Protein AF-0000000070116648 (afdb_homodimer)

Secondary structure (DSSP, 8-state):
---SS---EEEEES-S--HHHHHHHHTT-EEEEEEEGGG--HHHHHH-SEEEEES---HHHHHHHHHHHHHHS--SEEE-SSGGGHHHHHHHHHHHT--SS-HHHHHHHH-HHHHHHHHTTSSS----EEEE-SHHHHHHGGGTT-SSEEEEETT--TTTT-EEE-SHHHHHHHHHH-----SS-TTS-SEEEEEPP-SEEEEEEEEEETTEEEEEEEEEEEE-TT--EEEEEES-S--HHHHHHHHHHHHHHHHHHT--EEEEEEEEEEETTEEEEEE--SS--STTHHHHIIIII---HHHHHHHHHTTPPP------SSSEEEEEEE---SEEEEEEE-HHHHHHSTTEEEEEE---TT-EEPP--SGGG--EEEEEEESSHHHHHHHHHHHHHH-EEEEE---S--/---SS---EEEEES-S--HHHHHHHHTT-EEEEEEEGGG--HHHHHH-SEEEEES---HHHHHHHHHHHHHHS--SEEE-SSGGGHHHHHHHHHHHT--SS-HHHHHHHH-HHHHHHHHTTSSS----EEEE-SHHHHHHGGGTT-SSEEEEETT--TTTT-EEE-SHHHHHHHHHH-----SS-TTS-SEEEEEPP-SEEEEEEEEEETTEEEEEEEEEEEE-TT--EEEEEES-S--HHHHHHHHHHHHHHHHHHT--EEEEEEEEEEETTEEEEEE--SS--STTHHHHIIIII---HHHHHHHHHTTPPP------SSSEEEEEEE---SEEEEEEE-HHHHHHSTTEEEEEE---TTPEEPP--SGGG--EEEEEEESSHHHHHHHHHHHHHH-EEEEE---S--

pLDDT: mean 93.67, std 8.81, range [29.38, 98.88]

InterPro domains:
  IPR011761 ATP-grasp fold [PS50975] (116-310)
  IPR013815 ATP-grasp fold, subdomain 1 [G3DSA:3.30.1490.20] (116-196)
  IPR040570 L-amino acid ligase, C-terminal domain 2 [PF18603] (329-403)

Sequence (820 aa):
MTRPSAVATVLFVGGKRTEAMDAAHSVGMTIGYLGPKDALSGRHQELAEIVLLLPDVSPDRMVRAAVALYGVQPYDLAITMNDTYLQAVAQINHELGLTTNPLETVTAVNDKAFMREVLRGDEVGQVASAEVRSAQDLLALAGTLGFPLILKPTQGTGSRDIHAVHDEARLRELAGELDFSLPGQQTSAPWLAEEYLVGQEFSVETFSAAGEHHLLAVTEKFKTPNFVEIGHLVPARITAEQRDLIGAEVRRVLTALGVREGPAHTELILTDRGPRVIETHTRPGGDAIVELVRLAAGFDIQELTFTWLAGKPLDLTPRPQAAAAAIWFLTLPEGEVTAVGGLDQARAAEGVELAVLTAAVGDLIPPLRNSWDRQGEALAIGPDPDTALQLAQQAVGRIQVEVVPSTASVMTRPSAVATVLFVGGKRTEAMDAAHSVGMTIGYLGPKDALSGRHQELAEIVLLLPDVSPDRMVRAAVALYGVQPYDLAITMNDTYLQAVAQINHELGLTTNPLETVTAVNDKAFMREVLRGDEVGQVASAEVRSAQDLLALAGTLGFPLILKPTQGTGSRDIHAVHDEARLRELAGELDFSLPGQQTSAPWLAEEYLVGQEFSVETFSAAGEHHLLAVTEKFKTPNFVEIGHLVPARITAEQRDLIGAEVRRVLTALGVREGPAHTELILTDRGPRVIETHTRPGGDAIVELVRLAAGFDIQELTFTWLAGKPLDLTPRPQAAAAAIWFLTLPEGEVTAVGGLDQARAAEGVELAVLTAAVGDLIPPLRNSWDRQGEALAIGPDPDTALQLAQQAVGRIQVEVVPSTASV

Organism: Actinoplanes teichomyceticus (NCBI:txid1867)

Foldseek 3Di:
DWDPDFWQEEEEEEDLDCVLLVLLVVLRHAYEYEYAPVSDDPVNVVRHPYYHHDPDDDLVVSLVVLLVVCVVPNGQAYDYQDLRHQLSRLVNCVVVVHDFQHNQLQVLQQFLVSLLVLCPPFPFPHWDKDFDQALVSLLVVCPPQNPFKWKDFRRDDFLFPIDTRGDNVVSNVCRVVDDNDDPDDPPGGGMMMTHDFDAFKWKWKWFAAQLDIGTLAIKGWDADPLGGTFKIKTHDPDDPVLVVLVVVNVSRSCNSSRHHGAMKIWMWGQHPVGIDTSGMHRHDDDDCVQVQSCAASQDNRSNQRSCSSNGHDGDSDHDHNANMKMKGFAADDFAFWADKDQQVVLCPFPQWPDKDFQDDHGDTQDPPNGHVSTGMMIMGGDNYRVVNHVSRVVSSVRIDIDGDHDPPDD/DWDPDFWQEEEEEEDQDCVLLVLLVVVRHAYEYEYAPVSDDPVNVVRHPYYHHDPDDDLVVSLVVLLVVCVVPNGQAYDYQDLRHQLSRLVNCVVVVHDFQHNQLQVLQQFLVSLLVLCPPFPFPHWDKDFDQALVSLLCCCPPQNPFKWKDFRRDPFLFPIDTRGDNVVSNVCRVVDDNDDPDDVPGGGMMMTHDFDAFKWKWKWFAAQLDIGTLAIKGWDADPLRGTFKIKTHDPDDPVLVVQVVVNVSRSCNSSRHHGAMKIWMWGQHPVGIDTSGMHRHDDDDCVQVQSCAASQDNRSNQRSCSSNGHDGDSDHDHNANMKMKGFAADDFAFWADKDQQVVLCPFPQWPDKDFQDDHGDTQDPPNGNVSTGMMIMGGDNYRVVNHVSRVVSSVRIDIDGDHDPPDD

Radius of gyration: 34.7 Å; Cα contacts (8 Å, |Δi|>4): 1882; chains: 2; bounding box: 72×95×75 Å

Nearest PDB structures (foldseek):
  3vot-assembly1_A  TM=8.683E-01  e=1.672E-30  Bacillus licheniformis DSM 13 = ATCC 14580
  2j9g-assembly1_A  TM=6.894E-01  e=2.447E-21  Escherichia coli
  2vr1-assembly1_A  TM=6.761E-01  e=1.077E-20  Escherichia coli
  3lp8-assembly1_A  TM=6.720E-01  e=3.292E-21  Ehrlichia chaffeensis str. Arkansas
  2c00-assembly2_B  TM=6.187E-01  e=1.087E-19  Pseudomonas aeruginosa

Structure (mmCIF, N/CA/C/O backbone):
data_AF-0000000070116648-model_v1
#
loop_
_entity.id
_entity.type
_entity.pdbx_description
1 polymer 'Biotin carboxylase'
#
loop_
_atom_site.group_PDB
_atom_site.id
_atom_site.type_symbol
_atom_site.label_atom_id
_atom_site.label_alt_id
_atom_site.label_comp_id
_atom_site.label_asym_id
_atom_site.label_entity_id
_atom_site.label_seq_id
_atom_site.pdbx_PDB_ins_code
_atom_site.Cartn_x
_atom_site.Cartn_y
_atom_site.Cartn_z
_atom_site.occupancy
_atom_site.B_iso_or_equiv
_atom_site.auth_seq_id
_atom_site.auth_comp_id
_atom_site.auth_asym_id
_atom_site.auth_atom_id
_atom_site.pdbx_PDB_model_num
ATOM 1 N N . MET A 1 1 ? -22.891 -30.266 -2.5 1 57.66 1 MET A N 1
ATOM 2 C CA . MET A 1 1 ? -22.016 -30.219 -1.328 1 57.66 1 MET A CA 1
ATOM 3 C C . MET A 1 1 ? -21.516 -28.797 -1.091 1 57.66 1 MET A C 1
ATOM 5 O O . MET A 1 1 ? -21.141 -28.109 -2.035 1 57.66 1 MET A O 1
ATOM 9 N N . THR A 1 2 ? -21.891 -28.219 0.068 1 68.25 2 THR A N 1
ATOM 10 C CA . THR A 1 2 ? -21.422 -26.875 0.391 1 68.25 2 THR A CA 1
ATOM 11 C C . THR A 1 2 ? -20.297 -26.922 1.422 1 68.25 2 THR A C 1
ATOM 13 O O . THR A 1 2 ? -20.141 -27.906 2.135 1 68.25 2 THR A O 1
ATOM 16 N N . ARG A 1 3 ? -19.5 -25.953 1.241 1 79.5 3 ARG A N 1
ATOM 17 C CA . ARG A 1 3 ? -18.406 -25.812 2.195 1 79.5 3 ARG A CA 1
ATOM 18 C C . ARG A 1 3 ? -18.938 -25.547 3.6 1 79.5 3 ARG A C 1
ATOM 20 O O . ARG A 1 3 ? -19.906 -24.812 3.771 1 79.5 3 ARG A O 1
ATOM 27 N N . PRO A 1 4 ? -18.406 -26.172 4.508 1 69.62 4 PRO A N 1
ATOM 28 C CA . PRO A 1 4 ? -18.906 -26.016 5.875 1 69.62 4 PRO A CA 1
ATOM 29 C C . PRO A 1 4 ? -18.828 -24.578 6.375 1 69.62 4 PRO A C 1
ATOM 31 O O . PRO A 1 4 ? -19.703 -24.141 7.145 1 69.62 4 PRO A O 1
ATOM 34 N N . SER A 1 5 ? -17.766 -23.859 6.055 1 84.75 5 SER A N 1
ATOM 35 C CA . SER A 1 5 ? -17.641 -22.484 6.52 1 84.75 5 SER A CA 1
ATOM 36 C C . SER A 1 5 ? -17.344 -21.547 5.363 1 84.75 5 SER A C 1
ATOM 38 O O . SER A 1 5 ? -16.297 -21.625 4.719 1 84.75 5 SER A O 1
ATOM 40 N N . ALA A 1 6 ? -18.359 -20.672 5.176 1 93.31 6 ALA A N 1
ATOM 41 C CA . ALA A 1 6 ? -18.219 -19.719 4.082 1 93.31 6 ALA A CA 1
ATOM 42 C C . ALA A 1 6 ? -17.156 -18.672 4.395 1 93.31 6 ALA A C 1
ATOM 44 O O . ALA A 1 6 ? -17.016 -18.25 5.543 1 93.31 6 ALA A O 1
ATOM 45 N N . VAL A 1 7 ? -16.422 -18.344 3.436 1 96.56 7 VAL A N 1
ATOM 46 C CA . VAL A 1 7 ? -15.391 -17.312 3.525 1 96.56 7 VAL A CA 1
ATOM 47 C C . VAL A 1 7 ? -15.953 -15.977 3.043 1 96.56 7 VAL A C 1
ATOM 49 O O . VAL A 1 7 ? -16.469 -15.883 1.927 1 96.56 7 VAL A O 1
ATOM 52 N N . ALA A 1 8 ? -15.898 -14.992 3.889 1 97.56 8 ALA A N 1
ATOM 53 C CA . ALA A 1 8 ? -16.391 -13.664 3.533 1 97.56 8 ALA A CA 1
ATOM 54 C C . ALA A 1 8 ? -15.242 -12.688 3.318 1 97.56 8 ALA A C 1
ATOM 56 O O . ALA A 1 8 ? -15.383 -11.695 2.6 1 97.56 8 ALA A O 1
ATOM 57 N N . THR A 1 9 ? -14.164 -12.938 3.949 1 98.12 9 THR A N 1
ATOM 58 C CA . THR A 1 9 ? -12.984 -12.078 3.889 1 98.12 9 THR A CA 1
ATOM 59 C C . THR A 1 9 ? -11.727 -12.898 3.596 1 98.12 9 THR A C 1
ATOM 61 O O . THR A 1 9 ? -11.484 -13.922 4.238 1 98.12 9 THR A O 1
ATOM 64 N N . VAL A 1 10 ? -10.977 -12.438 2.617 1 98.5 10 VAL A N 1
ATOM 65 C CA . VAL A 1 10 ? -9.781 -13.18 2.227 1 98.5 10 VAL A CA 1
ATOM 66 C C . VAL A 1 10 ? -8.57 -12.242 2.221 1 98.5 10 VAL A C 1
ATOM 68 O O . VAL A 1 10 ? -8.695 -11.062 1.888 1 98.5 10 VAL A O 1
ATOM 71 N N . LEU A 1 11 ? -7.441 -12.742 2.697 1 98.69 11 LEU A N 1
ATOM 72 C CA . LEU A 1 11 ? -6.16 -12.062 2.525 1 98.69 11 LEU A CA 1
ATOM 73 C C . LEU A 1 11 ? -5.363 -12.695 1.387 1 98.69 11 LEU A C 1
ATOM 75 O O . LEU A 1 11 ? -4.93 -13.844 1.486 1 98.69 11 LEU A O 1
ATOM 79 N N . PHE A 1 12 ? -5.234 -11.969 0.287 1 98.56 12 PHE A N 1
ATOM 80 C CA . PHE A 1 12 ? -4.34 -12.414 -0.777 1 98.56 12 PHE A CA 1
ATOM 81 C C . PHE A 1 12 ? -2.885 -12.141 -0.41 1 98.56 12 PHE A C 1
ATOM 83 O O . PHE A 1 12 ? -2.531 -11.023 -0.035 1 98.56 12 PHE A O 1
ATOM 90 N N . VAL A 1 13 ? -2.045 -13.148 -0.52 1 97.94 13 VAL A N 1
ATOM 91 C CA . VAL A 1 13 ? -0.633 -13.047 -0.167 1 97.94 13 VAL A CA 1
ATOM 92 C C . VAL A 1 13 ? 0.223 -13.141 -1.428 1 97.94 13 VAL A C 1
ATOM 94 O O . VAL A 1 13 ? 0.275 -14.188 -2.074 1 97.94 13 VAL A O 1
ATOM 97 N N . GLY A 1 14 ? 0.799 -12.062 -1.732 1 94.56 14 GLY A N 1
ATOM 98 C CA . GLY A 1 14 ? 1.69 -11.984 -2.879 1 94.56 14 GLY A CA 1
ATOM 99 C C . GLY A 1 14 ? 0.957 -11.984 -4.207 1 94.56 14 GLY A C 1
ATOM 100 O O . GLY A 1 14 ? -0.272 -11.891 -4.242 1 94.56 14 GLY A O 1
ATOM 101 N N . GLY A 1 15 ? 1.741 -11.984 -5.301 1 89.38 15 GLY A N 1
ATOM 102 C CA . GLY A 1 15 ? 1.215 -12.055 -6.656 1 89.38 15 GLY A CA 1
ATOM 103 C C . GLY A 1 15 ? 0.995 -10.688 -7.281 1 89.38 15 GLY A C 1
ATOM 104 O O . GLY A 1 15 ? 0.595 -9.742 -6.598 1 89.38 15 GLY A O 1
ATOM 105 N N . LYS A 1 16 ? 1.188 -10.602 -8.578 1 89.88 16 LYS A N 1
ATOM 106 C CA . LYS A 1 16 ? 1.007 -9.359 -9.312 1 89.88 16 LYS A CA 1
ATOM 107 C C . LYS A 1 16 ? -0.303 -9.367 -10.102 1 89.88 16 LYS A C 1
ATOM 109 O O . LYS A 1 16 ? -0.822 -8.312 -10.461 1 89.88 16 LYS A O 1
ATOM 114 N N . ARG A 1 17 ? -0.833 -10.562 -10.336 1 91.56 17 ARG A N 1
ATOM 115 C CA . ARG A 1 17 ? -2.064 -10.688 -11.109 1 91.56 17 ARG A CA 1
ATOM 116 C C . ARG A 1 17 ? -3.291 -10.539 -10.219 1 91.56 17 ARG A C 1
ATOM 118 O O . ARG A 1 17 ? -3.275 -10.961 -9.055 1 91.56 17 ARG A O 1
ATOM 125 N N . THR A 1 18 ? -4.363 -9.953 -10.789 1 96.19 18 THR A N 1
ATOM 126 C CA . THR A 1 18 ? -5.496 -9.617 -9.93 1 96.19 18 THR A CA 1
ATOM 127 C C . THR A 1 18 ? -6.746 -10.383 -10.367 1 96.19 18 THR A C 1
ATOM 129 O O . THR A 1 18 ? -7.844 -10.109 -9.875 1 96.19 18 THR A O 1
ATOM 132 N N . GLU A 1 19 ? -6.609 -11.359 -11.328 1 95 19 GLU A N 1
ATOM 133 C CA . GLU A 1 19 ? -7.781 -12.078 -11.82 1 95 19 GLU A CA 1
ATOM 134 C C . GLU A 1 19 ? -8.484 -12.82 -10.688 1 95 19 GLU A C 1
ATOM 136 O O . GLU A 1 19 ? -9.719 -12.844 -10.625 1 95 19 GLU A O 1
ATOM 141 N N . ALA A 1 20 ? -7.676 -13.438 -9.844 1 97.25 20 ALA A N 1
ATOM 142 C CA . ALA A 1 20 ? -8.258 -14.133 -8.703 1 97.25 20 ALA A CA 1
ATOM 143 C C . ALA A 1 20 ? -8.953 -13.164 -7.758 1 97.25 20 ALA A C 1
ATOM 145 O O . ALA A 1 20 ? -10.016 -13.469 -7.207 1 97.25 20 ALA A O 1
ATOM 146 N N . MET A 1 21 ? -8.406 -11.984 -7.555 1 98.06 21 MET A N 1
ATOM 147 C CA . MET A 1 21 ? -9.023 -10.961 -6.719 1 98.06 21 MET A CA 1
ATOM 148 C C . MET A 1 21 ? -10.344 -10.492 -7.316 1 98.06 21 MET A C 1
ATOM 150 O O . MET A 1 21 ? -11.312 -10.25 -6.594 1 98.06 21 MET A O 1
ATOM 154 N N . ASP A 1 22 ? -10.359 -10.352 -8.672 1 98.06 22 ASP A N 1
ATOM 155 C CA . ASP A 1 22 ? -11.594 -9.984 -9.352 1 98.06 22 ASP A CA 1
ATOM 156 C C . ASP A 1 22 ? -12.695 -11.016 -9.094 1 98.06 22 ASP A C 1
ATOM 158 O O . ASP A 1 22 ? -13.844 -10.648 -8.852 1 98.06 22 ASP A O 1
ATOM 162 N N . ALA A 1 23 ? -12.297 -12.25 -9.164 1 97.5 23 ALA A N 1
ATOM 163 C CA . ALA A 1 23 ? -13.266 -13.328 -8.93 1 97.5 23 ALA A CA 1
ATOM 164 C C . ALA A 1 23 ? -13.789 -13.281 -7.496 1 97.5 23 ALA A C 1
ATOM 166 O O . ALA A 1 23 ? -14.992 -13.438 -7.262 1 97.5 23 ALA A O 1
ATOM 167 N N . ALA A 1 24 ? -12.906 -13.086 -6.516 1 98.31 24 ALA A N 1
ATOM 168 C CA . ALA A 1 24 ? -13.32 -12.961 -5.121 1 98.31 24 ALA A CA 1
ATOM 169 C C . ALA A 1 24 ? -14.289 -11.797 -4.941 1 98.31 24 ALA A C 1
ATOM 171 O O . ALA A 1 24 ? -15.32 -11.938 -4.273 1 98.31 24 ALA A O 1
ATOM 172 N N . HIS A 1 25 ? -13.938 -10.688 -5.547 1 98.31 25 HIS A N 1
ATOM 173 C CA . HIS A 1 25 ? -14.773 -9.492 -5.469 1 98.31 25 HIS A CA 1
ATOM 174 C C . HIS A 1 25 ? -16.156 -9.75 -6.059 1 98.31 25 HIS A C 1
ATOM 176 O O . HIS A 1 25 ? -17.156 -9.305 -5.504 1 98.31 25 HIS A O 1
ATOM 182 N N . SER A 1 26 ? -16.219 -10.461 -7.156 1 97.06 26 SER A N 1
ATOM 183 C CA . SER A 1 26 ? -17.469 -10.688 -7.883 1 97.06 26 SER A CA 1
ATOM 184 C C . SER A 1 26 ? -18.453 -11.484 -7.039 1 97.06 26 SER A C 1
ATOM 186 O O . SER A 1 26 ? -19.672 -11.406 -7.258 1 97.06 26 SER A O 1
ATOM 188 N N . VAL A 1 27 ? -17.938 -12.227 -6.105 1 96.56 27 VAL A N 1
ATOM 189 C CA . VAL A 1 27 ? -18.844 -13.016 -5.277 1 96.56 27 VAL A CA 1
ATOM 190 C C . VAL A 1 27 ? -19.078 -12.312 -3.945 1 96.56 27 VAL A C 1
ATOM 192 O O . VAL A 1 27 ? -19.625 -12.906 -3.008 1 96.56 27 VAL A O 1
ATOM 195 N N . GLY A 1 28 ? -18.547 -11.102 -3.76 1 97.19 28 GLY A N 1
ATOM 196 C CA . GLY A 1 28 ? -18.906 -10.25 -2.633 1 97.19 28 GLY A CA 1
ATOM 197 C C . GLY A 1 28 ? -17.906 -10.328 -1.492 1 97.19 28 GLY A C 1
ATOM 198 O O . GLY A 1 28 ? -18.188 -9.898 -0.375 1 97.19 28 GLY A O 1
ATOM 199 N N . MET A 1 29 ? -16.719 -10.875 -1.692 1 98.06 29 MET A N 1
ATOM 200 C CA . MET A 1 29 ? -15.75 -11.016 -0.61 1 98.06 29 MET A CA 1
ATOM 201 C C . MET A 1 29 ? -15.031 -9.703 -0.347 1 98.06 29 MET A C 1
ATOM 203 O O . MET A 1 29 ? -14.734 -8.953 -1.281 1 98.06 29 MET A O 1
ATOM 207 N N . THR A 1 30 ? -14.781 -9.461 0.932 1 98.06 30 THR A N 1
ATOM 208 C CA . THR A 1 30 ? -13.836 -8.414 1.309 1 98.06 30 THR A CA 1
ATOM 209 C C . THR A 1 30 ? -12.398 -8.891 1.139 1 98.06 30 THR A C 1
ATOM 211 O O . THR A 1 30 ? -12.062 -10.016 1.516 1 98.06 30 THR A O 1
ATOM 214 N N . ILE A 1 31 ? -11.609 -8.031 0.536 1 98.44 31 ILE A N 1
ATOM 215 C CA . ILE A 1 31 ? -10.281 -8.484 0.135 1 98.44 31 ILE A CA 1
ATOM 216 C C . ILE A 1 31 ? -9.211 -7.648 0.841 1 98.44 31 ILE A C 1
ATOM 218 O O . ILE A 1 31 ? -9.312 -6.418 0.897 1 98.44 31 ILE A O 1
ATOM 222 N N . GLY A 1 32 ? -8.25 -8.297 1.438 1 98.12 32 GLY A N 1
ATOM 223 C CA . GLY A 1 32 ? -6.969 -7.703 1.794 1 98.12 32 GLY A CA 1
ATOM 224 C C . GLY A 1 32 ? -5.828 -8.172 0.908 1 98.12 32 GLY A C 1
ATOM 225 O O . GLY A 1 32 ? -5.918 -9.227 0.28 1 98.12 32 GLY A O 1
ATOM 226 N N . TYR A 1 33 ? -4.773 -7.34 0.844 1 98.12 33 TYR A N 1
ATOM 227 C CA . TYR A 1 33 ? -3.607 -7.699 0.043 1 98.12 33 TYR A CA 1
ATOM 228 C C . TYR A 1 33 ? -2.32 -7.504 0.835 1 98.12 33 TYR A C 1
ATOM 230 O O . TYR A 1 33 ? -2.113 -6.449 1.444 1 98.12 33 TYR A O 1
ATOM 238 N N . LEU A 1 34 ? -1.519 -8.516 0.914 1 98.12 34 LEU A N 1
ATOM 239 C CA . LEU A 1 34 ? -0.173 -8.508 1.479 1 98.12 34 LEU A CA 1
ATOM 240 C C . LEU A 1 34 ? 0.857 -8.922 0.432 1 98.12 34 LEU A C 1
ATOM 242 O O . LEU A 1 34 ? 0.779 -10.016 -0.124 1 98.12 34 LEU A O 1
ATOM 246 N N . GLY A 1 35 ? 1.778 -8.086 0.1 1 96.62 35 GLY A N 1
ATOM 247 C CA . GLY A 1 35 ? 2.754 -8.453 -0.914 1 96.62 35 GLY A CA 1
ATOM 248 C C . GLY A 1 35 ? 3.928 -7.496 -0.988 1 96.62 35 GLY A C 1
ATOM 249 O O . GLY A 1 35 ? 4.098 -6.645 -0.112 1 96.62 35 GLY A O 1
ATOM 250 N N . PRO A 1 36 ? 4.82 -7.762 -1.926 1 94.56 36 PRO A N 1
ATOM 251 C CA . PRO A 1 36 ? 5.961 -6.859 -2.094 1 94.56 36 PRO A CA 1
ATOM 252 C C . PRO A 1 36 ? 5.555 -5.488 -2.631 1 94.56 36 PRO A C 1
ATOM 254 O O . PRO A 1 36 ? 4.559 -5.375 -3.346 1 94.56 36 PRO A O 1
ATOM 257 N N . LYS A 1 37 ? 6.312 -4.48 -2.33 1 89 37 LYS A N 1
ATOM 258 C CA . LYS A 1 37 ? 6.043 -3.09 -2.688 1 89 37 LYS A CA 1
ATOM 259 C C . LYS A 1 37 ? 5.895 -2.93 -4.199 1 89 37 LYS A C 1
ATOM 261 O O . LYS A 1 37 ? 5.043 -2.17 -4.668 1 89 37 LYS A O 1
ATOM 266 N N . ASP A 1 38 ? 6.621 -3.664 -4.957 1 88.56 38 ASP A N 1
ATOM 267 C CA . ASP A 1 38 ? 6.676 -3.457 -6.398 1 88.56 38 ASP A CA 1
ATOM 268 C C . ASP A 1 38 ? 5.551 -4.211 -7.105 1 88.56 38 ASP A C 1
ATOM 270 O O . ASP A 1 38 ? 5.375 -4.082 -8.32 1 88.56 38 ASP A O 1
ATOM 274 N N . ALA A 1 39 ? 4.75 -4.902 -6.32 1 91.19 39 ALA A N 1
ATOM 275 C CA . ALA A 1 39 ? 3.693 -5.699 -6.938 1 91.19 39 ALA A CA 1
ATOM 276 C C . ALA A 1 39 ? 2.373 -4.934 -6.961 1 91.19 39 ALA A C 1
ATOM 278 O O . ALA A 1 39 ? 1.453 -5.293 -7.699 1 91.19 39 ALA A O 1
ATOM 279 N N . LEU A 1 40 ? 2.24 -3.879 -6.188 1 93 40 LEU A N 1
ATOM 280 C CA . LEU A 1 40 ? 0.965 -3.186 -6.047 1 93 40 LEU A CA 1
ATOM 281 C C . LEU A 1 40 ? 0.598 -2.457 -7.336 1 93 40 LEU A C 1
ATOM 283 O O . LEU A 1 40 ? 1.381 -1.652 -7.848 1 93 40 LEU A O 1
ATOM 287 N N . SER A 1 41 ? -0.518 -2.742 -7.875 1 92.5 41 SER A N 1
ATOM 288 C CA . SER A 1 41 ? -1.078 -2.033 -9.023 1 92.5 41 SER A CA 1
ATOM 289 C C . SER A 1 41 ? -2.32 -1.239 -8.625 1 92.5 41 SER A C 1
ATOM 291 O O . SER A 1 41 ? -2.818 -1.372 -7.508 1 92.5 41 SER A O 1
ATOM 293 N N . GLY A 1 42 ? -2.734 -0.402 -9.547 1 92.06 42 GLY A N 1
ATOM 294 C CA . GLY A 1 42 ? -3.98 0.311 -9.312 1 92.06 42 GLY A CA 1
ATOM 295 C C . GLY A 1 42 ? -5.156 -0.612 -9.062 1 92.06 42 GLY A C 1
ATOM 296 O O . GLY A 1 42 ? -6.02 -0.312 -8.234 1 92.06 42 GLY A O 1
ATOM 297 N N . ARG A 1 43 ? -5.152 -1.75 -9.711 1 95.88 43 ARG A N 1
ATOM 298 C CA . ARG A 1 43 ? -6.254 -2.691 -9.562 1 95.88 43 ARG A CA 1
ATOM 299 C C . ARG A 1 43 ? -6.238 -3.338 -8.18 1 95.88 43 ARG A C 1
ATOM 301 O O . ARG A 1 43 ? -7.293 -3.551 -7.578 1 95.88 43 ARG A O 1
ATOM 308 N N . HIS A 1 44 ? -5.047 -3.678 -7.66 1 96.38 44 HIS A N 1
ATOM 309 C CA . HIS A 1 44 ? -4.941 -4.133 -6.277 1 96.38 44 HIS A CA 1
ATOM 310 C C . HIS A 1 44 ? -5.602 -3.145 -5.32 1 96.38 44 HIS A C 1
ATOM 312 O O . HIS A 1 44 ? -6.387 -3.541 -4.457 1 96.38 44 HIS A O 1
ATOM 318 N N . GLN A 1 45 ? -5.266 -1.887 -5.504 1 92.88 45 GLN A N 1
ATOM 319 C CA . GLN A 1 45 ? -5.754 -0.834 -4.621 1 92.88 45 GLN A CA 1
ATOM 320 C C . GLN A 1 45 ? -7.27 -0.699 -4.711 1 92.88 45 GLN A C 1
ATOM 322 O O . GLN A 1 45 ? -7.934 -0.411 -3.711 1 92.88 45 GLN A O 1
ATOM 327 N N . GLU A 1 46 ? -7.773 -0.836 -5.883 1 95.12 46 GLU A N 1
ATOM 328 C CA . GLU A 1 46 ? -9.219 -0.753 -6.09 1 95.12 46 GLU A CA 1
ATOM 329 C C . GLU A 1 46 ? -9.945 -1.894 -5.383 1 95.12 46 GLU A C 1
ATOM 331 O O . GLU A 1 46 ? -11 -1.687 -4.785 1 95.12 46 GLU A O 1
ATOM 336 N N . LEU A 1 47 ? -9.367 -3.053 -5.422 1 97.56 47 LEU A N 1
ATOM 337 C CA . LEU A 1 47 ? -10.07 -4.25 -4.977 1 97.56 47 LEU A CA 1
ATOM 338 C C . LEU A 1 47 ? -9.852 -4.488 -3.486 1 97.56 47 LEU A C 1
ATOM 340 O O . LEU A 1 47 ? -10.742 -5.004 -2.803 1 97.56 47 LEU A O 1
ATOM 344 N N . ALA A 1 48 ? -8.719 -4.168 -2.998 1 97.44 48 ALA A N 1
ATOM 345 C CA . ALA A 1 48 ? -8.359 -4.512 -1.623 1 97.44 48 ALA A CA 1
ATOM 346 C C . ALA A 1 48 ? -8.781 -3.402 -0.659 1 97.44 48 ALA A C 1
ATOM 348 O O . ALA A 1 48 ? -8.547 -2.221 -0.925 1 97.44 48 ALA A O 1
ATOM 349 N N . GLU A 1 49 ? -9.328 -3.779 0.458 1 96.19 49 GLU A N 1
ATOM 350 C CA . GLU A 1 49 ? -9.727 -2.842 1.502 1 96.19 49 GLU A CA 1
ATOM 351 C C . GLU A 1 49 ? -8.547 -2.482 2.4 1 96.19 49 GLU A C 1
ATOM 353 O O . GLU A 1 49 ? -8.461 -1.361 2.908 1 96.19 49 GLU A O 1
ATOM 358 N N . ILE A 1 50 ? -7.707 -3.443 2.629 1 96.69 50 ILE A N 1
ATOM 359 C CA . ILE A 1 50 ? -6.492 -3.275 3.418 1 96.69 50 ILE A CA 1
ATOM 360 C C . ILE A 1 50 ? -5.289 -3.766 2.619 1 96.69 50 ILE A C 1
ATOM 362 O O . ILE A 1 50 ? -5.363 -4.789 1.938 1 96.69 50 ILE A O 1
ATOM 366 N N . VAL A 1 51 ? -4.238 -3.025 2.578 1 97.25 51 VAL A N 1
ATOM 367 C CA . VAL A 1 51 ? -3.037 -3.35 1.819 1 97.25 51 VAL A CA 1
ATOM 368 C C . VAL A 1 51 ? -1.81 -3.229 2.719 1 97.25 51 VAL A C 1
ATOM 370 O O . VAL A 1 51 ? -1.634 -2.221 3.408 1 97.25 51 VAL A O 1
ATOM 373 N N . LEU A 1 52 ? -0.981 -4.219 2.811 1 97.56 52 LEU A N 1
ATOM 374 C CA . LEU A 1 52 ? 0.312 -4.184 3.484 1 97.56 52 LEU A CA 1
ATOM 375 C C . LEU A 1 52 ? 1.438 -4.551 2.523 1 97.56 52 LEU A C 1
ATOM 377 O O . LEU A 1 52 ? 1.454 -5.652 1.973 1 97.56 52 LEU A O 1
ATOM 381 N N . LEU A 1 53 ? 2.311 -3.646 2.25 1 97.06 53 LEU A N 1
ATOM 382 C CA . LEU A 1 53 ? 3.451 -3.844 1.36 1 97.06 53 LEU A CA 1
ATOM 383 C C . LEU A 1 53 ? 4.746 -3.947 2.154 1 97.06 53 LEU A C 1
ATOM 385 O O . LEU A 1 53 ? 4.996 -3.139 3.053 1 97.06 53 LEU A O 1
ATOM 389 N N . LEU A 1 54 ? 5.547 -4.895 1.858 1 95.94 54 LEU A N 1
ATOM 390 C CA . LEU A 1 54 ? 6.793 -5.168 2.561 1 95.94 54 LEU A CA 1
ATOM 391 C C . LEU A 1 54 ? 7.984 -5.055 1.616 1 95.94 54 LEU A C 1
ATOM 393 O O . LEU A 1 54 ? 7.875 -5.367 0.429 1 95.94 54 LEU A O 1
ATOM 397 N N . PRO A 1 55 ? 9.141 -4.633 2.166 1 90.25 55 PRO A N 1
ATOM 398 C CA . PRO A 1 55 ? 10.352 -4.594 1.35 1 90.25 55 PRO A CA 1
ATOM 399 C C . PRO A 1 55 ? 10.93 -5.98 1.081 1 90.25 55 PRO A C 1
ATOM 401 O O . PRO A 1 55 ? 11.594 -6.191 0.061 1 90.25 55 PRO A O 1
ATOM 404 N N . ASP A 1 56 ? 10.766 -6.832 2.023 1 87.88 56 ASP A N 1
ATOM 405 C CA . ASP A 1 56 ? 11.195 -8.227 1.958 1 87.88 56 ASP A CA 1
ATOM 406 C C . ASP A 1 56 ? 10.016 -9.172 2.164 1 87.88 56 ASP A C 1
ATOM 408 O O . ASP A 1 56 ? 9.227 -9 3.094 1 87.88 56 ASP A O 1
ATOM 412 N N . VAL A 1 57 ? 10 -10.18 1.293 1 89 57 VAL A N 1
ATOM 413 C CA . VAL A 1 57 ? 8.836 -11.055 1.35 1 89 57 VAL A CA 1
ATOM 414 C C . VAL A 1 57 ? 9.281 -12.492 1.644 1 89 57 VAL A C 1
ATOM 416 O O . VAL A 1 57 ? 8.789 -13.438 1.025 1 89 57 VAL A O 1
ATOM 419 N N . SER A 1 58 ? 10.172 -12.609 2.576 1 90.5 58 SER A N 1
ATOM 420 C CA . SER A 1 58 ? 10.508 -13.938 3.062 1 90.5 58 SER A CA 1
ATOM 421 C C . SER A 1 58 ? 9.312 -14.609 3.73 1 90.5 58 SER A C 1
ATOM 423 O O . SER A 1 58 ? 8.438 -13.93 4.27 1 90.5 58 SER A O 1
ATOM 425 N N . PRO A 1 59 ? 9.242 -15.914 3.701 1 89.81 59 PRO A N 1
ATOM 426 C CA . PRO A 1 59 ? 8.078 -16.609 4.258 1 89.81 59 PRO A CA 1
ATOM 427 C C . PRO A 1 59 ? 7.809 -16.234 5.715 1 89.81 59 PRO A C 1
ATOM 429 O O . PRO A 1 59 ? 6.664 -15.961 6.086 1 89.81 59 PRO A O 1
ATOM 432 N N . ASP A 1 60 ? 8.844 -16.234 6.492 1 91.5 60 ASP A N 1
ATOM 433 C CA . ASP A 1 60 ? 8.664 -15.922 7.91 1 91.5 60 ASP A CA 1
ATOM 434 C C . ASP A 1 60 ? 8.07 -14.531 8.102 1 91.5 60 ASP A C 1
ATOM 436 O O . ASP A 1 60 ? 7.18 -14.336 8.93 1 91.5 60 ASP A O 1
ATOM 440 N N . ARG A 1 61 ? 8.617 -13.594 7.363 1 93.06 61 ARG A N 1
ATOM 441 C CA . ARG A 1 61 ? 8.125 -12.227 7.477 1 93.06 61 ARG A CA 1
ATOM 442 C C . ARG A 1 61 ? 6.676 -12.125 7.016 1 93.06 61 ARG A C 1
ATOM 444 O O . ARG A 1 61 ? 5.875 -11.422 7.629 1 93.06 61 ARG A O 1
ATOM 451 N N . MET A 1 62 ? 6.398 -12.844 6.004 1 94.75 62 MET A N 1
ATOM 452 C CA . MET A 1 62 ? 5.035 -12.828 5.488 1 94.75 62 MET A CA 1
ATOM 453 C C . MET A 1 62 ? 4.059 -13.406 6.504 1 94.75 62 MET A C 1
ATOM 455 O O . MET A 1 62 ? 2.953 -12.891 6.676 1 94.75 62 MET A O 1
ATOM 459 N N . VAL A 1 63 ? 4.469 -14.469 7.148 1 97 63 VAL A N 1
ATOM 460 C CA . VAL A 1 63 ? 3.621 -15.094 8.156 1 97 63 VAL A CA 1
ATOM 461 C C . VAL A 1 63 ? 3.406 -14.125 9.32 1 97 63 VAL A C 1
ATOM 463 O O . VAL A 1 63 ? 2.27 -13.891 9.742 1 97 63 VAL A O 1
ATOM 466 N N . ARG A 1 64 ? 4.477 -13.516 9.773 1 96 64 ARG A N 1
ATOM 467 C CA . ARG A 1 64 ? 4.391 -12.555 10.875 1 96 64 ARG A CA 1
ATOM 468 C C . ARG A 1 64 ? 3.48 -11.391 10.508 1 96 64 ARG A C 1
ATOM 470 O O . ARG A 1 64 ? 2.641 -10.977 11.312 1 96 64 ARG A O 1
ATOM 477 N N . ALA A 1 65 ? 3.68 -10.898 9.336 1 97.44 65 ALA A N 1
ATOM 478 C CA . ALA A 1 65 ? 2.896 -9.758 8.867 1 97.44 65 ALA A CA 1
ATOM 479 C C . ALA A 1 65 ? 1.415 -10.117 8.773 1 97.44 65 ALA A C 1
ATOM 481 O O . ALA A 1 65 ? 0.555 -9.336 9.188 1 97.44 65 ALA A O 1
ATOM 482 N N . ALA A 1 66 ? 1.155 -11.289 8.234 1 98.19 66 ALA A N 1
ATOM 483 C CA . ALA A 1 66 ? -0.231 -11.711 8.07 1 98.19 66 ALA A CA 1
ATOM 484 C C . ALA A 1 66 ? -0.911 -11.906 9.422 1 98.19 66 ALA A C 1
ATOM 486 O O . ALA A 1 66 ? -2.07 -11.523 9.602 1 98.19 66 ALA A O 1
ATOM 487 N N . VAL A 1 67 ? -0.202 -12.508 10.32 1 97.12 67 VAL A N 1
ATOM 488 C CA . VAL A 1 67 ? -0.751 -12.727 11.656 1 97.12 67 VAL A CA 1
ATOM 489 C C . VAL A 1 67 ? -0.991 -11.391 12.344 1 97.12 67 VAL A C 1
ATOM 491 O O . VAL A 1 67 ? -2.025 -11.195 12.992 1 97.12 67 VAL A O 1
ATOM 494 N N . ALA A 1 68 ? -0.077 -10.453 12.219 1 95.69 68 ALA A N 1
ATOM 495 C CA . ALA A 1 68 ? -0.245 -9.109 12.773 1 95.69 68 ALA A CA 1
ATOM 496 C C . ALA A 1 68 ? -1.465 -8.422 12.172 1 95.69 68 ALA A C 1
ATOM 498 O O . ALA A 1 68 ? -2.256 -7.805 12.891 1 95.69 68 ALA A O 1
ATOM 499 N N . LEU A 1 69 ? -1.598 -8.531 10.906 1 96.31 69 LEU A N 1
ATOM 500 C CA . LEU A 1 69 ? -2.703 -7.902 10.188 1 96.31 69 LEU A CA 1
ATOM 501 C C . LEU A 1 69 ? -4.043 -8.453 10.672 1 96.31 69 LEU A C 1
ATOM 503 O O . LEU A 1 69 ? -5.035 -7.723 10.727 1 96.31 69 LEU A O 1
ATOM 507 N N . TYR A 1 70 ? -4.066 -9.758 11.023 1 97 70 TYR A N 1
ATOM 508 C CA . TYR A 1 70 ? -5.277 -10.391 11.531 1 97 70 TYR A CA 1
ATOM 509 C C . TYR A 1 70 ? -5.781 -9.68 12.781 1 97 70 TYR A C 1
ATOM 511 O O . TYR A 1 70 ? -6.988 -9.586 13 1 97 70 TYR A O 1
ATOM 519 N N . GLY A 1 71 ? -4.848 -9.156 13.547 1 92.94 71 GLY A N 1
ATOM 520 C CA . GLY A 1 71 ? -5.215 -8.406 14.734 1 92.94 71 GLY A CA 1
ATOM 521 C C . GLY A 1 71 ? -5.832 -7.055 14.43 1 92.94 71 GLY A C 1
ATOM 522 O O . GLY A 1 71 ? -6.547 -6.484 15.258 1 92.94 71 GLY A O 1
ATOM 523 N N . VAL A 1 72 ? -5.539 -6.535 13.32 1 93.69 72 VAL A N 1
ATOM 524 C CA . VAL A 1 72 ? -6.055 -5.238 12.898 1 93.69 72 VAL A CA 1
ATOM 525 C C . VAL A 1 72 ? -7.41 -5.422 12.219 1 93.69 72 VAL A C 1
ATOM 527 O O . VAL A 1 72 ? -8.367 -4.703 12.523 1 93.69 72 VAL A O 1
ATOM 530 N N . GLN A 1 73 ? -7.445 -6.395 11.328 1 92.88 73 GLN A N 1
ATOM 531 C CA . GLN A 1 73 ? -8.656 -6.762 10.609 1 92.88 73 GLN A CA 1
ATOM 532 C C . GLN A 1 73 ? -8.711 -8.266 10.352 1 92.88 73 GLN A C 1
ATOM 534 O O . GLN A 1 73 ? -8.062 -8.766 9.422 1 92.88 73 GLN A O 1
ATOM 539 N N . PRO A 1 74 ? -9.523 -8.859 11.102 1 95.81 74 PRO A N 1
ATOM 540 C CA . PRO A 1 74 ? -9.602 -10.312 10.922 1 95.81 74 PRO A CA 1
ATOM 541 C C . PRO A 1 74 ? -10.07 -10.711 9.523 1 95.81 74 PRO A C 1
ATOM 543 O O . PRO A 1 74 ? -10.758 -9.938 8.852 1 95.81 74 PRO A O 1
ATOM 546 N N . TYR A 1 75 ? -9.672 -11.852 9.023 1 97.62 75 TYR A N 1
ATOM 547 C CA . TYR A 1 75 ? -10.102 -12.453 7.766 1 97.62 75 TYR A CA 1
ATOM 548 C C . TYR A 1 75 ? -10.367 -13.945 7.93 1 97.62 75 TYR A C 1
ATOM 550 O O . TYR A 1 75 ? -9.961 -14.547 8.93 1 97.62 75 TYR A O 1
ATOM 558 N N . ASP A 1 76 ? -11.023 -14.5 6.953 1 98.06 76 ASP A N 1
ATOM 559 C CA . ASP A 1 76 ? -11.484 -15.883 7.086 1 98.06 76 ASP A CA 1
ATOM 560 C C . ASP A 1 76 ? -10.477 -16.859 6.48 1 98.06 76 ASP A C 1
ATOM 562 O O . ASP A 1 76 ? -10.477 -18.047 6.812 1 98.06 76 ASP A O 1
ATOM 566 N N . LEU A 1 77 ? -9.641 -16.359 5.543 1 98 77 LEU A N 1
ATOM 567 C CA . LEU A 1 77 ? -8.727 -17.234 4.816 1 98 77 LEU A CA 1
ATOM 568 C C . LEU A 1 77 ? -7.602 -16.438 4.172 1 98 77 LEU A C 1
ATOM 570 O O . LEU A 1 77 ? -7.836 -15.359 3.615 1 98 77 LEU A O 1
ATOM 574 N N . ALA A 1 78 ? -6.422 -16.906 4.352 1 98.44 78 ALA A N 1
ATOM 575 C CA . ALA A 1 78 ? -5.324 -16.438 3.512 1 98.44 78 ALA A CA 1
ATOM 576 C C . ALA A 1 78 ? -5.172 -17.297 2.266 1 98.44 78 ALA A C 1
ATOM 578 O O . ALA A 1 78 ? -5.293 -18.531 2.336 1 98.44 78 ALA A O 1
ATOM 579 N N . ILE A 1 79 ? -4.879 -16.672 1.1 1 98 79 ILE A N 1
ATOM 580 C CA . ILE A 1 79 ? -4.816 -17.438 -0.137 1 98 79 ILE A CA 1
ATOM 581 C C . ILE A 1 79 ? -3.742 -16.859 -1.054 1 98 79 ILE A C 1
ATOM 583 O O . ILE A 1 79 ? -3.361 -15.695 -0.91 1 98 79 ILE A O 1
ATOM 587 N N . THR A 1 80 ? -3.217 -17.625 -1.914 1 96.88 80 THR A N 1
ATOM 588 C CA . THR A 1 80 ? -2.32 -17.203 -2.984 1 96.88 80 THR A CA 1
ATOM 589 C C . THR A 1 80 ? -2.518 -18.062 -4.227 1 96.88 80 THR A C 1
ATOM 591 O O . THR A 1 80 ? -3.006 -19.188 -4.137 1 96.88 80 THR A O 1
ATOM 594 N N . MET A 1 81 ? -2.24 -17.484 -5.348 1 94.12 81 MET A N 1
ATOM 595 C CA . MET A 1 81 ? -2.266 -18.219 -6.609 1 94.12 81 MET A CA 1
ATOM 596 C C . MET A 1 81 ? -0.852 -18.438 -7.145 1 94.12 81 MET A C 1
ATOM 598 O O . MET A 1 81 ? -0.672 -18.859 -8.281 1 94.12 81 MET A O 1
ATOM 602 N N . ASN A 1 82 ? 0.086 -18.078 -6.277 1 90.62 82 ASN A N 1
ATOM 603 C CA . ASN A 1 82 ? 1.492 -18.109 -6.668 1 90.62 82 ASN A CA 1
ATOM 604 C C . ASN A 1 82 ? 2.27 -19.156 -5.871 1 90.62 82 ASN A C 1
ATOM 606 O O . ASN A 1 82 ? 2.135 -19.234 -4.648 1 90.62 82 ASN A O 1
ATOM 610 N N . ASP A 1 83 ? 3.146 -19.859 -6.547 1 89.81 83 ASP A N 1
ATOM 611 C CA . ASP A 1 83 ? 3.932 -20.922 -5.938 1 89.81 83 ASP A CA 1
ATOM 612 C C . ASP A 1 83 ? 4.773 -20.406 -4.781 1 89.81 83 ASP A C 1
ATOM 614 O O . ASP A 1 83 ? 4.926 -21.078 -3.758 1 89.81 83 ASP A O 1
ATOM 618 N N . THR A 1 84 ? 5.227 -19.25 -4.961 1 89.25 84 THR A N 1
ATOM 619 C CA . THR A 1 84 ? 6.211 -18.656 -4.062 1 89.25 84 THR A CA 1
ATOM 620 C C . THR A 1 84 ? 5.652 -18.547 -2.643 1 89.25 84 THR A C 1
ATOM 622 O O . THR A 1 84 ? 6.398 -18.656 -1.669 1 89.25 84 THR A O 1
ATOM 625 N N . TYR A 1 85 ? 4.328 -18.453 -2.539 1 94.19 85 TYR A N 1
ATOM 626 C CA . TYR A 1 85 ? 3.789 -18.078 -1.236 1 94.19 85 TYR A CA 1
ATOM 627 C C . TYR A 1 85 ? 2.92 -19.188 -0.668 1 94.19 85 TYR A C 1
ATOM 629 O O . TYR A 1 85 ? 2.283 -19.016 0.375 1 94.19 85 TYR A O 1
ATOM 637 N N . LEU A 1 86 ? 2.867 -20.312 -1.314 1 95 86 LEU A N 1
ATOM 638 C CA . LEU A 1 86 ? 1.976 -21.391 -0.902 1 95 86 LEU A CA 1
ATOM 639 C C . LEU A 1 86 ? 2.318 -21.875 0.503 1 95 86 LEU A C 1
ATOM 641 O O . LEU A 1 86 ? 1.428 -22.047 1.339 1 95 86 LEU A O 1
ATOM 645 N N . GLN A 1 87 ? 3.607 -22.047 0.743 1 94.31 87 GLN A N 1
ATOM 646 C CA . GLN A 1 87 ? 4.016 -22.531 2.059 1 94.31 87 GLN A CA 1
ATOM 647 C C . GLN A 1 87 ? 3.676 -21.516 3.145 1 94.31 87 GLN A C 1
ATOM 649 O O . GLN A 1 87 ? 3.182 -21.875 4.215 1 94.31 87 GLN A O 1
ATOM 654 N N . ALA A 1 88 ? 3.947 -20.25 2.9 1 95.81 88 ALA A N 1
ATOM 655 C CA . ALA A 1 88 ? 3.643 -19.188 3.857 1 95.81 88 ALA A CA 1
ATOM 656 C C . ALA A 1 88 ? 2.146 -19.141 4.152 1 95.81 88 ALA A C 1
ATOM 658 O O . ALA A 1 88 ? 1.74 -19.016 5.312 1 95.81 88 ALA A O 1
ATOM 659 N N . VAL A 1 89 ? 1.37 -19.25 3.141 1 97.69 89 VAL A N 1
ATOM 660 C CA . VAL A 1 89 ? -0.08 -19.172 3.285 1 97.69 89 VAL A CA 1
ATOM 661 C C . VAL A 1 89 ? -0.579 -20.344 4.117 1 97.69 89 VAL A C 1
ATOM 663 O O . VAL A 1 89 ? -1.442 -20.188 4.984 1 97.69 89 VAL A O 1
ATOM 666 N N . ALA A 1 90 ? -0.049 -21.5 3.844 1 97.06 90 ALA A N 1
ATOM 667 C CA . ALA A 1 90 ? -0.416 -22.672 4.641 1 97.06 90 ALA A CA 1
ATOM 668 C C . ALA A 1 90 ? -0.081 -22.453 6.113 1 97.06 90 ALA A C 1
ATOM 670 O O . ALA A 1 90 ? -0.877 -22.797 6.992 1 97.06 90 ALA A O 1
ATOM 671 N N . GLN A 1 91 ? 1.056 -21.906 6.367 1 97.69 91 GLN A N 1
ATOM 672 C CA . GLN A 1 91 ? 1.48 -21.641 7.734 1 97.69 91 GLN A CA 1
ATOM 673 C C . GLN A 1 91 ? 0.579 -20.594 8.398 1 97.69 91 GLN A C 1
ATOM 675 O O . GLN A 1 91 ? 0.216 -20.734 9.562 1 97.69 91 GLN A O 1
ATOM 680 N N . ILE A 1 92 ? 0.253 -19.5 7.707 1 98.25 92 ILE A N 1
ATOM 681 C CA . ILE A 1 92 ? -0.644 -18.469 8.203 1 98.25 92 ILE A CA 1
ATOM 682 C C . ILE A 1 92 ? -1.962 -19.094 8.648 1 98.25 92 ILE A C 1
ATOM 684 O O . ILE A 1 92 ? -2.404 -18.875 9.781 1 98.25 92 ILE A O 1
ATOM 688 N N . ASN A 1 93 ? -2.568 -19.891 7.734 1 97.94 93 ASN A N 1
ATOM 689 C CA . ASN A 1 93 ? -3.865 -20.5 8.016 1 97.94 93 ASN A CA 1
ATOM 690 C C . ASN A 1 93 ? -3.781 -21.484 9.188 1 97.94 93 ASN A C 1
ATOM 692 O O . ASN A 1 93 ? -4.703 -21.562 10 1 97.94 93 ASN A O 1
ATOM 696 N N . HIS A 1 94 ? -2.691 -22.188 9.234 1 97.62 94 HIS A N 1
ATOM 697 C CA . HIS A 1 94 ? -2.479 -23.125 10.336 1 97.62 94 HIS A CA 1
ATOM 698 C C . HIS A 1 94 ? -2.396 -22.391 11.672 1 97.62 94 HIS A C 1
ATOM 700 O O . HIS A 1 94 ? -3.072 -22.766 12.633 1 97.62 94 HIS A O 1
ATOM 706 N N . GLU A 1 95 ? -1.604 -21.375 11.75 1 97.25 95 GLU A N 1
ATOM 707 C CA . GLU A 1 95 ? -1.392 -20.609 12.977 1 97.25 95 GLU A CA 1
ATOM 708 C C . GLU A 1 95 ? -2.684 -19.938 13.445 1 97.25 95 GLU A C 1
ATOM 710 O O . GLU A 1 95 ? -2.926 -19.828 14.648 1 97.25 95 GLU A O 1
ATOM 715 N N . LEU A 1 96 ? -3.471 -19.516 12.539 1 97.56 96 LEU A N 1
ATOM 716 C CA . LEU A 1 96 ? -4.676 -18.766 12.875 1 97.56 96 LEU A CA 1
ATOM 717 C C . LEU A 1 96 ? -5.879 -19.688 12.984 1 97.56 96 LEU A C 1
ATOM 719 O O . LEU A 1 96 ? -6.98 -19.25 13.328 1 97.56 96 LEU A O 1
ATOM 723 N N . GLY A 1 97 ? -5.723 -21 12.633 1 96.31 97 GLY A N 1
ATOM 724 C CA . GLY A 1 97 ? -6.789 -21.984 12.734 1 96.31 97 GLY A CA 1
ATOM 725 C C . GLY A 1 97 ? -7.84 -21.828 11.648 1 96.31 97 GLY A C 1
ATOM 726 O O . GLY A 1 97 ? -9.023 -22.078 11.891 1 96.31 97 GLY A O 1
ATOM 727 N N . LEU A 1 98 ? -7.41 -21.312 10.508 1 94.38 98 LEU A N 1
ATOM 728 C CA . LEU A 1 98 ? -8.352 -21.109 9.414 1 94.38 98 LEU A CA 1
ATOM 729 C C . LEU A 1 98 ? -8.477 -22.359 8.555 1 94.38 98 LEU A C 1
ATOM 731 O O . LEU A 1 98 ? -7.484 -23.047 8.305 1 94.38 98 LEU A O 1
ATOM 735 N N . THR A 1 99 ? -9.602 -22.688 8.086 1 88.19 99 THR A N 1
ATOM 736 C CA . THR A 1 99 ? -9.898 -23.969 7.438 1 88.19 99 THR A CA 1
ATOM 737 C C . THR A 1 99 ? -9.508 -23.922 5.961 1 88.19 99 THR A C 1
ATOM 739 O O . THR A 1 99 ? -10.141 -23.219 5.168 1 88.19 99 THR A O 1
ATOM 742 N N . THR A 1 100 ? -8.57 -24.734 5.582 1 91 100 T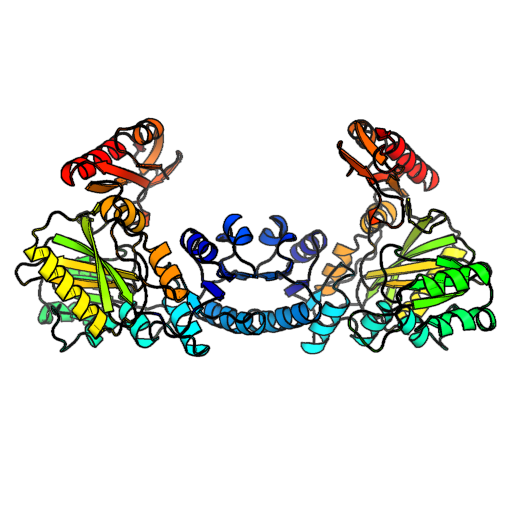HR A N 1
ATOM 743 C CA . THR A 1 100 ? -8.07 -24.938 4.227 1 91 100 THR A CA 1
ATOM 744 C C . THR A 1 100 ? -7.324 -26.266 4.129 1 91 100 THR A C 1
ATOM 746 O O . THR A 1 100 ? -7.574 -27.188 4.91 1 91 100 THR A O 1
ATOM 749 N N . ASN A 1 101 ? -6.539 -26.484 3.025 1 96.25 101 ASN A N 1
ATOM 750 C CA . ASN A 1 101 ? -5.66 -27.641 3 1 96.25 101 ASN A CA 1
ATOM 751 C C . ASN A 1 101 ? -4.691 -27.641 4.18 1 96.25 101 ASN A C 1
ATOM 753 O O . ASN A 1 101 ? -4.117 -26.594 4.512 1 96.25 101 ASN A O 1
ATOM 757 N N . PRO A 1 102 ? -4.598 -28.75 4.922 1 95.81 102 PRO A N 1
ATOM 758 C CA . PRO A 1 102 ? -3.68 -28.812 6.062 1 95.81 102 PRO A CA 1
ATOM 759 C C . PRO A 1 102 ? -2.246 -28.438 5.688 1 95.81 102 PRO A C 1
ATOM 761 O O . PRO A 1 102 ? -1.824 -28.672 4.551 1 95.81 102 PRO A O 1
ATOM 764 N N . LEU A 1 103 ? -1.552 -27.938 6.664 1 97.12 103 LEU A N 1
ATOM 765 C CA . LEU A 1 103 ? -0.162 -27.547 6.48 1 97.12 103 LEU A CA 1
ATOM 766 C C . LEU A 1 103 ? 0.674 -28.703 5.953 1 97.12 103 LEU A C 1
ATOM 768 O O . LEU A 1 103 ? 1.486 -28.531 5.043 1 97.12 103 LEU A O 1
ATOM 772 N N . GLU A 1 104 ? 0.451 -29.844 6.453 1 96.5 104 GLU A N 1
ATOM 773 C CA . GLU A 1 104 ? 1.214 -31.016 6.047 1 96.5 104 GLU A CA 1
ATOM 774 C C . GLU A 1 104 ? 0.986 -31.344 4.57 1 96.5 104 GLU A C 1
ATOM 776 O O . GLU A 1 104 ? 1.922 -31.719 3.859 1 96.5 104 GLU A O 1
ATOM 781 N N . THR A 1 105 ? -0.245 -31.203 4.121 1 97.5 105 THR A N 1
ATOM 782 C CA . THR A 1 105 ? -0.599 -31.438 2.729 1 97.5 105 THR A CA 1
ATOM 783 C C . THR A 1 105 ? 0.136 -30.484 1.802 1 97.5 105 THR A C 1
ATOM 785 O O . THR A 1 105 ? 0.779 -30.906 0.839 1 97.5 105 THR A O 1
ATOM 788 N N . VAL A 1 106 ? 0.052 -29.203 2.164 1 97.06 106 VAL A N 1
ATOM 789 C CA . VAL A 1 106 ? 0.675 -28.188 1.321 1 97.06 106 VAL A CA 1
ATOM 790 C C . VAL A 1 106 ? 2.191 -28.359 1.334 1 97.06 106 VAL A C 1
ATOM 792 O O . VAL A 1 106 ? 2.848 -28.234 0.297 1 97.06 106 VAL A O 1
ATOM 795 N N . THR A 1 107 ? 2.768 -28.734 2.453 1 95.75 107 THR A N 1
ATOM 796 C CA . THR A 1 107 ? 4.203 -28.969 2.57 1 95.75 107 THR A CA 1
ATOM 797 C C . THR A 1 107 ? 4.637 -30.141 1.692 1 95.75 107 THR A C 1
ATOM 799 O O . THR A 1 107 ? 5.652 -30.062 0.996 1 95.75 107 THR A O 1
ATOM 802 N N . ALA A 1 108 ? 3.857 -31.141 1.709 1 95.88 108 ALA A N 1
ATOM 803 C CA . ALA A 1 108 ? 4.168 -32.312 0.896 1 95.88 108 ALA A CA 1
ATOM 804 C C . ALA A 1 108 ? 4.098 -32 -0.592 1 95.88 108 ALA A C 1
ATOM 806 O O . ALA A 1 108 ? 4.934 -32.438 -1.375 1 95.88 108 ALA A O 1
ATOM 807 N N . VAL A 1 109 ? 3.146 -31.234 -0.949 1 95.69 109 VAL A N 1
ATOM 808 C CA . VAL A 1 109 ? 2.93 -30.875 -2.344 1 95.69 109 VAL A CA 1
ATOM 809 C C . VAL A 1 109 ? 4.062 -29.953 -2.816 1 95.69 109 VAL A C 1
ATOM 811 O O . VAL A 1 109 ? 4.508 -30.062 -3.963 1 95.69 109 VAL A O 1
ATOM 814 N N . ASN A 1 110 ? 4.586 -29.125 -1.913 1 93.19 110 ASN A N 1
ATOM 815 C CA . ASN A 1 110 ? 5.578 -28.125 -2.275 1 93.19 110 ASN A CA 1
ATOM 816 C C . ASN A 1 110 ? 6.988 -28.703 -2.289 1 93.19 110 ASN A C 1
ATOM 818 O O . ASN A 1 110 ? 7.926 -28.062 -2.76 1 93.19 110 ASN A O 1
ATOM 822 N N . ASP A 1 111 ? 7.156 -29.891 -1.815 1 93.12 111 ASP A N 1
ATOM 823 C CA . ASP A 1 111 ? 8.445 -30.562 -1.72 1 93.12 111 ASP A CA 1
ATOM 824 C C . ASP A 1 111 ? 8.406 -31.922 -2.434 1 93.12 111 ASP A C 1
ATOM 826 O O . ASP A 1 111 ? 7.859 -32.875 -1.908 1 93.12 111 ASP A O 1
ATOM 830 N N . LYS A 1 112 ? 9.094 -31.969 -3.561 1 94.25 112 LYS A N 1
ATOM 831 C CA . LYS A 1 112 ? 9.023 -33.156 -4.395 1 94.25 112 LYS A CA 1
ATOM 832 C C . LYS A 1 112 ? 9.5 -34.406 -3.633 1 94.25 112 LYS A C 1
ATOM 834 O O . LYS A 1 112 ? 8.938 -35.469 -3.789 1 94.25 112 LYS A O 1
ATOM 839 N N . ALA A 1 113 ? 10.5 -34.219 -2.83 1 93.5 113 ALA A N 1
ATOM 840 C CA . ALA A 1 113 ? 11.008 -35.344 -2.055 1 93.5 113 ALA A CA 1
ATOM 841 C C . ALA A 1 113 ? 9.992 -35.781 -0.997 1 93.5 113 ALA A C 1
ATOM 843 O O . ALA A 1 113 ? 9.742 -36.969 -0.818 1 93.5 113 ALA A O 1
ATOM 844 N N . PHE A 1 114 ? 9.453 -34.812 -0.337 1 94.38 114 PHE A N 1
ATOM 845 C CA . PHE A 1 114 ? 8.461 -35.125 0.683 1 94.38 114 PHE A CA 1
ATOM 846 C C . PHE A 1 114 ? 7.211 -35.75 0.056 1 94.38 114 PHE A C 1
ATOM 848 O O . PHE A 1 114 ? 6.598 -36.625 0.632 1 94.38 114 PHE A O 1
ATOM 855 N N . MET A 1 115 ? 6.84 -35.25 -1.082 1 96.5 115 MET A N 1
ATOM 856 C CA . MET A 1 115 ? 5.711 -35.844 -1.798 1 96.5 115 MET A CA 1
ATOM 857 C C . MET A 1 115 ? 5.945 -37.344 -2.051 1 96.5 115 MET A C 1
ATOM 859 O O . MET A 1 115 ? 5.059 -38.156 -1.813 1 96.5 115 MET A O 1
ATOM 863 N N . ARG A 1 116 ? 7.141 -37.656 -2.521 1 96.5 116 ARG A N 1
ATOM 864 C CA . ARG A 1 116 ? 7.48 -39.062 -2.768 1 96.5 116 ARG A CA 1
ATOM 865 C C . ARG A 1 116 ? 7.371 -39.875 -1.489 1 96.5 116 ARG A C 1
ATOM 867 O O . ARG A 1 116 ? 6.855 -41 -1.508 1 96.5 116 ARG A O 1
ATOM 874 N N . GLU A 1 117 ? 7.844 -39.312 -0.45 1 94.88 117 GLU A N 1
ATOM 875 C CA . GLU A 1 117 ? 7.801 -40.031 0.836 1 94.88 117 GLU A CA 1
ATOM 876 C C . GLU A 1 117 ? 6.363 -40.281 1.266 1 94.88 117 GLU A C 1
ATOM 878 O O . GLU A 1 117 ? 6.039 -41.406 1.693 1 94.88 117 GLU A O 1
ATOM 883 N N . VAL A 1 118 ? 5.516 -39.312 1.146 1 96.38 118 VAL A N 1
ATOM 884 C CA . VAL A 1 118 ? 4.121 -39.438 1.563 1 96.38 118 VAL A CA 1
ATOM 885 C C . VAL A 1 118 ? 3.408 -40.469 0.698 1 96.38 118 VAL A C 1
ATOM 887 O O . VAL A 1 118 ? 2.555 -41.219 1.188 1 96.38 118 VAL A O 1
ATOM 890 N N . LEU A 1 119 ? 3.773 -40.562 -0.537 1 97.62 119 LEU A N 1
ATOM 891 C CA . LEU A 1 119 ? 3.076 -41.406 -1.481 1 97.62 119 LEU A CA 1
ATOM 892 C C . LEU A 1 119 ? 3.592 -42.844 -1.387 1 97.62 119 LEU A C 1
ATOM 894 O O . LEU A 1 119 ? 2.979 -43.781 -1.93 1 97.62 119 LEU A O 1
ATOM 898 N N . ARG A 1 120 ? 4.66 -42.938 -0.636 1 95 120 ARG A N 1
ATOM 899 C CA . ARG A 1 120 ? 5.266 -44.281 -0.542 1 95 120 ARG A CA 1
ATOM 900 C C . ARG A 1 120 ? 4.289 -45.281 0.052 1 95 120 ARG A C 1
ATOM 902 O O . ARG A 1 120 ? 3.689 -45.031 1.1 1 95 120 ARG A O 1
ATOM 909 N N . GLY A 1 121 ? 4.086 -46.438 -0.637 1 92.12 121 GLY A N 1
ATOM 910 C CA . GLY A 1 121 ? 3.227 -47.5 -0.135 1 92.12 121 GLY A CA 1
ATOM 911 C C . GLY A 1 121 ? 1.779 -47.344 -0.565 1 92.12 121 GLY A C 1
ATOM 912 O O . GLY A 1 121 ? 0.986 -48.281 -0.432 1 92.12 121 GLY A O 1
ATOM 913 N N . ASP A 1 122 ? 1.405 -46.156 -1.028 1 95.12 122 ASP A N 1
ATOM 914 C CA . ASP A 1 122 ? 0.056 -45.969 -1.548 1 95.12 122 ASP A CA 1
ATOM 915 C C . ASP A 1 122 ? -0.113 -46.656 -2.908 1 95.12 122 ASP A C 1
ATOM 917 O O . ASP A 1 122 ? 0.873 -47 -3.562 1 95.12 122 ASP A O 1
ATOM 921 N N . GLU A 1 123 ? -1.356 -46.812 -3.262 1 94.94 123 GLU A N 1
ATOM 922 C CA . GLU A 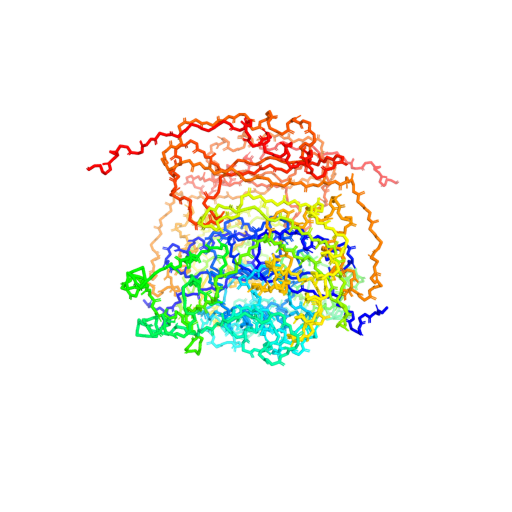1 123 ? -1.667 -47.406 -4.555 1 94.94 123 GLU A CA 1
ATOM 923 C C . GLU A 1 123 ? -1.665 -46.375 -5.668 1 94.94 123 GLU A C 1
ATOM 925 O O . GLU A 1 123 ? -2.688 -46.125 -6.32 1 94.94 123 GLU A O 1
ATOM 930 N N . VAL A 1 124 ? -0.573 -45.719 -5.906 1 97.06 124 VAL A N 1
ATOM 931 C CA . VAL A 1 124 ? -0.348 -44.781 -6.988 1 97.06 124 VAL A CA 1
ATOM 932 C C . VAL A 1 124 ? 0.81 -45.25 -7.863 1 97.06 124 VAL A C 1
ATOM 934 O O . VAL A 1 124 ? 1.541 -46.156 -7.492 1 97.06 124 VAL A O 1
ATOM 937 N N . GLY A 1 125 ? 0.892 -44.719 -9.07 1 96.12 125 GLY A N 1
ATOM 938 C CA . GLY A 1 125 ? 2.061 -45 -9.891 1 96.12 125 GLY A CA 1
ATOM 939 C C . GLY A 1 125 ? 3.355 -44.531 -9.266 1 96.12 125 GLY A C 1
ATOM 940 O O . GLY A 1 125 ? 3.701 -43.344 -9.383 1 96.12 125 GLY A O 1
ATOM 941 N N . GLN A 1 126 ? 4.031 -45.438 -8.695 1 95.75 126 GLN A N 1
ATOM 942 C CA . GLN A 1 126 ? 5.25 -45.094 -7.98 1 95.75 126 GLN A CA 1
ATOM 943 C C . GLN A 1 126 ? 6.355 -44.688 -8.953 1 95.75 126 GLN A C 1
ATOM 945 O O . GLN A 1 126 ? 6.465 -45.219 -10.047 1 95.75 126 GLN A O 1
ATOM 950 N N . VAL A 1 127 ? 7.105 -43.719 -8.57 1 96.12 127 VAL A N 1
ATOM 951 C CA . VAL A 1 127 ? 8.312 -43.312 -9.266 1 96.12 127 VAL A CA 1
ATOM 952 C C . VAL A 1 127 ? 9.531 -43.531 -8.375 1 96.12 127 VAL A C 1
ATOM 954 O O . VAL A 1 127 ? 9.625 -43 -7.277 1 96.12 127 VAL A O 1
ATOM 957 N N . ALA A 1 128 ? 10.43 -44.344 -8.844 1 95 128 ALA A N 1
ATOM 958 C CA . ALA A 1 128 ? 11.648 -44.562 -8.062 1 95 128 ALA A CA 1
ATOM 959 C C . ALA A 1 128 ? 12.391 -43.25 -7.836 1 95 128 ALA A C 1
ATOM 961 O O . ALA A 1 128 ? 12.57 -42.438 -8.766 1 95 128 ALA A O 1
ATOM 962 N N . SER A 1 129 ? 12.719 -43 -6.602 1 95.19 129 SER A N 1
ATOM 963 C CA . SER A 1 129 ? 13.344 -41.719 -6.273 1 95.19 129 SER A CA 1
ATOM 964 C C . SER A 1 129 ? 14.336 -41.875 -5.125 1 95.19 129 SER A C 1
ATOM 966 O O . SER A 1 129 ? 14.281 -42.844 -4.367 1 95.19 129 SER A O 1
ATOM 968 N N . ALA A 1 130 ? 15.273 -40.906 -5.027 1 93.38 130 ALA A N 1
ATOM 969 C CA . ALA A 1 130 ? 16.25 -40.844 -3.945 1 93.38 130 ALA A CA 1
ATOM 970 C C . ALA A 1 130 ? 16.625 -39.406 -3.645 1 93.38 130 ALA A C 1
ATOM 972 O O . ALA A 1 130 ? 16.859 -38.625 -4.559 1 93.38 130 ALA A O 1
ATOM 973 N N . GLU A 1 131 ? 16.703 -39.125 -2.367 1 92.69 131 GLU A N 1
ATOM 974 C CA . GLU A 1 131 ? 17.156 -37.812 -1.949 1 92.69 131 GLU A CA 1
ATOM 975 C C . GLU A 1 131 ? 18.672 -37.688 -2.115 1 92.69 131 GLU A C 1
ATOM 977 O O . GLU A 1 131 ? 19.422 -38.625 -1.874 1 92.69 131 GLU A O 1
ATOM 982 N N . VAL A 1 132 ? 19.062 -36.531 -2.551 1 92.38 132 VAL A N 1
ATOM 983 C CA . VAL A 1 132 ? 20.469 -36.25 -2.746 1 92.38 132 VAL A CA 1
ATOM 984 C C . VAL A 1 132 ? 20.891 -35.031 -1.905 1 92.38 132 VAL A C 1
ATOM 986 O O . VAL A 1 132 ? 20.453 -33.938 -2.168 1 92.38 132 VAL A O 1
ATOM 989 N N . ARG A 1 133 ? 21.75 -35.312 -0.937 1 91.5 133 ARG A N 1
ATOM 990 C CA . ARG A 1 133 ? 22.125 -34.25 -0.006 1 91.5 133 ARG A CA 1
ATOM 991 C C . ARG A 1 133 ? 23.594 -33.844 -0.198 1 91.5 133 ARG A C 1
ATOM 993 O O . ARG A 1 133 ? 24.031 -32.812 0.333 1 91.5 133 ARG A O 1
ATOM 1000 N N . SER A 1 134 ? 24.312 -34.719 -0.906 1 91.25 134 SER A N 1
ATOM 1001 C CA . SER A 1 134 ? 25.734 -34.469 -1.116 1 91.25 134 SER A CA 1
ATOM 1002 C C . SER A 1 134 ? 26.203 -35.062 -2.441 1 91.25 134 SER A C 1
ATOM 1004 O O . SER A 1 134 ? 25.484 -35.812 -3.086 1 91.25 134 SER A O 1
ATOM 1006 N N . ALA A 1 135 ? 27.438 -34.594 -2.768 1 90.75 135 ALA A N 1
ATOM 1007 C CA . ALA A 1 135 ? 28.047 -35.156 -3.961 1 90.75 135 ALA A CA 1
ATOM 1008 C C . ALA A 1 135 ? 28.203 -36.688 -3.832 1 90.75 135 ALA A C 1
ATOM 1010 O O . ALA A 1 135 ? 28.062 -37.406 -4.816 1 90.75 135 ALA A O 1
ATOM 1011 N N . GLN A 1 136 ? 28.469 -37.062 -2.676 1 90.06 136 GLN A N 1
ATOM 1012 C CA . GLN A 1 136 ? 28.625 -38.5 -2.43 1 90.06 136 GLN A CA 1
ATOM 1013 C C . GLN A 1 136 ? 27.312 -39.25 -2.645 1 90.06 136 GLN A C 1
ATOM 1015 O O . GLN A 1 136 ? 27.281 -40.344 -3.203 1 90.06 136 GLN A O 1
ATOM 1020 N N . ASP A 1 137 ? 26.203 -38.656 -2.154 1 90.31 137 ASP A N 1
ATOM 1021 C CA . ASP A 1 137 ? 24.891 -39.25 -2.404 1 90.31 137 ASP A CA 1
ATOM 1022 C C . ASP A 1 137 ? 24.641 -39.406 -3.9 1 90.31 137 ASP A C 1
ATOM 1024 O O . ASP A 1 137 ? 24.125 -40.469 -4.328 1 90.31 137 ASP A O 1
ATOM 1028 N N . LEU A 1 138 ? 24.984 -38.406 -4.578 1 90.25 138 LEU A N 1
ATOM 1029 C CA . LEU A 1 138 ? 24.75 -38.375 -6.016 1 90.25 138 LEU A CA 1
ATOM 1030 C C . LEU A 1 138 ? 25.516 -39.5 -6.707 1 90.25 138 LEU A C 1
ATOM 1032 O O . LEU A 1 138 ? 24.953 -40.219 -7.551 1 90.25 138 LEU A O 1
ATOM 1036 N N . LEU A 1 139 ? 26.719 -39.688 -6.328 1 88.56 139 LEU A N 1
ATOM 1037 C CA . LEU A 1 139 ? 27.578 -40.688 -6.957 1 88.56 139 LEU A CA 1
ATOM 1038 C C . LEU A 1 139 ? 27.109 -42.094 -6.613 1 88.56 139 LEU A C 1
ATOM 1040 O O . LEU A 1 139 ? 27.312 -43.031 -7.398 1 88.56 139 LEU A O 1
ATOM 1044 N N . ALA A 1 140 ? 26.469 -42.219 -5.566 1 86.38 140 ALA A N 1
ATOM 1045 C CA . ALA A 1 140 ? 26 -43.531 -5.129 1 86.38 140 ALA A CA 1
ATOM 1046 C C . ALA A 1 140 ? 24.719 -43.938 -5.855 1 86.38 140 ALA A C 1
ATOM 1048 O O . ALA A 1 140 ? 24.312 -45.094 -5.832 1 86.38 140 ALA A O 1
ATOM 1049 N N . LEU A 1 141 ? 24.062 -43.031 -6.543 1 83.12 141 LEU A N 1
ATOM 1050 C CA . LEU A 1 141 ? 22.766 -43.25 -7.18 1 83.12 141 LEU A CA 1
ATOM 1051 C C . LEU A 1 141 ? 22.891 -44.219 -8.352 1 83.12 141 LEU A C 1
ATOM 1053 O O . LEU A 1 141 ? 21.922 -44.906 -8.695 1 83.12 141 LEU A O 1
ATOM 1057 N N . ALA A 1 142 ? 24 -44.188 -9.055 1 74.5 142 ALA A N 1
ATOM 1058 C CA . ALA A 1 142 ? 24.203 -45.062 -10.195 1 74.5 142 ALA A CA 1
ATOM 1059 C C . ALA A 1 142 ? 23.828 -46.5 -9.852 1 74.5 142 ALA A C 1
ATOM 1061 O O . ALA A 1 142 ? 23.234 -47.188 -10.664 1 74.5 142 ALA A O 1
ATOM 1062 N N . GLY A 1 143 ? 24.047 -46.844 -8.664 1 77.88 143 GLY A N 1
ATOM 1063 C CA . GLY A 1 143 ? 23.797 -48.219 -8.234 1 77.88 143 GLY A CA 1
ATOM 1064 C C . GLY A 1 143 ? 22.375 -48.469 -7.789 1 77.88 143 GLY A C 1
ATOM 1065 O O . GLY A 1 143 ? 21.906 -49.594 -7.75 1 77.88 143 GLY A O 1
ATOM 1066 N N . THR A 1 144 ? 21.672 -47.531 -7.562 1 82 144 THR A N 1
ATOM 1067 C CA . THR A 1 144 ? 20.359 -47.688 -6.938 1 82 144 THR A CA 1
ATOM 1068 C C . THR A 1 144 ? 19.234 -47.438 -7.941 1 82 144 THR A C 1
ATOM 1070 O O . THR A 1 144 ? 18.344 -48.25 -8.109 1 82 144 THR A O 1
ATOM 1073 N N . LEU A 1 145 ? 19.219 -46.406 -8.734 1 88.31 145 LEU A N 1
ATOM 1074 C CA . LEU A 1 145 ? 18.156 -46 -9.656 1 88.31 145 LEU A CA 1
ATOM 1075 C C . LEU A 1 145 ? 18.5 -46.438 -11.086 1 88.31 145 LEU A C 1
ATOM 1077 O O . LEU A 1 145 ? 17.594 -46.656 -11.898 1 88.31 145 LEU A O 1
ATOM 1081 N N . GLY A 1 146 ? 19.812 -46.5 -11.297 1 88.31 146 GLY A N 1
ATOM 1082 C CA . GLY A 1 146 ? 20.25 -46.781 -12.664 1 88.31 146 GLY A CA 1
ATOM 1083 C C . GLY A 1 146 ? 20.094 -45.562 -13.578 1 88.31 146 GLY A C 1
ATOM 1084 O O . GLY A 1 146 ? 19.797 -44.469 -13.117 1 88.31 146 GLY A O 1
ATOM 1085 N N . PHE A 1 147 ? 20.438 -45.812 -14.914 1 92.31 147 PHE A N 1
ATOM 1086 C CA . PHE A 1 147 ? 20.359 -44.75 -15.922 1 92.31 147 PHE A CA 1
ATOM 1087 C C . PHE A 1 147 ? 19.328 -45.094 -16.984 1 92.31 147 PHE A C 1
ATOM 1089 O O . PHE A 1 147 ? 19.078 -46.281 -17.266 1 92.31 147 PHE A O 1
ATOM 1096 N N . PRO A 1 148 ? 18.672 -44.188 -17.547 1 94.25 148 PRO A N 1
ATOM 1097 C CA . PRO A 1 148 ? 18.781 -42.75 -17.281 1 94.25 148 PRO A CA 1
ATOM 1098 C C . PRO A 1 148 ? 18 -42.312 -16.047 1 94.25 148 PRO A C 1
ATOM 1100 O O . PRO A 1 148 ? 17.062 -43.031 -15.633 1 94.25 148 PRO A O 1
ATOM 1103 N N . LEU A 1 149 ? 18.438 -41.25 -15.484 1 94.38 149 LEU A N 1
ATOM 1104 C CA . LEU A 1 149 ? 17.703 -40.656 -14.367 1 94.38 149 LEU A CA 1
ATOM 1105 C C . LEU A 1 149 ? 17.562 -39.156 -14.523 1 94.38 149 LEU A C 1
ATOM 1107 O O . LEU A 1 149 ? 18.203 -38.562 -15.391 1 94.38 149 LEU A O 1
ATOM 1111 N N . ILE A 1 150 ? 16.609 -38.594 -13.766 1 94.62 150 ILE A N 1
ATOM 1112 C CA . ILE A 1 150 ? 16.391 -37.156 -13.727 1 94.62 150 ILE A CA 1
ATOM 1113 C C . ILE A 1 150 ? 16.844 -36.625 -12.375 1 94.62 150 ILE A C 1
ATOM 1115 O O . ILE A 1 150 ? 16.531 -37.188 -11.328 1 94.62 150 ILE A O 1
ATOM 1119 N N . LEU A 1 151 ? 17.641 -35.562 -12.375 1 93.25 151 LEU A N 1
ATOM 1120 C CA . LEU A 1 151 ? 18 -34.812 -11.18 1 93.25 151 LEU A CA 1
ATOM 1121 C C . LEU A 1 151 ? 17.344 -33.438 -11.18 1 93.25 151 LEU A C 1
ATOM 1123 O O . LEU A 1 151 ? 17.453 -32.719 -12.164 1 93.25 151 LEU A O 1
ATOM 1127 N N . LYS A 1 152 ? 16.641 -33.125 -10.094 1 92.69 152 LYS A N 1
ATOM 1128 C CA . LYS A 1 152 ? 15.938 -31.859 -10.023 1 92.69 152 LYS A CA 1
ATOM 1129 C C . LYS A 1 152 ? 15.922 -31.312 -8.594 1 92.69 152 LYS A C 1
ATOM 1131 O O . LYS A 1 152 ? 16.031 -32.094 -7.633 1 92.69 152 LYS A O 1
ATOM 1136 N N . PRO A 1 153 ? 15.867 -29.984 -8.477 1 90.75 153 PRO A N 1
ATOM 1137 C CA . PRO A 1 153 ? 15.703 -29.438 -7.125 1 90.75 153 PRO A CA 1
ATOM 1138 C C . PRO A 1 153 ? 14.398 -29.891 -6.465 1 90.75 153 PRO A C 1
ATOM 1140 O O . PRO A 1 153 ? 13.367 -30 -7.133 1 90.75 153 PRO A O 1
ATOM 1143 N N . THR A 1 154 ? 14.461 -30.047 -5.188 1 90.06 154 THR A N 1
ATOM 1144 C CA . THR A 1 154 ? 13.289 -30.516 -4.457 1 90.06 154 THR A CA 1
ATOM 1145 C C . THR A 1 154 ? 12.203 -29.438 -4.438 1 90.06 154 THR A C 1
ATOM 1147 O O . THR A 1 154 ? 11.008 -29.75 -4.453 1 90.06 154 THR A O 1
ATOM 1150 N N . GLN A 1 155 ? 12.555 -28.156 -4.43 1 84.69 155 GLN A N 1
ATOM 1151 C CA . GLN A 1 155 ? 11.602 -27.047 -4.367 1 84.69 155 GLN A CA 1
ATOM 1152 C C . GLN A 1 155 ? 11.742 -26.125 -5.578 1 84.69 155 GLN A C 1
ATOM 1154 O O . GLN A 1 155 ? 11.602 -24.906 -5.461 1 84.69 155 GLN A O 1
ATOM 1159 N N . GLY A 1 156 ? 11.977 -26.656 -6.652 1 79.94 156 GLY A N 1
ATOM 1160 C CA . GLY A 1 156 ? 12.18 -25.859 -7.859 1 79.94 156 GLY A CA 1
ATOM 1161 C C . GLY A 1 156 ? 10.898 -25.609 -8.625 1 79.94 156 GLY A C 1
ATOM 1162 O O . GLY A 1 156 ? 9.906 -26.328 -8.445 1 79.94 156 GLY A O 1
ATOM 1163 N N . THR A 1 157 ? 10.875 -24.5 -9.352 1 78.12 157 THR A N 1
ATOM 1164 C CA . THR A 1 157 ? 9.773 -24.141 -10.234 1 78.12 157 THR A CA 1
ATOM 1165 C C . THR A 1 157 ? 10.297 -23.719 -11.609 1 78.12 157 THR A C 1
ATOM 1167 O O . THR A 1 157 ? 11.492 -23.453 -11.766 1 78.12 157 THR A O 1
ATOM 1170 N N . GLY A 1 158 ? 9.477 -23.828 -12.609 1 79.56 158 GLY A N 1
ATOM 1171 C CA . GLY A 1 158 ? 9.789 -23.281 -13.922 1 79.56 158 GLY A CA 1
ATOM 1172 C C . GLY A 1 158 ? 10.805 -24.109 -14.688 1 79.56 158 GLY A C 1
ATOM 1173 O O . GLY A 1 158 ? 11.555 -23.562 -15.508 1 79.56 158 GLY A O 1
ATOM 1174 N N . SER A 1 159 ? 10.992 -25.312 -14.344 1 81.31 159 SER A N 1
ATOM 1175 C CA . SER A 1 159 ? 11.922 -26.219 -15.016 1 81.31 159 SER A CA 1
ATOM 1176 C C . SER A 1 159 ? 13.367 -25.797 -14.789 1 81.31 159 SER A C 1
ATOM 1178 O O . SER A 1 159 ? 14.234 -26.047 -15.625 1 81.31 159 SER A O 1
ATOM 1180 N N . ARG A 1 160 ? 13.57 -25.141 -13.758 1 83.69 160 ARG A N 1
ATOM 1181 C CA . ARG A 1 160 ? 14.922 -24.688 -13.461 1 83.69 160 ARG A CA 1
ATOM 1182 C C . ARG A 1 160 ? 15.773 -25.812 -12.891 1 83.69 160 ARG A C 1
ATOM 1184 O O . ARG A 1 160 ? 15.344 -26.516 -11.969 1 83.69 160 ARG A O 1
ATOM 1191 N N . ASP A 1 161 ? 16.891 -26.062 -13.445 1 86.94 161 ASP A N 1
ATOM 1192 C CA . ASP A 1 161 ? 17.938 -26.938 -12.945 1 86.94 161 ASP A CA 1
ATOM 1193 C C . ASP A 1 161 ? 17.5 -28.406 -12.992 1 86.94 161 ASP A C 1
ATOM 1195 O O . ASP A 1 161 ? 17.719 -29.156 -12.039 1 86.94 161 ASP A O 1
ATOM 1199 N N . ILE A 1 162 ? 16.781 -28.734 -14 1 90.06 162 ILE A N 1
ATOM 1200 C CA . ILE A 1 162 ? 16.453 -30.125 -14.258 1 90.06 162 ILE A CA 1
ATOM 1201 C C . ILE A 1 162 ? 17.531 -30.766 -15.133 1 90.06 162 ILE A C 1
ATOM 1203 O O . ILE A 1 162 ? 17.875 -30.219 -16.188 1 90.06 162 ILE A O 1
ATOM 1207 N N . HIS A 1 163 ? 18.047 -31.953 -14.734 1 91.5 163 HIS A N 1
ATOM 1208 C CA . HIS A 1 163 ? 19.141 -32.594 -15.453 1 91.5 163 HIS A CA 1
ATOM 1209 C C . HIS A 1 163 ? 18.797 -34.062 -15.758 1 91.5 163 HIS A C 1
ATOM 1211 O O . HIS A 1 163 ? 18.562 -34.844 -14.844 1 91.5 163 HIS A O 1
ATOM 1217 N N . ALA A 1 164 ? 18.797 -34.344 -17.047 1 93.44 164 ALA A N 1
ATOM 1218 C CA . ALA A 1 164 ? 18.797 -35.75 -17.438 1 93.44 164 ALA A CA 1
ATOM 1219 C C . ALA A 1 164 ? 20.188 -36.344 -17.359 1 93.44 164 ALA A C 1
ATOM 1221 O O . ALA A 1 164 ? 21.141 -35.781 -17.875 1 93.44 164 ALA A O 1
ATOM 1222 N N . VAL A 1 165 ? 20.328 -37.438 -16.719 1 93.62 165 VAL A N 1
ATOM 1223 C CA . VAL A 1 165 ? 21.609 -38.094 -16.531 1 93.62 165 VAL A CA 1
ATOM 1224 C C . VAL A 1 165 ? 21.578 -39.469 -17.203 1 93.62 165 VAL A C 1
ATOM 1226 O O . VAL A 1 165 ? 20.859 -40.375 -16.75 1 93.62 165 VAL A O 1
ATOM 1229 N N . HIS A 1 166 ? 22.469 -39.625 -18.125 1 93.56 166 HIS A N 1
ATOM 1230 C CA . HIS A 1 166 ? 22.375 -40.844 -18.922 1 93.56 166 HIS A CA 1
ATOM 1231 C C . HIS A 1 166 ? 23.5 -41.812 -18.578 1 93.56 166 HIS A C 1
ATOM 1233 O O . HIS A 1 166 ? 23.469 -43 -18.969 1 93.56 166 HIS A O 1
ATOM 1239 N N . ASP A 1 167 ? 24.516 -41.281 -17.891 1 92.88 167 ASP A N 1
ATOM 1240 C CA . ASP A 1 167 ? 25.641 -42.156 -17.562 1 92.88 167 ASP A CA 1
ATOM 1241 C C . ASP A 1 167 ? 26.406 -41.625 -16.344 1 92.88 167 ASP A C 1
ATOM 1243 O O . ASP A 1 167 ? 26.078 -40.562 -15.805 1 92.88 167 ASP A O 1
ATOM 1247 N N . GLU A 1 168 ? 27.359 -42.406 -16 1 92 168 GLU A N 1
ATOM 1248 C CA . GLU A 1 168 ? 28.141 -42.094 -14.805 1 92 168 GLU A CA 1
ATOM 1249 C C . GLU A 1 168 ? 29 -40.844 -15.016 1 92 168 GLU A C 1
ATOM 1251 O O . GLU A 1 168 ? 29.25 -40.094 -14.07 1 92 168 GLU A O 1
ATOM 1256 N N . ALA A 1 169 ? 29.453 -40.656 -16.125 1 93.06 169 ALA A N 1
ATOM 1257 C CA . ALA A 1 169 ? 30.297 -39.5 -16.406 1 93.06 169 ALA A CA 1
ATOM 1258 C C . ALA A 1 169 ? 29.531 -38.188 -16.125 1 93.06 169 ALA A C 1
ATOM 1260 O O . ALA A 1 169 ? 30.078 -37.281 -15.508 1 93.06 169 ALA A O 1
ATOM 1261 N N . ARG A 1 170 ? 28.312 -38.156 -16.609 1 92.56 170 ARG A N 1
ATOM 1262 C CA . ARG A 1 170 ? 27.5 -36.969 -16.359 1 92.56 170 ARG A CA 1
ATOM 1263 C C . ARG A 1 170 ? 27.219 -36.812 -14.875 1 92.56 170 ARG A C 1
ATOM 1265 O O . ARG A 1 170 ? 27.156 -35.656 -14.383 1 92.56 170 ARG A O 1
ATOM 1272 N N . LEU A 1 171 ? 27.047 -37.844 -14.18 1 91.62 171 LEU A N 1
ATOM 1273 C CA . LEU A 1 171 ? 26.812 -37.812 -12.742 1 91.62 171 LEU A CA 1
ATOM 1274 C C . LEU A 1 171 ? 28 -37.156 -12.031 1 91.62 171 LEU A C 1
ATOM 1276 O O . LEU A 1 171 ? 27.828 -36.344 -11.109 1 91.62 171 LEU A O 1
ATOM 1280 N N . ARG A 1 172 ? 29.141 -37.5 -12.414 1 91.62 172 ARG A N 1
ATOM 1281 C CA . ARG A 1 172 ? 30.359 -36.969 -11.82 1 91.62 172 ARG A CA 1
ATOM 1282 C C . ARG A 1 172 ? 30.5 -35.5 -12.117 1 91.62 172 ARG A C 1
ATOM 1284 O O . ARG A 1 172 ? 30.938 -34.719 -11.258 1 91.62 172 ARG A O 1
ATOM 1291 N N . GLU A 1 173 ? 30.188 -35.156 -13.25 1 93.69 173 GLU A N 1
ATOM 1292 C CA . GLU A 1 173 ? 30.219 -33.75 -13.609 1 93.69 173 GLU A CA 1
ATOM 1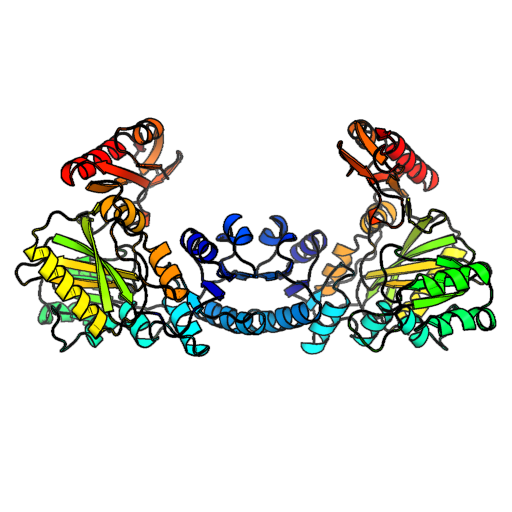293 C C . GLU A 1 173 ? 29.297 -32.938 -12.719 1 93.69 173 GLU A C 1
ATOM 1295 O O . GLU A 1 173 ? 29.688 -31.891 -12.195 1 93.69 173 GLU A O 1
ATOM 1300 N N . LEU A 1 174 ? 28.078 -33.438 -12.602 1 92.5 174 LEU A N 1
ATOM 1301 C CA . LEU A 1 174 ? 27.078 -32.719 -11.812 1 92.5 174 LEU A CA 1
ATOM 1302 C C . LEU A 1 174 ? 27.484 -32.688 -10.344 1 92.5 174 LEU A C 1
ATOM 1304 O O . LEU A 1 174 ? 27.203 -31.688 -9.648 1 92.5 174 LEU A O 1
ATOM 1308 N N . ALA A 1 175 ? 28.125 -33.656 -9.859 1 90.69 175 ALA A N 1
ATOM 1309 C CA . ALA A 1 175 ? 28.594 -33.719 -8.477 1 90.69 175 ALA A CA 1
ATOM 1310 C C . ALA A 1 175 ? 29.547 -32.594 -8.172 1 90.69 175 ALA A C 1
ATOM 1312 O O . ALA A 1 175 ? 29.594 -32.094 -7.043 1 90.69 175 ALA A O 1
ATOM 1313 N N . GLY A 1 176 ? 30.25 -32.188 -9.164 1 90 176 GLY A N 1
ATOM 1314 C CA . GLY A 1 176 ? 31.203 -31.109 -8.992 1 90 176 GLY A CA 1
ATOM 1315 C C . GLY A 1 176 ? 30.578 -29.734 -9.227 1 90 176 GLY A C 1
ATOM 1316 O O . GLY A 1 176 ? 31.125 -28.719 -8.789 1 90 176 GLY A O 1
ATOM 1317 N N . GLU A 1 177 ? 29.469 -29.719 -9.867 1 90.25 177 GLU A N 1
ATOM 1318 C CA . GLU A 1 177 ? 28.891 -28.453 -10.328 1 90.25 177 GLU A CA 1
ATOM 1319 C C . GLU A 1 177 ? 27.797 -27.984 -9.391 1 90.25 177 GLU A C 1
ATOM 1321 O O . GLU A 1 177 ? 27.625 -26.766 -9.188 1 90.25 177 GLU A O 1
ATOM 1326 N N . LEU A 1 178 ? 27.125 -28.844 -8.805 1 89.12 178 LEU A N 1
ATOM 1327 C CA . LEU A 1 178 ? 25.891 -28.5 -8.109 1 89.12 178 LEU A CA 1
ATOM 1328 C C . LEU A 1 178 ? 26.188 -28.016 -6.691 1 89.12 178 LEU A C 1
ATOM 1330 O O . LEU A 1 178 ? 27.156 -28.438 -6.074 1 89.12 178 LEU A O 1
ATOM 1334 N N . ASP A 1 179 ? 25.406 -27.109 -6.285 1 86 179 ASP A N 1
ATOM 1335 C CA . ASP A 1 179 ? 25.406 -26.656 -4.898 1 86 179 ASP A CA 1
ATOM 1336 C C . ASP A 1 179 ? 24.484 -27.516 -4.039 1 86 179 ASP A C 1
ATOM 1338 O O . ASP A 1 179 ? 23.281 -27.594 -4.305 1 86 179 ASP A O 1
ATOM 1342 N N . PHE A 1 180 ? 25.016 -28.031 -3.061 1 84.81 180 PHE A N 1
ATOM 1343 C CA . PHE A 1 180 ? 24.234 -28.922 -2.223 1 84.81 180 PHE A CA 1
ATOM 1344 C C . PHE A 1 180 ? 23.781 -28.219 -0.948 1 84.81 180 PHE A C 1
ATOM 1346 O O . PHE A 1 180 ? 23.203 -28.844 -0.053 1 84.81 180 PHE A O 1
ATOM 1353 N N . SER A 1 181 ? 24.109 -26.938 -0.911 1 74.81 181 SER A N 1
ATOM 1354 C CA . SER A 1 181 ? 23.672 -26.172 0.256 1 74.81 181 SER A CA 1
ATOM 1355 C C . SER A 1 181 ? 22.234 -25.719 0.115 1 74.81 181 SER A C 1
ATOM 1357 O O . SER A 1 181 ? 21.766 -25.453 -0.994 1 74.81 181 SER A O 1
ATOM 1359 N N . LEU A 1 182 ? 21.297 -26.234 0.796 1 63.28 182 LEU A N 1
ATOM 1360 C CA . LEU A 1 182 ? 19.938 -25.703 0.721 1 63.28 182 LEU A CA 1
ATOM 1361 C C . LEU A 1 182 ? 19.812 -24.422 1.525 1 63.28 182 LEU A C 1
ATOM 1363 O O . LEU A 1 182 ? 20.156 -24.391 2.711 1 63.28 182 LEU A O 1
ATOM 1367 N N . PRO A 1 183 ? 19.703 -23.281 0.837 1 51.09 183 PRO A N 1
ATOM 1368 C CA . PRO A 1 183 ? 19.406 -22.109 1.65 1 51.09 183 PRO A CA 1
ATOM 1369 C C . PRO A 1 183 ? 18.156 -22.297 2.508 1 51.09 183 PRO A C 1
ATOM 1371 O O . PRO A 1 183 ? 17.156 -22.844 2.037 1 51.09 183 PRO A O 1
ATOM 1374 N N . GLY A 1 184 ? 18.203 -22.125 3.865 1 47.84 184 GLY A N 1
ATOM 1375 C CA . GLY A 1 184 ? 17.125 -22.031 4.84 1 47.84 184 GLY A CA 1
ATOM 1376 C C . GLY A 1 184 ? 16.953 -23.297 5.656 1 47.84 184 GLY A C 1
ATOM 1377 O O . GLY A 1 184 ? 17.844 -23.672 6.422 1 47.84 184 GLY A O 1
ATOM 1378 N N . GLN A 1 185 ? 15.922 -24.266 5.094 1 50.31 185 GLN A N 1
ATOM 1379 C CA . GLN A 1 185 ? 15.391 -25.281 5.996 1 50.31 185 GLN A CA 1
ATOM 1380 C C . GLN A 1 185 ? 16.297 -26.5 6.031 1 50.31 185 GLN A C 1
ATOM 1382 O O . GLN A 1 185 ? 16.594 -27.094 4.992 1 50.31 185 GLN A O 1
ATOM 1387 N N . GLN A 1 186 ? 17 -26.734 6.973 1 49.22 186 GLN A N 1
ATOM 1388 C CA . GLN A 1 186 ? 17.953 -27.781 7.348 1 49.22 186 GLN A CA 1
ATOM 1389 C C . GLN A 1 186 ? 17.422 -29.156 6.965 1 49.22 186 GLN A C 1
ATOM 1391 O O . GLN A 1 186 ? 18.203 -30.109 6.789 1 49.22 186 GLN A O 1
ATOM 1396 N N . THR A 1 187 ? 16.094 -29.375 6.758 1 56.5 187 THR A N 1
ATOM 1397 C CA . THR A 1 187 ? 15.672 -30.766 6.781 1 56.5 187 THR A CA 1
ATOM 1398 C C . THR A 1 187 ? 15.43 -31.281 5.363 1 56.5 187 THR A C 1
ATOM 1400 O O . THR A 1 187 ? 15.453 -32.5 5.121 1 56.5 187 THR A O 1
ATOM 1403 N N . SER A 1 188 ? 15.297 -30.375 4.387 1 66.75 188 SER A N 1
ATOM 1404 C CA . SER A 1 188 ? 14.977 -30.922 3.07 1 66.75 188 SER A CA 1
ATOM 1405 C C . SER A 1 188 ? 16.219 -31.062 2.211 1 66.75 188 SER A C 1
ATOM 1407 O O . SER A 1 188 ? 17.156 -30.266 2.307 1 66.75 188 SER A O 1
ATOM 1409 N N . ALA A 1 189 ? 16.281 -32.281 1.546 1 78.69 189 ALA A N 1
ATOM 1410 C CA . ALA A 1 189 ? 17.344 -32.438 0.559 1 78.69 189 ALA A CA 1
ATOM 1411 C C . ALA A 1 189 ? 17.219 -31.375 -0.55 1 78.69 189 ALA A C 1
ATOM 1413 O O . ALA A 1 189 ? 16.109 -31.094 -1.016 1 78.69 189 ALA A O 1
ATOM 1414 N N . PRO A 1 190 ? 18.297 -30.859 -0.882 1 86.69 190 PRO A N 1
ATOM 1415 C CA . PRO A 1 190 ? 18.234 -29.844 -1.927 1 86.69 190 PRO A CA 1
ATOM 1416 C C . PRO A 1 190 ? 17.891 -30.406 -3.299 1 86.69 190 PRO A C 1
ATOM 1418 O O . PRO A 1 190 ? 17.266 -29.734 -4.113 1 86.69 190 PRO A O 1
ATOM 1421 N N . TRP A 1 191 ? 18.297 -31.75 -3.453 1 92.19 191 TRP A N 1
ATOM 1422 C CA . TRP A 1 191 ? 18.094 -32.375 -4.762 1 92.19 191 TRP A CA 1
ATOM 1423 C C . TRP A 1 191 ? 17.344 -33.688 -4.629 1 92.19 191 TRP A C 1
ATOM 1425 O O . TRP A 1 191 ? 17.438 -34.344 -3.592 1 92.19 191 TRP A O 1
ATOM 1435 N N . LEU A 1 192 ? 16.625 -34 -5.699 1 93.88 192 LEU A N 1
ATOM 1436 C CA . LEU A 1 192 ? 15.906 -35.281 -5.832 1 93.88 192 LEU A CA 1
ATOM 1437 C C . LEU A 1 192 ? 16.266 -35.969 -7.148 1 93.88 192 LEU A C 1
ATOM 1439 O O . LEU A 1 192 ? 16.203 -35.344 -8.211 1 93.88 192 LEU A O 1
ATOM 1443 N N . ALA A 1 193 ? 16.688 -37.156 -7.043 1 95.12 193 ALA A N 1
ATOM 1444 C CA . ALA A 1 193 ? 16.891 -38 -8.219 1 95.12 193 ALA A CA 1
ATOM 1445 C C . ALA A 1 193 ? 15.688 -38.938 -8.43 1 95.12 193 ALA A C 1
ATOM 1447 O O . ALA A 1 193 ? 15.156 -39.5 -7.477 1 95.12 193 ALA A O 1
ATOM 1448 N N . GLU A 1 194 ? 15.258 -39.062 -9.664 1 96.06 194 GLU A N 1
ATOM 1449 C CA . GLU A 1 194 ? 14.141 -39.938 -10.016 1 96.06 194 GLU A CA 1
ATOM 1450 C C . GLU A 1 194 ? 14.438 -40.719 -11.289 1 96.06 194 GLU A C 1
ATOM 1452 O O . GLU A 1 194 ? 15.273 -40.312 -12.102 1 96.06 194 GLU A O 1
ATOM 1457 N N . GLU A 1 195 ? 13.789 -41.844 -11.406 1 95.62 195 GLU A N 1
ATOM 1458 C CA . GLU A 1 195 ? 13.875 -42.562 -12.672 1 95.62 195 GLU A CA 1
ATOM 1459 C C . GLU A 1 195 ? 13.406 -41.688 -13.836 1 95.62 195 GLU A C 1
ATOM 1461 O O . GLU A 1 195 ? 12.508 -40.875 -13.672 1 95.62 195 GLU A O 1
ATOM 1466 N N . TYR A 1 196 ? 14.062 -41.906 -14.93 1 95.25 196 TYR A N 1
ATOM 1467 C CA . TYR A 1 196 ? 13.633 -41.219 -16.141 1 95.25 196 TYR A CA 1
ATOM 1468 C C . TYR A 1 196 ? 12.359 -41.844 -16.703 1 95.25 196 TYR A C 1
ATOM 1470 O O . TYR A 1 196 ? 12.344 -43.031 -17.047 1 95.25 196 TYR A O 1
ATOM 1478 N N . LEU A 1 197 ? 11.344 -41.094 -16.781 1 96.12 197 LEU A N 1
ATOM 1479 C CA . LEU A 1 197 ? 10.055 -41.562 -17.297 1 96.12 197 LEU A CA 1
ATOM 1480 C C . LEU A 1 197 ? 9.938 -41.312 -18.797 1 96.12 197 LEU A C 1
ATOM 1482 O O . LEU A 1 197 ? 10.18 -40.188 -19.25 1 96.12 197 LEU A O 1
ATOM 1486 N N . VAL A 1 198 ? 9.578 -42.281 -19.469 1 95.69 198 VAL A N 1
ATOM 1487 C CA . VAL A 1 198 ? 9.406 -42.156 -20.922 1 95.69 198 VAL A CA 1
ATOM 1488 C C . VAL A 1 198 ? 7.922 -42.094 -21.25 1 95.69 198 VAL A C 1
ATOM 1490 O O . VAL A 1 198 ? 7.156 -43 -20.875 1 95.69 198 VAL A O 1
ATOM 1493 N N . GLY A 1 199 ? 7.574 -41.125 -21.953 1 96.88 199 GLY A N 1
ATOM 1494 C CA . GLY A 1 199 ? 6.191 -40.938 -22.359 1 96.88 199 GLY A CA 1
ATOM 1495 C C . GLY A 1 199 ? 5.824 -39.469 -22.578 1 96.88 199 GLY A C 1
ATOM 1496 O O . GLY A 1 199 ? 6.688 -38.594 -22.531 1 96.88 199 GLY A O 1
ATOM 1497 N N . GLN A 1 200 ? 4.582 -39.281 -22.891 1 96.75 200 GLN A N 1
ATOM 1498 C CA . GLN A 1 200 ? 4.086 -37.938 -23.125 1 96.75 200 GLN A CA 1
ATOM 1499 C C . GLN A 1 200 ? 3.709 -37.25 -21.812 1 96.75 200 GLN A C 1
ATOM 1501 O O . GLN A 1 200 ? 3.113 -37.875 -20.922 1 96.75 200 GLN A O 1
ATOM 1506 N N . GLU A 1 201 ? 4.105 -36.031 -21.672 1 97.56 201 GLU A N 1
ATOM 1507 C CA . GLU A 1 201 ? 3.812 -35.25 -20.469 1 97.56 201 GLU A CA 1
ATOM 1508 C C . GLU A 1 201 ? 2.498 -34.5 -20.609 1 97.56 201 GLU A C 1
ATOM 1510 O O . GLU A 1 201 ? 2.205 -33.938 -21.656 1 97.56 201 GLU A O 1
ATOM 1515 N N . PHE A 1 202 ? 1.721 -34.469 -19.547 1 98.44 202 PHE A N 1
ATOM 1516 C CA . PHE A 1 202 ? 0.459 -33.75 -19.438 1 98.44 202 PHE A CA 1
ATOM 1517 C C . PHE A 1 202 ? 0.376 -33 -18.109 1 98.44 202 PHE A C 1
ATOM 1519 O O . PHE A 1 202 ? 1.127 -33.281 -17.188 1 98.44 202 PHE A O 1
ATOM 1526 N N . SER A 1 203 ? -0.417 -32.031 -18.062 1 98 203 SER A N 1
ATOM 1527 C CA . SER A 1 203 ? -0.909 -31.531 -16.781 1 98 203 SER A CA 1
ATOM 1528 C C . SER A 1 203 ? -2.414 -31.734 -16.656 1 98 203 SER A C 1
ATOM 1530 O O . SER A 1 203 ? -3.127 -31.797 -17.656 1 98 203 SER A O 1
ATOM 1532 N N . VAL A 1 204 ? -2.811 -31.938 -15.492 1 98.75 204 VAL A N 1
ATOM 1533 C CA . VAL A 1 204 ? -4.207 -32.188 -15.164 1 98.75 204 VAL A CA 1
ATOM 1534 C C . VAL A 1 204 ? -4.707 -31.141 -14.172 1 98.75 204 VAL A C 1
ATOM 1536 O O . VAL A 1 204 ? -4.148 -30.984 -13.086 1 98.75 204 VAL A O 1
ATOM 1539 N N . GLU A 1 205 ? -5.695 -30.453 -14.617 1 98.75 205 GLU A N 1
ATOM 1540 C CA . GLU A 1 205 ? -6.336 -29.469 -13.742 1 98.75 205 GLU A CA 1
ATOM 1541 C C . GLU A 1 205 ? -7.547 -30.062 -13.031 1 98.75 205 GLU A C 1
ATOM 1543 O O . GLU A 1 205 ? -8.406 -30.672 -13.672 1 98.75 205 GLU A O 1
ATOM 1548 N N . THR A 1 206 ? -7.52 -29.922 -11.766 1 98.69 206 THR A N 1
ATOM 1549 C CA . THR A 1 206 ? -8.625 -30.453 -10.977 1 98.69 206 THR A CA 1
ATOM 1550 C C . THR A 1 206 ? -9.141 -29.406 -10 1 98.69 206 THR A C 1
ATOM 1552 O O . THR A 1 206 ? -8.492 -28.375 -9.781 1 98.69 206 THR A O 1
ATOM 1555 N N . PHE A 1 207 ? -10.312 -29.609 -9.484 1 98 207 PHE A N 1
ATOM 1556 C CA . PHE A 1 207 ? -10.875 -28.844 -8.375 1 98 207 PHE A CA 1
ATOM 1557 C C . PHE A 1 207 ? -11.352 -29.781 -7.262 1 98 207 PHE A C 1
ATOM 1559 O O . PHE A 1 207 ? -12.172 -30.672 -7.496 1 98 207 PHE A O 1
ATOM 1566 N N . SER A 1 208 ? -10.766 -29.609 -6.129 1 97 208 SER A N 1
ATOM 1567 C CA . SER A 1 208 ? -11.141 -30.422 -4.969 1 97 208 SER A CA 1
ATOM 1568 C C . SER A 1 208 ? -12.164 -29.688 -4.105 1 97 208 SER A C 1
ATOM 1570 O O . SER A 1 208 ? -11.977 -28.531 -3.754 1 97 208 SER A O 1
ATOM 1572 N N . ALA A 1 209 ? -13.266 -30.344 -3.789 1 95.12 209 ALA A N 1
ATOM 1573 C CA . ALA A 1 209 ? -14.32 -29.859 -2.908 1 95.12 209 ALA A CA 1
ATOM 1574 C C . ALA A 1 209 ? -14.594 -30.844 -1.777 1 95.12 209 ALA A C 1
ATOM 1576 O O . ALA A 1 209 ? -15.227 -31.875 -1.991 1 95.12 209 ALA A O 1
ATOM 1577 N N . ALA A 1 210 ? -14.086 -30.516 -0.618 1 92.31 210 ALA A N 1
ATOM 1578 C CA . ALA A 1 210 ? -14.273 -31.344 0.564 1 92.31 210 ALA A CA 1
ATOM 1579 C C . ALA A 1 210 ? -13.727 -32.75 0.328 1 92.31 210 ALA A C 1
ATOM 1581 O O . ALA A 1 210 ? -14.391 -33.75 0.653 1 92.31 210 ALA A O 1
ATOM 1582 N N . GLY A 1 211 ? -12.664 -32.812 -0.406 1 93.56 211 GLY A N 1
ATOM 1583 C CA . GLY A 1 211 ? -11.969 -34.094 -0.583 1 93.56 211 GLY A CA 1
ATOM 1584 C C . GLY A 1 211 ? -12.336 -34.781 -1.876 1 93.56 211 GLY A C 1
ATOM 1585 O O . GLY A 1 211 ? -11.68 -35.75 -2.266 1 93.56 211 GLY A O 1
ATOM 1586 N N . GLU A 1 212 ? -13.398 -34.312 -2.467 1 95.81 212 GLU A N 1
ATOM 1587 C CA . GLU A 1 212 ? -13.75 -34.875 -3.777 1 95.81 212 GLU A CA 1
ATOM 1588 C C . GLU A 1 212 ? -13.016 -34.125 -4.895 1 95.81 212 GLU A C 1
ATOM 1590 O O . GLU A 1 212 ? -13.086 -32.906 -4.98 1 95.81 212 GLU A O 1
ATOM 1595 N N . HIS A 1 213 ? -12.367 -34.875 -5.777 1 98.12 213 HIS A N 1
ATOM 1596 C CA . HIS A 1 213 ? -11.531 -34.281 -6.812 1 98.12 213 HIS A CA 1
ATOM 1597 C C . HIS A 1 213 ? -12.211 -34.344 -8.18 1 98.12 213 HIS A C 1
ATOM 1599 O O . HIS A 1 213 ? -12.469 -35.438 -8.695 1 98.12 213 HIS A O 1
ATOM 1605 N N . HIS A 1 214 ? -12.477 -33.219 -8.75 1 98.06 214 HIS A N 1
ATOM 1606 C CA . HIS A 1 214 ? -13.125 -33.156 -10.055 1 98.06 214 HIS A CA 1
ATOM 1607 C C . HIS A 1 214 ? -12.125 -32.812 -11.148 1 98.06 214 HIS A C 1
ATOM 1609 O O . HIS A 1 214 ? -11.414 -31.797 -11.055 1 98.06 214 HIS A O 1
ATOM 1615 N N . LEU A 1 215 ? -12.086 -33.625 -12.172 1 98.44 215 LEU A N 1
ATOM 1616 C CA . LEU A 1 215 ? -11.203 -33.375 -13.305 1 98.44 215 LEU A CA 1
ATOM 1617 C C . LEU A 1 215 ? -11.773 -32.281 -14.203 1 98.44 215 LEU A C 1
ATOM 1619 O O . LEU A 1 215 ? -12.898 -32.406 -14.695 1 98.44 215 LEU A O 1
ATOM 1623 N N . LEU A 1 216 ? -11.039 -31.219 -14.438 1 98.56 216 LEU A N 1
ATOM 1624 C CA . LEU A 1 216 ? -11.484 -30.109 -15.281 1 98.56 216 LEU A CA 1
ATOM 1625 C C . LEU A 1 216 ? -10.938 -30.25 -16.703 1 98.56 216 LEU A C 1
ATOM 1627 O O . LEU A 1 216 ? -11.664 -30.062 -17.672 1 98.56 216 LEU A O 1
ATOM 1631 N N . ALA A 1 217 ? -9.68 -30.578 -16.797 1 98.69 217 ALA A N 1
ATOM 1632 C CA . ALA A 1 217 ? -9.047 -30.656 -18.109 1 98.69 217 ALA A CA 1
ATOM 1633 C C . ALA A 1 217 ? -7.742 -31.438 -18.047 1 98.69 217 ALA A C 1
ATOM 1635 O O . ALA A 1 217 ? -7.094 -31.484 -17 1 98.69 217 ALA A O 1
ATOM 1636 N N . VAL A 1 218 ? -7.398 -32.062 -19.094 1 98.81 218 VAL A N 1
ATOM 1637 C CA . VAL A 1 218 ? -6.059 -32.594 -19.344 1 98.81 218 VAL A CA 1
ATOM 1638 C C . VAL A 1 218 ? -5.375 -31.75 -20.422 1 98.81 218 VAL A C 1
ATOM 1640 O O . VAL A 1 218 ? -5.918 -31.562 -21.516 1 98.81 218 VAL A O 1
ATOM 1643 N N . THR A 1 219 ? -4.25 -31.219 -20.078 1 98.75 219 THR A N 1
ATOM 1644 C CA . THR A 1 219 ? -3.486 -30.344 -20.953 1 98.75 219 THR A CA 1
ATOM 1645 C C . THR A 1 219 ? -2.264 -31.062 -21.516 1 98.75 219 THR A C 1
ATOM 1647 O O . THR A 1 219 ? -1.491 -31.656 -20.766 1 98.75 219 THR A O 1
ATOM 1650 N N . GLU A 1 220 ? -2.129 -31.016 -22.812 1 98.69 220 GLU A N 1
ATOM 1651 C CA . GLU A 1 220 ? -0.935 -31.547 -23.469 1 98.69 220 GLU A CA 1
ATOM 1652 C C . GLU A 1 220 ? 0.216 -30.547 -23.406 1 98.69 220 GLU A C 1
ATOM 1654 O O . GLU A 1 220 ? 0.037 -29.359 -23.703 1 98.69 220 GLU A O 1
ATOM 1659 N N . LYS A 1 221 ? 1.354 -31.047 -22.969 1 97.69 221 LYS A N 1
ATOM 1660 C CA . LYS A 1 221 ? 2.514 -30.172 -22.828 1 97.69 221 LYS A CA 1
ATOM 1661 C C . LYS A 1 221 ? 3.549 -30.453 -23.922 1 97.69 221 LYS A C 1
ATOM 1663 O O . LYS A 1 221 ? 3.742 -31.609 -24.312 1 97.69 221 LYS A O 1
ATOM 1668 N N . PHE A 1 222 ? 4.148 -29.422 -24.359 1 97.12 222 PHE A N 1
ATOM 1669 C CA . PHE A 1 222 ? 5.266 -29.5 -25.297 1 97.12 222 PHE A CA 1
ATOM 1670 C C . PHE A 1 222 ? 6.531 -28.922 -24.688 1 97.12 222 PHE A C 1
ATOM 1672 O O . PHE A 1 222 ? 6.512 -27.828 -24.125 1 97.12 222 PHE A O 1
ATOM 1679 N N . LYS A 1 223 ? 7.586 -29.656 -24.766 1 95.44 223 LYS A N 1
ATOM 1680 C CA . LYS A 1 223 ? 8.836 -29.234 -24.141 1 95.44 223 LYS A CA 1
ATOM 1681 C C . LYS A 1 223 ? 10.008 -29.359 -25.109 1 95.44 223 LYS A C 1
ATOM 1683 O O . LYS A 1 223 ? 9.953 -30.141 -26.062 1 95.44 223 LYS A O 1
ATOM 1688 N N . THR A 1 224 ? 11.008 -28.609 -24.844 1 93.12 224 THR A N 1
ATOM 1689 C CA . THR A 1 224 ? 12.289 -28.781 -25.516 1 93.12 224 THR A CA 1
ATOM 1690 C C . THR A 1 224 ? 13.07 -29.938 -24.922 1 93.12 224 THR A C 1
ATOM 1692 O O . THR A 1 224 ? 12.68 -30.484 -23.891 1 93.12 224 THR A O 1
ATOM 1695 N N . PRO A 1 225 ? 14.141 -30.281 -25.516 1 87.44 225 PRO A N 1
ATOM 1696 C CA . PRO A 1 225 ? 14.969 -31.344 -24.953 1 87.44 225 PRO A CA 1
ATOM 1697 C C . PRO A 1 225 ? 15.516 -31 -23.578 1 87.44 225 PRO A C 1
ATOM 1699 O O . PRO A 1 225 ? 15.797 -31.906 -22.781 1 87.44 225 PRO A O 1
ATOM 1702 N N . ASN A 1 226 ? 15.672 -29.797 -23.312 1 88.19 226 ASN A N 1
ATOM 1703 C CA . ASN A 1 226 ? 16.141 -29.391 -22 1 88.19 226 ASN A CA 1
ATOM 1704 C C . ASN A 1 226 ? 14.984 -29.094 -21.047 1 88.19 226 ASN A C 1
ATOM 1706 O O . ASN A 1 226 ? 15.148 -28.359 -20.078 1 88.19 226 ASN A O 1
ATOM 1710 N N . PHE A 1 227 ? 13.812 -29.516 -21.406 1 90.31 227 PHE A N 1
ATOM 1711 C CA . PHE A 1 227 ? 12.656 -29.656 -20.531 1 90.31 227 PHE A CA 1
ATOM 1712 C C . PHE A 1 227 ? 11.953 -28.312 -20.344 1 90.31 227 PHE A C 1
ATOM 1714 O O . PHE A 1 227 ? 11.125 -28.172 -19.438 1 90.31 227 PHE A O 1
ATOM 1721 N N . VAL A 1 228 ? 12.281 -27.266 -21.188 1 92.94 228 VAL A N 1
ATOM 1722 C CA . VAL A 1 228 ? 11.539 -26.016 -21.125 1 92.94 228 VAL A CA 1
ATOM 1723 C C . VAL A 1 228 ? 10.211 -26.156 -21.859 1 92.94 228 VAL A C 1
ATOM 1725 O O . VAL A 1 228 ? 10.18 -26.625 -23.016 1 92.94 228 VAL A O 1
ATOM 1728 N N . GLU A 1 229 ? 9.188 -25.797 -21.172 1 95.31 229 GLU A N 1
ATOM 1729 C CA . GLU A 1 229 ? 7.875 -25.875 -21.812 1 95.31 229 GLU A CA 1
ATOM 1730 C C . GLU A 1 229 ? 7.727 -24.797 -22.891 1 95.31 229 GLU A C 1
ATOM 1732 O O . GLU A 1 229 ? 7.973 -23.625 -22.641 1 95.31 229 GLU A O 1
ATOM 1737 N N . ILE A 1 230 ? 7.219 -25.234 -24.078 1 97 230 ILE A N 1
ATOM 1738 C CA . ILE A 1 230 ? 7.148 -24.266 -25.172 1 97 230 ILE A CA 1
ATOM 1739 C C . ILE A 1 230 ? 5.73 -24.234 -25.734 1 97 230 ILE A C 1
ATOM 1741 O O . ILE A 1 230 ? 5.457 -23.5 -26.688 1 97 230 ILE A O 1
ATOM 1745 N N . GLY A 1 231 ? 4.859 -25.016 -25.125 1 97.94 231 GLY A N 1
ATOM 1746 C CA . GLY A 1 231 ? 3.475 -24.953 -25.578 1 97.94 231 GLY A CA 1
ATOM 1747 C C . GLY A 1 231 ? 2.545 -25.812 -24.719 1 97.94 231 GLY A C 1
ATOM 1748 O O . GLY A 1 231 ? 2.992 -26.703 -24.016 1 97.94 231 GLY A O 1
ATOM 1749 N N . HIS A 1 232 ? 1.267 -25.5 -24.812 1 98.69 232 HIS A N 1
ATOM 1750 C CA . HIS A 1 232 ? 0.19 -26.219 -24.141 1 98.69 232 HIS A CA 1
ATOM 1751 C C . HIS A 1 232 ? -1.052 -26.297 -25.016 1 98.69 232 HIS A C 1
ATOM 1753 O O . HIS A 1 232 ? -1.325 -25.391 -25.797 1 98.69 232 HIS A O 1
ATOM 1759 N N . LEU A 1 233 ? -1.769 -27.422 -24.859 1 98.81 233 LEU A N 1
ATOM 1760 C CA . LEU A 1 233 ? -2.965 -27.656 -25.656 1 98.81 233 LEU A CA 1
ATOM 1761 C C . LEU A 1 233 ? -4.078 -28.266 -24.812 1 98.81 233 LEU A C 1
ATOM 1763 O O . LEU A 1 233 ? -3.846 -29.219 -24.062 1 98.81 233 LEU A O 1
ATOM 1767 N N . VAL A 1 234 ? -5.23 -27.656 -24.891 1 98.81 234 VAL A N 1
ATOM 1768 C CA . VAL A 1 234 ? -6.441 -28.188 -24.281 1 98.81 234 VAL A CA 1
ATOM 1769 C C . VAL A 1 234 ? -7.535 -28.344 -25.328 1 98.81 234 VAL A C 1
ATOM 1771 O O . VAL A 1 234 ? -7.84 -27.406 -26.062 1 98.81 234 VAL A O 1
ATOM 1774 N N . PRO A 1 235 ? -8.234 -29.484 -25.406 1 98.5 235 PRO A N 1
ATOM 1775 C CA . PRO A 1 235 ? -7.93 -30.719 -24.672 1 98.5 235 PRO A CA 1
ATOM 1776 C C . PRO A 1 235 ? -6.695 -31.438 -25.203 1 98.5 235 PRO A C 1
ATOM 1778 O O . PRO A 1 235 ? -6.305 -31.234 -26.359 1 98.5 235 PRO A O 1
ATOM 1781 N N . ALA A 1 236 ? -6.07 -32.219 -24.344 1 98.75 236 ALA A N 1
ATOM 1782 C CA . ALA A 1 236 ? -4.984 -33.094 -24.781 1 98.75 236 ALA A CA 1
ATOM 1783 C C . ALA A 1 236 ? -5.477 -34.094 -25.828 1 98.75 236 ALA A C 1
ATOM 1785 O O . ALA A 1 236 ? -6.637 -34.531 -25.797 1 98.75 236 ALA A O 1
ATOM 1786 N N . ARG A 1 237 ? -4.602 -34.469 -26.703 1 97.38 237 ARG A N 1
ATOM 1787 C CA . ARG A 1 237 ? -4.918 -35.438 -27.734 1 97.38 237 ARG A CA 1
ATOM 1788 C C . ARG A 1 237 ? -4.688 -36.875 -27.219 1 97.38 237 ARG A C 1
ATOM 1790 O O . ARG A 1 237 ? -3.711 -37.531 -27.594 1 97.38 237 ARG A O 1
ATOM 1797 N N . ILE A 1 238 ? -5.664 -37.375 -26.5 1 98.31 238 ILE A N 1
ATOM 1798 C CA . ILE A 1 238 ? -5.602 -38.688 -25.875 1 98.31 238 ILE A CA 1
ATOM 1799 C C . ILE A 1 238 ? -6.938 -39.406 -26.047 1 98.31 238 ILE A C 1
ATOM 1801 O O . ILE A 1 238 ? -7.953 -38.781 -26.344 1 98.31 238 ILE A O 1
ATOM 1805 N N . THR A 1 239 ? -6.906 -40.75 -25.812 1 97.56 239 THR A N 1
ATOM 1806 C CA . THR A 1 239 ? -8.133 -41.531 -25.875 1 97.56 239 THR A CA 1
ATOM 1807 C C . THR A 1 239 ? -8.938 -41.406 -24.594 1 97.56 239 THR A C 1
ATOM 1809 O O . THR A 1 239 ? -8.414 -40.906 -23.578 1 97.56 239 THR A O 1
ATOM 1812 N N . ALA A 1 240 ? -10.156 -41.812 -24.688 1 97.38 240 ALA A N 1
ATOM 1813 C CA . ALA A 1 240 ? -11 -41.781 -23.5 1 97.38 240 ALA A CA 1
ATOM 1814 C C . ALA A 1 240 ? -10.422 -42.688 -22.391 1 97.38 240 ALA A C 1
ATOM 1816 O O . ALA A 1 240 ? -10.484 -42.344 -21.219 1 97.38 240 ALA A O 1
ATOM 1817 N N . GLU A 1 241 ? -9.867 -43.75 -22.812 1 97.81 241 GLU A N 1
ATOM 1818 C CA . GLU A 1 241 ? -9.258 -44.656 -21.859 1 97.81 241 GLU A CA 1
ATOM 1819 C C . GLU A 1 241 ? -8.055 -44.031 -21.172 1 97.81 241 GLU A C 1
ATOM 1821 O O . GLU A 1 241 ? -7.91 -44.125 -19.953 1 97.81 241 GLU A O 1
ATOM 1826 N N . GLN A 1 242 ? -7.242 -43.406 -21.922 1 98.19 242 GLN A N 1
ATOM 1827 C CA . GLN A 1 242 ? -6.086 -42.719 -21.359 1 98.19 242 GLN A CA 1
ATOM 1828 C C . GLN A 1 242 ? -6.52 -41.625 -20.391 1 98.19 242 GLN A C 1
ATOM 1830 O O . GLN A 1 242 ? -5.922 -41.438 -19.328 1 98.19 242 GLN A O 1
ATOM 1835 N N . ARG A 1 243 ? -7.539 -40.938 -20.812 1 98.25 243 ARG A N 1
ATOM 1836 C CA . ARG A 1 243 ? -8.07 -39.875 -19.969 1 98.25 243 ARG A CA 1
ATOM 1837 C C . ARG A 1 243 ? -8.547 -40.438 -18.625 1 98.25 243 ARG A C 1
ATOM 1839 O O . ARG A 1 243 ? -8.297 -39.844 -17.578 1 98.25 243 ARG A O 1
ATOM 1846 N N . ASP A 1 244 ? -9.203 -41.531 -18.688 1 98.19 244 ASP A N 1
ATOM 1847 C CA . ASP A 1 244 ? -9.695 -42.156 -17.484 1 98.19 244 ASP A CA 1
ATOM 1848 C C . ASP A 1 244 ? -8.539 -42.594 -16.594 1 98.19 244 ASP A C 1
ATOM 1850 O O . ASP A 1 244 ? -8.586 -42.438 -15.367 1 98.19 244 ASP A O 1
ATOM 1854 N N . LEU A 1 245 ? -7.516 -43.156 -17.172 1 98.25 245 LEU A N 1
ATOM 1855 C CA . LEU A 1 245 ? -6.344 -43.625 -16.422 1 98.25 245 LEU A CA 1
ATOM 1856 C C . LEU A 1 245 ? -5.645 -42.438 -15.75 1 98.25 245 LEU A C 1
ATOM 1858 O O . LEU A 1 245 ? -5.289 -42.5 -14.57 1 98.25 245 LEU A O 1
ATOM 1862 N N . ILE A 1 246 ? -5.504 -41.406 -16.5 1 98.69 246 ILE A N 1
ATOM 1863 C CA . ILE A 1 246 ? -4.859 -40.188 -16 1 98.69 246 ILE A CA 1
ATOM 1864 C C . ILE A 1 246 ? -5.668 -39.594 -14.844 1 98.69 246 ILE A C 1
ATOM 1866 O O . ILE A 1 246 ? -5.121 -39.312 -13.773 1 98.69 246 ILE A O 1
ATOM 1870 N N . GLY A 1 247 ? -6.969 -39.5 -15.07 1 98.69 247 GLY A N 1
ATOM 1871 C CA . GLY A 1 247 ? -7.844 -38.938 -14.039 1 98.69 247 GLY A CA 1
ATOM 1872 C C . GLY A 1 247 ? -7.828 -39.781 -12.758 1 98.69 247 GLY A C 1
ATOM 1873 O O . GLY A 1 247 ? -7.77 -39.219 -11.656 1 98.69 247 GLY A O 1
ATOM 1874 N N . ALA A 1 248 ? -7.863 -41.031 -12.898 1 98.56 248 ALA A N 1
ATOM 1875 C CA . ALA A 1 248 ? -7.855 -41.938 -11.742 1 98.56 248 ALA A CA 1
ATOM 1876 C C . ALA A 1 248 ? -6.559 -41.781 -10.953 1 98.56 248 ALA A C 1
ATOM 1878 O O . ALA A 1 248 ? -6.578 -41.719 -9.719 1 98.56 248 ALA A O 1
ATOM 1879 N N . GLU A 1 249 ? -5.469 -41.75 -11.641 1 98.69 249 GLU A N 1
ATOM 1880 C CA . GLU A 1 249 ? -4.168 -41.594 -10.992 1 98.69 249 GLU A CA 1
ATOM 1881 C C . GLU A 1 249 ? -4.078 -40.281 -10.219 1 98.69 249 GLU A C 1
ATOM 1883 O O . GLU A 1 249 ? -3.639 -40.281 -9.07 1 98.69 249 GLU A O 1
ATOM 1888 N N . VAL A 1 250 ? -4.52 -39.219 -10.844 1 98.81 250 VAL A N 1
ATOM 1889 C CA . VAL A 1 250 ? -4.441 -37.906 -10.219 1 98.81 250 VAL A CA 1
ATOM 1890 C C . VAL A 1 250 ? -5.328 -37.875 -8.977 1 98.81 250 VAL A C 1
ATOM 1892 O O . VAL A 1 250 ? -4.918 -37.375 -7.934 1 98.81 250 VAL A O 1
ATOM 1895 N N . ARG A 1 251 ? -6.516 -38.469 -9.039 1 98.62 251 ARG A N 1
ATOM 1896 C CA . ARG A 1 251 ? -7.41 -38.5 -7.887 1 98.62 251 ARG A CA 1
ATOM 1897 C C . ARG A 1 251 ? -6.777 -39.281 -6.734 1 98.62 251 ARG A C 1
ATOM 1899 O O . ARG A 1 251 ? -6.859 -38.875 -5.578 1 98.62 251 ARG A O 1
ATOM 1906 N N . ARG A 1 252 ? -6.137 -40.375 -7.043 1 98.44 252 ARG A N 1
ATOM 1907 C CA . ARG A 1 252 ? -5.488 -41.188 -6.012 1 98.44 252 ARG A CA 1
ATOM 1908 C C . ARG A 1 252 ? -4.359 -40.406 -5.34 1 98.44 252 ARG A C 1
ATOM 1910 O O . ARG A 1 252 ? -4.223 -40.438 -4.117 1 98.44 252 ARG A O 1
ATOM 1917 N N . VAL A 1 253 ? -3.598 -39.719 -6.125 1 98.69 253 VAL A N 1
ATOM 1918 C CA . VAL A 1 253 ? -2.455 -38.969 -5.609 1 98.69 253 VAL A CA 1
ATOM 1919 C C . VAL A 1 253 ? -2.941 -37.844 -4.711 1 98.69 253 VAL A C 1
ATOM 1921 O O . VAL A 1 253 ? -2.434 -37.656 -3.604 1 98.69 253 VAL A O 1
ATOM 1924 N N . LEU A 1 254 ? -3.926 -37.094 -5.184 1 98.75 254 LEU A N 1
ATOM 1925 C CA . LEU A 1 254 ? -4.453 -35.969 -4.398 1 98.75 254 LEU A CA 1
ATOM 1926 C C . LEU A 1 254 ? -5.055 -36.469 -3.09 1 98.75 254 LEU A C 1
ATOM 1928 O O . LEU A 1 254 ? -4.875 -35.844 -2.041 1 98.75 254 LEU A O 1
ATOM 1932 N N . THR A 1 255 ? -5.734 -37.594 -3.178 1 98.31 255 THR A N 1
ATOM 1933 C CA . THR A 1 255 ? -6.305 -38.188 -1.976 1 98.31 255 THR A CA 1
ATOM 1934 C C . THR A 1 255 ? -5.207 -38.625 -1.002 1 98.31 255 THR A C 1
ATOM 1936 O O . THR A 1 255 ? -5.281 -38.312 0.191 1 98.31 255 THR A O 1
ATOM 1939 N N . ALA A 1 256 ? -4.242 -39.25 -1.535 1 98.19 256 ALA A N 1
ATOM 1940 C CA . ALA A 1 256 ? -3.141 -39.719 -0.705 1 98.19 256 ALA A CA 1
ATOM 1941 C C . ALA A 1 256 ? -2.412 -38.562 -0.037 1 98.19 256 ALA A C 1
ATOM 1943 O O . ALA A 1 256 ? -1.947 -38.688 1.1 1 98.19 256 ALA A O 1
ATOM 1944 N N . LEU A 1 257 ? -2.307 -37.5 -0.688 1 98.25 257 LEU A N 1
ATOM 1945 C CA . LEU A 1 257 ? -1.603 -36.312 -0.173 1 98.25 257 LEU A CA 1
ATOM 1946 C C . LEU A 1 257 ? -2.482 -35.531 0.799 1 98.25 257 LEU A C 1
ATOM 1948 O O . LEU A 1 257 ? -2 -34.656 1.497 1 98.25 257 LEU A O 1
ATOM 1952 N N . GLY A 1 258 ? -3.77 -35.812 0.812 1 97.31 258 GLY A N 1
ATOM 1953 C CA . GLY A 1 258 ? -4.684 -35.156 1.745 1 97.31 258 GLY A CA 1
ATOM 1954 C C . GLY A 1 258 ? -5.242 -33.844 1.229 1 97.31 258 GLY A C 1
ATOM 1955 O O . GLY A 1 258 ? -5.664 -33 2.012 1 97.31 258 GLY A O 1
ATOM 1956 N N . VAL A 1 259 ? -5.238 -33.656 -0.085 1 97.88 259 VAL A N 1
ATOM 1957 C CA . VAL A 1 259 ? -5.816 -32.469 -0.659 1 97.88 259 VAL A CA 1
ATOM 1958 C C . VAL A 1 259 ? -7.336 -32.469 -0.479 1 97.88 259 VAL A C 1
ATOM 1960 O O . VAL A 1 259 ? -7.988 -33.469 -0.772 1 97.88 259 VAL A O 1
ATOM 1963 N N . ARG A 1 260 ? -7.836 -31.328 -0.005 1 95.25 260 ARG A N 1
ATOM 1964 C CA . ARG A 1 260 ? -9.266 -31.297 0.279 1 95.25 260 ARG A CA 1
ATOM 1965 C C . ARG A 1 260 ? -9.953 -30.172 -0.484 1 95.25 260 ARG A C 1
ATOM 1967 O O . ARG A 1 260 ? -11.133 -30.281 -0.82 1 95.25 260 ARG A O 1
ATOM 1974 N N . GLU A 1 261 ? -9.227 -29.141 -0.744 1 94.81 261 GLU A N 1
ATOM 1975 C CA . GLU A 1 261 ? -9.883 -27.922 -1.215 1 94.81 261 GLU A CA 1
ATOM 1976 C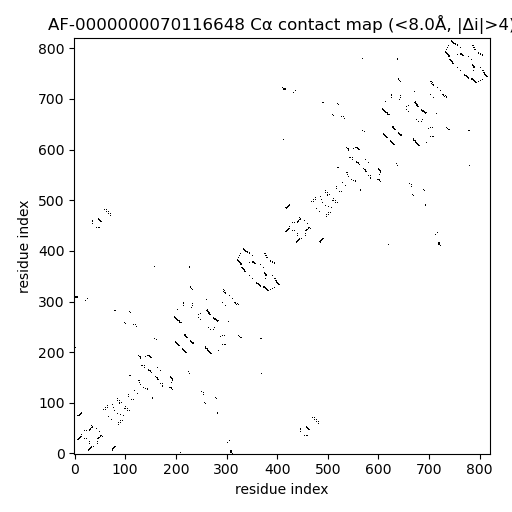 C . GLU A 1 261 ? -9.102 -27.281 -2.352 1 94.81 261 GLU A C 1
ATOM 1978 O O . GLU A 1 261 ? -7.867 -27.25 -2.326 1 94.81 261 GLU A O 1
ATOM 1983 N N . GLY A 1 262 ? -9.938 -26.734 -3.352 1 96.38 262 GLY A N 1
ATOM 1984 C CA . GLY A 1 262 ? -9.375 -25.766 -4.285 1 96.38 262 GLY A CA 1
ATOM 1985 C C . GLY A 1 262 ? -8.797 -26.422 -5.531 1 96.38 262 GLY A C 1
ATOM 1986 O O . GLY A 1 262 ? -8.969 -27.625 -5.746 1 96.38 262 GLY A O 1
ATOM 1987 N N . PRO A 1 263 ? -8.219 -25.562 -6.363 1 97.88 263 PRO A N 1
ATOM 1988 C CA . PRO A 1 263 ? -7.621 -26.062 -7.605 1 97.88 263 PRO A CA 1
ATOM 1989 C C . PRO A 1 263 ? -6.297 -26.781 -7.371 1 97.88 263 PRO A C 1
ATOM 1991 O O . PRO A 1 263 ? -5.59 -26.5 -6.402 1 97.88 263 PRO A O 1
ATOM 1994 N N . ALA A 1 264 ? -6.02 -27.672 -8.211 1 98.19 264 ALA A N 1
ATOM 1995 C CA . ALA A 1 264 ? -4.711 -28.328 -8.258 1 98.19 264 ALA A CA 1
ATOM 1996 C C . ALA A 1 264 ? -4.203 -28.422 -9.695 1 98.19 264 ALA A C 1
ATOM 1998 O O . ALA A 1 264 ? -4.992 -28.562 -10.633 1 98.19 264 ALA A O 1
ATOM 1999 N N . HIS A 1 265 ? -2.955 -28.266 -9.82 1 98.12 265 HIS A N 1
ATOM 2000 C CA . HIS A 1 265 ? -2.213 -28.438 -11.062 1 98.12 265 HIS A CA 1
ATOM 2001 C C . HIS A 1 265 ? -1.224 -29.594 -10.969 1 98.12 265 HIS A C 1
ATOM 2003 O O . HIS A 1 265 ? -0.166 -29.453 -10.344 1 98.12 265 HIS A O 1
ATOM 2009 N N . THR A 1 266 ? -1.549 -30.688 -11.633 1 98.5 266 THR A N 1
ATOM 2010 C CA . THR A 1 266 ? -0.74 -31.891 -11.508 1 98.5 266 THR A CA 1
ATOM 2011 C C . THR A 1 266 ? -0.029 -32.188 -12.82 1 98.5 266 THR A C 1
ATOM 2013 O O . THR A 1 266 ? -0.653 -32.188 -13.883 1 98.5 266 THR A O 1
ATOM 2016 N N . GLU A 1 267 ? 1.208 -32.438 -12.719 1 97.75 267 GLU A N 1
ATOM 2017 C CA . GLU A 1 267 ? 1.999 -32.844 -13.883 1 97.75 267 GLU A CA 1
ATOM 2018 C C . GLU A 1 267 ? 2.33 -34.312 -13.859 1 97.75 267 GLU A C 1
ATOM 2020 O O . GLU A 1 267 ? 2.699 -34.875 -12.82 1 97.75 267 GLU A O 1
ATOM 2025 N N . LEU A 1 268 ? 2.193 -34.938 -14.992 1 98.06 268 LEU A N 1
ATOM 2026 C CA . LEU A 1 268 ? 2.441 -36.375 -15.047 1 98.06 268 LEU A CA 1
ATOM 2027 C C . LEU A 1 268 ? 2.914 -36.781 -16.438 1 98.06 268 LEU A C 1
ATOM 2029 O O . LEU A 1 268 ? 2.766 -36.031 -17.406 1 98.06 268 LEU A O 1
ATOM 2033 N N . ILE A 1 269 ? 3.49 -37.969 -16.5 1 98.31 269 ILE A N 1
ATOM 2034 C CA . ILE A 1 269 ? 3.896 -38.594 -17.75 1 98.31 269 ILE A CA 1
ATOM 2035 C C . ILE A 1 269 ? 3.119 -39.906 -17.938 1 98.31 269 ILE A C 1
ATOM 2037 O O . ILE A 1 269 ? 3.037 -40.719 -17.016 1 98.31 269 ILE A O 1
ATOM 2041 N N . LEU A 1 270 ? 2.469 -40 -19.047 1 98.56 270 LEU A N 1
ATOM 2042 C CA . LEU A 1 270 ? 1.828 -41.25 -19.406 1 98.56 270 LEU A CA 1
ATOM 2043 C C . LEU A 1 270 ? 2.84 -42.219 -19.984 1 98.56 270 LEU A C 1
ATOM 2045 O O . LEU A 1 270 ? 3.225 -42.094 -21.156 1 98.56 270 LEU A O 1
ATOM 2049 N N . THR A 1 271 ? 3.232 -43.219 -19.188 1 98.06 271 THR A N 1
ATOM 2050 C CA . THR A 1 271 ? 4.227 -44.219 -19.609 1 98.06 271 THR A CA 1
ATOM 2051 C C . THR A 1 271 ? 3.547 -45.5 -20.109 1 98.06 271 THR A C 1
ATOM 2053 O O . THR A 1 271 ? 2.32 -45.594 -20.062 1 98.06 271 THR A O 1
ATOM 2056 N N . ASP A 1 272 ? 4.379 -46.406 -20.516 1 96.44 272 ASP A N 1
ATOM 2057 C CA . ASP A 1 272 ? 3.867 -47.688 -20.922 1 96.44 272 ASP A CA 1
ATOM 2058 C C . ASP A 1 272 ? 3.336 -48.469 -19.734 1 96.44 272 ASP A C 1
ATOM 2060 O O . ASP A 1 272 ? 2.566 -49.438 -19.891 1 96.44 272 ASP A O 1
ATOM 2064 N N . ARG A 1 273 ? 3.717 -48.062 -18.562 1 96.06 273 ARG A N 1
ATOM 2065 C CA . ARG A 1 273 ? 3.268 -48.719 -17.328 1 96.06 273 ARG A CA 1
ATOM 2066 C C . ARG A 1 273 ? 2.098 -47.969 -16.703 1 96.06 273 ARG A C 1
ATOM 2068 O O . ARG A 1 273 ? 1.675 -48.281 -15.594 1 96.06 273 ARG A O 1
ATOM 2075 N N . GLY A 1 274 ? 1.645 -46.969 -17.469 1 97.38 274 GLY A N 1
ATOM 2076 C CA . GLY A 1 274 ? 0.588 -46.125 -16.938 1 97.38 274 GLY A CA 1
ATOM 2077 C C . GLY A 1 274 ? 1.069 -44.75 -16.547 1 97.38 274 GLY A C 1
ATOM 2078 O O . GLY A 1 274 ? 2.242 -44.406 -16.734 1 97.38 274 GLY A O 1
ATOM 2079 N N . PRO A 1 275 ? 0.131 -43.938 -16.062 1 98.5 275 PRO A N 1
ATOM 2080 C CA . PRO A 1 275 ? 0.495 -42.562 -15.672 1 98.5 275 PRO A CA 1
ATOM 2081 C C . PRO A 1 275 ? 1.369 -42.5 -14.422 1 98.5 275 PRO A C 1
ATOM 2083 O O . PRO A 1 275 ? 1.163 -43.281 -13.492 1 98.5 275 PRO A O 1
ATOM 2086 N N . ARG A 1 276 ? 2.363 -41.688 -14.398 1 98.44 276 ARG A N 1
ATOM 2087 C CA . ARG A 1 276 ? 3.234 -41.406 -13.266 1 98.44 276 ARG A CA 1
ATOM 2088 C C . ARG A 1 276 ? 3.26 -39.906 -12.984 1 98.44 276 ARG A C 1
ATOM 2090 O O . ARG A 1 276 ? 3.639 -39.094 -13.844 1 98.44 276 ARG A O 1
ATOM 2097 N N . VAL A 1 277 ? 2.863 -39.5 -11.781 1 98.19 277 VAL A N 1
ATOM 2098 C CA . VAL A 1 277 ? 2.814 -38.094 -11.406 1 98.19 277 VAL A CA 1
ATOM 2099 C C . VAL A 1 277 ? 4.223 -37.594 -11.109 1 98.19 277 VAL A C 1
ATOM 2101 O O . VAL A 1 277 ? 4.969 -38.219 -10.352 1 98.19 277 VAL A O 1
ATOM 2104 N N . ILE A 1 278 ? 4.555 -36.469 -11.727 1 96.06 278 ILE A N 1
ATOM 2105 C CA . ILE A 1 278 ? 5.836 -35.812 -11.516 1 96.06 278 ILE A CA 1
ATOM 2106 C C . ILE A 1 278 ? 5.746 -34.906 -10.297 1 96.06 278 ILE A C 1
ATOM 2108 O O . ILE A 1 278 ? 6.625 -34.906 -9.43 1 96.06 278 ILE A O 1
ATOM 2112 N N . GLU A 1 279 ? 4.812 -34.125 -10.266 1 96.25 279 GLU A N 1
ATOM 2113 C CA . GLU A 1 279 ? 4.531 -33.219 -9.164 1 96.25 279 GLU A CA 1
ATOM 2114 C C . GLU A 1 279 ? 3.098 -32.688 -9.234 1 96.25 279 GLU A C 1
ATOM 2116 O O . GLU A 1 279 ? 2.428 -32.844 -10.258 1 96.25 279 GLU A O 1
ATOM 2121 N N . THR A 1 280 ? 2.645 -32.188 -8.156 1 96.94 280 THR A N 1
ATOM 2122 C CA . THR A 1 280 ? 1.358 -31.5 -8.102 1 96.94 280 THR A CA 1
ATOM 2123 C C . THR A 1 280 ? 1.469 -30.203 -7.305 1 96.94 280 THR A C 1
ATOM 2125 O O . THR A 1 280 ? 2.492 -29.953 -6.668 1 96.94 280 THR A O 1
ATOM 2128 N N . HIS A 1 281 ? 0.448 -29.359 -7.488 1 96 281 HIS A N 1
ATOM 2129 C CA . HIS A 1 281 ? 0.372 -28.047 -6.844 1 96 281 HIS A CA 1
ATOM 2130 C C . HIS A 1 281 ? -1.053 -27.734 -6.395 1 96 281 HIS A C 1
ATOM 2132 O O . HIS A 1 281 ? -2.014 -28.094 -7.082 1 96 281 HIS A O 1
ATOM 2138 N N . THR A 1 282 ? -1.12 -27.062 -5.277 1 97.12 282 THR A N 1
ATOM 2139 C CA . THR A 1 282 ? -2.434 -26.656 -4.785 1 97.12 282 THR A CA 1
ATOM 2140 C C . THR A 1 282 ? -2.746 -25.219 -5.199 1 97.12 282 THR A C 1
ATOM 2142 O O . THR A 1 282 ? -3.174 -24.406 -4.375 1 97.12 282 THR A O 1
ATOM 2145 N N . ARG A 1 283 ? -2.541 -24.859 -6.41 1 96.06 283 ARG A N 1
ATOM 2146 C CA . ARG A 1 283 ? -2.842 -23.609 -7.098 1 96.06 283 ARG A CA 1
ATOM 2147 C C . ARG A 1 283 ? -3.125 -23.859 -8.578 1 96.06 283 ARG A C 1
ATOM 2149 O O . ARG A 1 283 ? -2.865 -24.938 -9.094 1 96.06 283 ARG A O 1
ATOM 2156 N N . PRO A 1 284 ? -3.746 -22.844 -9.242 1 96.19 284 PRO A N 1
ATOM 2157 C CA . PRO A 1 284 ? -3.939 -23.016 -10.68 1 96.19 284 PRO A CA 1
ATOM 2158 C C . PRO A 1 284 ? -2.623 -23.078 -11.453 1 96.19 284 PRO A C 1
ATOM 2160 O O . PRO A 1 284 ? -1.597 -22.594 -10.969 1 96.19 284 PRO A O 1
ATOM 2163 N N . GLY A 1 285 ? -2.711 -23.75 -12.508 1 94.44 285 GLY A N 1
ATOM 2164 C CA . GLY A 1 285 ? -1.545 -23.797 -13.375 1 94.44 285 GLY A CA 1
ATOM 2165 C C . GLY A 1 285 ? -1.116 -22.438 -13.883 1 94.44 285 GLY A C 1
ATOM 2166 O O . GLY A 1 285 ? -1.93 -21.516 -13.961 1 94.44 285 GLY A O 1
ATOM 2167 N N . GLY A 1 286 ? 0.091 -22.328 -14.109 1 91 286 GLY A N 1
ATOM 2168 C CA . GLY A 1 286 ? 0.634 -21.094 -14.664 1 91 286 GLY A CA 1
ATOM 2169 C C . GLY A 1 286 ? 0.505 -21.016 -16.172 1 91 286 GLY A C 1
ATOM 2170 O O . GLY A 1 286 ? -0.21 -21.812 -16.781 1 91 286 GLY A O 1
ATOM 2171 N N . ASP A 1 287 ? 1.109 -20 -16.5 1 88.38 287 ASP A N 1
ATOM 2172 C CA . ASP A 1 287 ? 1.019 -19.734 -17.922 1 88.38 287 ASP A CA 1
ATOM 2173 C C . ASP A 1 287 ? -0.434 -19.547 -18.359 1 88.38 287 ASP A C 1
ATOM 2175 O O . ASP A 1 287 ? -1.229 -18.953 -17.625 1 88.38 287 ASP A O 1
ATOM 2179 N N . ALA A 1 288 ? -0.878 -19.781 -19.469 1 92.12 288 ALA A N 1
ATOM 2180 C CA . ALA A 1 288 ? -2.219 -19.516 -19.984 1 92.12 288 ALA A CA 1
ATOM 2181 C C . ALA A 1 288 ? -3.121 -20.734 -19.812 1 92.12 288 ALA A C 1
ATOM 2183 O O . ALA A 1 288 ? -4.172 -20.828 -20.453 1 92.12 288 ALA A O 1
ATOM 2184 N N . ILE A 1 289 ? -2.646 -21.594 -18.828 1 96.38 289 ILE A N 1
ATOM 2185 C CA . ILE A 1 289 ? -3.402 -22.828 -18.688 1 96.38 289 ILE A CA 1
ATOM 2186 C C . ILE A 1 289 ? -4.812 -22.516 -18.188 1 96.38 289 ILE A C 1
ATOM 2188 O O . ILE A 1 289 ? -5.785 -23.125 -18.641 1 96.38 289 ILE A O 1
ATOM 2192 N N . VAL A 1 290 ? -4.906 -21.609 -17.234 1 96.94 290 VAL A N 1
ATOM 2193 C CA . VAL A 1 290 ? -6.215 -21.219 -16.719 1 96.94 290 VAL A CA 1
ATOM 2194 C C . VAL A 1 290 ? -7.094 -20.719 -17.859 1 96.94 290 VAL A C 1
ATOM 2196 O O . VAL A 1 290 ? -8.266 -21.078 -17.953 1 96.94 290 VAL A O 1
ATOM 2199 N N . GLU A 1 291 ? -6.492 -20.016 -18.75 1 97.25 291 GLU A N 1
ATOM 2200 C CA . GLU A 1 291 ? -7.23 -19.469 -19.891 1 97.25 291 GLU A CA 1
ATOM 2201 C C . GLU A 1 291 ? -7.586 -20.562 -20.891 1 97.25 291 GLU A C 1
ATOM 2203 O O . GLU A 1 291 ? -8.688 -20.578 -21.438 1 97.25 291 GLU A O 1
ATOM 2208 N N . LEU A 1 292 ? -6.648 -21.406 -21.109 1 98.62 292 LEU A N 1
ATOM 2209 C CA . LEU A 1 292 ? -6.91 -22.516 -22.016 1 98.62 292 LEU A CA 1
ATOM 2210 C C . LEU A 1 292 ? -8.078 -23.359 -21.516 1 98.62 292 LEU A C 1
ATOM 2212 O O . LEU A 1 292 ? -8.961 -23.734 -22.297 1 98.62 292 LEU A O 1
ATOM 2216 N N . VAL A 1 293 ? -8.07 -23.656 -20.266 1 98.69 293 VAL A N 1
ATOM 2217 C CA . VAL A 1 293 ? -9.125 -24.469 -19.656 1 98.69 293 VAL A CA 1
ATOM 2218 C C . VAL A 1 293 ? -10.461 -23.75 -19.781 1 98.69 293 VAL A C 1
ATOM 2220 O O . VAL A 1 293 ? -11.477 -24.359 -20.125 1 98.69 293 VAL A O 1
ATOM 2223 N N . ARG A 1 294 ? -10.453 -22.469 -19.547 1 98.19 294 ARG A N 1
ATOM 2224 C CA . ARG A 1 294 ? -11.68 -21.688 -19.656 1 98.19 294 ARG A CA 1
ATOM 2225 C C . ARG A 1 294 ? -12.219 -21.719 -21.094 1 98.19 294 ARG A C 1
ATOM 2227 O O . ARG A 1 294 ? -13.406 -21.984 -21.297 1 98.19 294 ARG A O 1
ATOM 2234 N N . LEU A 1 295 ? -11.398 -21.562 -22.047 1 98.5 295 LEU A N 1
ATOM 2235 C CA . LEU A 1 295 ? -11.797 -21.422 -23.438 1 98.5 295 LEU A CA 1
ATOM 2236 C C . LEU A 1 295 ? -12.25 -22.766 -24 1 98.5 295 LEU A C 1
ATOM 2238 O O . LEU A 1 295 ? -13.258 -22.844 -24.703 1 98.5 295 LEU A O 1
ATOM 2242 N N . ALA A 1 296 ? -11.562 -23.828 -23.609 1 98.69 296 ALA A N 1
ATOM 2243 C CA . ALA A 1 296 ? -11.758 -25.062 -24.359 1 98.69 296 ALA A CA 1
ATOM 2244 C C . ALA A 1 296 ? -12.492 -26.094 -23.516 1 98.69 296 ALA A C 1
ATOM 2246 O O . ALA A 1 296 ? -13.273 -26.906 -24.031 1 98.69 296 ALA A O 1
ATOM 2247 N N . ALA A 1 297 ? -12.18 -26.141 -22.234 1 98.25 297 ALA A N 1
ATOM 2248 C CA . ALA A 1 297 ? -12.867 -27.078 -21.344 1 98.25 297 ALA A CA 1
ATOM 2249 C C . ALA A 1 297 ? -14.125 -26.438 -20.75 1 98.25 297 ALA A C 1
ATOM 2251 O O . ALA A 1 297 ? -15.039 -27.156 -20.328 1 98.25 297 ALA A O 1
ATOM 2252 N N . GLY A 1 298 ? -14.109 -25.094 -20.609 1 98.31 298 GLY A N 1
ATOM 2253 C CA . GLY A 1 298 ? -15.32 -24.375 -20.25 1 98.31 298 GLY A CA 1
ATOM 2254 C C . GLY A 1 298 ? -15.445 -24.141 -18.75 1 98.31 298 GLY A C 1
ATOM 2255 O O . GLY A 1 298 ? -16.547 -23.906 -18.25 1 98.31 298 GLY A O 1
ATOM 2256 N N . PHE A 1 299 ? -14.344 -24.281 -18.031 1 98.12 299 PHE A N 1
ATOM 2257 C CA . PHE A 1 299 ? -14.344 -24.062 -16.594 1 98.12 299 PHE A CA 1
ATOM 2258 C C . PHE A 1 299 ? -13.5 -22.844 -16.25 1 98.12 299 PHE A C 1
ATOM 2260 O O . PHE A 1 299 ? -12.336 -22.734 -16.641 1 98.12 299 PHE A O 1
ATOM 2267 N N . ASP A 1 300 ? -14.078 -21.891 -15.57 1 97 300 ASP A N 1
ATOM 2268 C CA . ASP A 1 300 ? -13.32 -20.797 -14.984 1 97 300 ASP A CA 1
ATOM 2269 C C . ASP A 1 300 ? -12.836 -21.156 -13.578 1 97 300 ASP A C 1
ATOM 2271 O O . ASP A 1 300 ? -13.594 -21.062 -12.609 1 97 300 ASP A O 1
ATOM 2275 N N . ILE A 1 301 ? -11.602 -21.453 -13.477 1 97.69 301 ILE A N 1
ATOM 2276 C CA . ILE A 1 301 ? -11.023 -22 -12.25 1 97.69 301 ILE A CA 1
ATOM 2277 C C . ILE A 1 301 ? -11.133 -20.969 -11.125 1 97.69 301 ILE A C 1
ATOM 2279 O O . ILE A 1 301 ? -11.406 -21.328 -9.977 1 97.69 301 ILE A O 1
ATOM 2283 N N . GLN A 1 302 ? -10.938 -19.703 -11.438 1 96.25 302 GLN A N 1
ATOM 2284 C CA . GLN A 1 302 ? -11.039 -18.656 -10.414 1 96.25 302 GLN A CA 1
ATOM 2285 C C . GLN A 1 302 ? -12.469 -18.547 -9.898 1 96.25 302 GLN A C 1
ATOM 2287 O O . GLN A 1 302 ? -12.695 -18.5 -8.688 1 96.25 302 GLN A O 1
ATOM 2292 N N . GLU A 1 303 ? -13.367 -18.5 -10.82 1 95.44 303 GLU A N 1
ATOM 2293 C CA . GLU A 1 303 ? -14.773 -18.422 -10.43 1 95.44 303 GLU A CA 1
ATOM 2294 C C . GLU A 1 303 ? -15.18 -19.625 -9.586 1 95.44 303 GLU A C 1
ATOM 2296 O O . GLU A 1 303 ? -15.867 -19.469 -8.57 1 95.44 303 GLU A O 1
ATOM 2301 N N . LEU A 1 304 ? -14.742 -20.797 -9.984 1 96.44 304 LEU A N 1
ATOM 2302 C CA . LEU A 1 304 ? -15.039 -22 -9.227 1 96.44 304 LEU A CA 1
ATOM 2303 C C . LEU A 1 304 ? -14.5 -21.891 -7.801 1 96.44 304 LEU A C 1
ATOM 2305 O O . LEU A 1 304 ? -15.195 -22.234 -6.844 1 96.44 304 LEU A O 1
ATOM 2309 N N . THR A 1 305 ? -13.312 -21.438 -7.684 1 97 305 THR A N 1
ATOM 2310 C CA . THR A 1 305 ? -12.625 -21.344 -6.398 1 97 305 THR A CA 1
ATOM 2311 C C . THR A 1 305 ? -13.398 -20.438 -5.434 1 97 305 THR A C 1
ATOM 2313 O O . THR A 1 305 ? -13.742 -20.859 -4.328 1 97 305 THR A O 1
ATOM 2316 N N . PHE A 1 306 ? -13.781 -19.297 -5.879 1 97.06 306 PHE A N 1
ATOM 2317 C CA . PHE A 1 306 ? -14.32 -18.312 -4.941 1 97.06 306 PHE A CA 1
ATOM 2318 C C . PHE A 1 306 ? -15.812 -18.516 -4.742 1 97.06 306 PHE A C 1
ATOM 2320 O O . PHE A 1 306 ? -16.359 -18.203 -3.68 1 97.06 306 PHE A O 1
ATOM 2327 N N . THR A 1 307 ? -16.484 -19.094 -5.766 1 95.12 307 THR A N 1
ATOM 2328 C CA . THR A 1 307 ? -17.875 -19.516 -5.547 1 95.12 307 THR A CA 1
ATOM 2329 C C . THR A 1 307 ? -17.938 -20.594 -4.461 1 95.12 307 THR A C 1
ATOM 2331 O O . THR A 1 307 ? -18.766 -20.5 -3.553 1 95.12 307 THR A O 1
ATOM 2334 N N . TRP A 1 308 ? -17.031 -21.531 -4.543 1 95.5 308 TRP A N 1
ATOM 2335 C CA . TRP A 1 308 ? -16.969 -22.594 -3.545 1 95.5 308 TRP A CA 1
ATOM 2336 C C . TRP A 1 308 ? -16.625 -22.031 -2.172 1 95.5 308 TRP A C 1
ATOM 2338 O O . TRP A 1 308 ? -17.297 -22.328 -1.183 1 95.5 308 TRP A O 1
ATOM 2348 N N . LEU A 1 309 ? -15.617 -21.203 -2.082 1 96.19 309 LEU A N 1
ATOM 2349 C CA . LEU A 1 309 ? -15.195 -20.609 -0.816 1 96.19 309 LEU A CA 1
ATOM 2350 C C . LEU A 1 309 ? -16.312 -19.797 -0.196 1 96.19 309 LEU A C 1
ATOM 2352 O O . LEU A 1 309 ? -16.453 -19.75 1.028 1 96.19 309 LEU A O 1
ATOM 2356 N N . ALA A 1 310 ? -17.109 -19.188 -1.042 1 95.62 310 ALA A N 1
ATOM 2357 C CA . ALA A 1 310 ? -18.203 -18.344 -0.569 1 95.62 310 ALA A CA 1
ATOM 2358 C C . ALA A 1 310 ? -19.359 -19.188 -0.034 1 95.62 310 ALA A C 1
ATOM 2360 O O . ALA A 1 310 ? -20.359 -18.656 0.445 1 95.62 310 ALA A O 1
ATOM 2361 N N . GLY A 1 311 ? -19.25 -20.438 -0.155 1 94.19 311 GLY A N 1
ATOM 2362 C CA . GLY A 1 311 ? -20.266 -21.344 0.369 1 94.19 311 GLY A CA 1
ATOM 2363 C C . GLY A 1 311 ? -21.375 -21.625 -0.624 1 94.19 311 GLY A C 1
ATOM 2364 O O . GLY A 1 311 ? -22.469 -22.078 -0.24 1 94.19 311 GLY A O 1
ATOM 2365 N N . LYS A 1 312 ? -21.141 -21.328 -1.801 1 92.44 312 LYS A N 1
ATOM 2366 C CA . LYS A 1 312 ? -22.125 -21.609 -2.852 1 92.44 312 LYS A CA 1
ATOM 2367 C C . LYS A 1 312 ? -21.891 -22.984 -3.477 1 92.44 312 LYS A C 1
ATOM 2369 O O . LYS A 1 312 ? -20.781 -23.516 -3.398 1 92.44 312 LYS A O 1
ATOM 2374 N N . PRO A 1 313 ? -22.891 -23.5 -4.113 1 89.88 313 PRO A N 1
ATOM 2375 C CA . PRO A 1 313 ? -22.719 -24.797 -4.758 1 89.88 313 PRO A CA 1
ATOM 2376 C C . PRO A 1 313 ? -21.766 -24.75 -5.945 1 89.88 313 PRO A C 1
ATOM 2378 O O . PRO A 1 313 ? -21.75 -23.766 -6.695 1 89.88 313 PRO A O 1
ATOM 2381 N N . LEU A 1 314 ? -21.062 -25.828 -6.008 1 88.81 314 LEU A N 1
ATOM 2382 C CA . LEU A 1 314 ? -20.156 -25.938 -7.145 1 88.81 314 LEU A CA 1
ATOM 2383 C C . LEU A 1 314 ? -20.922 -26.188 -8.438 1 88.81 314 LEU A C 1
ATOM 2385 O O . LEU A 1 314 ? -21.766 -27.078 -8.492 1 88.81 314 LEU A O 1
ATOM 2389 N N . ASP A 1 315 ? -20.766 -25.312 -9.43 1 89.69 315 ASP A N 1
ATOM 2390 C CA . ASP A 1 315 ? -21.297 -25.516 -10.773 1 89.69 315 ASP A CA 1
ATOM 2391 C C . ASP A 1 315 ? -20.234 -26.062 -11.719 1 89.69 315 ASP A C 1
ATOM 2393 O O . ASP A 1 315 ? -19.375 -25.312 -12.195 1 89.69 315 ASP A O 1
ATOM 2397 N N . LEU A 1 316 ? -20.328 -27.375 -12.055 1 94.75 316 LEU A N 1
ATOM 2398 C CA . LEU A 1 316 ? -19.312 -28.031 -12.883 1 94.75 316 LEU A CA 1
ATOM 2399 C C . LEU A 1 316 ? -19.844 -28.266 -14.289 1 94.75 316 LEU A C 1
ATOM 2401 O O . LEU A 1 316 ? -19.359 -29.156 -15 1 94.75 316 LEU A O 1
ATOM 2405 N N . THR A 1 317 ? -20.797 -27.453 -14.711 1 95.5 317 THR A N 1
ATOM 2406 C CA . THR A 1 317 ? -21.25 -27.531 -16.094 1 95.5 317 THR A CA 1
ATOM 2407 C C . THR A 1 317 ? -20.266 -26.859 -17.031 1 95.5 317 THR A C 1
ATOM 2409 O O . THR A 1 317 ? -20.016 -25.656 -16.922 1 95.5 317 THR A O 1
ATOM 2412 N N . PRO A 1 318 ? -19.734 -27.625 -17.953 1 96.5 318 PRO A N 1
ATOM 2413 C CA . PRO A 1 318 ? -18.766 -27.016 -18.875 1 96.5 318 PRO A CA 1
ATOM 2414 C C . PRO A 1 318 ? -19.438 -26.031 -19.844 1 96.5 318 PRO A C 1
ATOM 2416 O O . PRO A 1 318 ? -20.531 -26.297 -20.328 1 96.5 318 PRO A O 1
ATOM 2419 N N . ARG A 1 319 ? -18.828 -24.891 -20.078 1 97 319 ARG A N 1
ATOM 2420 C CA . ARG A 1 319 ? -19.281 -23.906 -21.047 1 97 319 ARG A CA 1
ATOM 2421 C C . ARG A 1 319 ? -18.125 -23.453 -21.938 1 97 319 ARG A C 1
ATOM 2423 O O . ARG A 1 319 ? -17.719 -22.297 -21.906 1 97 319 ARG A O 1
ATOM 2430 N N . PRO A 1 320 ? -17.656 -24.391 -22.797 1 97.94 320 PRO A N 1
ATOM 2431 C CA . PRO A 1 320 ? -16.516 -24.047 -23.641 1 97.94 320 PRO A CA 1
ATOM 2432 C C . PRO A 1 320 ? -16.844 -22.969 -24.672 1 97.94 320 PRO A C 1
ATOM 2434 O O . PRO A 1 320 ? -17.969 -22.906 -25.156 1 97.94 320 PRO A O 1
ATOM 2437 N N . GLN A 1 321 ? -15.93 -22.156 -24.984 1 97.12 321 GLN A N 1
ATOM 2438 C CA . GLN A 1 321 ? -16.062 -21.109 -26 1 97.12 321 GLN A CA 1
ATOM 2439 C C . GLN A 1 321 ? -15.492 -21.562 -27.344 1 97.12 321 GLN A C 1
ATOM 2441 O O . GLN A 1 321 ? -15.766 -20.953 -28.375 1 97.12 321 GLN A O 1
ATOM 2446 N N . ALA A 1 322 ? -14.656 -22.609 -27.328 1 98.06 322 ALA A N 1
ATOM 2447 C CA . ALA A 1 322 ? -14.047 -23.219 -28.5 1 98.06 322 ALA A CA 1
ATOM 2448 C C . ALA A 1 322 ? -13.828 -24.719 -28.297 1 98.06 322 ALA A C 1
ATOM 2450 O O . ALA A 1 322 ? -13.852 -25.203 -27.156 1 98.06 322 ALA A O 1
ATOM 2451 N N . ALA A 1 323 ? -13.656 -25.422 -29.391 1 98.25 323 ALA A N 1
ATOM 2452 C CA . ALA A 1 323 ? -13.438 -26.859 -29.281 1 98.25 323 ALA A CA 1
ATOM 2453 C C . ALA A 1 323 ? -12.039 -27.172 -28.75 1 98.25 323 ALA A C 1
ATOM 2455 O O . ALA A 1 323 ? -11.82 -28.219 -28.125 1 98.25 323 ALA A O 1
ATOM 2456 N N . ALA A 1 324 ? -11.141 -26.266 -29.078 1 98.81 324 ALA A N 1
ATOM 2457 C CA . ALA A 1 324 ? -9.758 -26.438 -28.625 1 98.81 324 ALA A CA 1
ATOM 2458 C C . ALA A 1 324 ? -9.055 -25.094 -28.5 1 98.81 324 ALA A C 1
ATOM 2460 O O . ALA A 1 324 ? -9.43 -24.109 -29.156 1 98.81 324 ALA A O 1
ATOM 2461 N N . ALA A 1 325 ? -8.039 -25.031 -27.625 1 98.88 325 ALA A N 1
ATOM 2462 C CA . ALA A 1 325 ? -7.18 -23.859 -27.406 1 98.88 325 ALA A CA 1
ATOM 2463 C C . ALA A 1 325 ? -5.73 -24.281 -27.188 1 98.88 325 ALA A C 1
ATOM 2465 O O . ALA A 1 325 ? -5.465 -25.281 -26.531 1 98.88 325 ALA A O 1
ATOM 2466 N N . ALA A 1 326 ? -4.836 -23.5 -27.719 1 98.88 326 ALA A N 1
ATOM 2467 C CA . ALA A 1 326 ? -3.41 -23.797 -27.578 1 98.88 326 ALA A CA 1
ATOM 2468 C C . ALA A 1 326 ? -2.611 -22.5 -27.375 1 98.88 326 ALA A C 1
ATOM 2470 O O . ALA A 1 326 ? -3.008 -21.438 -27.859 1 98.88 326 ALA A O 1
ATOM 2471 N N . ILE A 1 327 ? -1.558 -22.625 -26.641 1 98.81 327 ILE A N 1
ATOM 2472 C CA . ILE A 1 327 ? -0.586 -21.531 -26.531 1 98.81 327 ILE A CA 1
ATOM 2473 C C . ILE A 1 327 ? 0.788 -22.031 -26.984 1 98.81 327 ILE A C 1
ATOM 2475 O O . ILE A 1 327 ? 1.147 -23.188 -26.734 1 98.81 327 ILE A O 1
ATOM 2479 N N . TRP A 1 328 ? 1.492 -21.219 -27.641 1 98.69 328 TRP A N 1
ATOM 2480 C CA . TRP A 1 328 ? 2.869 -21.469 -28.047 1 98.69 328 TRP A CA 1
ATOM 2481 C C . TRP A 1 328 ? 3.779 -20.312 -27.641 1 98.69 328 TRP A C 1
ATOM 2483 O O . TRP A 1 328 ? 3.389 -19.156 -27.734 1 98.69 328 TRP A O 1
ATOM 2493 N N . PHE A 1 329 ? 4.965 -20.641 -27.203 1 98.31 329 PHE A N 1
ATOM 2494 C CA . PHE A 1 329 ? 5.867 -19.625 -26.672 1 98.31 329 PHE A CA 1
ATOM 2495 C C . PHE A 1 329 ? 6.973 -19.312 -27.688 1 98.31 329 PHE A C 1
ATOM 2497 O O . PHE A 1 329 ? 7.445 -20.203 -28.391 1 98.31 329 PHE A O 1
ATOM 2504 N N . LEU A 1 330 ? 7.332 -18.062 -27.703 1 97.81 330 LEU A N 1
ATOM 2505 C CA . LEU A 1 330 ? 8.453 -17.625 -28.531 1 97.81 330 LEU A CA 1
ATOM 2506 C C . LEU A 1 330 ? 9.773 -17.781 -27.781 1 97.81 330 LEU A C 1
ATOM 2508 O O . LEU A 1 330 ? 9.945 -17.25 -26.688 1 97.81 330 LEU A O 1
ATOM 2512 N N . THR A 1 331 ? 10.648 -18.531 -28.359 1 96.75 331 THR A N 1
ATOM 2513 C CA . THR A 1 331 ? 12.008 -18.688 -27.875 1 96.75 331 THR A CA 1
ATOM 2514 C C . THR A 1 331 ? 13.023 -18.188 -28.891 1 96.75 331 THR A C 1
ATOM 2516 O O . THR A 1 331 ? 13.023 -18.641 -30.047 1 96.75 331 THR A O 1
ATOM 2519 N N . LEU A 1 332 ? 13.852 -17.281 -28.453 1 96.25 332 LEU A N 1
ATOM 2520 C CA . LEU A 1 332 ? 14.812 -16.656 -29.344 1 96.25 332 LEU A CA 1
ATOM 2521 C C . LEU A 1 332 ? 16.219 -17.219 -29.109 1 96.25 332 LEU A C 1
ATOM 2523 O O . LEU A 1 332 ? 16.516 -17.703 -28.016 1 96.25 332 LEU A O 1
ATOM 2527 N N . PRO A 1 333 ? 17 -17.156 -30.172 1 95.06 333 PRO A N 1
ATOM 2528 C CA . PRO A 1 333 ? 18.391 -17.531 -29.953 1 95.06 333 PRO A CA 1
ATOM 2529 C C . PRO A 1 333 ? 19.141 -16.516 -29.094 1 95.06 333 PRO A C 1
ATOM 2531 O O . PRO A 1 333 ? 18.719 -15.359 -28.969 1 95.06 333 PRO A O 1
ATOM 2534 N N . GLU A 1 334 ? 20.219 -17.031 -28.562 1 95.81 334 GLU A N 1
ATOM 2535 C CA . GLU A 1 334 ? 21.062 -16.156 -27.766 1 95.81 334 GLU A CA 1
ATOM 2536 C C . GLU A 1 334 ? 21.625 -15.008 -28.594 1 95.81 334 GLU A C 1
ATOM 2538 O O . GLU A 1 334 ? 22.031 -15.211 -29.734 1 95.81 334 GLU A O 1
ATOM 2543 N N . GLY A 1 335 ? 21.609 -13.766 -27.953 1 96.88 335 GLY A N 1
ATOM 2544 C CA . GLY A 1 335 ? 22.141 -12.609 -28.656 1 96.88 335 GLY A CA 1
ATOM 2545 C C . GLY A 1 335 ? 21.453 -11.312 -28.266 1 96.88 335 GLY A C 1
ATOM 2546 O O . GLY A 1 335 ? 20.812 -11.234 -27.219 1 96.88 335 GLY A O 1
ATOM 2547 N N . GLU A 1 336 ? 21.734 -10.352 -29.156 1 97.38 336 GLU A N 1
ATOM 2548 C CA . GLU A 1 336 ? 21.141 -9.031 -28.922 1 97.38 336 GLU A CA 1
ATOM 2549 C C . GLU A 1 336 ? 20.016 -8.75 -29.906 1 97.38 336 GLU A C 1
ATOM 2551 O O . GLU A 1 336 ? 20.172 -8.969 -31.125 1 97.38 336 GLU A O 1
ATOM 2556 N N . VAL A 1 337 ? 18.938 -8.281 -29.391 1 98.06 337 VAL A N 1
ATOM 2557 C CA . VAL A 1 337 ? 17.797 -7.961 -30.234 1 98.06 337 VAL A CA 1
ATOM 2558 C C . VAL A 1 337 ? 18.047 -6.66 -30.984 1 98.06 337 VAL A C 1
ATOM 2560 O O . VAL A 1 337 ? 18.312 -5.621 -30.375 1 98.06 337 VAL A O 1
ATOM 2563 N N . THR A 1 338 ? 17.891 -6.723 -32.25 1 97.62 338 THR A N 1
ATOM 2564 C CA . THR A 1 338 ? 18.188 -5.543 -33.062 1 97.62 338 THR A CA 1
ATOM 2565 C C . THR A 1 338 ? 16.922 -4.992 -33.719 1 97.62 338 THR A C 1
ATOM 2567 O O . THR A 1 338 ? 16.891 -3.842 -34.156 1 97.62 338 THR A O 1
ATOM 2570 N N . ALA A 1 339 ? 15.953 -5.801 -33.812 1 97.69 339 ALA A N 1
ATOM 2571 C CA . ALA A 1 339 ? 14.68 -5.352 -34.375 1 97.69 339 ALA A CA 1
ATOM 2572 C C . ALA A 1 339 ? 13.531 -6.23 -33.875 1 97.69 339 ALA A C 1
ATOM 2574 O O . ALA A 1 339 ? 13.711 -7.422 -33.625 1 97.69 339 ALA A O 1
ATOM 2575 N N . VAL A 1 340 ? 12.398 -5.625 -33.781 1 98 340 VAL A N 1
ATOM 2576 C CA . VAL A 1 340 ? 11.188 -6.348 -33.406 1 98 340 VAL A CA 1
ATOM 2577 C C . VAL A 1 340 ? 10.039 -5.914 -34.344 1 98 340 VAL A C 1
ATOM 2579 O O . VAL A 1 340 ? 10.016 -4.777 -34.812 1 98 340 VAL A O 1
ATOM 2582 N N . GLY A 1 341 ? 9.133 -6.766 -34.656 1 96.75 341 GLY A N 1
ATOM 2583 C CA . GLY A 1 341 ? 7.969 -6.48 -35.469 1 96.75 341 GLY A CA 1
ATOM 2584 C C . GLY A 1 341 ? 7.008 -7.648 -35.562 1 96.75 341 GLY A C 1
ATOM 2585 O O . GLY A 1 341 ? 7.207 -8.68 -34.938 1 96.75 341 GLY A O 1
ATOM 2586 N N . GLY A 1 342 ? 5.898 -7.434 -36.25 1 97.56 342 GLY A N 1
ATOM 2587 C CA . GLY A 1 342 ? 4.98 -8.5 -36.625 1 97.56 342 GLY A CA 1
ATOM 2588 C C . GLY A 1 342 ? 3.945 -8.781 -35.531 1 97.56 342 GLY A C 1
ATOM 2589 O O . GLY A 1 342 ? 3.07 -9.633 -35.719 1 97.56 342 GLY A O 1
ATOM 2590 N N . LEU A 1 343 ? 4.09 -8.125 -34.438 1 97.75 343 LEU A N 1
ATOM 2591 C CA . LEU A 1 343 ? 3.193 -8.422 -33.312 1 97.75 343 LEU A CA 1
ATOM 2592 C C . LEU A 1 343 ? 1.745 -8.133 -33.688 1 97.75 343 LEU A C 1
ATOM 2594 O O . LEU A 1 343 ? 0.845 -8.906 -33.375 1 97.75 343 LEU A O 1
ATOM 2598 N N . ASP A 1 344 ? 1.5 -7.066 -34.406 1 97.44 344 ASP A N 1
ATOM 2599 C CA . ASP A 1 344 ? 0.144 -6.719 -34.812 1 97.44 344 ASP A CA 1
ATOM 2600 C C . ASP A 1 344 ? -0.429 -7.777 -35.75 1 97.44 344 ASP A C 1
ATOM 2602 O O . ASP A 1 344 ? -1.611 -8.117 -35.656 1 97.44 344 ASP A O 1
ATOM 2606 N N . GLN A 1 345 ? 0.384 -8.242 -36.594 1 97.19 345 GLN A N 1
ATOM 2607 C CA . GLN A 1 345 ? -0.034 -9.297 -37.531 1 97.19 345 GLN A CA 1
ATOM 2608 C C . GLN A 1 345 ? -0.363 -10.586 -36.781 1 97.19 345 GLN A C 1
ATOM 2610 O O . GLN A 1 345 ? -1.323 -11.281 -37.125 1 97.19 345 GLN A O 1
ATOM 2615 N N . ALA A 1 346 ? 0.437 -10.852 -35.812 1 98.31 346 ALA A N 1
ATOM 2616 C CA . ALA A 1 346 ? 0.18 -12.031 -34.969 1 98.31 346 ALA A CA 1
ATOM 2617 C C . ALA A 1 346 ? -1.164 -11.914 -34.25 1 98.31 346 ALA A C 1
ATOM 2619 O O . ALA A 1 346 ? -1.956 -12.859 -34.25 1 98.31 346 ALA A O 1
ATOM 2620 N N . ARG A 1 347 ? -1.444 -10.766 -33.75 1 98.12 347 ARG A N 1
ATOM 2621 C CA . ARG A 1 347 ? -2.668 -10.523 -33 1 98.12 347 ARG A CA 1
ATOM 2622 C C . ARG A 1 347 ? -3.893 -10.594 -33.906 1 98.12 347 ARG A C 1
ATOM 2624 O O . ARG A 1 347 ? -4.965 -11.023 -33.469 1 98.12 347 ARG A O 1
ATOM 2631 N N . ALA A 1 348 ? -3.693 -10.234 -35.156 1 97.38 348 ALA A N 1
ATOM 2632 C CA . ALA A 1 348 ? -4.812 -10.141 -36.094 1 97.38 348 ALA A CA 1
ATOM 2633 C C . ALA A 1 348 ? -5.062 -11.477 -36.781 1 97.38 348 ALA A C 1
ATOM 2635 O O . ALA A 1 348 ? -6.066 -11.648 -37.469 1 97.38 348 ALA A O 1
ATOM 2636 N N . ALA A 1 349 ? -4.215 -12.367 -36.531 1 97.25 349 ALA A N 1
ATOM 2637 C CA . ALA A 1 349 ? -4.32 -13.641 -37.25 1 97.25 349 ALA A CA 1
ATOM 2638 C C . ALA A 1 349 ? -5.59 -14.391 -36.844 1 97.25 349 ALA A C 1
ATOM 2640 O O . ALA A 1 349 ? -6.082 -14.219 -35.719 1 97.25 349 ALA A O 1
ATOM 2641 N N . GLU A 1 350 ? -6.031 -15.195 -37.688 1 95.38 350 GLU A N 1
ATOM 2642 C CA . GLU A 1 350 ? -7.25 -15.961 -37.469 1 95.38 350 GLU A CA 1
ATOM 2643 C C . GLU A 1 350 ? -7.105 -16.875 -36.25 1 95.38 350 GLU A C 1
ATOM 2645 O O . GLU A 1 350 ? -6.121 -17.594 -36.125 1 95.38 350 GLU A O 1
ATOM 2650 N N . GLY A 1 351 ? -8.109 -16.781 -35.375 1 97.94 351 GLY A N 1
ATOM 2651 C CA . GLY A 1 351 ? -8.188 -17.703 -34.25 1 97.94 351 GLY A CA 1
ATOM 2652 C C . GLY A 1 351 ? -7.328 -17.266 -33.062 1 97.94 351 GLY A C 1
ATOM 2653 O O . GLY A 1 351 ? -7.367 -17.891 -32 1 97.94 351 GLY A O 1
ATOM 2654 N N . VAL A 1 352 ? -6.57 -16.172 -33.219 1 98.56 352 VAL A N 1
ATOM 2655 C CA . VAL A 1 352 ? -5.645 -15.758 -32.188 1 98.56 352 VAL A CA 1
ATOM 2656 C C . VAL A 1 352 ? -6.387 -14.938 -31.125 1 98.56 352 VAL A C 1
ATOM 2658 O O . VAL A 1 352 ? -7.102 -13.992 -31.453 1 98.56 352 VAL A O 1
ATOM 2661 N N . GLU A 1 353 ? -6.242 -15.383 -29.906 1 97.81 353 GLU A N 1
ATOM 2662 C CA . GLU A 1 353 ? -6.883 -14.711 -28.781 1 97.81 353 GLU A CA 1
ATOM 2663 C C . GLU A 1 353 ? -5.941 -13.695 -28.141 1 97.81 353 GLU A C 1
ATOM 2665 O O . GLU A 1 353 ? -6.391 -12.688 -27.594 1 97.81 353 GLU A O 1
ATOM 2670 N N . LEU A 1 354 ? -4.676 -14.008 -28.188 1 96.25 354 LEU A N 1
ATOM 2671 C CA . LEU A 1 354 ? -3.684 -13.094 -27.625 1 96.25 354 LEU A CA 1
ATOM 2672 C C . LEU A 1 354 ? -2.305 -13.367 -28.219 1 96.25 354 LEU A C 1
ATOM 2674 O O . LEU A 1 354 ? -2.004 -14.492 -28.609 1 96.25 354 LEU A O 1
ATOM 2678 N N . ALA A 1 355 ? -1.514 -12.336 -28.312 1 98.25 355 ALA A N 1
ATOM 2679 C CA . ALA A 1 355 ? -0.095 -12.398 -28.656 1 98.25 355 ALA A CA 1
ATOM 2680 C C . ALA A 1 355 ? 0.699 -11.344 -27.891 1 98.25 355 ALA A C 1
ATOM 2682 O O . ALA A 1 355 ? 0.269 -10.195 -27.766 1 98.25 355 ALA A O 1
ATOM 2683 N N . VAL A 1 356 ? 1.758 -11.797 -27.344 1 97.62 356 VAL A N 1
ATOM 2684 C CA . VAL A 1 356 ? 2.576 -10.914 -26.516 1 97.62 356 VAL A CA 1
ATOM 2685 C C . VAL A 1 356 ? 4.043 -11.055 -26.906 1 97.62 356 VAL A C 1
ATOM 2687 O O . VAL A 1 356 ? 4.504 -12.156 -27.234 1 97.62 356 VAL A O 1
ATOM 2690 N N . LEU A 1 357 ? 4.754 -10 -26.953 1 97.94 357 LEU A N 1
ATOM 2691 C CA . LEU A 1 357 ? 6.199 -9.945 -27.125 1 97.94 357 LEU A CA 1
ATOM 2692 C C . LEU A 1 357 ? 6.863 -9.18 -26 1 97.94 357 LEU A C 1
ATOM 2694 O O . LEU A 1 357 ? 6.52 -8.023 -25.734 1 97.94 357 LEU A O 1
ATOM 2698 N N . THR A 1 358 ? 7.785 -9.805 -25.344 1 96.44 358 THR A N 1
ATOM 2699 C CA . THR A 1 358 ? 8.422 -9.133 -24.219 1 96.44 358 THR A CA 1
ATOM 2700 C C . THR A 1 358 ? 9.82 -8.648 -24.594 1 96.44 358 THR A C 1
ATOM 2702 O O . THR A 1 358 ? 10.414 -7.844 -23.875 1 96.44 358 THR A O 1
ATOM 2705 N N . ALA A 1 359 ? 10.32 -9.109 -25.703 1 96.88 359 ALA A N 1
ATOM 2706 C CA . ALA A 1 359 ? 11.641 -8.672 -26.172 1 96.88 359 ALA A CA 1
ATOM 2707 C C . ALA A 1 359 ? 11.578 -7.25 -26.719 1 96.88 359 ALA A C 1
ATOM 2709 O O . ALA A 1 359 ? 10.609 -6.879 -27.391 1 96.88 359 ALA A O 1
ATOM 2710 N N . ALA A 1 360 ? 12.609 -6.539 -26.484 1 96.94 360 ALA A N 1
ATOM 2711 C CA . ALA A 1 360 ? 12.773 -5.188 -27.016 1 96.94 360 ALA A CA 1
ATOM 2712 C C . ALA A 1 360 ? 14.164 -4.992 -27.594 1 96.94 360 ALA A C 1
ATOM 2714 O O . ALA A 1 360 ? 15.102 -5.723 -27.25 1 96.94 360 ALA A O 1
ATOM 2715 N N . VAL A 1 361 ? 14.203 -4 -28.484 1 97.06 361 VAL A N 1
ATOM 2716 C CA . VAL A 1 361 ? 15.492 -3.674 -29.078 1 97.06 361 VAL A CA 1
ATOM 2717 C C . VAL A 1 361 ? 16.5 -3.32 -27.984 1 97.06 361 VAL A C 1
ATOM 2719 O O . VAL A 1 361 ? 16.188 -2.549 -27.078 1 97.06 361 VAL A O 1
ATOM 2722 N N . GLY A 1 362 ? 17.562 -3.941 -28.156 1 97.38 362 GLY A N 1
ATOM 2723 C CA . GLY A 1 362 ? 18.609 -3.691 -27.172 1 97.38 362 GLY A CA 1
ATOM 2724 C C . GLY A 1 362 ? 18.703 -4.77 -26.109 1 97.38 362 GLY A C 1
ATOM 2725 O O . GLY A 1 362 ? 19.719 -4.867 -25.406 1 97.38 362 GLY A O 1
ATOM 2726 N N . ASP A 1 363 ? 17.75 -5.613 -26 1 96.62 363 ASP A N 1
ATOM 2727 C CA . ASP A 1 363 ? 17.766 -6.688 -25 1 96.62 363 ASP A CA 1
ATOM 2728 C C . ASP A 1 363 ? 18.828 -7.73 -25.328 1 96.62 363 ASP A C 1
ATOM 2730 O O . ASP A 1 363 ? 19.109 -8.008 -26.5 1 96.62 363 ASP A O 1
ATOM 2734 N N . LEU A 1 364 ? 19.406 -8.281 -24.266 1 97 364 LEU A N 1
ATOM 2735 C CA . LEU A 1 364 ? 20.281 -9.445 -24.391 1 97 364 LEU A CA 1
ATOM 2736 C C . LEU A 1 364 ? 19.516 -10.727 -24.047 1 97 364 LEU A C 1
ATOM 2738 O O . LEU A 1 364 ? 19.094 -10.906 -22.906 1 97 364 LEU A O 1
ATOM 2742 N N . ILE A 1 365 ? 19.422 -11.5 -25.047 1 96.44 365 ILE A N 1
ATOM 2743 C CA . ILE A 1 365 ? 18.703 -12.75 -24.875 1 96.44 365 ILE A CA 1
ATOM 2744 C C . ILE A 1 365 ? 19.641 -13.836 -24.359 1 96.44 365 ILE A C 1
ATOM 2746 O O . ILE A 1 365 ? 20.641 -14.141 -25.016 1 96.44 365 ILE A O 1
ATOM 2750 N N . PRO A 1 366 ? 19.375 -14.43 -23.25 1 94.56 366 PRO A N 1
ATOM 2751 C CA . PRO A 1 366 ? 20.188 -15.539 -22.734 1 94.56 366 PRO A CA 1
ATOM 2752 C C . PRO A 1 366 ? 19.844 -16.875 -23.391 1 94.56 366 PRO A C 1
ATOM 2754 O O . PRO A 1 366 ? 18.859 -16.969 -24.125 1 94.56 366 PRO A O 1
ATOM 2757 N N . PRO A 1 367 ? 20.703 -17.891 -23.062 1 92.62 367 PRO A N 1
ATOM 2758 C CA . PRO A 1 367 ? 20.312 -19.234 -23.484 1 92.62 367 PRO A CA 1
ATOM 2759 C C . PRO A 1 367 ? 19.016 -19.703 -22.797 1 92.62 367 PRO A C 1
ATOM 2761 O O . PRO A 1 367 ? 18.75 -19.344 -21.656 1 92.62 367 PRO A O 1
ATOM 2764 N N . LEU A 1 368 ? 18.219 -20.453 -23.547 1 92 368 LEU A N 1
ATOM 2765 C CA . LEU A 1 368 ? 16.953 -20.984 -23.031 1 92 368 LEU A CA 1
ATOM 2766 C C . LEU A 1 368 ? 17.219 -22.062 -21.984 1 92 368 LEU A C 1
ATOM 2768 O O . LEU A 1 368 ? 17.641 -23.156 -22.312 1 92 368 LEU A O 1
ATOM 2772 N N . ARG A 1 369 ? 16.953 -21.766 -20.688 1 89.31 369 ARG A N 1
ATOM 2773 C CA . ARG A 1 369 ? 17.25 -22.719 -19.625 1 89.31 369 ARG A CA 1
ATOM 2774 C C . ARG A 1 369 ? 16.016 -22.953 -18.75 1 89.31 369 ARG A C 1
ATOM 2776 O O . ARG A 1 369 ? 15.961 -23.938 -18.016 1 89.31 369 ARG A O 1
ATOM 2783 N N . ASN A 1 370 ? 15.133 -22.047 -18.812 1 90.62 370 ASN A N 1
ATOM 2784 C CA . ASN A 1 370 ? 13.922 -22.125 -18.016 1 90.62 370 ASN A CA 1
ATOM 2785 C C . ASN A 1 370 ? 12.797 -21.281 -18.625 1 90.62 370 ASN A C 1
ATOM 2787 O O . ASN A 1 370 ? 12.984 -20.625 -19.641 1 90.62 370 ASN A O 1
ATOM 2791 N N . SER A 1 371 ? 11.625 -21.297 -17.953 1 90.5 371 SER A N 1
ATOM 2792 C CA . SER A 1 371 ? 10.422 -20.672 -18.5 1 90.5 371 SER A CA 1
ATOM 2793 C C . SER A 1 371 ? 10.562 -19.156 -18.578 1 90.5 371 SER A C 1
ATOM 2795 O O . SER A 1 371 ? 9.875 -18.5 -19.359 1 90.5 371 SER A O 1
ATOM 2797 N N . TRP A 1 372 ? 11.422 -18.547 -17.797 1 89.88 372 TRP A N 1
ATOM 2798 C CA . TRP A 1 372 ? 11.578 -17.094 -17.75 1 89.88 372 TRP A CA 1
ATOM 2799 C C . TRP A 1 372 ? 12.453 -16.609 -18.906 1 89.88 372 TRP A C 1
ATOM 2801 O O . TRP A 1 372 ? 12.523 -15.414 -19.188 1 89.88 372 TRP A O 1
ATOM 2811 N N . ASP A 1 373 ? 13.039 -17.547 -19.625 1 92.38 373 ASP A N 1
ATOM 2812 C CA . ASP A 1 373 ? 13.914 -17.219 -20.75 1 92.38 373 ASP A CA 1
ATOM 2813 C C . ASP A 1 373 ? 13.109 -17.109 -22.047 1 92.38 373 ASP A C 1
ATOM 2815 O O . ASP A 1 373 ? 13.688 -16.938 -23.125 1 92.38 373 ASP A O 1
ATOM 2819 N N . ARG A 1 374 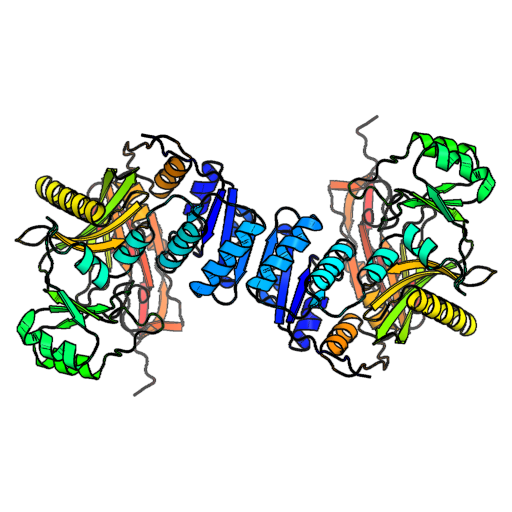? 11.789 -17.188 -21.938 1 95.25 374 ARG A N 1
ATOM 2820 C CA . ARG A 1 374 ? 10.914 -17.031 -23.078 1 95.25 374 ARG A CA 1
ATOM 2821 C C . ARG A 1 374 ? 10.609 -15.555 -23.344 1 95.25 374 ARG A C 1
ATOM 2823 O O . ARG A 1 374 ? 10.578 -14.75 -22.406 1 95.25 374 ARG A O 1
ATOM 2830 N N . GLN A 1 375 ? 10.344 -15.18 -24.672 1 97.19 375 GLN A N 1
ATOM 2831 C CA . GLN A 1 375 ? 10.258 -13.758 -24.969 1 97.19 375 GLN A CA 1
ATOM 2832 C C . GLN A 1 375 ? 8.891 -13.398 -25.562 1 97.19 375 GLN A C 1
ATOM 2834 O O . GLN A 1 375 ? 8.711 -12.312 -26.109 1 97.19 375 GLN A O 1
ATOM 2839 N N . GLY A 1 376 ? 8.016 -14.289 -25.609 1 97.19 376 GLY A N 1
ATOM 2840 C CA . GLY A 1 376 ? 6.684 -14.031 -26.141 1 97.19 376 GLY A CA 1
ATOM 2841 C C . GLY A 1 376 ? 5.809 -15.266 -26.172 1 97.19 376 GLY A C 1
ATOM 2842 O O . GLY A 1 376 ? 6.238 -16.344 -25.781 1 97.19 376 GLY A O 1
ATOM 2843 N N . GLU A 1 377 ? 4.574 -15.047 -26.625 1 98.38 377 GLU A N 1
ATOM 2844 C CA . GLU A 1 377 ? 3.604 -16.141 -26.688 1 98.38 377 GLU A CA 1
ATOM 2845 C C . GLU A 1 377 ? 2.412 -15.758 -27.562 1 98.38 377 GLU A C 1
ATOM 2847 O O . GLU A 1 377 ? 2.156 -14.578 -27.797 1 98.38 377 GLU A O 1
ATOM 2852 N N . ALA A 1 378 ? 1.78 -16.75 -28.031 1 98.69 378 ALA A N 1
ATOM 2853 C CA . ALA A 1 378 ? 0.5 -16.562 -28.719 1 98.69 378 ALA A CA 1
ATOM 2854 C C . ALA A 1 378 ? -0.475 -17.688 -28.344 1 98.69 378 ALA A C 1
ATOM 2856 O O . ALA A 1 378 ? -0.09 -18.844 -28.25 1 98.69 378 ALA A O 1
ATOM 2857 N N . LEU A 1 379 ? -1.658 -17.297 -28.078 1 98.81 379 LEU A N 1
ATOM 2858 C CA . LEU A 1 379 ? -2.756 -18.219 -27.766 1 98.81 379 LEU A CA 1
ATOM 2859 C C . LEU A 1 379 ? -3.811 -18.188 -28.859 1 98.81 379 LEU A C 1
ATOM 2861 O O . LEU A 1 379 ? -4.242 -17.125 -29.297 1 98.81 379 LEU A O 1
ATOM 2865 N N . ALA A 1 380 ? -4.207 -19.359 -29.312 1 98.88 380 ALA A N 1
ATOM 2866 C CA . ALA A 1 380 ? -5.191 -19.469 -30.391 1 98.88 380 ALA A CA 1
ATOM 2867 C C . ALA A 1 380 ? -6.242 -20.531 -30.078 1 98.88 380 ALA A C 1
ATOM 2869 O O . ALA A 1 380 ? -6 -21.438 -29.266 1 98.88 380 ALA A O 1
ATOM 2870 N N . ILE A 1 381 ? -7.355 -20.344 -30.672 1 98.81 381 ILE A N 1
ATOM 2871 C CA . ILE A 1 381 ? -8.438 -21.328 -30.578 1 98.81 381 ILE A CA 1
ATOM 2872 C C . ILE A 1 381 ? -8.734 -21.891 -31.969 1 98.81 381 ILE A C 1
ATOM 2874 O O . ILE A 1 381 ? -8.398 -21.297 -32.969 1 98.81 381 ILE A O 1
ATOM 2878 N N . GLY A 1 382 ? -9.32 -23.141 -31.984 1 98.31 382 GLY A N 1
ATOM 2879 C CA . GLY A 1 382 ? -9.672 -23.797 -33.25 1 98.31 382 GLY A CA 1
ATOM 2880 C C . GLY A 1 382 ? -10.781 -24.812 -33.094 1 98.31 382 GLY A C 1
ATOM 2881 O O . GLY A 1 382 ? -11.18 -25.141 -31.969 1 98.31 382 GLY A O 1
ATOM 2882 N N . PRO A 1 383 ? -11.234 -25.312 -34.188 1 98 383 PRO A N 1
ATOM 2883 C CA . PRO A 1 383 ? -12.328 -26.281 -34.188 1 98 383 PRO A CA 1
ATOM 2884 C C . PRO A 1 383 ? -11.883 -27.672 -33.75 1 98 383 PRO A C 1
ATOM 2886 O O . PRO A 1 383 ? -12.727 -28.547 -33.531 1 98 383 PRO A O 1
ATOM 2889 N N . ASP A 1 384 ? -10.594 -27.844 -33.688 1 97.81 384 ASP A N 1
ATOM 2890 C CA . ASP A 1 384 ? -10.016 -29.078 -33.188 1 97.81 384 ASP A CA 1
ATOM 2891 C C . ASP A 1 384 ? -8.602 -28.844 -32.625 1 97.81 384 ASP A C 1
ATOM 2893 O O . ASP A 1 384 ? -7.992 -27.812 -32.906 1 97.81 384 ASP A O 1
ATOM 2897 N N . PRO A 1 385 ? -8.07 -29.797 -31.875 1 98.62 385 PRO A N 1
ATOM 2898 C CA . PRO A 1 385 ? -6.777 -29.609 -31.219 1 98.62 385 PRO A CA 1
ATOM 2899 C C . PRO A 1 385 ? -5.648 -29.344 -32.219 1 98.62 385 PRO A C 1
ATOM 2901 O O . PRO A 1 385 ? -4.82 -28.453 -31.984 1 98.62 385 PRO A O 1
ATOM 2904 N N . ASP A 1 386 ? -5.629 -30 -33.281 1 98.62 386 ASP A N 1
ATOM 2905 C CA . ASP A 1 386 ? -4.555 -29.844 -34.25 1 98.62 386 ASP A CA 1
ATOM 2906 C C . ASP A 1 386 ? -4.57 -28.422 -34.844 1 98.62 386 ASP A C 1
ATOM 2908 O O . ASP A 1 386 ? -3.52 -27.797 -35 1 98.62 386 ASP A O 1
ATOM 2912 N N . THR A 1 387 ? -5.727 -27.984 -35.188 1 98.5 387 THR A N 1
ATOM 2913 C CA . THR A 1 387 ? -5.855 -26.656 -35.781 1 98.5 387 THR A CA 1
ATOM 2914 C C . THR A 1 387 ? -5.465 -25.578 -34.781 1 98.5 387 THR A C 1
ATOM 2916 O O . THR A 1 387 ? -4.754 -24.625 -35.125 1 98.5 387 THR A O 1
ATOM 2919 N N . ALA A 1 388 ? -5.957 -25.703 -33.562 1 98.75 388 ALA A N 1
ATOM 2920 C CA . ALA A 1 388 ? -5.609 -24.719 -32.531 1 98.75 388 ALA A CA 1
ATOM 2921 C C . ALA A 1 388 ? -4.098 -24.641 -32.344 1 98.75 388 ALA A C 1
ATOM 2923 O O . ALA A 1 388 ? -3.539 -23.547 -32.25 1 98.75 388 ALA A O 1
ATOM 2924 N N . LEU A 1 389 ? -3.465 -25.797 -32.281 1 98.56 389 LEU A N 1
ATOM 2925 C CA . LEU A 1 389 ? -2.018 -25.859 -32.125 1 98.56 389 LEU A CA 1
ATOM 2926 C C . LEU A 1 389 ? -1.302 -25.188 -33.281 1 98.56 389 LEU A C 1
ATOM 2928 O O . LEU A 1 389 ? -0.379 -24.406 -33.094 1 98.56 389 LEU A O 1
ATOM 2932 N N . GLN A 1 390 ? -1.739 -25.484 -34.438 1 98.44 390 GLN A N 1
ATOM 2933 C CA . GLN A 1 390 ? -1.147 -24.906 -35.656 1 98.44 390 GLN A CA 1
ATOM 2934 C C . GLN A 1 390 ? -1.295 -23.391 -35.656 1 98.44 390 GLN A C 1
ATOM 2936 O O . GLN A 1 390 ? -0.354 -22.672 -36.031 1 98.44 390 GLN A O 1
ATOM 2941 N N . LEU A 1 391 ? -2.439 -22.984 -35.375 1 98.62 391 LEU A N 1
ATOM 2942 C CA . LEU A 1 391 ? -2.711 -21.547 -35.375 1 98.62 391 LEU A CA 1
ATOM 2943 C C . LEU A 1 391 ? -1.835 -20.828 -34.344 1 98.62 391 LEU A C 1
ATOM 2945 O O . LEU A 1 391 ? -1.32 -19.734 -34.625 1 98.62 391 LEU A O 1
ATOM 2949 N N . ALA A 1 392 ? -1.685 -21.344 -33.156 1 98.81 392 ALA A N 1
ATOM 2950 C CA . ALA A 1 392 ? -0.823 -20.75 -32.156 1 98.81 392 ALA A CA 1
ATOM 2951 C C . ALA A 1 392 ? 0.623 -20.672 -32.625 1 98.81 392 ALA A C 1
ATOM 2953 O O . ALA A 1 392 ? 1.276 -19.641 -32.5 1 98.81 392 ALA A O 1
ATOM 2954 N N . GLN A 1 393 ? 1.06 -21.75 -33.25 1 98.5 393 GLN A N 1
ATOM 2955 C CA . GLN A 1 393 ? 2.422 -21.812 -33.75 1 98.5 393 GLN A CA 1
ATOM 2956 C C . GLN A 1 393 ? 2.627 -20.812 -34.875 1 98.5 393 GLN A C 1
ATOM 2958 O O . GLN A 1 393 ? 3.654 -20.125 -34.938 1 98.5 393 GLN A O 1
ATOM 2963 N N . GLN A 1 394 ? 1.669 -20.75 -35.719 1 98.38 394 GLN A N 1
ATOM 2964 C CA . GLN A 1 394 ? 1.738 -19.812 -36.844 1 98.38 394 GLN A CA 1
ATOM 2965 C C . GLN A 1 394 ? 1.758 -18.375 -36.344 1 98.38 394 GLN A C 1
ATOM 2967 O O . GLN A 1 394 ? 2.475 -17.531 -36.875 1 98.38 394 GLN A O 1
ATOM 2972 N N . ALA A 1 395 ? 0.949 -18.125 -35.375 1 98.62 395 ALA A N 1
ATOM 2973 C CA . ALA A 1 395 ? 0.901 -16.781 -34.781 1 98.62 395 ALA A CA 1
ATOM 2974 C C . ALA A 1 395 ? 2.26 -16.375 -34.219 1 98.62 395 ALA A C 1
ATOM 2976 O O . ALA A 1 395 ? 2.73 -15.266 -34.469 1 98.62 395 ALA A O 1
ATOM 2977 N N . VAL A 1 396 ? 2.885 -17.25 -33.531 1 98.25 396 VAL A N 1
ATOM 2978 C CA . VAL A 1 396 ? 4.219 -16.984 -33 1 98.25 396 VAL A CA 1
ATOM 2979 C C . VAL A 1 396 ? 5.191 -16.75 -34.156 1 98.25 396 VAL A C 1
ATOM 2981 O O . VAL A 1 396 ? 6.07 -15.891 -34.062 1 98.25 396 VAL A O 1
ATOM 2984 N N . GLY A 1 397 ? 4.98 -17.469 -35.188 1 97.31 397 GLY A N 1
ATOM 2985 C CA . GLY A 1 397 ? 5.816 -17.344 -36.375 1 97.31 397 GLY A CA 1
ATOM 2986 C C . GLY A 1 397 ? 5.703 -15.984 -37.062 1 97.31 397 GLY A C 1
ATOM 2987 O O . GLY A 1 397 ? 6.594 -15.586 -37.812 1 97.31 397 GLY A O 1
ATOM 2988 N N . ARG A 1 398 ? 4.656 -15.336 -36.781 1 97.44 398 ARG A N 1
ATOM 2989 C CA . ARG A 1 398 ? 4.441 -14.016 -37.375 1 97.44 398 ARG A CA 1
ATOM 2990 C C . ARG A 1 398 ? 5.199 -12.945 -36.594 1 97.44 398 ARG A C 1
ATOM 2992 O O . ARG A 1 398 ? 5.375 -11.828 -37.094 1 97.44 398 ARG A O 1
ATOM 2999 N N . ILE A 1 399 ? 5.586 -13.219 -35.406 1 97.75 399 ILE A N 1
ATOM 3000 C CA . ILE A 1 399 ? 6.379 -12.289 -34.625 1 97.75 399 ILE A CA 1
ATOM 3001 C C . ILE A 1 399 ? 7.816 -12.273 -35.125 1 97.75 399 ILE A C 1
ATOM 3003 O O . ILE A 1 399 ? 8.477 -13.312 -35.188 1 97.75 399 ILE A O 1
ATOM 3007 N N . GLN A 1 400 ? 8.242 -11.125 -35.531 1 96.38 400 GLN A N 1
ATOM 3008 C CA . GLN A 1 400 ? 9.562 -10.984 -36.156 1 96.38 400 GLN A CA 1
ATOM 3009 C C . GLN A 1 400 ? 10.547 -10.336 -35.188 1 96.38 400 GLN A C 1
ATOM 3011 O O . GLN A 1 400 ? 10.367 -9.18 -34.781 1 96.38 400 GLN A O 1
ATOM 3016 N N . VAL A 1 401 ? 11.531 -11.102 -34.781 1 97.62 401 VAL A N 1
ATOM 3017 C CA . VAL A 1 401 ? 12.586 -10.562 -33.938 1 97.62 401 VAL A CA 1
ATOM 3018 C C . VAL A 1 401 ? 13.953 -10.875 -34.531 1 97.62 401 VAL A C 1
ATOM 3020 O O . VAL A 1 401 ? 14.25 -12.023 -34.844 1 97.62 401 VAL A O 1
ATOM 3023 N N . GLU A 1 402 ? 14.695 -9.906 -34.719 1 97.69 402 GLU A N 1
ATOM 3024 C CA . GLU A 1 402 ? 16.062 -10.086 -35.219 1 97.69 402 GLU A CA 1
ATOM 3025 C C . GLU A 1 402 ? 17.062 -10.102 -34.062 1 97.69 402 GLU A C 1
ATOM 3027 O O . GLU A 1 402 ? 17.094 -9.172 -33.25 1 97.69 402 GLU A O 1
ATOM 3032 N N . VAL A 1 403 ? 17.812 -11.156 -34.031 1 97.38 403 VAL A N 1
ATOM 3033 C CA . VAL A 1 403 ? 18.812 -11.305 -32.969 1 97.38 403 VAL A CA 1
ATOM 3034 C C . VAL A 1 403 ? 20.188 -11.508 -33.594 1 97.38 403 VAL A C 1
ATOM 3036 O O . VAL A 1 403 ? 20.359 -12.336 -34.5 1 97.38 403 VAL A O 1
ATOM 3039 N N . VAL A 1 404 ? 21.188 -10.688 -33.125 1 96.19 404 VAL A N 1
ATOM 3040 C CA . VAL A 1 404 ? 22.547 -10.844 -33.625 1 96.19 404 VAL A CA 1
ATOM 3041 C C . VAL A 1 404 ? 23.453 -11.344 -32.5 1 96.19 404 VAL A C 1
ATOM 3043 O O . VAL A 1 404 ? 23.25 -10.992 -31.312 1 96.19 404 VAL A O 1
ATOM 3046 N N . PRO A 1 405 ? 24.406 -12.227 -32.906 1 91.5 405 PRO A N 1
ATOM 3047 C CA . PRO A 1 405 ? 25.328 -12.695 -31.859 1 91.5 405 PRO A CA 1
ATOM 3048 C C . PRO A 1 405 ? 26.078 -11.562 -31.172 1 91.5 405 PRO A C 1
ATOM 3050 O O . PRO A 1 405 ? 26.438 -10.578 -31.828 1 91.5 405 PRO A O 1
ATOM 3053 N N . SER A 1 406 ? 26.125 -11.57 -29.875 1 78.62 406 SER A N 1
ATOM 3054 C CA . SER A 1 406 ? 26.844 -10.531 -29.141 1 78.62 406 SER A CA 1
ATOM 3055 C C . SER A 1 406 ? 28.344 -10.609 -29.406 1 78.62 406 SER A C 1
ATOM 3057 O O . SER A 1 406 ? 28.922 -11.695 -29.406 1 78.62 406 SER A O 1
ATOM 3059 N N . THR A 1 407 ? 29.031 -9.68 -30.219 1 62.69 407 THR A N 1
ATOM 3060 C CA . THR A 1 407 ? 30.469 -9.594 -30.438 1 62.69 407 THR A CA 1
ATOM 3061 C C . THR A 1 407 ? 31.219 -9.43 -29.125 1 62.69 407 THR A C 1
ATOM 3063 O O . THR A 1 407 ? 32.438 -9.367 -29.109 1 62.69 407 THR A O 1
ATOM 3066 N N . ALA A 1 408 ? 30.969 -8.867 -28.125 1 47.41 408 ALA A N 1
ATOM 3067 C CA . ALA A 1 408 ? 31.922 -8.516 -27.062 1 47.41 408 ALA A CA 1
ATOM 3068 C C . ALA A 1 408 ? 32.781 -9.719 -26.688 1 47.41 408 ALA A C 1
ATOM 3070 O O . ALA A 1 408 ? 34 -9.586 -26.5 1 47.41 408 ALA A O 1
ATOM 3071 N N . SER A 1 409 ? 32.5 -10.727 -25.781 1 38.28 409 SER A N 1
ATOM 3072 C CA . SER A 1 409 ? 33.594 -11.398 -25.125 1 38.28 409 SER A CA 1
ATOM 3073 C C . SER A 1 409 ? 34.188 -12.5 -26 1 38.28 409 SER A C 1
ATOM 3075 O O . SER A 1 409 ? 33.594 -13.562 -26.172 1 38.28 409 SER A O 1
ATOM 3077 N N . VAL A 1 410 ? 34.625 -12.133 -27.25 1 29.38 410 VAL A N 1
ATOM 3078 C CA . VAL A 1 410 ? 35.844 -12.898 -27.5 1 29.38 410 VAL A CA 1
ATOM 3079 C C . VAL A 1 410 ? 36.938 -12.445 -26.531 1 29.38 410 VAL A C 1
ATOM 3081 O O . VAL A 1 410 ? 37.188 -11.25 -26.375 1 29.38 410 VAL A O 1
ATOM 3084 N N . MET B 1 1 ? 23.344 20.906 21.516 1 58 1 MET B N 1
ATOM 3085 C CA . MET B 1 1 ? 22.531 19.922 22.219 1 58 1 MET B CA 1
ATOM 3086 C C . MET B 1 1 ? 22.016 18.859 21.266 1 58 1 MET B C 1
ATOM 3088 O O . MET B 1 1 ? 21.594 19.172 20.141 1 58 1 MET B O 1
ATOM 3092 N N . THR B 1 2 ? 22.406 17.594 21.516 1 68.5 2 THR B N 1
ATOM 3093 C CA . THR B 1 2 ? 21.938 16.516 20.672 1 68.5 2 THR B CA 1
ATOM 3094 C C . THR B 1 2 ? 20.844 15.703 21.375 1 68.5 2 THR B C 1
ATOM 3096 O O . THR B 1 2 ? 20.734 15.758 22.609 1 68.5 2 THR B O 1
ATOM 3099 N N . ARG B 1 3 ? 20.016 15.227 20.531 1 79.5 3 ARG B N 1
ATOM 3100 C CA . ARG B 1 3 ? 18.953 14.367 21.047 1 79.5 3 ARG B CA 1
ATOM 3101 C C . ARG B 1 3 ? 19.531 13.102 21.672 1 79.5 3 ARG B C 1
ATOM 3103 O O . ARG B 1 3 ? 20.5 12.539 21.172 1 79.5 3 ARG B O 1
ATOM 3110 N N . PRO B 1 4 ? 19.047 12.773 22.75 1 69.69 4 PRO B N 1
ATOM 3111 C CA . PRO B 1 4 ? 19.594 11.617 23.453 1 69.69 4 PRO B CA 1
ATOM 3112 C C . PRO B 1 4 ? 19.516 10.328 22.625 1 69.69 4 PRO B C 1
ATOM 3114 O O . PRO B 1 4 ? 20.391 9.469 22.719 1 69.69 4 PRO B O 1
ATOM 3117 N N . SER B 1 5 ? 18.422 10.133 21.922 1 84.62 5 SER B N 1
ATOM 3118 C CA . SER B 1 5 ? 18.266 8.922 21.125 1 84.62 5 SER B CA 1
ATOM 3119 C C . SER B 1 5 ? 17.922 9.25 19.672 1 84.62 5 SER B C 1
ATOM 3121 O O . SER B 1 5 ? 16.859 9.797 19.391 1 84.62 5 SER B O 1
ATOM 3123 N N . ALA B 1 6 ? 18.906 8.883 18.844 1 93.31 6 ALA B N 1
ATOM 3124 C CA . ALA B 1 6 ? 18.719 9.156 17.422 1 93.31 6 ALA B CA 1
ATOM 3125 C C . ALA B 1 6 ? 17.641 8.25 16.812 1 93.31 6 ALA B C 1
ATOM 3127 O O . ALA B 1 6 ? 17.531 7.082 17.188 1 93.31 6 ALA B O 1
ATOM 3128 N N . VAL B 1 7 ? 16.875 8.797 16.016 1 96.56 7 VAL B N 1
ATOM 3129 C CA . VAL B 1 7 ? 15.828 8.078 15.289 1 96.56 7 VAL B CA 1
ATOM 3130 C C . VAL B 1 7 ? 16.344 7.652 13.914 1 96.56 7 VAL B C 1
ATOM 3132 O O . VAL B 1 7 ? 16.828 8.484 13.141 1 96.56 7 VAL B O 1
ATOM 3135 N N . ALA B 1 8 ? 16.312 6.383 13.648 1 97.56 8 ALA B N 1
ATOM 3136 C CA . ALA B 1 8 ? 16.766 5.863 12.367 1 97.56 8 ALA B CA 1
ATOM 3137 C C . ALA B 1 8 ? 15.586 5.41 11.508 1 97.56 8 ALA B C 1
ATOM 3139 O O . ALA B 1 8 ? 15.688 5.379 10.273 1 97.56 8 ALA B O 1
ATOM 3140 N N . THR B 1 9 ? 14.539 5.047 12.133 1 98.12 9 THR B N 1
ATOM 3141 C CA . THR B 1 9 ? 13.344 4.543 11.461 1 98.12 9 THR B CA 1
ATOM 3142 C C . THR B 1 9 ? 12.094 5.254 11.969 1 98.12 9 THR B C 1
ATOM 3144 O O . THR B 1 9 ? 11.891 5.367 13.18 1 98.12 9 THR B O 1
ATOM 3147 N N . VAL B 1 10 ? 11.305 5.73 11.039 1 98.5 10 VAL B N 1
ATOM 3148 C CA . VAL B 1 10 ? 10.109 6.477 11.43 1 98.5 10 VAL B CA 1
ATOM 3149 C C . VAL B 1 10 ? 8.883 5.891 10.734 1 98.5 10 VAL B C 1
ATOM 3151 O O . VAL B 1 10 ? 8.969 5.438 9.594 1 98.5 10 VAL B O 1
ATOM 3154 N N . LEU B 1 11 ? 7.777 5.801 11.453 1 98.69 11 LEU B N 1
ATOM 3155 C CA . LEU B 1 11 ? 6.48 5.5 10.867 1 98.69 11 LEU B CA 1
ATOM 3156 C C . LEU B 1 11 ? 5.652 6.77 10.695 1 98.69 11 LEU B C 1
ATOM 3158 O O . LEU B 1 11 ? 5.246 7.387 11.68 1 98.69 11 LEU B O 1
ATOM 3162 N N . PHE B 1 12 ? 5.469 7.199 9.453 1 98.56 12 PHE B N 1
ATOM 3163 C CA . PHE B 1 12 ? 4.543 8.297 9.188 1 98.56 12 PHE B CA 1
ATOM 3164 C C . PHE B 1 12 ? 3.1 7.816 9.25 1 98.56 12 PHE B C 1
ATOM 3166 O O . PHE B 1 12 ? 2.738 6.828 8.609 1 98.56 12 PHE B O 1
ATOM 3173 N N . VAL B 1 13 ? 2.277 8.492 10.016 1 97.94 13 VAL B N 1
ATOM 3174 C CA . VAL B 1 13 ? 0.877 8.125 10.195 1 97.94 13 VAL B CA 1
ATOM 3175 C C . VAL B 1 13 ? -0.021 9.172 9.531 1 97.94 13 VAL B C 1
ATOM 3177 O O . VAL B 1 13 ? -0.078 10.32 9.969 1 97.94 13 VAL B O 1
ATOM 3180 N N . GLY B 1 14 ? -0.625 8.742 8.508 1 94.62 14 GLY B N 1
ATOM 3181 C CA . GLY B 1 14 ? -1.557 9.586 7.785 1 94.62 14 GLY B CA 1
ATOM 3182 C C . GLY B 1 14 ? -0.869 10.648 6.941 1 94.62 14 GLY B C 1
ATOM 3183 O O . GLY B 1 14 ? 0.356 10.633 6.797 1 94.62 14 GLY B O 1
ATOM 3184 N N . GLY B 1 15 ? -1.69 11.508 6.301 1 89.38 15 GLY B N 1
ATOM 3185 C CA . GLY B 1 15 ? -1.21 12.625 5.508 1 89.38 15 GLY B CA 1
ATOM 3186 C C . GLY B 1 15 ? -1.041 12.289 4.039 1 89.38 15 GLY B C 1
ATOM 3187 O O . GLY B 1 15 ? -0.64 11.172 3.693 1 89.38 15 GLY B O 1
ATOM 3188 N N . LYS B 1 16 ? -1.285 13.25 3.191 1 89.81 16 LYS B N 1
ATOM 3189 C CA . LYS B 1 16 ? -1.155 13.07 1.748 1 89.81 16 LYS B CA 1
ATOM 3190 C C . LYS B 1 16 ? 0.124 13.719 1.227 1 89.81 16 LYS B C 1
ATOM 3192 O O . LYS B 1 16 ? 0.612 13.359 0.151 1 89.81 16 LYS B O 1
ATOM 3197 N N . ARG B 1 17 ? 0.669 14.648 1.996 1 91.56 17 ARG B N 1
ATOM 3198 C CA . ARG B 1 17 ? 1.873 15.359 1.573 1 91.56 17 ARG B CA 1
ATOM 3199 C C . ARG B 1 17 ? 3.129 14.586 1.961 1 91.56 17 ARG B C 1
ATOM 3201 O O . ARG B 1 17 ? 3.166 13.93 3.008 1 91.56 17 ARG B O 1
ATOM 3208 N N . THR B 1 18 ? 4.164 14.688 1.108 1 96.19 18 THR B N 1
ATOM 3209 C CA . THR B 1 18 ? 5.32 13.82 1.324 1 96.19 18 THR B CA 1
ATOM 3210 C C . THR B 1 18 ? 6.566 14.656 1.619 1 96.19 18 THR B C 1
ATOM 3212 O O . THR B 1 18 ? 7.676 14.117 1.672 1 96.19 18 THR B O 1
ATOM 3215 N N . GLU B 1 19 ? 6.414 16.016 1.806 1 95.12 19 GLU B N 1
ATOM 3216 C CA . GLU B 1 19 ? 7.578 16.875 2.031 1 95.12 19 GLU B CA 1
ATOM 3217 C C . GLU B 1 19 ? 8.336 16.438 3.285 1 95.12 19 GLU B C 1
ATOM 3219 O O . GLU B 1 19 ? 9.57 16.422 3.293 1 95.12 19 GLU B O 1
ATOM 3224 N N . ALA B 1 20 ? 7.566 16.141 4.316 1 97.31 20 ALA B N 1
ATOM 3225 C CA . ALA B 1 20 ? 8.203 15.68 5.551 1 97.31 20 ALA B CA 1
ATOM 3226 C C . ALA B 1 20 ? 8.922 14.352 5.332 1 97.31 20 ALA B C 1
ATOM 3228 O O . ALA B 1 20 ? 10.008 14.125 5.875 1 97.31 20 ALA B O 1
ATOM 3229 N N . MET B 1 21 ? 8.359 13.461 4.547 1 98.06 21 MET B N 1
ATOM 3230 C CA . MET B 1 21 ? 8.992 12.18 4.23 1 98.06 21 MET B CA 1
ATOM 3231 C C . MET B 1 21 ? 10.281 12.391 3.443 1 98.06 21 MET B C 1
ATOM 3233 O O . MET B 1 21 ? 11.266 11.688 3.662 1 98.06 21 MET B O 1
ATOM 3237 N N . ASP B 1 22 ? 10.234 13.367 2.508 1 98.06 22 ASP B N 1
ATOM 3238 C CA . ASP B 1 22 ? 11.438 13.703 1.756 1 98.06 22 ASP B CA 1
ATOM 3239 C C . ASP B 1 22 ? 12.562 14.148 2.688 1 98.06 22 ASP B C 1
ATOM 3241 O O . ASP B 1 22 ? 13.719 13.75 2.506 1 98.06 22 ASP B O 1
ATOM 3245 N N . ALA B 1 23 ? 12.188 14.961 3.631 1 97.5 23 ALA B N 1
ATOM 3246 C CA . ALA B 1 23 ? 13.18 15.445 4.586 1 97.5 23 ALA B CA 1
ATOM 3247 C C . ALA B 1 23 ? 13.758 14.297 5.41 1 97.5 23 ALA B C 1
ATOM 3249 O O . ALA B 1 23 ? 14.969 14.234 5.629 1 97.5 23 ALA B O 1
ATOM 3250 N N . ALA B 1 24 ? 12.914 13.391 5.895 1 98.31 24 ALA B N 1
ATOM 3251 C CA . ALA B 1 24 ? 13.375 12.219 6.633 1 98.31 24 ALA B CA 1
ATOM 3252 C C . ALA B 1 24 ? 14.336 11.383 5.785 1 98.31 24 ALA B C 1
ATOM 3254 O O . ALA B 1 24 ? 15.383 10.953 6.266 1 98.31 24 ALA B O 1
ATOM 3255 N N . HIS B 1 25 ? 13.938 11.172 4.547 1 98.31 25 HIS B N 1
ATOM 3256 C CA . HIS B 1 25 ? 14.75 10.391 3.621 1 98.31 25 HIS B CA 1
ATOM 3257 C C . HIS B 1 25 ? 16.109 11.039 3.41 1 98.31 25 HIS B C 1
ATOM 3259 O O . HIS B 1 25 ? 17.125 10.344 3.352 1 98.31 25 HIS B O 1
ATOM 3265 N N . SER B 1 26 ? 16.141 12.328 3.291 1 97.06 26 SER B N 1
ATOM 3266 C CA . SER B 1 26 ? 17.375 13.07 2.982 1 97.06 26 SER B CA 1
ATOM 3267 C C . SER B 1 26 ? 18.406 12.906 4.09 1 97.06 26 SER B C 1
ATOM 3269 O O . SER B 1 26 ? 19.609 13.055 3.852 1 97.06 26 SER B O 1
ATOM 3271 N N . VAL B 1 27 ? 17.938 12.625 5.266 1 96.56 27 VAL B N 1
ATOM 3272 C CA . VAL B 1 27 ? 18.891 12.469 6.359 1 96.56 27 VAL B CA 1
ATOM 3273 C C . VAL B 1 27 ? 19.156 10.984 6.609 1 96.56 27 VAL B C 1
ATOM 3275 O O . VAL B 1 27 ? 19.75 10.617 7.625 1 96.56 27 VAL B O 1
ATOM 3278 N N . GLY B 1 28 ? 18.609 10.094 5.785 1 97.19 28 GLY B N 1
ATOM 3279 C CA . GLY B 1 28 ? 18.984 8.688 5.789 1 97.19 28 GLY B CA 1
ATOM 3280 C C . GLY B 1 28 ? 18.031 7.82 6.59 1 97.19 28 GLY B C 1
ATOM 3281 O O . GLY B 1 28 ? 18.359 6.68 6.926 1 97.19 28 GLY B O 1
ATOM 3282 N N . MET B 1 29 ? 16.859 8.281 6.941 1 98.06 29 MET B N 1
ATOM 3283 C CA . MET B 1 29 ? 15.93 7.5 7.754 1 98.06 29 MET B CA 1
ATOM 3284 C C . MET B 1 29 ? 15.195 6.473 6.902 1 98.06 29 MET B C 1
ATOM 3286 O O . MET B 1 29 ? 14.844 6.75 5.75 1 98.06 29 MET B O 1
ATOM 3290 N N . THR B 1 30 ? 14.977 5.309 7.504 1 98.12 30 THR B N 1
ATOM 3291 C CA . THR B 1 30 ? 14.039 4.352 6.941 1 98.12 30 THR B CA 1
ATOM 3292 C C . THR B 1 30 ? 12.602 4.754 7.266 1 98.12 30 THR B C 1
ATOM 3294 O O . THR B 1 30 ? 12.297 5.133 8.398 1 98.12 30 THR B O 1
ATOM 3297 N N . ILE B 1 31 ? 11.773 4.691 6.254 1 98.44 31 ILE B N 1
ATOM 3298 C CA . ILE B 1 31 ? 10.438 5.266 6.414 1 98.44 31 ILE B CA 1
ATOM 3299 C C . ILE B 1 31 ? 9.383 4.176 6.227 1 98.44 31 ILE B C 1
ATOM 3301 O O . ILE B 1 31 ? 9.469 3.381 5.289 1 98.44 31 ILE B O 1
ATOM 3305 N N . GLY B 1 32 ? 8.453 4.082 7.141 1 98.19 32 GLY B N 1
ATOM 3306 C CA . GLY B 1 32 ? 7.176 3.414 6.941 1 98.19 32 GLY B CA 1
ATOM 3307 C C . GLY B 1 32 ? 6.016 4.379 6.809 1 98.19 32 GLY B C 1
ATOM 3308 O O . GLY B 1 32 ? 6.098 5.527 7.25 1 98.19 32 GLY B O 1
ATOM 3309 N N . TYR B 1 33 ? 4.953 3.91 6.156 1 98.12 33 TYR B N 1
ATOM 3310 C CA . TYR B 1 33 ? 3.768 4.742 5.992 1 98.12 33 TYR B CA 1
ATOM 3311 C C . TYR B 1 33 ? 2.506 3.971 6.363 1 98.12 33 TYR B C 1
ATOM 3313 O O . TYR B 1 33 ? 2.303 2.844 5.91 1 98.12 33 TYR B O 1
ATOM 3321 N N . LEU B 1 34 ? 1.719 4.516 7.246 1 98.19 34 LEU B N 1
ATOM 3322 C CA . LEU B 1 34 ? 0.396 4.043 7.637 1 98.19 34 LEU B CA 1
ATOM 3323 C C . LEU B 1 34 ? -0.666 5.102 7.359 1 98.19 34 LEU B C 1
ATOM 3325 O O . LEU B 1 34 ? -0.591 6.215 7.887 1 98.19 34 LEU B O 1
ATOM 3329 N N . GLY B 1 35 ? -1.606 4.836 6.531 1 96.69 35 GLY B N 1
ATOM 3330 C CA . GLY B 1 35 ? -2.611 5.848 6.234 1 96.69 35 GLY B CA 1
ATOM 3331 C C . GLY B 1 35 ? -3.805 5.297 5.48 1 96.69 35 GLY B C 1
ATOM 3332 O O . GLY B 1 35 ? -3.959 4.082 5.352 1 96.69 35 GLY B O 1
ATOM 3333 N N . PRO B 1 36 ? -4.73 6.191 5.148 1 94.62 36 PRO B N 1
ATOM 3334 C CA . PRO B 1 36 ? -5.895 5.75 4.379 1 94.62 36 PRO B CA 1
ATOM 3335 C C . PRO B 1 36 ? -5.539 5.34 2.949 1 94.62 36 PRO B C 1
ATOM 3337 O O . PRO B 1 36 ? -4.559 5.84 2.387 1 94.62 36 PRO B O 1
ATOM 3340 N N . LYS B 1 37 ? -6.305 4.473 2.35 1 89.12 37 LYS B N 1
ATOM 3341 C CA . LYS B 1 37 ? -6.074 3.912 1.021 1 89.12 37 LYS B CA 1
ATOM 3342 C C . LYS B 1 37 ? -5.98 5.012 -0.032 1 89.12 37 LYS B C 1
ATOM 3344 O O . LYS B 1 37 ? -5.168 4.926 -0.956 1 89.12 37 LYS B O 1
ATOM 3349 N N . ASP B 1 38 ? -6.707 6.051 0.122 1 88.62 38 ASP B N 1
ATOM 3350 C CA . ASP B 1 38 ? -6.816 7.066 -0.922 1 88.62 38 ASP B CA 1
ATOM 3351 C C . ASP B 1 38 ? -5.703 8.102 -0.798 1 88.62 38 ASP B C 1
ATOM 3353 O O . ASP B 1 38 ? -5.582 8.992 -1.641 1 88.62 38 ASP B O 1
ATOM 3357 N N . ALA B 1 39 ? -4.871 7.922 0.204 1 91.19 39 ALA B N 1
ATOM 3358 C CA . ALA B 1 39 ? -3.822 8.914 0.417 1 91.19 39 ALA B CA 1
ATOM 3359 C C . ALA B 1 39 ? -2.52 8.492 -0.252 1 91.19 39 ALA B C 1
ATOM 3361 O O . ALA B 1 39 ? -1.621 9.312 -0.455 1 91.19 39 ALA B O 1
ATOM 3362 N N . LEU B 1 40 ? -2.369 7.234 -0.612 1 93.06 40 LEU B N 1
ATOM 3363 C CA . LEU B 1 40 ? -1.104 6.723 -1.125 1 93.06 40 LEU B CA 1
ATOM 3364 C C . LEU B 1 40 ? -0.802 7.301 -2.504 1 93.06 40 LEU B C 1
ATOM 3366 O O . LEU B 1 40 ? -1.622 7.199 -3.418 1 93.06 40 LEU B O 1
ATOM 3370 N N . SER B 1 41 ? 0.294 7.922 -2.658 1 92.56 41 SER B N 1
ATOM 3371 C CA . SER B 1 41 ? 0.796 8.398 -3.941 1 92.56 41 SER B CA 1
ATOM 3372 C C . SER B 1 41 ? 2.035 7.625 -4.375 1 92.56 41 SER B C 1
ATOM 3374 O O . SER B 1 41 ? 2.578 6.832 -3.604 1 92.56 41 SER B O 1
ATOM 3376 N N . GLY B 1 42 ? 2.404 7.836 -5.613 1 92 42 GLY B N 1
ATOM 3377 C CA . GLY B 1 42 ? 3.645 7.242 -6.082 1 92 42 GLY B CA 1
ATOM 3378 C C . GLY B 1 42 ? 4.848 7.625 -5.242 1 92 42 GLY B C 1
ATOM 3379 O O . GLY B 1 42 ? 5.73 6.801 -5.004 1 92 42 GLY B O 1
ATOM 3380 N N . ARG B 1 43 ? 4.836 8.844 -4.738 1 95.88 43 ARG B N 1
ATOM 3381 C CA . ARG B 1 43 ? 5.961 9.32 -3.941 1 95.88 43 ARG B CA 1
ATOM 3382 C C . ARG B 1 43 ? 6.008 8.625 -2.586 1 95.88 43 ARG B C 1
ATOM 3384 O O . ARG B 1 43 ? 7.086 8.297 -2.088 1 95.88 43 ARG B O 1
ATOM 3391 N N . HIS B 1 44 ? 4.84 8.391 -1.953 1 96.31 44 HIS B N 1
ATOM 3392 C CA . HIS B 1 44 ? 4.793 7.582 -0.744 1 96.31 44 HIS B CA 1
ATOM 3393 C C . HIS B 1 44 ? 5.469 6.23 -0.962 1 96.31 44 HIS B C 1
ATOM 3395 O O . HIS B 1 44 ? 6.293 5.805 -0.15 1 96.31 44 HIS B O 1
ATOM 3401 N N . GLN B 1 45 ? 5.109 5.605 -2.061 1 92.81 45 GLN B N 1
ATOM 3402 C CA . GLN B 1 45 ? 5.609 4.27 -2.369 1 92.81 45 GLN B CA 1
ATOM 3403 C C . GLN B 1 45 ? 7.121 4.285 -2.586 1 92.81 45 GLN B C 1
ATOM 3405 O O . GLN B 1 45 ? 7.812 3.332 -2.225 1 92.81 45 GLN B O 1
ATOM 3410 N N . GLU B 1 46 ? 7.582 5.297 -3.215 1 95.06 46 GLU B N 1
ATOM 3411 C CA . GLU B 1 46 ? 9.016 5.438 -3.459 1 95.06 46 GLU B CA 1
ATOM 3412 C C . GLU B 1 46 ? 9.789 5.59 -2.152 1 95.06 46 GLU B C 1
ATOM 3414 O O . GLU B 1 46 ? 10.867 5.012 -1.988 1 95.06 46 GLU B O 1
ATOM 3419 N N . LEU B 1 47 ? 9.227 6.332 -1.237 1 97.56 47 LEU B N 1
ATOM 3420 C CA . LEU B 1 47 ? 9.969 6.727 -0.045 1 97.56 47 LEU B CA 1
ATOM 3421 C C . LEU B 1 47 ? 9.812 5.691 1.062 1 97.56 47 LEU B C 1
ATOM 3423 O O . LEU B 1 47 ? 10.727 5.488 1.863 1 97.56 47 LEU B O 1
ATOM 3427 N N . ALA B 1 48 ? 8.688 5.086 1.144 1 97.5 48 ALA B N 1
ATOM 3428 C CA . ALA B 1 48 ? 8.391 4.199 2.268 1 97.5 48 ALA B CA 1
ATOM 3429 C C . ALA B 1 48 ? 8.82 2.768 1.965 1 97.5 48 ALA B C 1
ATOM 3431 O O . ALA B 1 48 ? 8.562 2.252 0.874 1 97.5 48 ALA B O 1
ATOM 3432 N N . GLU B 1 49 ? 9.422 2.123 2.932 1 96.19 49 GLU B N 1
ATOM 3433 C CA . GLU B 1 49 ? 9.836 0.73 2.814 1 96.19 49 GLU B CA 1
ATOM 3434 C C . GLU B 1 49 ? 8.688 -0.222 3.119 1 96.19 49 GLU B C 1
ATOM 3436 O O . GLU B 1 49 ? 8.602 -1.309 2.545 1 96.19 49 GLU B O 1
ATOM 3441 N N . ILE B 1 50 ? 7.875 0.168 4.047 1 96.69 50 ILE B N 1
ATOM 3442 C CA . ILE B 1 50 ? 6.688 -0.582 4.438 1 96.69 50 ILE B CA 1
ATOM 3443 C C . ILE B 1 50 ? 5.461 0.329 4.383 1 96.69 50 ILE B C 1
ATOM 3445 O O . ILE B 1 50 ? 5.531 1.495 4.777 1 96.69 50 ILE B O 1
ATOM 3449 N N . VAL B 1 51 ? 4.387 -0.108 3.816 1 97.25 51 VAL B N 1
ATOM 3450 C CA . VAL B 1 51 ? 3.164 0.669 3.654 1 97.25 51 VAL B CA 1
ATOM 3451 C C . VAL B 1 51 ? 1.969 -0.14 4.152 1 97.25 51 VAL B C 1
ATOM 3453 O O . VAL B 1 51 ? 1.796 -1.301 3.771 1 97.25 51 VAL B O 1
ATOM 3456 N N . LEU B 1 52 ? 1.173 0.377 5.023 1 97.56 52 LEU B N 1
ATOM 3457 C CA . LEU B 1 52 ? -0.096 -0.202 5.453 1 97.56 52 LEU B CA 1
ATOM 3458 C C . LEU B 1 52 ? -1.248 0.764 5.195 1 97.56 52 LEU B C 1
ATOM 3460 O O . LEU B 1 52 ? -1.262 1.876 5.73 1 97.56 52 LEU B O 1
ATOM 3464 N N . LEU B 1 53 ? -2.146 0.412 4.352 1 97.12 53 LEU B N 1
ATOM 3465 C CA . LEU B 1 53 ? -3.314 1.216 4.008 1 97.12 53 LEU B CA 1
ATOM 3466 C C . LEU B 1 53 ? -4.582 0.624 4.617 1 97.12 53 LEU B C 1
ATOM 3468 O O . LEU B 1 53 ? -4.809 -0.584 4.531 1 97.12 53 LEU B O 1
ATOM 3472 N N . LEU B 1 54 ? -5.375 1.425 5.215 1 96 54 LEU B N 1
ATOM 3473 C CA . LEU B 1 54 ? -6.594 1.009 5.902 1 96 54 LEU B CA 1
ATOM 3474 C C . LEU B 1 54 ? -7.82 1.669 5.285 1 96 54 LEU B C 1
ATOM 3476 O O . LEU B 1 54 ? -7.746 2.807 4.812 1 96 54 LEU B O 1
ATOM 3480 N N . PRO B 1 55 ? -8.961 0.951 5.324 1 90.44 55 PRO B N 1
ATOM 3481 C CA . PRO B 1 55 ? -10.211 1.554 4.84 1 90.44 55 PRO B CA 1
ATOM 3482 C C . PRO B 1 55 ? -10.766 2.602 5.801 1 90.44 55 PRO B C 1
ATOM 3484 O O . PRO B 1 55 ? -11.469 3.523 5.371 1 90.44 55 PRO B O 1
ATOM 3487 N N . ASP B 1 56 ? -10.547 2.381 7.043 1 87.94 56 ASP B N 1
ATOM 3488 C CA . ASP B 1 56 ? -10.953 3.277 8.125 1 87.94 56 ASP B CA 1
ATOM 3489 C C . ASP B 1 56 ? -9.75 3.715 8.953 1 87.94 56 ASP B C 1
ATOM 3491 O O . ASP B 1 56 ? -8.93 2.887 9.352 1 87.94 56 ASP B O 1
ATOM 3495 N N . VAL B 1 57 ? -9.75 5.023 9.219 1 89.12 57 VAL B N 1
ATOM 3496 C CA . VAL B 1 57 ? -8.562 5.535 9.898 1 89.12 57 VAL B CA 1
ATOM 3497 C C . VAL B 1 57 ? -8.969 6.168 11.227 1 89.12 57 VAL B C 1
ATOM 3499 O O . VAL B 1 57 ? -8.484 7.246 11.578 1 89.12 57 VAL B O 1
ATOM 3502 N N . SER B 1 58 ? -9.82 5.492 11.922 1 90.5 58 SER B N 1
ATOM 3503 C CA . SER B 1 58 ? -10.117 5.922 13.289 1 90.5 58 SER B CA 1
ATOM 3504 C C . SER B 1 58 ? -8.883 5.824 14.18 1 90.5 58 SER B C 1
ATOM 3506 O O . SER B 1 58 ? -8 5.004 13.938 1 90.5 58 SER B O 1
ATOM 3508 N N . PRO B 1 59 ? -8.789 6.645 15.188 1 89.88 59 PRO B N 1
ATOM 3509 C CA . PRO B 1 59 ? -7.598 6.652 16.031 1 89.88 59 PRO B CA 1
ATOM 3510 C C . PRO B 1 59 ? -7.281 5.277 16.625 1 89.88 59 PRO B C 1
ATOM 3512 O O . PRO B 1 59 ? -6.133 4.84 16.594 1 89.88 59 PRO B O 1
ATOM 3515 N N . ASP B 1 60 ? -8.281 4.641 17.125 1 91.56 60 ASP B N 1
ATOM 3516 C CA . ASP B 1 60 ? -8.062 3.338 17.75 1 91.56 60 ASP B CA 1
ATOM 3517 C C . ASP B 1 60 ? -7.488 2.344 16.734 1 91.56 60 ASP B C 1
ATOM 3519 O O . ASP B 1 60 ? -6.57 1.585 17.062 1 91.56 60 ASP B O 1
ATOM 3523 N N . ARG B 1 61 ? -8.078 2.346 15.578 1 93.19 61 ARG B N 1
ATOM 3524 C CA . ARG B 1 61 ? -7.605 1.429 14.539 1 93.19 61 ARG B CA 1
ATOM 3525 C C . ARG B 1 61 ? -6.172 1.756 14.133 1 93.19 61 ARG B C 1
ATOM 3527 O O . ARG B 1 61 ? -5.363 0.854 13.914 1 93.19 61 ARG B O 1
ATOM 3534 N N . MET B 1 62 ? -5.922 2.998 14.062 1 94.81 62 MET B N 1
ATOM 3535 C CA . MET B 1 62 ? -4.582 3.424 13.68 1 94.81 62 MET B CA 1
ATOM 3536 C C . MET B 1 62 ? -3.555 2.992 14.727 1 94.81 62 MET B C 1
ATOM 3538 O O . MET B 1 62 ? -2.455 2.559 14.375 1 94.81 62 MET B O 1
ATOM 3542 N N . VAL B 1 63 ? -3.922 3.125 15.977 1 97 63 VAL B N 1
ATOM 3543 C CA . VAL B 1 63 ? -3.025 2.723 17.062 1 97 63 VAL B CA 1
ATOM 3544 C C . VAL B 1 63 ? -2.787 1.216 17 1 97 63 VAL B C 1
ATOM 3546 O O . VAL B 1 63 ? -1.641 0.761 17.031 1 97 63 VAL B O 1
ATOM 3549 N N . ARG B 1 64 ? -3.848 0.47 16.828 1 96.06 64 ARG B N 1
ATOM 3550 C CA . ARG B 1 64 ? -3.738 -0.983 16.75 1 96.06 64 ARG B CA 1
ATOM 3551 C C . ARG B 1 64 ? -2.865 -1.397 15.57 1 96.06 64 ARG B C 1
ATOM 3553 O O . ARG B 1 64 ? -2.006 -2.271 15.703 1 96.06 64 ARG B O 1
ATOM 3560 N N . ALA B 1 65 ? -3.121 -0.78 14.469 1 97.5 65 ALA B N 1
ATOM 3561 C CA . ALA B 1 65 ? -2.375 -1.094 13.258 1 97.5 65 ALA B CA 1
ATOM 3562 C C . ALA B 1 65 ? -0.893 -0.773 13.422 1 97.5 65 ALA B C 1
ATOM 3564 O O . ALA B 1 65 ? -0.032 -1.562 13.023 1 97.5 65 ALA B O 1
ATOM 3565 N N . ALA B 1 66 ? -0.629 0.373 14.008 1 98.19 66 ALA B N 1
ATOM 3566 C CA . ALA B 1 66 ? 0.758 0.791 14.195 1 98.19 66 ALA B CA 1
ATOM 3567 C C . ALA B 1 66 ? 1.49 -0.152 15.141 1 98.19 66 ALA B C 1
ATOM 3569 O O . ALA B 1 66 ? 2.648 -0.506 14.906 1 98.19 66 ALA B O 1
ATOM 3570 N N . VAL B 1 67 ? 0.829 -0.509 16.203 1 97.12 67 VAL B N 1
ATOM 3571 C CA . VAL B 1 67 ? 1.432 -1.419 17.172 1 97.12 67 VAL B CA 1
ATOM 3572 C C . VAL B 1 67 ? 1.672 -2.779 16.516 1 97.12 67 VAL B C 1
ATOM 3574 O O . VAL B 1 67 ? 2.727 -3.391 16.719 1 97.12 67 VAL B O 1
ATOM 3577 N N . ALA B 1 68 ? 0.741 -3.27 15.734 1 95.69 68 ALA B N 1
ATOM 3578 C CA . ALA B 1 68 ? 0.904 -4.523 15.008 1 95.69 68 ALA B CA 1
ATOM 3579 C C . ALA B 1 68 ? 2.086 -4.449 14.047 1 95.69 68 ALA B C 1
ATOM 3581 O O . ALA B 1 68 ? 2.891 -5.379 13.969 1 95.69 68 ALA B O 1
ATOM 3582 N N . LEU B 1 69 ? 2.168 -3.379 13.352 1 96.38 69 LEU B N 1
ATOM 3583 C CA . LEU B 1 69 ? 3.234 -3.176 12.375 1 96.38 69 LEU B CA 1
ATOM 3584 C C . LEU B 1 69 ? 4.602 -3.191 13.055 1 96.38 69 LEU B C 1
ATOM 3586 O O . LEU B 1 69 ? 5.582 -3.66 12.469 1 96.38 69 LEU B O 1
ATOM 3590 N N . TYR B 1 70 ? 4.652 -2.668 14.305 1 97 70 TYR B N 1
ATOM 3591 C CA . TYR B 1 70 ? 5.895 -2.66 15.07 1 97 70 TYR B CA 1
ATOM 3592 C C . TYR B 1 70 ? 6.434 -4.074 15.25 1 97 70 TYR B C 1
ATOM 3594 O O . TYR B 1 70 ? 7.648 -4.285 15.266 1 97 70 TYR B O 1
ATOM 3602 N N . GLY B 1 71 ? 5.523 -5.02 15.344 1 93 71 GLY B N 1
ATOM 3603 C CA . GLY B 1 71 ? 5.922 -6.414 15.461 1 93 71 GLY B CA 1
ATOM 3604 C C . GLY B 1 71 ? 6.5 -6.98 14.18 1 93 71 GLY B C 1
ATOM 3605 O O . GLY B 1 71 ? 7.227 -7.977 14.203 1 93 71 GLY B O 1
ATOM 3606 N N . VAL B 1 72 ? 6.16 -6.43 13.102 1 93.75 72 VAL B N 1
ATOM 3607 C CA . VAL B 1 72 ? 6.637 -6.875 11.797 1 93.75 72 VAL B CA 1
ATOM 3608 C C . VAL B 1 72 ? 7.969 -6.203 11.477 1 93.75 72 VAL B C 1
ATOM 3610 O O . VAL B 1 72 ? 8.922 -6.867 11.062 1 93.75 72 VAL B O 1
ATOM 3613 N N . GLN B 1 73 ? 7.988 -4.902 11.703 1 92.94 73 GLN B N 1
ATOM 3614 C CA . GLN B 1 73 ? 9.18 -4.082 11.508 1 92.94 73 GLN B CA 1
ATOM 3615 C C . GLN B 1 73 ? 9.25 -2.959 12.539 1 92.94 73 GLN B C 1
ATOM 3617 O O . GLN B 1 73 ? 8.586 -1.933 12.391 1 92.94 73 GLN B O 1
ATOM 3622 N N . PRO B 1 74 ? 10.094 -3.178 13.445 1 95.81 74 PRO B N 1
ATOM 3623 C CA . PRO B 1 74 ? 10.195 -2.146 14.484 1 95.81 74 PRO B CA 1
ATOM 3624 C C . PRO B 1 74 ? 10.617 -0.788 13.922 1 95.81 74 PRO B C 1
ATOM 3626 O O . PRO B 1 74 ? 11.258 -0.72 12.875 1 95.81 74 PRO B O 1
ATOM 3629 N N . TYR B 1 75 ? 10.227 0.293 14.539 1 97.62 75 TYR B N 1
ATOM 3630 C CA . TYR B 1 75 ? 10.617 1.663 14.219 1 97.62 75 TYR B CA 1
ATOM 3631 C C . TYR B 1 75 ? 10.914 2.449 15.492 1 97.62 75 TYR B C 1
ATOM 3633 O O . TYR B 1 75 ? 10.562 2.02 16.594 1 97.62 75 TYR B O 1
ATOM 3641 N N . ASP B 1 76 ? 11.547 3.578 15.312 1 98.06 76 ASP B N 1
ATOM 3642 C CA . ASP B 1 76 ? 12.031 4.324 16.469 1 98.06 76 ASP B CA 1
ATOM 3643 C C . ASP B 1 76 ? 11.023 5.387 16.906 1 98.06 76 ASP B C 1
ATOM 3645 O O . ASP B 1 76 ? 11.062 5.852 18.047 1 98.06 76 ASP B O 1
ATOM 3649 N N . LEU B 1 77 ? 10.141 5.797 15.969 1 98 77 LEU B N 1
ATOM 3650 C CA . LEU B 1 77 ? 9.219 6.895 16.25 1 98 77 LEU B CA 1
ATOM 3651 C C . LEU B 1 77 ? 8.062 6.891 15.266 1 98 77 LEU B C 1
ATOM 3653 O O . LEU B 1 77 ? 8.258 6.668 14.062 1 98 77 LEU B O 1
ATOM 3657 N N . ALA B 1 78 ? 6.902 7.035 15.797 1 98.44 78 ALA B N 1
ATOM 3658 C CA . ALA B 1 78 ? 5.766 7.387 14.945 1 98.44 78 ALA B CA 1
ATOM 3659 C C . ALA B 1 78 ? 5.578 8.898 14.875 1 98.44 78 ALA B C 1
ATOM 3661 O O . ALA B 1 78 ? 5.723 9.594 15.883 1 98.44 78 ALA B O 1
ATOM 3662 N N . ILE B 1 79 ? 5.23 9.438 13.672 1 98 79 ILE B N 1
ATOM 3663 C CA . ILE B 1 79 ? 5.129 10.883 13.531 1 98 79 ILE B CA 1
ATOM 3664 C C . ILE B 1 79 ? 4.016 11.227 12.547 1 98 79 ILE B C 1
ATOM 3666 O O . ILE B 1 79 ? 3.621 10.391 11.727 1 98 79 ILE B O 1
ATOM 3670 N N . THR B 1 80 ? 3.469 12.367 12.641 1 96.88 80 THR B N 1
ATOM 3671 C CA . THR B 1 80 ? 2.529 12.93 11.68 1 96.88 80 THR B CA 1
ATOM 3672 C C . THR B 1 80 ? 2.693 14.445 11.594 1 96.88 80 THR B C 1
ATOM 3674 O O . THR B 1 80 ? 3.205 15.078 12.523 1 96.88 80 THR B O 1
ATOM 3677 N N . MET B 1 81 ? 2.381 14.977 10.469 1 94.12 81 MET B N 1
ATOM 3678 C CA . MET B 1 81 ? 2.371 16.422 10.266 1 94.12 81 MET B CA 1
ATOM 3679 C C . MET B 1 81 ? 0.944 16.953 10.164 1 94.12 81 MET B C 1
ATOM 3681 O O . MET B 1 81 ? 0.73 18.109 9.828 1 94.12 81 MET B O 1
ATOM 3685 N N . ASN B 1 82 ? 0.026 16.031 10.445 1 90.56 82 ASN B N 1
ATOM 3686 C CA . ASN B 1 82 ? -1.394 16.328 10.289 1 90.56 82 ASN B CA 1
ATOM 3687 C C . ASN B 1 82 ? -2.121 16.328 11.625 1 90.56 82 ASN B C 1
ATOM 3689 O O . ASN B 1 82 ? -1.939 15.406 12.43 1 90.56 82 ASN B O 1
ATOM 3693 N N . ASP B 1 83 ? -3.008 17.281 11.805 1 89.88 83 ASP B N 1
ATOM 3694 C CA . ASP B 1 83 ? -3.75 17.438 13.055 1 89.88 83 ASP B CA 1
ATOM 3695 C C . ASP B 1 83 ? -4.559 16.188 13.375 1 89.88 83 ASP B C 1
ATOM 3697 O O . ASP B 1 83 ? -4.66 15.789 14.531 1 89.88 83 ASP B O 1
ATOM 3701 N N . THR B 1 84 ? -5.035 15.609 12.359 1 89.19 84 THR B N 1
ATOM 3702 C CA . THR B 1 84 ? -5.996 14.516 12.477 1 89.19 84 THR B CA 1
ATOM 3703 C C . THR B 1 84 ? -5.391 13.344 13.25 1 89.19 84 THR B C 1
ATOM 3705 O O . THR B 1 84 ? -6.105 12.625 13.953 1 89.19 84 THR B O 1
ATOM 3708 N N . TYR B 1 85 ? -4.07 13.227 13.188 1 94.19 85 TYR B N 1
ATOM 3709 C CA . TYR B 1 85 ? -3.492 11.984 13.672 1 94.19 85 TYR B CA 1
ATOM 3710 C C . TYR B 1 85 ? -2.582 12.227 14.867 1 94.19 85 TYR B C 1
ATOM 3712 O O . TYR B 1 85 ? -1.91 11.312 15.344 1 94.19 85 TYR B O 1
ATOM 3720 N N . LEU B 1 86 ? -2.529 13.43 15.344 1 95.06 86 LEU B N 1
ATOM 3721 C CA . LEU B 1 86 ? -1.602 13.781 16.422 1 95.06 86 LEU B CA 1
ATOM 3722 C C . LEU B 1 86 ? -1.881 12.961 17.672 1 95.06 86 LEU B C 1
ATOM 3724 O O . LEU B 1 86 ? -0.956 12.422 18.281 1 95.06 86 LEU B O 1
ATOM 3728 N N . GLN B 1 87 ? -3.152 12.859 18.016 1 94.44 87 GLN B N 1
ATOM 3729 C CA . GLN B 1 87 ? -3.496 12.102 19.219 1 94.44 87 GLN B CA 1
ATOM 3730 C C . GLN B 1 87 ? -3.137 10.625 19.062 1 94.44 87 GLN B C 1
ATOM 3732 O O . GLN B 1 87 ? -2.596 10.016 19.984 1 94.44 87 GLN B O 1
ATOM 3737 N N . ALA B 1 88 ? -3.447 10.039 17.922 1 95.88 88 ALA B N 1
ATOM 3738 C CA . ALA B 1 88 ? -3.129 8.641 17.672 1 95.88 88 ALA B CA 1
ATOM 3739 C C . ALA B 1 88 ? -1.625 8.391 17.75 1 95.88 88 ALA B C 1
ATOM 3741 O O . ALA B 1 88 ? -1.179 7.414 18.344 1 95.88 88 ALA B O 1
ATOM 3742 N N . VAL B 1 89 ? -0.884 9.273 17.188 1 97.69 89 VAL B N 1
ATOM 3743 C CA . VAL B 1 89 ? 0.568 9.141 17.156 1 97.69 89 VAL B CA 1
ATOM 3744 C C . VAL B 1 89 ? 1.12 9.211 18.578 1 97.69 89 VAL B C 1
ATOM 3746 O O . VAL B 1 89 ? 2.01 8.438 18.938 1 97.69 89 VAL B O 1
ATOM 3749 N N . ALA B 1 90 ? 0.601 10.125 19.344 1 97.06 90 ALA B N 1
ATOM 3750 C CA . ALA B 1 90 ? 1.018 10.219 20.734 1 97.06 90 ALA B CA 1
ATOM 3751 C C . ALA B 1 90 ? 0.733 8.914 21.484 1 97.06 90 ALA B C 1
ATOM 3753 O O . ALA B 1 90 ? 1.567 8.445 22.25 1 97.06 90 ALA B O 1
ATOM 3754 N N . GLN B 1 91 ? -0.399 8.367 21.25 1 97.69 91 GLN B N 1
ATOM 3755 C CA . GLN B 1 91 ? -0.779 7.113 21.891 1 97.69 91 GLN B CA 1
ATOM 3756 C C . GLN B 1 91 ? 0.126 5.969 21.438 1 97.69 91 GLN B C 1
ATOM 3758 O O . GLN B 1 91 ? 0.532 5.137 22.25 1 97.69 91 GLN B O 1
ATOM 3763 N N . ILE B 1 92 ? 0.408 5.844 20.141 1 98.25 92 ILE B N 1
ATOM 3764 C CA . ILE B 1 92 ? 1.304 4.832 19.594 1 98.25 92 ILE B CA 1
ATOM 3765 C C . ILE B 1 92 ? 2.648 4.887 20.312 1 98.25 92 ILE B C 1
ATOM 3767 O O . ILE B 1 92 ? 3.129 3.871 20.828 1 98.25 92 ILE B O 1
ATOM 3771 N N . ASN B 1 93 ? 3.236 6.109 20.359 1 97.94 93 ASN B N 1
ATOM 3772 C CA . ASN B 1 93 ? 4.555 6.281 20.969 1 97.94 93 ASN B CA 1
ATOM 3773 C C . ASN B 1 93 ? 4.531 5.953 22.453 1 97.94 93 ASN B C 1
ATOM 3775 O O . ASN B 1 93 ? 5.48 5.375 22.984 1 97.94 93 ASN B O 1
ATOM 3779 N N . HIS B 1 94 ? 3.459 6.328 23.078 1 97.62 94 HIS B N 1
ATOM 3780 C CA . HIS B 1 94 ? 3.307 6.031 24.5 1 97.62 94 HIS B CA 1
ATOM 3781 C C . HIS B 1 94 ? 3.26 4.523 24.75 1 97.62 94 HIS B C 1
ATOM 3783 O O . HIS B 1 94 ? 3.979 4.008 25.609 1 97.62 94 HIS B O 1
ATOM 3789 N N . GLU B 1 95 ? 2.447 3.818 24.016 1 97.19 95 GLU B N 1
ATOM 3790 C CA . GLU B 1 95 ? 2.266 2.379 24.188 1 97.19 95 GLU B CA 1
ATOM 3791 C C . GLU B 1 95 ? 3.561 1.624 23.891 1 97.19 95 GLU B C 1
ATOM 3793 O O . GLU B 1 95 ? 3.844 0.604 24.531 1 97.19 95 GLU B O 1
ATOM 3798 N N . LEU B 1 96 ? 4.305 2.088 22.969 1 97.56 96 LEU B N 1
ATOM 3799 C CA . LEU B 1 96 ? 5.508 1.382 22.531 1 97.56 96 LEU B CA 1
ATOM 3800 C C . LEU B 1 96 ? 6.73 1.885 23.297 1 97.56 96 LEU B C 1
ATOM 3802 O O . LEU B 1 96 ? 7.832 1.362 23.125 1 97.56 96 LEU B O 1
ATOM 3806 N N . GLY B 1 97 ? 6.578 2.953 24.109 1 96.25 97 GLY B N 1
ATOM 3807 C CA . GLY B 1 97 ? 7.664 3.498 24.906 1 96.25 97 GLY B CA 1
ATOM 3808 C C . GLY B 1 97 ? 8.672 4.277 24.078 1 96.25 97 GLY B C 1
ATOM 3809 O O . GLY B 1 97 ? 9.867 4.258 24.375 1 96.25 97 GLY B O 1
ATOM 3810 N N . LEU B 1 98 ? 8.195 4.867 22.984 1 94.31 98 LEU B N 1
ATOM 3811 C CA . LEU B 1 98 ? 9.094 5.625 22.125 1 94.31 98 LEU B CA 1
ATOM 3812 C C . LEU B 1 98 ? 9.211 7.07 22.594 1 94.31 98 LEU B C 1
ATOM 3814 O O . LEU B 1 98 ? 8.219 7.672 23.016 1 94.31 98 LEU B O 1
ATOM 3818 N N . THR B 1 99 ? 10.312 7.664 22.516 1 88.06 99 THR B N 1
ATOM 3819 C CA . THR B 1 99 ? 10.609 8.961 23.125 1 88.06 99 THR B CA 1
ATOM 3820 C C . THR B 1 99 ? 10.164 10.094 22.203 1 88.06 99 THR B C 1
ATOM 3822 O O . THR B 1 99 ? 10.75 10.297 21.125 1 88.06 99 THR B O 1
ATOM 3825 N N . THR B 1 100 ? 9.234 10.883 22.641 1 90.88 100 THR B N 1
ATOM 3826 C CA . THR B 1 100 ? 8.695 12.07 22 1 90.88 100 THR B CA 1
ATOM 3827 C C . THR B 1 100 ? 7.965 12.945 23.016 1 90.88 100 THR B C 1
ATOM 3829 O O . THR B 1 100 ? 8.258 12.898 24.203 1 90.88 100 THR B O 1
ATOM 3832 N N . ASN B 1 101 ? 7.152 13.945 22.531 1 96.31 101 ASN B N 1
ATOM 3833 C CA . ASN B 1 101 ? 6.289 14.656 23.469 1 96.31 101 ASN B CA 1
ATOM 3834 C C . ASN B 1 101 ? 5.367 13.703 24.219 1 96.31 101 ASN B C 1
ATOM 3836 O O . ASN B 1 101 ? 4.789 12.797 23.625 1 96.31 101 ASN B O 1
ATOM 3840 N N . PRO B 1 102 ? 5.32 13.805 25.562 1 95.88 102 PRO B N 1
ATOM 3841 C CA . PRO B 1 102 ? 4.445 12.922 26.344 1 95.88 102 PRO B CA 1
ATOM 3842 C C . PRO B 1 102 ? 2.996 12.961 25.875 1 95.88 102 PRO B C 1
ATOM 3844 O O . PRO B 1 102 ? 2.533 13.992 25.375 1 95.88 102 PRO B O 1
ATOM 3847 N N . LEU B 1 103 ? 2.326 11.875 26.094 1 97.12 103 LEU B N 1
ATOM 3848 C CA . LEU B 1 103 ? 0.924 11.75 25.719 1 97.12 103 LEU B CA 1
ATOM 3849 C C . LEU B 1 103 ? 0.089 12.867 26.344 1 97.12 103 LEU B C 1
ATOM 3851 O O . LEU B 1 103 ? -0.758 13.461 25.688 1 97.12 103 LEU B O 1
ATOM 3855 N N . GLU B 1 104 ? 0.351 13.164 27.547 1 96.5 104 GLU B N 1
ATOM 3856 C CA . GLU B 1 104 ? -0.405 14.195 28.266 1 96.5 104 GLU B CA 1
ATOM 3857 C C . GLU B 1 104 ? -0.228 15.562 27.609 1 96.5 104 GLU B C 1
ATOM 3859 O O . GLU B 1 104 ? -1.183 16.328 27.5 1 96.5 104 GLU B O 1
ATOM 3864 N N . THR B 1 105 ? 0.977 15.852 27.156 1 97.5 105 THR B N 1
ATOM 3865 C CA . THR B 1 105 ? 1.281 17.109 26.5 1 97.5 105 THR B CA 1
ATOM 3866 C C . THR B 1 105 ? 0.494 17.234 25.188 1 97.5 105 THR B C 1
ATOM 3868 O O . THR B 1 105 ? -0.178 18.25 24.969 1 97.5 105 THR B O 1
ATOM 3871 N N . VAL B 1 106 ? 0.576 16.172 24.391 1 97.12 106 VAL B N 1
ATOM 3872 C CA . VAL B 1 106 ? -0.096 16.203 23.094 1 97.12 106 VAL B CA 1
ATOM 3873 C C . VAL B 1 106 ? -1.607 16.281 23.297 1 97.12 106 VAL B C 1
ATOM 3875 O O . VAL B 1 106 ? -2.303 17 22.594 1 97.12 106 VAL B O 1
ATOM 3878 N N . THR B 1 107 ? -2.137 15.609 24.312 1 95.81 107 THR B N 1
ATOM 3879 C CA . THR B 1 107 ? -3.562 15.633 24.609 1 95.81 107 THR B CA 1
ATOM 3880 C C . THR B 1 107 ? -4.008 17.047 25.016 1 95.81 107 THR B C 1
ATOM 3882 O O . THR B 1 107 ? -5.047 17.516 24.562 1 95.81 107 THR B O 1
ATOM 3885 N N . ALA B 1 108 ? -3.213 17.656 25.797 1 95.94 108 ALA B N 1
ATOM 3886 C CA . ALA B 1 108 ? -3.529 19.016 26.234 1 95.94 108 ALA B CA 1
ATOM 3887 C C . ALA B 1 108 ? -3.518 19.984 25.062 1 95.94 108 ALA B C 1
ATOM 3889 O O . ALA B 1 108 ? -4.375 20.875 24.969 1 95.94 108 ALA B O 1
ATOM 3890 N N . VAL B 1 109 ? -2.592 19.812 24.219 1 95.69 109 VAL B N 1
ATOM 3891 C CA . VAL B 1 109 ? -2.432 20.703 23.062 1 95.69 109 VAL B CA 1
ATOM 3892 C C . VAL B 1 109 ? -3.596 20.484 22.094 1 95.69 109 VAL B C 1
ATOM 3894 O O . VAL B 1 109 ? -4.074 21.453 21.484 1 95.69 109 VAL B O 1
ATOM 3897 N N . ASN B 1 110 ? -4.105 19.266 22.016 1 93.25 110 ASN B N 1
ATOM 3898 C CA . ASN B 1 110 ? -5.129 18.922 21.031 1 93.25 110 ASN B CA 1
ATOM 3899 C C . ASN B 1 110 ? -6.527 19.25 21.531 1 93.25 110 ASN B C 1
ATOM 3901 O O . ASN B 1 110 ? -7.496 19.203 20.781 1 93.25 110 ASN B O 1
ATOM 3905 N N . ASP B 1 111 ? -6.648 19.609 22.766 1 93.12 111 ASP B N 1
ATOM 3906 C CA . ASP B 1 111 ? -7.918 19.938 23.406 1 93.12 111 ASP B CA 1
ATOM 3907 C C . ASP B 1 111 ? -7.883 21.328 24.031 1 93.12 111 ASP B C 1
ATOM 3909 O O . ASP B 1 111 ? -7.316 21.516 25.109 1 93.12 111 ASP B O 1
ATOM 3913 N N . LYS B 1 112 ? -8.609 22.234 23.406 1 94.31 112 LYS B N 1
ATOM 3914 C CA . LYS B 1 112 ? -8.555 23.625 23.844 1 94.31 112 LYS B CA 1
ATOM 3915 C C . LYS B 1 112 ? -8.977 23.766 25.297 1 94.31 112 LYS B C 1
ATOM 3917 O O . LYS B 1 112 ? -8.414 24.562 26.047 1 94.31 112 LYS B O 1
ATOM 3922 N N . ALA B 1 113 ? -9.953 23 25.672 1 93.44 113 ALA B N 1
ATOM 3923 C CA . ALA B 1 113 ? -10.406 23.062 27.062 1 93.44 113 ALA B CA 1
ATOM 3924 C C . ALA B 1 113 ? -9.352 22.516 28.016 1 93.44 113 ALA B C 1
ATOM 3926 O O . ALA B 1 113 ? -9.078 23.094 29.062 1 93.44 113 ALA B O 1
ATOM 3927 N N . PHE B 1 114 ? -8.805 21.422 27.641 1 94.38 114 PHE B N 1
ATOM 3928 C CA . PHE B 1 114 ? -7.77 20.812 28.469 1 94.38 114 PHE B CA 1
ATOM 3929 C C . PHE B 1 114 ? -6.531 21.703 28.531 1 94.38 114 PHE B C 1
ATOM 3931 O O . PHE B 1 114 ? -5.879 21.812 29.562 1 94.38 114 PHE B O 1
ATOM 3938 N N . MET B 1 115 ? -6.215 22.328 27.438 1 96.5 115 MET B N 1
ATOM 3939 C CA . MET B 1 115 ? -5.105 23.266 27.438 1 96.5 115 MET B CA 1
ATOM 3940 C C . MET B 1 115 ? -5.32 24.375 28.453 1 96.5 115 MET B C 1
ATOM 3942 O O . MET B 1 115 ? -4.41 24.703 29.219 1 96.5 115 MET B O 1
ATOM 3946 N N . ARG B 1 116 ? -6.52 24.922 28.469 1 96.5 116 ARG B N 1
ATOM 3947 C CA . ARG B 1 116 ? -6.844 25.969 29.438 1 96.5 116 ARG B CA 1
ATOM 3948 C C . ARG B 1 116 ? -6.672 25.453 30.875 1 96.5 116 ARG B C 1
ATOM 3950 O O . ARG B 1 116 ? -6.145 26.172 31.734 1 96.5 116 ARG B O 1
ATOM 3957 N N . GLU B 1 117 ? -7.117 24.297 31.078 1 94.81 117 GLU B N 1
ATOM 3958 C CA . GLU B 1 117 ? -7.016 23.703 32.406 1 94.81 117 GLU B CA 1
ATOM 3959 C C . GLU B 1 117 ? -5.559 23.547 32.844 1 94.81 117 GLU B C 1
ATOM 3961 O O . GLU B 1 117 ? -5.199 23.891 33.969 1 94.81 117 GLU B O 1
ATOM 3966 N N . VAL B 1 118 ? -4.73 23.062 31.969 1 96.38 118 VAL B N 1
ATOM 3967 C CA . VAL B 1 118 ? -3.322 22.828 32.281 1 96.38 118 VAL B CA 1
ATOM 3968 C C . VAL B 1 118 ? -2.621 24.172 32.531 1 96.38 118 VAL B C 1
ATOM 3970 O O . VAL B 1 118 ? -1.737 24.25 33.375 1 96.38 118 VAL B O 1
ATOM 3973 N N . LEU B 1 119 ? -3.033 25.172 31.859 1 97.56 119 LEU B N 1
ATOM 3974 C CA . LEU B 1 119 ? -2.355 26.469 31.938 1 97.56 119 LEU B CA 1
ATOM 3975 C C . LEU B 1 119 ? -2.844 27.266 33.156 1 97.56 119 LEU B C 1
ATOM 3977 O O . LEU B 1 119 ? -2.238 28.266 33.531 1 97.56 119 LEU B O 1
ATOM 3981 N N . ARG B 1 120 ? -3.875 26.719 33.719 1 94.94 120 ARG B N 1
ATOM 3982 C CA . ARG B 1 120 ? -4.457 27.438 34.844 1 94.94 120 ARG B CA 1
ATOM 3983 C C . ARG B 1 120 ? -3.441 27.609 35.969 1 94.94 120 ARG B C 1
ATOM 3985 O O . ARG B 1 120 ? -2.809 26.641 36.406 1 94.94 120 ARG B O 1
ATOM 3992 N N . GLY B 1 121 ? -3.242 28.859 36.438 1 92 121 GLY B N 1
ATOM 3993 C CA . GLY B 1 121 ? -2.346 29.125 37.562 1 92 121 GLY B CA 1
ATOM 3994 C C . GLY B 1 121 ? -0.917 29.391 37.125 1 92 121 GLY B C 1
ATOM 3995 O O . GLY B 1 121 ? -0.102 29.875 37.906 1 92 121 GLY B O 1
ATOM 3996 N N . ASP B 1 122 ? -0.585 29.062 35.906 1 95.25 122 ASP B N 1
ATOM 3997 C CA . ASP B 1 122 ? 0.742 29.375 35.375 1 95.25 122 ASP B CA 1
ATOM 3998 C C . ASP B 1 122 ? 0.877 30.859 35.062 1 95.25 122 ASP B C 1
ATOM 4000 O O . ASP B 1 122 ? -0.124 31.578 34.969 1 95.25 122 ASP B O 1
ATOM 4004 N N . GLU B 1 123 ? 2.111 31.25 34.938 1 95 123 GLU B N 1
ATOM 4005 C CA . GLU B 1 123 ? 2.387 32.656 34.625 1 95 123 GLU B CA 1
ATOM 4006 C C . GLU B 1 123 ? 2.326 32.906 33.125 1 95 123 GLU B C 1
ATOM 4008 O O . GLU B 1 123 ? 3.32 33.281 32.5 1 95 123 GLU B O 1
ATOM 4013 N N . VAL B 1 124 ? 1.212 32.688 32.5 1 97.06 124 VAL B N 1
ATOM 4014 C CA . VAL B 1 124 ? 0.929 32.938 31.094 1 97.06 124 VAL B CA 1
ATOM 4015 C C . VAL B 1 124 ? -0.249 33.906 30.969 1 97.06 124 VAL B C 1
ATOM 4017 O O . VAL B 1 124 ? -0.943 34.188 31.953 1 97.06 124 VAL B O 1
ATOM 4020 N N . GLY B 1 125 ? -0.393 34.531 29.844 1 96.12 125 GLY B N 1
ATOM 4021 C CA . GLY B 1 125 ? -1.586 35.344 29.609 1 96.12 125 GLY B CA 1
ATOM 4022 C C . GLY B 1 125 ? -2.865 34.531 29.641 1 96.12 125 GLY B C 1
ATOM 4023 O O . GLY B 1 125 ? -3.24 33.906 28.656 1 96.12 125 GLY B O 1
ATOM 4024 N N . GLN B 1 126 ? -3.502 34.625 30.734 1 95.75 126 GLN B N 1
ATOM 4025 C CA . GLN B 1 126 ? -4.703 33.812 30.938 1 95.75 126 GLN B CA 1
ATOM 4026 C C . GLN B 1 126 ? -5.852 34.312 30.062 1 95.75 126 GLN B C 1
ATOM 4028 O O . GLN B 1 126 ? -5.984 35.531 29.828 1 95.75 126 GLN B O 1
ATOM 4033 N N . VAL B 1 127 ? -6.594 33.438 29.578 1 96.06 127 VAL B N 1
ATOM 4034 C CA . VAL B 1 127 ? -7.832 33.688 28.859 1 96.06 127 VAL B CA 1
ATOM 4035 C C . VAL B 1 127 ? -9.016 33.125 29.641 1 96.06 127 VAL B C 1
ATOM 4037 O O . VAL B 1 127 ? -9.07 31.906 29.891 1 96.06 127 VAL B O 1
ATOM 4040 N N . ALA B 1 128 ? -9.914 33.969 30 1 94.94 128 ALA B N 1
ATOM 4041 C CA . ALA B 1 128 ? -11.102 33.438 30.688 1 94.94 128 ALA B CA 1
ATOM 4042 C C . ALA B 1 128 ? -11.859 32.469 29.812 1 94.94 128 ALA B C 1
ATOM 4044 O O . ALA B 1 128 ? -12.078 32.688 28.625 1 94.94 128 ALA B O 1
ATOM 4045 N N . SER B 1 129 ? -12.156 31.328 30.406 1 95.12 129 SER B N 1
ATOM 4046 C CA . SER B 1 129 ? -12.789 30.266 29.609 1 95.12 129 SER B CA 1
ATOM 4047 C C . SER B 1 129 ? -13.734 29.438 30.469 1 95.12 129 SER B C 1
ATOM 4049 O O . SER B 1 129 ? -13.633 29.438 31.703 1 95.12 129 SER B O 1
ATOM 4051 N N . ALA B 1 130 ? -14.672 28.766 29.797 1 93.31 130 ALA B N 1
ATOM 4052 C CA . ALA B 1 130 ? -15.609 27.844 30.438 1 93.31 130 ALA B CA 1
ATOM 4053 C C . ALA B 1 130 ? -16 26.719 29.5 1 93.31 130 ALA B C 1
ATOM 4055 O O . ALA B 1 130 ? -16.266 26.953 28.312 1 93.31 130 ALA B O 1
ATOM 4056 N N . GLU B 1 131 ? -16.031 25.531 30.078 1 92.56 131 GLU B N 1
ATOM 4057 C CA . GLU B 1 131 ? -16.5 24.391 29.297 1 92.56 131 GLU B CA 1
ATOM 4058 C C . GLU B 1 131 ? -18.016 24.406 29.156 1 92.56 131 GLU B C 1
ATOM 4060 O O . GLU B 1 131 ? -18.734 24.797 30.078 1 92.56 131 GLU B O 1
ATOM 4065 N N . VAL B 1 132 ? -18.438 24.031 28 1 92.25 132 VAL B N 1
ATOM 4066 C CA . VAL B 1 132 ? -19.875 24 27.719 1 92.25 132 VAL B CA 1
ATOM 4067 C C . VAL B 1 132 ? -20.266 22.578 27.281 1 92.25 132 VAL B C 1
ATOM 4069 O O . VAL B 1 132 ? -19.859 22.109 26.219 1 92.25 132 VAL B O 1
ATOM 4072 N N . ARG B 1 133 ? -21.094 21.953 28.094 1 91.38 133 ARG B N 1
ATOM 4073 C CA . ARG B 1 133 ? -21.453 20.562 27.844 1 91.38 133 ARG B CA 1
ATOM 4074 C C . ARG B 1 133 ? -22.922 20.438 27.453 1 91.38 133 ARG B C 1
ATOM 4076 O O . ARG B 1 133 ? -23.359 19.391 26.984 1 91.38 133 ARG B O 1
ATOM 4083 N N . SER B 1 134 ? -23.656 21.516 27.734 1 91.12 134 SER B N 1
ATOM 4084 C CA . SER B 1 134 ? -25.094 21.516 27.469 1 91.12 134 SER B CA 1
ATOM 4085 C C . SER B 1 134 ? -25.609 22.906 27.141 1 91.12 134 SER B C 1
ATOM 4087 O O . SER B 1 134 ? -24.891 23.891 27.328 1 91.12 134 SER B O 1
ATOM 4089 N N . ALA B 1 135 ? -26.859 22.875 26.641 1 90.56 135 ALA B N 1
ATOM 4090 C CA . ALA B 1 135 ? -27.5 24.156 26.391 1 90.56 135 ALA B CA 1
ATOM 4091 C C . ALA B 1 135 ? -27.609 24.969 27.672 1 90.56 135 ALA B C 1
ATOM 4093 O O . ALA B 1 135 ? -27.5 26.203 27.641 1 90.56 135 ALA B O 1
ATOM 4094 N N . GLN B 1 136 ? -27.828 24.297 28.688 1 89.88 136 GLN B N 1
ATOM 4095 C CA . GLN B 1 136 ? -27.953 24.969 29.969 1 89.88 136 GLN B CA 1
ATOM 4096 C C . GLN B 1 136 ? -26.625 25.625 30.375 1 89.88 136 GLN B C 1
ATOM 4098 O O . GLN B 1 136 ? -26.609 26.734 30.906 1 89.88 136 GLN B O 1
ATOM 4103 N N . ASP B 1 137 ? -25.516 24.875 30.172 1 90.19 137 ASP B N 1
ATOM 4104 C CA . ASP B 1 137 ? -24.203 25.453 30.438 1 90.19 137 ASP B CA 1
ATOM 4105 C C . ASP B 1 137 ? -24.016 26.75 29.656 1 90.19 137 ASP B C 1
ATOM 4107 O O . ASP B 1 137 ? -23.484 27.734 30.188 1 90.19 137 ASP B O 1
ATOM 4111 N N . LEU B 1 138 ? -24.406 26.672 28.453 1 90.06 138 LEU B N 1
ATOM 4112 C CA . LEU B 1 138 ? -24.219 27.812 27.562 1 90.06 138 LEU B CA 1
ATOM 4113 C C . LEU B 1 138 ? -25 29.031 28.047 1 90.06 138 LEU B C 1
ATOM 4115 O O . LEU B 1 138 ? -24.453 30.141 28.078 1 90.06 138 LEU B O 1
ATOM 4119 N N . LEU B 1 139 ? -26.172 28.812 28.453 1 88.31 139 LEU B N 1
ATOM 4120 C CA . LEU B 1 139 ? -27.031 29.906 28.891 1 88.31 139 LEU B CA 1
ATOM 4121 C C . LEU B 1 139 ? -26.547 30.5 30.188 1 88.31 139 LEU B C 1
ATOM 4123 O O . LEU B 1 139 ? -26.766 31.688 30.453 1 88.31 139 LEU B O 1
ATOM 4127 N N . ALA B 1 140 ? -25.844 29.766 30.922 1 86.06 140 ALA B N 1
ATOM 4128 C CA . ALA B 1 140 ? -25.344 30.234 32.219 1 86.06 140 ALA B CA 1
ATOM 4129 C C . ALA B 1 140 ? -24.078 31.078 32.031 1 86.06 140 ALA B C 1
ATOM 4131 O O . ALA B 1 140 ? -23.672 31.781 32.969 1 86.06 140 ALA B O 1
ATOM 4132 N N . LEU B 1 141 ? -23.484 31.078 30.891 1 83.19 141 LEU B N 1
ATOM 4133 C CA . LEU B 1 141 ? -22.203 31.75 30.625 1 83.19 141 LEU B CA 1
ATOM 4134 C C . LEU B 1 141 ? -22.359 33.25 30.672 1 83.19 141 LEU B C 1
ATOM 4136 O O . LEU B 1 141 ? -21.391 33.969 30.969 1 83.19 141 LEU B O 1
ATOM 4140 N N . ALA B 1 142 ? -23.484 33.75 30.234 1 74.06 142 ALA B N 1
ATOM 4141 C CA . ALA B 1 142 ? -23.719 35.188 30.234 1 74.06 142 ALA B CA 1
ATOM 4142 C C . ALA B 1 142 ? -23.312 35.812 31.562 1 74.06 142 ALA B C 1
ATOM 4144 O O . ALA B 1 142 ? -22.734 36.906 31.594 1 74.06 142 ALA B O 1
ATOM 4145 N N . GLY B 1 143 ? -23.484 35.094 32.562 1 77.44 143 GLY B N 1
ATOM 4146 C CA . GLY B 1 143 ? -23.203 35.594 33.906 1 77.44 143 GLY B CA 1
ATOM 4147 C C . GLY B 1 143 ? -21.75 35.438 34.312 1 77.44 143 GLY B C 1
ATOM 4148 O O . GLY B 1 143 ? -21.266 36.125 35.219 1 77.44 143 GLY B O 1
ATOM 4149 N N . THR B 1 144 ? -21.062 34.688 33.688 1 81.56 144 THR B N 1
ATOM 4150 C CA . THR B 1 144 ? -19.734 34.344 34.156 1 81.56 144 THR B CA 1
ATOM 4151 C C . THR B 1 144 ? -18.656 35 33.312 1 81.56 144 THR B C 1
ATOM 4153 O O . THR B 1 144 ? -17.734 35.625 33.844 1 81.56 144 THR B O 1
ATOM 4156 N N . LEU B 1 145 ? -18.656 34.969 32.031 1 87.94 145 LEU B N 1
ATOM 4157 C CA . LEU B 1 145 ? -17.641 35.5 31.109 1 87.94 145 LEU B CA 1
ATOM 4158 C C . LEU B 1 145 ? -18.016 36.875 30.578 1 87.94 145 LEU B C 1
ATOM 4160 O O . LEU B 1 145 ? -17.156 37.656 30.234 1 87.94 145 LEU B O 1
ATOM 4164 N N . GLY B 1 146 ? -19.344 37.062 30.562 1 88 146 GLY B N 1
ATOM 4165 C CA . GLY B 1 146 ? -19.812 38.312 29.953 1 88 146 GLY B CA 1
ATOM 4166 C C . GLY B 1 146 ? -19.703 38.281 28.438 1 88 146 GLY B C 1
ATOM 4167 O O . GLY B 1 146 ? -19.422 37.25 27.828 1 88 146 GLY B O 1
ATOM 4168 N N . PHE B 1 147 ? -20.109 39.469 27.812 1 92.19 147 PHE B N 1
ATOM 4169 C CA . PHE B 1 147 ? -20.094 39.625 26.359 1 92.19 147 PHE B CA 1
ATOM 4170 C C . PHE B 1 147 ? -19.094 40.719 25.953 1 92.19 147 PHE B C 1
ATOM 4172 O O . PHE B 1 147 ? -18.844 41.656 26.703 1 92.19 147 PHE B O 1
ATOM 4179 N N . PRO B 1 148 ? -18.469 40.594 24.859 1 94.12 148 PRO B N 1
ATOM 4180 C CA . PRO B 1 148 ? -18.594 39.5 23.891 1 94.12 148 PRO B CA 1
ATOM 4181 C C . PRO B 1 148 ? -17.766 38.281 24.281 1 94.12 148 PRO B C 1
ATOM 4183 O O . PRO B 1 148 ? -16.812 38.406 25.047 1 94.12 148 PRO B O 1
ATOM 4186 N N . LEU B 1 149 ? -18.219 37.156 23.781 1 94.31 149 LEU B N 1
ATOM 4187 C CA . LEU B 1 149 ? -17.438 35.938 23.984 1 94.31 149 LEU B CA 1
ATOM 4188 C C . LEU B 1 149 ? -17.328 35.156 22.688 1 94.31 149 LEU B C 1
ATOM 4190 O O . LEU B 1 149 ? -18.016 35.438 21.703 1 94.31 149 LEU B O 1
ATOM 4194 N N . ILE B 1 150 ? -16.375 34.219 22.672 1 94.56 150 ILE B N 1
ATOM 4195 C CA . ILE B 1 150 ? -16.172 33.312 21.562 1 94.56 150 ILE B CA 1
ATOM 4196 C C . ILE B 1 150 ? -16.594 31.891 21.969 1 94.56 150 ILE B C 1
ATOM 4198 O O . ILE B 1 150 ? -16.219 31.422 23.047 1 94.56 150 ILE B O 1
ATOM 4202 N N . LEU B 1 151 ? -17.406 31.234 21.172 1 93.19 151 LEU B N 1
ATOM 4203 C CA . LEU B 1 151 ? -17.734 29.828 21.328 1 93.19 151 LEU B CA 1
ATOM 4204 C C . LEU B 1 151 ? -17.109 29 20.203 1 93.19 151 LEU B C 1
ATOM 4206 O O . LEU B 1 151 ? -17.266 29.328 19.031 1 93.19 151 LEU B O 1
ATOM 4210 N N . LYS B 1 152 ? -16.375 27.953 20.609 1 92.62 152 LYS B N 1
ATOM 4211 C CA . LYS B 1 152 ? -15.688 27.141 19.625 1 92.62 152 LYS B CA 1
ATOM 4212 C C . LYS B 1 152 ? -15.625 25.672 20.062 1 92.62 152 LYS B C 1
ATOM 4214 O O . LYS B 1 152 ? -15.695 25.375 21.266 1 92.62 152 LYS B O 1
ATOM 4219 N N . PRO B 1 153 ? -15.586 24.766 19.078 1 90.69 153 PRO B N 1
ATOM 4220 C CA . PRO B 1 153 ? -15.383 23.375 19.469 1 90.69 153 PRO B CA 1
ATOM 4221 C C . PRO B 1 153 ? -14.047 23.156 20.188 1 90.69 153 PRO B C 1
ATOM 4223 O O . PRO B 1 153 ? -13.039 23.766 19.828 1 90.69 153 PRO B O 1
ATOM 4226 N N . THR B 1 154 ? -14.055 22.234 21.094 1 90 154 THR B N 1
ATOM 4227 C CA . THR B 1 154 ? -12.852 21.969 21.859 1 90 154 THR B CA 1
ATOM 4228 C C . THR B 1 154 ? -11.781 21.312 20.984 1 90 154 THR B C 1
ATOM 4230 O O . THR B 1 154 ? -10.586 21.547 21.188 1 90 154 THR B O 1
ATOM 4233 N N . GLN B 1 155 ? -12.156 20.516 19.984 1 84.75 155 GLN B N 1
ATOM 4234 C CA . GLN B 1 155 ? -11.227 19.797 19.125 1 84.75 155 GLN B CA 1
ATOM 4235 C C . GLN B 1 155 ? -11.43 20.188 17.656 1 84.75 155 GLN B C 1
ATOM 4237 O O . GLN B 1 155 ? -11.32 19.359 16.766 1 84.75 155 GLN B O 1
ATOM 4242 N N . GLY B 1 156 ? -11.68 21.375 17.438 1 80.12 156 GLY B N 1
ATOM 4243 C CA . GLY B 1 156 ? -11.945 21.844 16.078 1 80.12 156 GLY B CA 1
ATOM 4244 C C . GLY B 1 156 ? -10.695 22.328 15.359 1 80.12 156 GLY B C 1
ATOM 4245 O O . GLY B 1 156 ? -9.688 22.641 16 1 80.12 156 GLY B O 1
ATOM 4246 N N . THR B 1 157 ? -10.719 22.219 14.039 1 78.19 157 THR B N 1
ATOM 4247 C CA . THR B 1 157 ? -9.656 22.719 13.164 1 78.19 157 THR B CA 1
ATOM 4248 C C . THR B 1 157 ? -10.242 23.531 12.016 1 78.19 157 THR B C 1
ATOM 4250 O O . THR B 1 157 ? -11.445 23.469 11.75 1 78.19 157 THR B O 1
ATOM 4253 N N . GLY B 1 158 ? -9.453 24.406 11.461 1 79.69 158 GLY B N 1
ATOM 4254 C CA . GLY B 1 158 ? -9.828 25.078 10.234 1 79.69 158 GLY B CA 1
ATOM 4255 C C . GLY B 1 158 ? -10.859 26.172 10.445 1 79.69 158 GLY B C 1
ATOM 4256 O O . GLY B 1 158 ? -11.656 26.469 9.555 1 79.69 158 GLY B O 1
ATOM 4257 N N . SER B 1 159 ? -11.008 26.641 11.617 1 81.19 159 SER B N 1
ATOM 4258 C CA . SER B 1 159 ? -11.945 27.703 11.953 1 81.19 159 SER B CA 1
ATOM 4259 C C . SER B 1 159 ? -13.391 27.234 11.812 1 81.19 159 SER B C 1
ATOM 4261 O O . SER B 1 159 ? -14.281 28.031 11.516 1 81.19 159 SER B O 1
ATOM 4263 N N . ARG B 1 160 ? -13.57 26.031 11.938 1 83.5 160 ARG B N 1
ATOM 4264 C CA . ARG B 1 160 ? -14.922 25.484 11.812 1 83.5 160 ARG B CA 1
ATOM 4265 C C . ARG B 1 160 ? -15.727 25.703 13.086 1 83.5 160 ARG B C 1
ATOM 4267 O O . ARG B 1 160 ? -15.242 25.422 14.188 1 83.5 160 ARG B O 1
ATOM 4274 N N . ASP B 1 161 ? -16.859 26.281 12.984 1 86.88 161 ASP B N 1
ATOM 4275 C CA . ASP B 1 161 ? -17.875 26.406 14.023 1 86.88 161 ASP B CA 1
ATOM 4276 C C . ASP B 1 161 ? -17.422 27.344 15.133 1 86.88 161 ASP B C 1
ATOM 4278 O O . ASP B 1 161 ? -17.578 27.047 16.312 1 86.88 161 ASP B O 1
ATOM 4282 N N . ILE B 1 162 ? -16.734 28.359 14.742 1 90 162 ILE B N 1
ATOM 4283 C CA . ILE B 1 162 ? -16.391 29.422 15.672 1 90 162 ILE B CA 1
ATOM 4284 C C . ILE B 1 162 ? -17.484 30.484 15.68 1 90 162 ILE B C 1
ATOM 4286 O O . ILE B 1 162 ? -17.875 30.984 14.625 1 90 162 ILE B O 1
ATOM 4290 N N . HIS B 1 163 ? -17.969 30.891 16.891 1 91.5 163 HIS B N 1
ATOM 4291 C CA . HIS B 1 163 ? -19.062 31.844 17 1 91.5 163 HIS B CA 1
ATOM 4292 C C . HIS B 1 163 ? -18.719 32.969 17.953 1 91.5 163 HIS B C 1
ATOM 4294 O O . HIS B 1 163 ? -18.422 32.75 19.125 1 91.5 163 HIS B O 1
ATOM 4300 N N . ALA B 1 164 ? -18.766 34.156 17.391 1 93.31 164 ALA B N 1
ATOM 4301 C CA . ALA B 1 164 ? -18.734 35.312 18.25 1 93.31 164 ALA B CA 1
ATOM 4302 C C . ALA B 1 164 ? -20.125 35.625 18.828 1 93.31 164 ALA B C 1
ATOM 4304 O O . ALA B 1 164 ? -21.109 35.656 18.094 1 93.31 164 ALA B O 1
ATOM 4305 N N . VAL B 1 165 ? -20.203 35.781 20.062 1 93.5 165 VAL B N 1
ATOM 4306 C CA . VAL B 1 165 ? -21.484 36 20.75 1 93.5 165 VAL B CA 1
ATOM 4307 C C . VAL B 1 165 ? -21.453 37.375 21.438 1 93.5 165 VAL B C 1
ATOM 4309 O O . VAL B 1 165 ? -20.703 37.594 22.391 1 93.5 165 VAL B O 1
ATOM 4312 N N . HIS B 1 166 ? -22.359 38.188 21.031 1 93.44 166 HIS B N 1
ATOM 4313 C CA . HIS B 1 166 ? -22.281 39.562 21.5 1 93.44 166 HIS B CA 1
ATOM 4314 C C . HIS B 1 166 ? -23.375 39.875 22.516 1 93.44 166 HIS B C 1
ATOM 4316 O O . HIS B 1 166 ? -23.328 40.906 23.203 1 93.44 166 HIS B O 1
ATOM 4322 N N . ASP B 1 167 ? -24.375 39 22.547 1 92.75 167 ASP B N 1
ATOM 4323 C CA . ASP B 1 167 ? -25.469 39.25 23.484 1 92.75 167 ASP B CA 1
ATOM 4324 C C . ASP B 1 167 ? -26.188 37.938 23.828 1 92.75 167 ASP B C 1
ATOM 4326 O O . ASP B 1 167 ? -25.844 36.875 23.328 1 92.75 167 ASP B O 1
ATOM 4330 N N . GLU B 1 168 ? -27.125 38.125 24.703 1 91.81 168 GLU B N 1
ATOM 4331 C CA . GLU B 1 168 ? -27.859 37 25.219 1 91.81 168 GLU B CA 1
ATOM 4332 C C . GLU B 1 168 ? -28.75 36.375 24.141 1 91.81 168 GLU B C 1
ATOM 4334 O O . GLU B 1 168 ? -28.984 35.156 24.125 1 91.81 168 GLU B O 1
ATOM 4339 N N . ALA B 1 169 ? -29.266 37.125 23.328 1 92.94 169 ALA B N 1
ATOM 4340 C CA . ALA B 1 169 ? -30.125 36.625 22.266 1 92.94 169 ALA B CA 1
ATOM 4341 C C . ALA B 1 169 ? -29.375 35.625 21.391 1 92.94 169 ALA B C 1
ATOM 4343 O O . ALA B 1 169 ? -29.922 34.562 21.047 1 92.94 169 ALA B O 1
ATOM 4344 N N . ARG B 1 170 ? -28.188 35.969 21.016 1 92.44 170 ARG B N 1
ATOM 4345 C CA . ARG B 1 170 ? -27.375 35.094 20.203 1 92.44 170 ARG B CA 1
ATOM 4346 C C . ARG B 1 170 ? -27.047 33.812 20.953 1 92.44 170 ARG B C 1
ATOM 4348 O O . ARG B 1 170 ? -26.984 32.719 20.375 1 92.44 170 ARG B O 1
ATOM 4355 N N . LEU B 1 171 ? -26.828 33.906 22.203 1 91.5 171 LEU B N 1
ATOM 4356 C CA . LEU B 1 171 ? -26.547 32.75 23.031 1 91.5 171 LEU B CA 1
ATOM 4357 C C . LEU B 1 171 ? -27.719 31.766 23.016 1 91.5 171 LEU B C 1
ATOM 4359 O O . LEU B 1 171 ? -27.516 30.562 22.938 1 91.5 171 LEU B O 1
ATOM 4363 N N . ARG B 1 172 ? -28.859 32.281 23.109 1 91.31 172 ARG B N 1
ATOM 4364 C CA . ARG B 1 172 ? -30.062 31.453 23.094 1 91.31 172 ARG B CA 1
ATOM 4365 C C . ARG B 1 172 ? -30.25 30.766 21.734 1 91.31 172 ARG B C 1
ATOM 4367 O O . ARG B 1 172 ? -30.688 29.609 21.672 1 91.31 172 ARG B O 1
ATOM 4374 N N . GLU B 1 173 ? -29.984 31.469 20.781 1 93.56 173 GLU B N 1
ATOM 4375 C CA . GLU B 1 173 ? -30.062 30.891 19.453 1 93.56 173 GLU B CA 1
ATOM 4376 C C . GLU B 1 173 ? -29.109 29.703 19.312 1 93.56 173 GLU B C 1
ATOM 4378 O O . GLU B 1 173 ? -29.5 28.641 18.812 1 93.56 173 GLU B O 1
ATOM 4383 N N . LEU B 1 174 ? -27.891 29.922 19.719 1 92.44 174 LEU B N 1
ATOM 4384 C CA . LEU B 1 174 ? -26.875 28.875 19.609 1 92.44 174 LEU B CA 1
ATOM 4385 C C . LEU B 1 174 ? -27.234 27.672 20.484 1 92.44 174 LEU B C 1
ATOM 4387 O O . LEU B 1 174 ? -26.938 26.531 20.125 1 92.44 174 LEU B O 1
ATOM 4391 N N . ALA B 1 175 ? -27.828 27.906 21.578 1 90.5 175 ALA B N 1
ATOM 4392 C CA . ALA B 1 175 ? -28.234 26.844 22.484 1 90.5 175 ALA B CA 1
ATOM 4393 C C . ALA B 1 175 ? -29.203 25.875 21.812 1 90.5 175 ALA B C 1
ATOM 4395 O O . ALA B 1 175 ? -29.219 24.688 22.109 1 90.5 175 ALA B O 1
ATOM 4396 N N . GLY B 1 176 ? -29.938 26.406 20.922 1 89.75 176 GLY B N 1
ATOM 4397 C CA . GLY B 1 176 ? -30.906 25.594 20.203 1 89.75 176 GLY B CA 1
ATOM 4398 C C . GLY B 1 176 ? -30.328 24.953 18.953 1 89.75 176 GLY B C 1
ATOM 4399 O O . GLY B 1 176 ? -30.875 23.984 18.422 1 89.75 176 GLY B O 1
ATOM 4400 N N . GLU B 1 177 ? -29.234 25.453 18.516 1 90.12 177 GLU B N 1
ATOM 4401 C CA . GLU B 1 177 ? -28.703 25.062 17.203 1 90.12 177 GLU B CA 1
ATOM 4402 C C . GLU B 1 177 ? -27.578 24.047 17.359 1 90.12 177 GLU B C 1
ATOM 4404 O O . GLU B 1 177 ? -27.406 23.156 16.531 1 90.12 177 GLU B O 1
ATOM 4409 N N . LEU B 1 178 ? -26.875 24.125 18.375 1 88.94 178 LEU B N 1
ATOM 4410 C CA . LEU B 1 178 ? -25.625 23.391 18.484 1 88.94 178 LEU B CA 1
ATOM 4411 C C . LEU B 1 178 ? -25.859 21.969 18.984 1 88.94 178 LEU B C 1
ATOM 4413 O O . LEU B 1 178 ? -26.812 21.719 19.719 1 88.94 178 LEU B O 1
ATOM 4417 N N . ASP B 1 179 ? -25.094 21.109 18.484 1 85.69 179 ASP B N 1
ATOM 4418 C CA . ASP B 1 179 ? -25.047 19.734 18.969 1 85.69 179 ASP B CA 1
ATOM 4419 C C . ASP B 1 179 ? -24.078 19.578 20.141 1 85.69 179 ASP B C 1
ATOM 4421 O O . ASP B 1 179 ? -22.875 19.859 20 1 85.69 179 ASP B O 1
ATOM 4425 N N . PHE B 1 180 ? -24.562 19.109 21.156 1 84.44 180 PHE B N 1
ATOM 4426 C CA . PHE B 1 180 ? -23.734 19.016 22.359 1 84.44 180 PHE B CA 1
ATOM 4427 C C . PHE B 1 180 ? -23.25 17.578 22.562 1 84.44 180 PHE B C 1
ATOM 4429 O O . PHE B 1 180 ? -22.641 17.266 23.578 1 84.44 180 PHE B O 1
ATOM 4436 N N . SER B 1 181 ? -23.594 16.766 21.578 1 74.5 181 SER B N 1
ATOM 4437 C CA . SER B 1 181 ? -23.141 15.383 21.672 1 74.5 181 SER B CA 1
ATOM 4438 C C . SER B 1 181 ? -21.703 15.242 21.188 1 74.5 181 SER B C 1
ATOM 4440 O O . SER B 1 181 ? -21.266 15.961 20.281 1 74.5 181 SER B O 1
ATOM 4442 N N . LEU B 1 182 ? -20.75 15.023 21.984 1 63.09 182 LEU B N 1
ATOM 4443 C CA . LEU B 1 182 ? -19.406 14.781 21.484 1 63.09 182 LEU B CA 1
ATOM 4444 C C . LEU B 1 182 ? -19.266 13.359 20.953 1 63.09 182 LEU B C 1
ATOM 4446 O O . LEU B 1 182 ? -19.562 12.398 21.672 1 63.09 182 LEU B O 1
ATOM 4450 N N . PRO B 1 183 ? -19.203 13.195 19.641 1 50.66 183 PRO B N 1
ATOM 4451 C CA . PRO B 1 183 ? -18.891 11.836 19.203 1 50.66 183 PRO B CA 1
ATOM 4452 C C . PRO B 1 183 ? -17.609 11.297 19.828 1 50.66 183 PRO B C 1
ATOM 4454 O O . PRO B 1 183 ? -16.609 12.031 19.938 1 50.66 183 PRO B O 1
ATOM 4457 N N . GLY B 1 184 ? -17.625 10.125 20.531 1 47.62 184 GLY B N 1
ATOM 4458 C CA . GLY B 1 184 ? -16.516 9.312 21.016 1 47.62 184 GLY B CA 1
ATOM 4459 C C . GLY B 1 184 ? -16.266 9.453 22.516 1 47.62 184 GLY B C 1
ATOM 4460 O O . GLY B 1 184 ? -17.047 8.953 23.328 1 47.62 184 GLY B O 1
ATOM 4461 N N . GLN B 1 185 ? -15.266 10.531 22.859 1 49.91 185 GLN B N 1
ATOM 4462 C CA . GLN B 1 185 ? -14.672 10.461 24.188 1 49.91 185 GLN B CA 1
ATOM 4463 C C . GLN B 1 185 ? -15.562 11.156 25.219 1 49.91 185 GLN B C 1
ATOM 4465 O O . GLN B 1 185 ? -15.898 12.336 25.062 1 49.91 185 GLN B O 1
ATOM 4470 N N . GLN B 1 186 ? -16.219 10.539 26 1 48.62 186 GLN B N 1
ATOM 4471 C CA . GLN B 1 186 ? -17.125 10.852 27.094 1 48.62 186 GLN B CA 1
ATOM 4472 C C . GLN B 1 186 ? -16.609 12.016 27.922 1 48.62 186 GLN B C 1
ATOM 4474 O O . GLN B 1 186 ? -17.375 12.711 28.578 1 48.62 186 GLN B O 1
ATOM 4479 N N . THR B 1 187 ? -15.281 12.336 27.922 1 55.53 187 THR B N 1
ATOM 4480 C CA . THR B 1 187 ? -14.852 13.188 29.016 1 55.53 187 THR B CA 1
ATOM 4481 C C . THR B 1 187 ? -14.648 14.625 28.547 1 55.53 187 THR B C 1
ATOM 4483 O O . THR B 1 187 ? -14.641 15.555 29.359 1 55.53 187 THR B O 1
ATOM 4486 N N . SER B 1 188 ? -14.578 14.852 27.234 1 66.56 188 SER B N 1
ATOM 4487 C CA . SER B 1 188 ? -14.289 16.219 26.859 1 66.56 188 SER B CA 1
ATOM 4488 C C . SER B 1 188 ? -15.562 16.969 26.484 1 66.56 188 SER B C 1
ATOM 4490 O O . SER B 1 188 ? -16.5 16.391 25.938 1 66.56 188 SER B O 1
ATOM 4492 N N . ALA B 1 189 ? -15.625 18.234 27.031 1 78.25 189 ALA B N 1
ATOM 4493 C CA . ALA B 1 189 ? -16.719 19.094 26.578 1 78.25 189 ALA B CA 1
ATOM 4494 C C . ALA B 1 189 ? -16.641 19.328 25.078 1 78.25 189 ALA B C 1
ATOM 4496 O O . ALA B 1 189 ? -15.555 19.531 24.531 1 78.25 189 ALA B O 1
ATOM 4497 N N . PRO B 1 190 ? -17.734 19.266 24.5 1 86.62 190 PRO B N 1
ATOM 4498 C CA . PRO B 1 190 ? -17.734 19.469 23.047 1 86.62 190 PRO B CA 1
ATOM 4499 C C . PRO B 1 190 ? -17.422 20.906 22.641 1 86.62 190 PRO B C 1
ATOM 4501 O O . PRO B 1 190 ? -16.844 21.141 21.578 1 86.62 190 PRO B O 1
ATOM 4504 N N . TRP B 1 191 ? -17.797 21.844 23.625 1 92.12 191 TRP B N 1
ATOM 4505 C CA . TRP B 1 191 ? -17.641 23.25 23.312 1 92.12 191 TRP B CA 1
ATOM 4506 C C . TRP B 1 191 ? -16.875 23.969 24.406 1 92.12 191 TRP B C 1
ATOM 4508 O O . TRP B 1 191 ? -16.906 23.562 25.578 1 92.12 191 TRP B O 1
ATOM 4518 N N . LEU B 1 192 ? -16.188 25.031 23.984 1 93.75 192 LEU B N 1
ATOM 4519 C CA . LEU B 1 192 ? -15.453 25.922 24.875 1 93.75 192 LEU B CA 1
ATOM 4520 C C . LEU B 1 192 ? -15.836 27.375 24.625 1 93.75 192 LEU B C 1
ATOM 4522 O O . LEU B 1 192 ? -15.828 27.828 23.484 1 93.75 192 LEU B O 1
ATOM 4526 N N . ALA B 1 193 ? -16.234 28.031 25.672 1 95 193 ALA B N 1
ATOM 4527 C CA . ALA B 1 193 ? -16.453 29.469 25.625 1 95 193 ALA B CA 1
ATOM 4528 C C . ALA B 1 193 ? -15.258 30.219 26.172 1 95 193 ALA B C 1
ATOM 4530 O O . ALA B 1 193 ? -14.672 29.812 27.188 1 95 193 ALA B O 1
ATOM 4531 N N . GLU B 1 194 ? -14.859 31.281 25.5 1 96 194 GLU B N 1
ATOM 4532 C CA . GLU B 1 194 ? -13.75 32.125 25.938 1 96 194 GLU B CA 1
ATOM 4533 C C . GLU B 1 194 ? -14.078 33.594 25.797 1 96 194 GLU B C 1
ATOM 4535 O O . GLU B 1 194 ? -14.945 33.969 25 1 96 194 GLU B O 1
ATOM 4540 N N . GLU B 1 195 ? -13.406 34.406 26.594 1 95.56 195 GLU B N 1
ATOM 4541 C CA . GLU B 1 195 ? -13.531 35.844 26.391 1 95.56 195 GLU B CA 1
ATOM 4542 C C . GLU B 1 195 ? -13.117 36.219 24.969 1 95.56 195 GLU B C 1
ATOM 4544 O O . GLU B 1 195 ? -12.227 35.594 24.391 1 95.56 195 GLU B O 1
ATOM 4549 N N . TYR B 1 196 ? -13.805 37.219 24.5 1 95.19 196 TYR B N 1
ATOM 4550 C CA . TYR B 1 196 ? -13.43 37.75 23.188 1 95.19 196 TYR B CA 1
ATOM 4551 C C . TYR B 1 196 ? -12.172 38.594 23.297 1 95.19 196 TYR B C 1
ATOM 4553 O O . TYR B 1 196 ? -12.148 39.594 24.031 1 95.19 196 TYR B O 1
ATOM 4561 N N . LEU B 1 197 ? -11.18 38.219 22.609 1 96.12 197 LEU B N 1
ATOM 4562 C CA . LEU B 1 197 ? -9.906 38.938 22.625 1 96.12 197 LEU B CA 1
ATOM 4563 C C . LEU B 1 197 ? -9.852 39.969 21.5 1 96.12 197 LEU B C 1
ATOM 4565 O O . LEU B 1 197 ? -10.117 39.656 20.344 1 96.12 197 LEU B O 1
ATOM 4569 N N . VAL B 1 198 ? -9.5 41.125 21.844 1 95.69 198 VAL B N 1
ATOM 4570 C CA . VAL B 1 198 ? -9.375 42.188 20.859 1 95.69 198 VAL B CA 1
ATOM 4571 C C . VAL B 1 198 ? -7.902 42.438 20.562 1 95.69 198 VAL B C 1
ATOM 4573 O O . VAL B 1 198 ? -7.109 42.688 21.469 1 95.69 198 VAL B O 1
ATOM 4576 N N . GLY B 1 199 ? -7.605 42.406 19.328 1 96.81 199 GLY B N 1
ATOM 4577 C CA . GLY B 1 199 ? -6.242 42.625 18.891 1 96.81 199 GLY B CA 1
ATOM 4578 C C . GLY B 1 199 ? -5.906 41.906 17.594 1 96.81 199 GLY B C 1
ATOM 4579 O O . GLY B 1 199 ? -6.785 41.312 16.969 1 96.81 199 GLY B O 1
ATOM 4580 N N . GLN B 1 200 ? -4.68 42.062 17.203 1 96.75 200 GLN B N 1
ATOM 4581 C CA . GLN B 1 200 ? -4.215 41.406 15.977 1 96.75 200 GLN B CA 1
ATOM 4582 C C . GLN B 1 200 ? -3.801 39.969 16.234 1 96.75 200 GLN B C 1
ATOM 4584 O O . GLN B 1 200 ? -3.164 39.656 17.234 1 96.75 200 GLN B O 1
ATOM 4589 N N . GLU B 1 201 ? -4.223 39.125 15.359 1 97.56 201 GLU B N 1
ATOM 4590 C CA . GLU B 1 201 ? -3.898 37.688 15.484 1 97.56 201 GLU B CA 1
ATOM 4591 C C . GLU B 1 201 ? -2.605 37.344 14.742 1 97.56 201 GLU B C 1
ATOM 4593 O O . GLU B 1 201 ? -2.355 37.875 13.648 1 97.56 201 GLU B O 1
ATOM 4598 N N . PHE B 1 202 ? -1.788 36.531 15.344 1 98.44 202 PHE B N 1
ATOM 4599 C CA . PHE B 1 202 ? -0.537 36 14.789 1 98.44 202 PHE B CA 1
ATOM 4600 C C . PHE B 1 202 ? -0.42 34.5 15 1 98.44 202 PHE B C 1
ATOM 4602 O O . PHE B 1 202 ? -1.136 33.938 15.828 1 98.44 202 PHE B O 1
ATOM 4609 N N . SER B 1 203 ? 0.361 33.875 14.234 1 98 203 SER B N 1
ATOM 4610 C CA . SER B 1 203 ? 0.891 32.594 14.602 1 98 203 SER B CA 1
ATOM 4611 C C . SER B 1 203 ? 2.402 32.625 14.789 1 98 203 SER B C 1
ATOM 4613 O O . SER B 1 203 ? 3.08 33.469 14.195 1 98 203 SER B O 1
ATOM 4615 N N . VAL B 1 204 ? 2.84 31.844 15.648 1 98.75 204 VAL B N 1
ATOM 4616 C CA . VAL B 1 204 ? 4.254 31.766 16 1 98.75 204 VAL B CA 1
ATOM 4617 C C . VAL B 1 204 ? 4.766 30.344 15.758 1 98.75 204 VAL B C 1
ATOM 4619 O O . VAL B 1 204 ? 4.246 29.391 16.328 1 98.75 204 VAL B O 1
ATOM 4622 N N . GLU B 1 205 ? 5.73 30.281 14.906 1 98.75 205 GLU B N 1
ATOM 4623 C CA . GLU B 1 205 ? 6.383 29.016 14.641 1 98.75 205 GLU B CA 1
ATOM 4624 C C . GLU B 1 205 ? 7.629 28.828 15.5 1 98.75 205 GLU B C 1
ATOM 4626 O O . GLU B 1 205 ? 8.484 29.719 15.555 1 98.75 205 GLU B O 1
ATOM 4631 N N . THR B 1 206 ? 7.645 27.75 16.172 1 98.69 206 THR B N 1
ATOM 4632 C CA . THR B 1 206 ? 8.789 27.469 17.031 1 98.69 206 THR B CA 1
ATOM 4633 C C . THR B 1 206 ? 9.32 26.062 16.781 1 98.69 206 THR B C 1
ATOM 4635 O O . THR B 1 206 ? 8.664 25.266 16.109 1 98.69 206 THR B O 1
ATOM 4638 N N . PHE B 1 207 ? 10.508 25.812 17.219 1 98.06 207 PHE B N 1
ATOM 4639 C CA . PHE B 1 207 ? 11.102 24.469 17.266 1 98.06 207 PHE B CA 1
ATOM 4640 C C . PHE B 1 207 ? 11.633 24.172 18.672 1 98.06 207 PHE B C 1
ATOM 4642 O O . PHE B 1 207 ? 12.461 24.922 19.203 1 98.06 207 PHE B O 1
ATOM 4649 N N . SER B 1 208 ? 11.086 23.172 19.25 1 97 208 SER B N 1
ATOM 4650 C CA . SER B 1 208 ? 11.523 22.75 20.578 1 97 208 SER B CA 1
ATOM 4651 C C . SER B 1 208 ? 12.57 21.641 20.5 1 97 208 SER B C 1
ATOM 4653 O O . SER B 1 208 ? 12.367 20.641 19.797 1 97 208 SER B O 1
ATOM 4655 N N . ALA B 1 209 ? 13.688 21.812 21.172 1 95.12 209 ALA B N 1
ATOM 4656 C CA . ALA B 1 209 ? 14.766 20.828 21.281 1 95.12 209 ALA B CA 1
ATOM 4657 C C . ALA B 1 209 ? 15.094 20.547 22.734 1 95.12 209 ALA B C 1
ATOM 4659 O O . ALA B 1 209 ? 15.742 21.359 23.406 1 95.12 209 ALA B O 1
ATOM 4660 N N . ALA B 1 210 ? 14.625 19.422 23.219 1 92.31 210 ALA B N 1
ATOM 4661 C CA . ALA B 1 210 ? 14.867 19 24.594 1 92.31 210 ALA B CA 1
ATOM 4662 C C . ALA B 1 210 ? 14.344 20.031 25.578 1 92.31 210 ALA B C 1
ATOM 4664 O O . ALA B 1 210 ? 15.031 20.406 26.531 1 92.31 210 ALA B O 1
ATOM 4665 N N . GLY B 1 211 ? 13.258 20.625 25.219 1 93.56 211 GLY B N 1
ATOM 4666 C CA . GLY B 1 211 ? 12.578 21.531 26.125 1 93.56 211 GLY B CA 1
ATOM 4667 C C . GLY B 1 211 ? 12.914 22.984 25.891 1 93.56 211 GLY B C 1
ATOM 4668 O O . GLY B 1 211 ? 12.258 23.891 26.422 1 93.56 211 GLY B O 1
ATOM 4669 N N . GLU B 1 212 ? 13.953 23.188 25.125 1 95.88 212 GLU B N 1
ATOM 4670 C CA . GLU B 1 212 ? 14.266 24.562 24.734 1 95.88 212 GLU B CA 1
ATOM 4671 C C . GLU B 1 212 ? 13.477 24.984 23.5 1 95.88 212 GLU B C 1
ATOM 4673 O O . GLU B 1 212 ? 13.523 24.297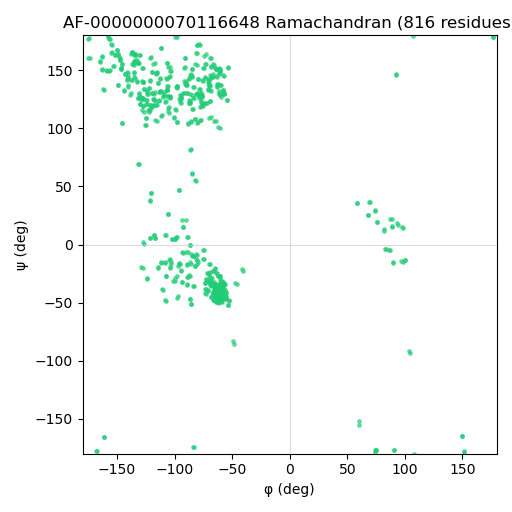 22.469 1 95.88 212 GLU B O 1
ATOM 4678 N N . HIS B 1 213 ? 12.805 26.141 23.578 1 98.12 213 HIS B N 1
ATOM 4679 C CA . HIS B 1 213 ? 11.922 26.578 22.5 1 98.12 213 HIS B CA 1
ATOM 4680 C C . HIS B 1 213 ? 12.555 27.703 21.688 1 98.12 213 HIS B C 1
ATOM 4682 O O . HIS B 1 213 ? 12.828 28.781 22.234 1 98.12 213 HIS B O 1
ATOM 4688 N N . HIS B 1 214 ? 12.773 27.469 20.453 1 98.06 214 HIS B N 1
ATOM 4689 C CA . HIS B 1 214 ? 13.375 28.469 19.562 1 98.06 214 HIS B CA 1
ATOM 4690 C C . HIS B 1 214 ? 12.328 29.094 18.656 1 98.06 214 HIS B C 1
ATOM 4692 O O . HIS B 1 214 ? 11.602 28.391 17.953 1 98.06 214 HIS B O 1
ATOM 4698 N N . LEU B 1 215 ? 12.266 30.406 18.672 1 98.44 215 LEU B N 1
ATOM 4699 C CA . LEU B 1 215 ? 11.336 31.141 17.812 1 98.44 215 LEU B CA 1
ATOM 4700 C C . LEU B 1 215 ? 11.852 31.188 16.375 1 98.44 215 LEU B C 1
ATOM 4702 O O . LEU B 1 215 ? 12.961 31.672 16.125 1 98.44 215 LEU B O 1
ATOM 4706 N N . LEU B 1 216 ? 11.086 30.719 15.438 1 98.5 216 LEU B N 1
ATOM 4707 C CA . LEU B 1 216 ? 11.484 30.703 14.031 1 98.5 216 LEU B CA 1
ATOM 4708 C C . LEU B 1 216 ? 10.891 31.906 13.297 1 98.5 216 LEU B C 1
ATOM 4710 O O . LEU B 1 216 ? 11.578 32.562 12.523 1 98.5 216 LEU B O 1
ATOM 4714 N N . ALA B 1 217 ? 9.625 32.156 13.531 1 98.69 217 ALA B N 1
ATOM 4715 C CA . ALA B 1 217 ? 8.953 33.25 12.812 1 98.69 217 ALA B CA 1
ATOM 4716 C C . ALA B 1 217 ? 7.66 33.625 13.516 1 98.69 217 ALA B C 1
ATOM 4718 O O . ALA B 1 217 ? 7.051 32.844 14.219 1 98.69 217 ALA B O 1
ATOM 4719 N N . VAL B 1 218 ? 7.293 34.844 13.383 1 98.81 218 VAL B N 1
ATOM 4720 C CA . VAL B 1 218 ? 5.957 35.344 13.688 1 98.81 218 VAL B CA 1
ATOM 4721 C C . VAL B 1 218 ? 5.215 35.656 12.398 1 98.81 218 VAL B C 1
ATOM 4723 O O . VAL B 1 218 ? 5.711 36.438 11.562 1 98.81 218 VAL B O 1
ATOM 4726 N N . THR B 1 219 ? 4.102 35.062 12.227 1 98.75 219 THR B N 1
ATOM 4727 C CA . THR B 1 219 ? 3.291 35.188 11.023 1 98.75 219 THR B CA 1
ATOM 4728 C C . THR B 1 219 ? 2.061 36.062 11.305 1 98.75 219 THR B C 1
ATOM 4730 O O . THR B 1 219 ? 1.326 35.812 12.258 1 98.75 219 THR B O 1
ATOM 4733 N N . GLU B 1 220 ? 1.884 37.062 10.477 1 98.69 220 GLU B N 1
ATOM 4734 C CA . GLU B 1 220 ? 0.676 37.875 10.539 1 98.69 220 GLU B CA 1
ATOM 4735 C C . GLU B 1 220 ? -0.49 37.188 9.828 1 98.69 220 GLU B C 1
ATOM 4737 O O . GLU B 1 220 ? -0.344 36.688 8.711 1 98.69 220 GLU B O 1
ATOM 4742 N N . LYS B 1 221 ? -1.605 37.125 10.531 1 97.69 221 LYS B N 1
ATOM 4743 C CA . LYS B 1 221 ? -2.775 36.469 9.969 1 97.69 221 LYS B CA 1
ATOM 4744 C C . LYS B 1 221 ? -3.842 37.469 9.562 1 97.69 221 LYS B C 1
ATOM 4746 O O . LYS B 1 221 ? -4.027 38.5 10.234 1 97.69 221 LYS B O 1
ATOM 4751 N N . PHE B 1 222 ? -4.469 37.188 8.492 1 97.12 222 PHE B N 1
ATOM 4752 C CA . PHE B 1 222 ? -5.613 37.969 8.023 1 97.12 222 PHE B CA 1
ATOM 4753 C C . PHE B 1 222 ? -6.871 37.094 7.988 1 97.12 222 PHE B C 1
ATOM 4755 O O . PHE B 1 222 ? -6.852 36 7.461 1 97.12 222 PHE B O 1
ATOM 4762 N N . LYS B 1 223 ? -7.914 37.594 8.547 1 95.38 223 LYS B N 1
ATOM 4763 C CA . LYS B 1 223 ? -9.148 36.812 8.648 1 95.38 223 LYS B CA 1
ATOM 4764 C C . LYS B 1 223 ? -10.352 37.656 8.195 1 95.38 223 LYS B C 1
ATOM 4766 O O . LYS B 1 223 ? -10.312 38.875 8.219 1 95.38 223 LYS B O 1
ATOM 4771 N N . THR B 1 224 ? -11.359 36.969 7.809 1 93.06 224 THR B N 1
ATOM 4772 C CA . THR B 1 224 ? -12.664 37.562 7.578 1 93.06 224 THR B CA 1
ATOM 4773 C C . THR B 1 224 ? -13.391 37.812 8.898 1 93.06 224 THR B C 1
ATOM 4775 O O . THR B 1 224 ? -12.953 37.344 9.945 1 93.06 224 THR B O 1
ATOM 4778 N N . PRO B 1 225 ? -14.469 38.469 8.828 1 87.25 225 PRO B N 1
ATOM 4779 C CA . PRO B 1 225 ? -15.258 38.656 10.039 1 87.25 225 PRO B CA 1
ATOM 4780 C C . PRO B 1 225 ? -15.766 37.344 10.641 1 87.25 225 PRO B C 1
ATOM 4782 O O . PRO B 1 225 ? -16 37.281 11.844 1 87.25 225 PRO B O 1
ATOM 4785 N N . ASN B 1 226 ? -15.922 36.406 9.844 1 88 226 ASN B N 1
ATOM 4786 C CA . ASN B 1 226 ? -16.359 35.094 10.336 1 88 226 ASN B CA 1
ATOM 4787 C C . ASN B 1 226 ? -15.18 34.188 10.648 1 88 226 ASN B C 1
ATOM 4789 O O . ASN B 1 226 ? -15.312 32.969 10.68 1 88 226 ASN B O 1
ATOM 4793 N N . PHE B 1 227 ? -14.016 34.75 10.734 1 90.25 227 PHE B N 1
ATOM 4794 C CA . PHE B 1 227 ? -12.828 34.156 11.344 1 90.25 227 PHE B CA 1
ATOM 4795 C C . PHE B 1 227 ? -12.141 33.219 10.375 1 90.25 227 PHE B C 1
ATOM 4797 O O . PHE B 1 227 ? -11.289 32.406 10.773 1 90.25 227 PHE B O 1
ATOM 4804 N N . VAL B 1 228 ? -12.523 33.219 9.047 1 92.88 228 VAL B N 1
ATOM 4805 C CA . VAL B 1 228 ? -11.805 32.406 8.062 1 92.88 228 VAL B CA 1
ATOM 4806 C C . VAL B 1 228 ? -10.508 33.125 7.676 1 92.88 228 VAL B C 1
ATOM 4808 O O . VAL B 1 228 ? -10.508 34.312 7.328 1 92.88 228 VAL B O 1
ATOM 4811 N N . GLU B 1 229 ? -9.469 32.375 7.773 1 95.25 229 GLU B N 1
ATOM 4812 C CA . GLU B 1 229 ? -8.18 32.938 7.387 1 95.25 229 GLU B CA 1
ATOM 4813 C C . GLU B 1 229 ? -8.086 33.125 5.879 1 95.25 229 GLU B C 1
ATOM 4815 O O . GLU B 1 229 ? -8.344 32.219 5.109 1 95.25 229 GLU B O 1
ATOM 4820 N N . ILE B 1 230 ? -7.613 34.344 5.477 1 96.94 230 ILE B N 1
ATOM 4821 C CA . ILE B 1 230 ? -7.602 34.625 4.043 1 96.94 230 ILE B CA 1
ATOM 4822 C C . ILE B 1 230 ? -6.203 35.062 3.615 1 96.94 230 ILE B C 1
ATOM 4824 O O . ILE B 1 230 ? -5.973 35.375 2.441 1 96.94 230 ILE B O 1
ATOM 4828 N N . GLY B 1 231 ? -5.301 35.094 4.57 1 97.88 231 GLY B N 1
ATOM 4829 C CA . GLY B 1 231 ? -3.934 35.438 4.207 1 97.88 231 GLY B CA 1
ATOM 4830 C C . GLY B 1 231 ? -2.959 35.281 5.359 1 97.88 231 GLY B C 1
ATOM 4831 O O . GLY B 1 231 ? -3.363 35.281 6.523 1 97.88 231 GLY B O 1
ATOM 4832 N N . HIS B 1 232 ? -1.691 35.188 5.008 1 98.69 232 HIS B N 1
ATOM 4833 C CA . HIS B 1 232 ? -0.578 35.125 5.945 1 98.69 232 HIS B CA 1
ATOM 4834 C C . HIS B 1 232 ? 0.632 35.875 5.426 1 98.69 232 HIS B C 1
ATOM 4836 O O . HIS B 1 232 ? 0.856 35.938 4.215 1 98.69 232 HIS B O 1
ATOM 4842 N N . LEU B 1 233 ? 1.373 36.469 6.395 1 98.81 233 LEU B N 1
ATOM 4843 C CA . LEU B 1 233 ? 2.545 37.25 6.043 1 98.81 233 LEU B CA 1
ATOM 4844 C C . LEU B 1 233 ? 3.699 36.969 7 1 98.81 233 LEU B C 1
ATOM 4846 O O . LEU B 1 233 ? 3.51 36.969 8.219 1 98.81 233 LEU B O 1
ATOM 4850 N N . VAL B 1 234 ? 4.844 36.688 6.414 1 98.81 234 VAL B N 1
ATOM 4851 C CA . VAL B 1 234 ? 6.082 36.531 7.168 1 98.81 234 VAL B CA 1
ATOM 4852 C C . VAL B 1 234 ? 7.141 37.5 6.613 1 98.81 234 VAL B C 1
ATOM 4854 O O . VAL B 1 234 ? 7.402 37.5 5.406 1 98.81 234 VAL B O 1
ATOM 4857 N N . PRO B 1 235 ? 7.859 38.281 7.457 1 98.5 235 PRO B N 1
ATOM 4858 C CA . PRO B 1 235 ? 7.605 38.438 8.891 1 98.5 235 PRO B CA 1
ATOM 4859 C C . PRO B 1 235 ? 6.367 39.281 9.172 1 98.5 235 PRO B C 1
ATOM 4861 O O . PRO B 1 235 ? 5.934 40.062 8.32 1 98.5 235 PRO B O 1
ATOM 4864 N N . ALA B 1 236 ? 5.777 39.062 10.344 1 98.75 236 ALA B N 1
ATOM 4865 C CA . ALA B 1 236 ? 4.695 39.938 10.805 1 98.75 236 ALA B CA 1
ATOM 4866 C C . ALA B 1 236 ? 5.168 41.375 10.945 1 98.75 236 ALA B C 1
ATOM 4868 O O . ALA B 1 236 ? 6.336 41.625 11.242 1 98.75 236 ALA B O 1
ATOM 4869 N N . ARG B 1 237 ? 4.266 42.281 10.719 1 97.38 237 ARG B N 1
ATOM 4870 C CA . ARG B 1 237 ? 4.562 43.688 10.859 1 97.38 237 ARG B CA 1
ATOM 4871 C C . ARG B 1 237 ? 4.375 44.156 12.305 1 97.38 237 ARG B C 1
ATOM 4873 O O . ARG B 1 237 ? 3.402 44.844 12.625 1 97.38 237 ARG B O 1
ATOM 4880 N N . ILE B 1 238 ? 5.395 43.906 13.094 1 98.31 238 ILE B N 1
ATOM 4881 C CA . ILE B 1 238 ? 5.379 44.219 14.523 1 98.31 238 ILE B CA 1
ATOM 4882 C C . ILE B 1 238 ? 6.719 44.844 14.93 1 98.31 238 ILE B C 1
ATOM 4884 O O . ILE B 1 238 ? 7.711 44.719 14.211 1 98.31 238 ILE B O 1
ATOM 4888 N N . THR B 1 239 ? 6.719 45.469 16.141 1 97.62 239 THR B N 1
ATOM 4889 C CA . THR B 1 239 ? 7.953 46.031 16.672 1 97.62 239 THR B CA 1
ATOM 4890 C C . THR B 1 239 ? 8.805 44.938 17.328 1 97.62 239 THR B C 1
ATOM 4892 O O . THR B 1 239 ? 8.312 43.844 17.578 1 97.62 239 THR B O 1
ATOM 4895 N N . ALA B 1 240 ? 10.023 45.281 17.547 1 97.38 240 ALA B N 1
ATOM 4896 C CA . ALA B 1 240 ? 10.914 44.344 18.234 1 97.38 240 ALA B CA 1
ATOM 4897 C C . ALA B 1 240 ? 10.391 44.031 19.625 1 97.38 240 ALA B C 1
ATOM 4899 O O . ALA B 1 240 ? 10.5 42.875 20.078 1 97.38 240 ALA B O 1
ATOM 4900 N N . GLU B 1 241 ? 9.836 45 20.234 1 97.81 241 GLU B N 1
ATOM 4901 C CA . GLU B 1 241 ? 9.281 44.781 21.578 1 97.81 241 GLU B CA 1
ATOM 4902 C C . GLU B 1 241 ? 8.094 43.844 21.531 1 97.81 241 GLU B C 1
ATOM 4904 O O . GLU B 1 241 ? 7.988 42.938 22.375 1 97.81 241 GLU B O 1
ATOM 4909 N N . GLN B 1 242 ? 7.246 44.031 20.625 1 98.19 242 GLN B N 1
ATOM 4910 C CA . GLN B 1 242 ? 6.102 43.156 20.453 1 98.19 242 GLN B CA 1
ATOM 4911 C C . GLN B 1 242 ? 6.551 41.719 20.156 1 98.19 242 GLN B C 1
ATOM 4913 O O . GLN B 1 242 ? 5.992 40.75 20.703 1 98.19 242 GLN B O 1
ATOM 4918 N N . ARG B 1 243 ? 7.539 41.656 19.328 1 98.25 243 ARG B N 1
ATOM 4919 C CA . ARG B 1 243 ? 8.086 40.344 18.984 1 98.25 243 ARG B CA 1
ATOM 4920 C C . ARG B 1 243 ? 8.617 39.625 20.234 1 98.25 243 ARG B C 1
ATOM 4922 O O . ARG B 1 243 ? 8.398 38.438 20.422 1 98.25 243 ARG B O 1
ATOM 4929 N N . ASP B 1 244 ? 9.289 40.344 21.031 1 98.19 244 ASP B N 1
ATOM 4930 C CA . ASP B 1 244 ? 9.836 39.812 22.25 1 98.19 244 ASP B CA 1
ATOM 4931 C C . ASP B 1 244 ? 8.719 39.344 23.203 1 98.19 244 ASP B C 1
ATOM 4933 O O . ASP B 1 244 ? 8.812 38.281 23.812 1 98.19 244 ASP B O 1
ATOM 4937 N N . LEU B 1 245 ? 7.68 40.125 23.328 1 98.31 245 LEU B N 1
ATOM 4938 C CA . LEU B 1 245 ? 6.547 39.812 24.172 1 98.31 245 LEU B CA 1
ATOM 4939 C C . LEU B 1 245 ? 5.852 38.531 23.688 1 98.31 245 LEU B C 1
ATOM 4941 O O . LEU B 1 245 ? 5.531 37.656 24.469 1 98.31 245 LEU B O 1
ATOM 4945 N N . ILE B 1 246 ? 5.668 38.5 22.406 1 98.69 246 ILE B N 1
ATOM 4946 C CA . ILE B 1 246 ? 5.02 37.344 21.781 1 98.69 246 ILE B CA 1
ATOM 4947 C C . ILE B 1 246 ? 5.863 36.094 22 1 98.69 246 ILE B C 1
ATOM 4949 O O . ILE B 1 246 ? 5.352 35.062 22.453 1 98.69 246 ILE B O 1
ATOM 4953 N N . GLY B 1 247 ? 7.152 36.219 21.719 1 98.69 247 GLY B N 1
ATOM 4954 C CA . GLY B 1 247 ? 8.055 35.094 21.906 1 98.69 247 GLY B CA 1
ATOM 4955 C C . GLY B 1 247 ? 8.102 34.594 23.328 1 98.69 247 GLY B C 1
ATOM 4956 O O . GLY B 1 247 ? 8.07 33.375 23.562 1 98.69 247 GLY B O 1
ATOM 4957 N N . ALA B 1 248 ? 8.156 35.469 24.234 1 98.56 248 ALA B N 1
ATOM 4958 C CA . ALA B 1 248 ? 8.203 35.094 25.656 1 98.56 248 ALA B CA 1
ATOM 4959 C C . ALA B 1 248 ? 6.934 34.375 26.078 1 98.56 248 ALA B C 1
ATOM 4961 O O . ALA B 1 248 ? 6.996 33.344 26.797 1 98.56 248 ALA B O 1
ATOM 4962 N N . GLU B 1 249 ? 5.812 34.875 25.656 1 98.69 249 GLU B N 1
ATOM 4963 C CA . GLU B 1 249 ? 4.535 34.25 25.984 1 98.69 249 GLU B CA 1
ATOM 4964 C C . GLU B 1 249 ? 4.453 32.812 25.422 1 98.69 249 GLU B C 1
ATOM 4966 O O . GLU B 1 249 ? 4.039 31.891 26.125 1 98.69 249 GLU B O 1
ATOM 4971 N N . VAL B 1 250 ? 4.848 32.656 24.203 1 98.81 250 VAL B N 1
ATOM 4972 C CA . VAL B 1 250 ? 4.77 31.375 23.531 1 98.81 250 VAL B CA 1
ATOM 4973 C C . VAL B 1 250 ? 5.699 30.375 24.234 1 98.81 250 VAL B C 1
ATOM 4975 O O . VAL B 1 250 ? 5.316 29.234 24.484 1 98.81 250 VAL B O 1
ATOM 4978 N N . ARG B 1 251 ? 6.895 30.812 24.609 1 98.62 251 ARG B N 1
ATOM 4979 C CA . ARG B 1 251 ? 7.828 29.938 25.328 1 98.62 251 ARG B CA 1
ATOM 4980 C C . ARG B 1 251 ? 7.254 29.5 26.656 1 98.62 251 ARG B C 1
ATOM 4982 O O . ARG B 1 251 ? 7.371 28.328 27.031 1 98.62 251 ARG B O 1
ATOM 4989 N N . ARG B 1 252 ? 6.625 30.406 27.359 1 98.44 252 ARG B N 1
ATOM 4990 C CA . ARG B 1 252 ? 6.027 30.062 28.656 1 98.44 252 ARG B CA 1
ATOM 4991 C C . ARG B 1 252 ? 4.91 29.047 28.5 1 98.44 252 ARG B C 1
ATOM 4993 O O . ARG B 1 252 ? 4.816 28.094 29.281 1 98.44 252 ARG B O 1
ATOM 5000 N N . VAL B 1 253 ? 4.109 29.219 27.5 1 98.75 253 VAL B N 1
ATOM 5001 C CA . VAL B 1 253 ? 2.973 28.344 27.266 1 98.75 253 VAL B CA 1
ATOM 5002 C C . VAL B 1 253 ? 3.471 26.938 26.906 1 98.75 253 VAL B C 1
ATOM 5004 O O . VAL B 1 253 ? 3.002 25.938 27.453 1 98.75 253 VAL B O 1
ATOM 5007 N N . LEU B 1 254 ? 4.418 26.875 25.984 1 98.75 254 LEU B N 1
ATOM 5008 C CA . LEU B 1 254 ? 4.957 25.578 25.562 1 98.75 254 LEU B CA 1
ATOM 5009 C C . LEU B 1 254 ? 5.613 24.859 26.75 1 98.75 254 LEU B C 1
ATOM 5011 O O . LEU B 1 254 ? 5.457 23.656 26.891 1 98.75 254 LEU B O 1
ATOM 5015 N N . THR B 1 255 ? 6.312 25.641 27.547 1 98.31 255 THR B N 1
ATOM 5016 C CA . THR B 1 255 ? 6.938 25.078 28.734 1 98.31 255 THR B CA 1
ATOM 5017 C C . THR B 1 255 ? 5.879 24.531 29.703 1 98.31 255 THR B C 1
ATOM 5019 O O . THR B 1 255 ? 5.996 23.406 30.188 1 98.31 255 THR B O 1
ATOM 5022 N N . ALA B 1 256 ? 4.906 25.328 29.922 1 98.19 256 ALA B N 1
ATOM 5023 C CA . ALA B 1 256 ? 3.844 24.938 30.844 1 98.19 256 ALA B CA 1
ATOM 5024 C C . ALA B 1 256 ? 3.119 23.688 30.359 1 98.19 256 ALA B C 1
ATOM 5026 O O . ALA B 1 256 ? 2.695 22.859 31.172 1 98.19 256 ALA B O 1
ATOM 5027 N N . LEU B 1 257 ? 2.975 23.531 29.125 1 98.25 257 LEU B N 1
ATOM 5028 C CA . LEU B 1 257 ? 2.27 22.406 28.531 1 98.25 257 LEU B CA 1
ATOM 5029 C C . LEU B 1 257 ? 3.17 21.172 28.484 1 98.25 257 LEU B C 1
ATOM 5031 O O . LEU B 1 257 ? 2.697 20.062 28.234 1 98.25 257 LEU B O 1
ATOM 5035 N N . GLY B 1 258 ? 4.461 21.344 28.641 1 97.31 258 GLY B N 1
ATOM 5036 C CA . GLY B 1 258 ? 5.398 20.234 28.672 1 97.31 258 GLY B CA 1
ATOM 5037 C C . GLY B 1 258 ? 5.918 19.844 27.312 1 97.31 258 GLY B C 1
ATOM 5038 O O . GLY B 1 258 ? 6.352 18.719 27.094 1 97.31 258 GLY B O 1
ATOM 5039 N N . VAL B 1 259 ? 5.859 20.766 26.359 1 97.88 259 VAL B N 1
ATOM 5040 C CA . VAL B 1 259 ? 6.398 20.484 25.031 1 97.88 259 VAL B CA 1
ATOM 5041 C C . VAL B 1 259 ? 7.922 20.391 25.094 1 97.88 259 VAL B C 1
ATOM 5043 O O . VAL B 1 259 ? 8.586 21.234 25.688 1 97.88 259 VAL B O 1
ATOM 5046 N N . ARG B 1 260 ? 8.414 19.328 24.469 1 95.31 260 ARG B N 1
ATOM 5047 C CA . ARG B 1 260 ? 9.852 19.109 24.578 1 95.31 260 ARG B CA 1
ATOM 5048 C C . ARG B 1 260 ? 10.492 19.031 23.188 1 95.31 260 ARG B C 1
ATOM 5050 O O . ARG B 1 260 ? 11.656 19.391 23.016 1 95.31 260 ARG B O 1
ATOM 5057 N N . GLU B 1 261 ? 9.742 18.578 22.234 1 94.88 261 GLU B N 1
ATOM 5058 C CA . GLU B 1 261 ? 10.359 18.219 20.953 1 94.88 261 GLU B CA 1
ATOM 5059 C C . GLU B 1 261 ? 9.516 18.719 19.781 1 94.88 261 GLU B C 1
ATOM 5061 O O . GLU B 1 261 ? 8.289 18.656 19.828 1 94.88 261 GLU B O 1
ATOM 5066 N N . GLY B 1 262 ? 10.32 19.188 18.719 1 96.38 262 GLY B N 1
ATOM 5067 C CA . GLY B 1 262 ? 9.695 19.328 17.406 1 96.38 262 GLY B CA 1
ATOM 5068 C C . GLY B 1 262 ? 9.094 20.703 17.172 1 96.38 262 GLY B C 1
ATOM 5069 O O . GLY B 1 262 ? 9.281 21.609 17.984 1 96.38 262 GLY B O 1
ATOM 5070 N N . PRO B 1 263 ? 8.461 20.828 16.016 1 97.88 263 PRO B N 1
ATOM 5071 C CA . PRO B 1 263 ? 7.828 22.109 15.664 1 97.88 263 PRO B CA 1
ATOM 5072 C C . PRO B 1 263 ? 6.527 22.344 16.438 1 97.88 263 PRO B C 1
ATOM 5074 O O . PRO B 1 263 ? 5.852 21.375 16.812 1 97.88 263 PRO B O 1
ATOM 5077 N N . ALA B 1 264 ? 6.23 23.547 16.625 1 98.19 264 ALA B N 1
ATOM 5078 C CA . ALA B 1 264 ? 4.934 23.953 17.156 1 98.19 264 ALA B CA 1
ATOM 5079 C C . ALA B 1 264 ? 4.375 25.141 16.359 1 98.19 264 ALA B C 1
ATOM 5081 O O . ALA B 1 264 ? 5.133 25.984 15.867 1 98.19 264 ALA B O 1
ATOM 5082 N N . HIS B 1 265 ? 3.129 25.125 16.219 1 98.12 265 HIS B N 1
ATOM 5083 C CA . HIS B 1 265 ? 2.344 26.203 15.609 1 98.12 265 HIS B CA 1
ATOM 5084 C C . HIS B 1 265 ? 1.381 26.812 16.625 1 98.12 265 HIS B C 1
ATOM 5086 O O . HIS B 1 265 ? 0.344 26.219 16.938 1 98.12 265 HIS B O 1
ATOM 5092 N N . THR B 1 266 ? 1.697 28.016 17.078 1 98.5 266 THR B N 1
ATOM 5093 C CA . THR B 1 266 ? 0.917 28.641 18.125 1 98.5 266 THR B CA 1
ATOM 5094 C C . THR B 1 266 ? 0.164 29.859 17.594 1 98.5 266 THR B C 1
ATOM 5096 O O . THR B 1 266 ? 0.75 30.719 16.922 1 98.5 266 THR B O 1
ATOM 5099 N N . GLU B 1 267 ? -1.06 29.906 17.906 1 97.81 267 GLU B N 1
ATOM 5100 C CA . GLU B 1 267 ? -1.885 31.047 17.516 1 97.81 267 GLU B CA 1
ATOM 5101 C C . GLU B 1 267 ? -2.188 31.938 18.719 1 97.81 267 GLU B C 1
ATOM 5103 O O . GLU B 1 267 ? -2.504 31.438 19.812 1 97.81 267 GLU B O 1
ATOM 5108 N N . LEU B 1 268 ? -2.08 33.219 18.5 1 98.06 268 LEU B N 1
ATOM 5109 C CA . LEU B 1 268 ? -2.305 34.125 19.625 1 98.06 268 LEU B CA 1
ATOM 5110 C C . LEU B 1 268 ? -2.818 35.469 19.125 1 98.06 268 LEU B C 1
ATOM 5112 O O . LEU B 1 268 ? -2.719 35.781 17.922 1 98.06 268 LEU B O 1
ATOM 5116 N N . ILE B 1 269 ? -3.379 36.219 20.031 1 98.38 269 ILE B N 1
ATOM 5117 C CA . ILE B 1 269 ? -3.818 37.594 19.797 1 98.38 269 ILE B CA 1
ATOM 5118 C C . ILE B 1 269 ? -3.023 38.562 20.672 1 98.38 269 ILE B C 1
ATOM 5120 O O . ILE B 1 269 ? -2.895 38.312 21.891 1 98.38 269 ILE B O 1
ATOM 5124 N N . LEU B 1 270 ? -2.41 39.5 20.031 1 98.56 270 LEU B N 1
ATOM 5125 C CA . LEU B 1 270 ? -1.761 40.562 20.781 1 98.56 270 LEU B CA 1
ATOM 5126 C C . LEU B 1 270 ? -2.777 41.594 21.234 1 98.56 270 LEU B C 1
ATOM 5128 O O . LEU B 1 270 ? -3.209 42.438 20.438 1 98.56 270 LEU B O 1
ATOM 5132 N N . THR B 1 271 ? -3.119 41.594 22.531 1 98.12 271 THR B N 1
ATOM 5133 C CA . THR B 1 271 ? -4.109 42.5 23.094 1 98.12 271 THR B CA 1
ATOM 5134 C C . THR B 1 271 ? -3.426 43.688 23.781 1 98.12 271 THR B C 1
ATOM 5136 O O . THR B 1 271 ? -2.197 43.75 23.859 1 98.12 271 THR B O 1
ATOM 5139 N N . ASP B 1 272 ? -4.266 44.531 24.266 1 96.44 272 ASP B N 1
ATOM 5140 C CA . ASP B 1 272 ? -3.746 45.688 25.016 1 96.44 272 ASP B CA 1
ATOM 5141 C C . ASP B 1 272 ? -3.152 45.219 26.359 1 96.44 272 ASP B C 1
ATOM 5143 O O . ASP B 1 272 ? -2.369 45.938 26.969 1 96.44 272 ASP B O 1
ATOM 5147 N N . ARG B 1 273 ? -3.5 44.031 26.75 1 96.12 273 ARG B N 1
ATOM 5148 C CA . ARG B 1 273 ? -2.992 43.469 28 1 96.12 273 ARG B CA 1
ATOM 5149 C C . ARG B 1 273 ? -1.812 42.531 27.75 1 96.12 273 ARG B C 1
ATOM 5151 O O . ARG B 1 273 ? -1.327 41.875 28.672 1 96.12 273 ARG B O 1
ATOM 5158 N N . GLY B 1 274 ? -1.418 42.531 26.484 1 97.38 274 GLY B N 1
ATOM 5159 C CA . GLY B 1 274 ? -0.358 41.625 26.109 1 97.38 274 GLY B CA 1
ATOM 5160 C C . GLY B 1 274 ? -0.848 40.469 25.266 1 97.38 274 GLY B C 1
ATOM 5161 O O . GLY B 1 274 ? -2.031 40.406 24.922 1 97.38 274 GLY B O 1
ATOM 5162 N N . PRO B 1 275 ? 0.104 39.594 24.891 1 98.5 275 PRO B N 1
ATOM 5163 C CA . PRO B 1 275 ? -0.27 38.438 24.062 1 98.5 275 PRO B CA 1
ATOM 5164 C C . PRO B 1 275 ? -1.1 37.406 24.812 1 98.5 275 PRO B C 1
ATOM 5166 O O . PRO B 1 275 ? -0.841 37.156 26 1 98.5 275 PRO B O 1
ATOM 5169 N N . ARG B 1 276 ? -2.107 36.875 24.219 1 98.44 276 ARG B N 1
ATOM 5170 C CA . ARG B 1 276 ? -2.941 35.781 24.703 1 98.44 276 ARG B CA 1
ATOM 5171 C C . ARG B 1 276 ? -2.982 34.625 23.688 1 98.44 276 ARG B C 1
ATOM 5173 O O . ARG B 1 276 ? -3.402 34.844 22.547 1 98.44 276 ARG B O 1
ATOM 5180 N N . VAL B 1 277 ? -2.555 33.469 24.125 1 98.19 277 VAL B N 1
ATOM 5181 C CA . VAL B 1 277 ? -2.516 32.312 23.234 1 98.19 277 VAL B CA 1
ATOM 5182 C C . VAL B 1 277 ? -3.922 31.734 23.062 1 98.19 277 VAL B C 1
ATOM 5184 O O . VAL B 1 277 ? -4.629 31.516 24.047 1 98.19 277 VAL B O 1
ATOM 5187 N N . ILE B 1 278 ? -4.293 31.531 21.828 1 96.19 278 ILE B N 1
ATOM 5188 C CA . ILE B 1 278 ? -5.578 30.938 21.469 1 96.19 278 ILE B CA 1
ATOM 5189 C C . ILE B 1 278 ? -5.465 29.406 21.484 1 96.19 278 ILE B C 1
ATOM 5191 O O . ILE B 1 278 ? -6.312 28.719 22.062 1 96.19 278 ILE B O 1
ATOM 5195 N N . GLU B 1 279 ? -4.543 28.938 20.859 1 96.31 279 GLU B N 1
ATOM 5196 C CA . GLU B 1 279 ? -4.238 27.516 20.797 1 96.31 279 GLU B CA 1
ATOM 5197 C C . GLU B 1 279 ? -2.818 27.266 20.297 1 96.31 279 GLU B C 1
ATOM 5199 O O . GLU B 1 279 ? -2.184 28.172 19.75 1 96.31 279 GLU B O 1
ATOM 5204 N N . THR B 1 280 ? -2.34 26.125 20.547 1 97 280 THR B N 1
ATOM 5205 C CA . THR B 1 280 ? -1.064 25.672 19.984 1 97 280 THR B CA 1
ATOM 5206 C C . THR B 1 280 ? -1.171 24.25 19.453 1 97 280 THR B C 1
ATOM 5208 O O . THR B 1 280 ? -2.174 23.578 19.688 1 97 280 THR B O 1
ATOM 5211 N N . HIS B 1 281 ? -0.174 23.891 18.625 1 96 281 HIS B N 1
ATOM 5212 C CA . HIS B 1 281 ? -0.099 22.578 17.984 1 96 281 HIS B CA 1
ATOM 5213 C C . HIS B 1 281 ? 1.335 22.062 17.953 1 96 281 HIS B C 1
ATOM 5215 O O . HIS B 1 281 ? 2.275 22.844 17.766 1 96 281 HIS B O 1
ATOM 5221 N N . THR B 1 282 ? 1.437 20.766 18.109 1 97.12 282 THR B N 1
ATOM 5222 C CA . THR B 1 282 ? 2.76 20.156 18.047 1 97.12 282 THR B CA 1
ATOM 5223 C C . THR B 1 282 ? 3.029 19.609 16.641 1 97.12 282 THR B C 1
ATOM 5225 O O . THR B 1 282 ? 3.469 18.469 16.5 1 97.12 282 THR B O 1
ATOM 5228 N N . ARG B 1 283 ? 2.777 20.328 15.633 1 96.06 283 ARG B N 1
ATOM 5229 C CA . ARG B 1 283 ? 3.029 20.109 14.211 1 96.06 283 ARG B CA 1
ATOM 5230 C C . ARG B 1 283 ? 3.264 21.438 13.492 1 96.06 283 ARG B C 1
ATOM 5232 O O . ARG B 1 283 ? 3.006 22.516 14.039 1 96.06 283 ARG B O 1
ATOM 5239 N N . PRO B 1 284 ? 3.84 21.359 12.266 1 96.19 284 PRO B N 1
ATOM 5240 C CA . PRO B 1 284 ? 3.986 22.594 11.508 1 96.19 284 PRO B CA 1
ATOM 5241 C C . PRO B 1 284 ? 2.643 23.234 11.133 1 96.19 284 PRO B C 1
ATOM 5243 O O . PRO B 1 284 ? 1.628 22.531 11.078 1 96.19 284 PRO B O 1
ATOM 5246 N N . GLY B 1 285 ? 2.701 24.469 11.016 1 94.44 285 GLY B N 1
ATOM 5247 C CA . GLY B 1 285 ? 1.505 25.156 10.57 1 94.44 285 GLY B CA 1
ATOM 5248 C C . GLY B 1 285 ? 1.03 24.719 9.195 1 94.44 285 GLY B C 1
ATOM 5249 O O . GLY B 1 285 ? 1.822 24.234 8.391 1 94.44 285 GLY B O 1
ATOM 5250 N N . GLY B 1 286 ? -0.188 24.828 9.031 1 91.12 286 GLY B N 1
ATOM 5251 C CA . GLY B 1 286 ? -0.774 24.5 7.738 1 91.12 286 GLY B CA 1
ATOM 5252 C C . GLY B 1 286 ? -0.705 25.656 6.75 1 91.12 286 GLY B C 1
ATOM 5253 O O . GLY B 1 286 ? 0.01 26.641 6.977 1 91.12 286 GLY B O 1
ATOM 5254 N N . ASP B 1 287 ? -1.332 25.266 5.789 1 88.44 287 ASP B N 1
ATOM 5255 C CA . ASP B 1 287 ? -1.294 26.234 4.703 1 88.44 287 ASP B CA 1
ATOM 5256 C C . ASP B 1 287 ? 0.14 26.484 4.238 1 88.44 287 ASP B C 1
ATOM 5258 O O . ASP B 1 287 ? 0.962 25.578 4.227 1 88.44 287 ASP B O 1
ATOM 5262 N N . ALA B 1 288 ? 0.541 27.5 3.68 1 92.06 288 ALA B N 1
ATOM 5263 C CA . ALA B 1 288 ? 1.854 27.781 3.105 1 92.06 288 ALA B CA 1
ATOM 5264 C C . ALA B 1 288 ? 2.785 28.406 4.141 1 92.06 288 ALA B C 1
ATOM 5266 O O . ALA B 1 288 ? 3.818 28.984 3.791 1 92.06 288 ALA B O 1
ATOM 5267 N N . ILE B 1 289 ? 2.367 28.141 5.445 1 96.38 289 ILE B N 1
ATOM 5268 C CA . ILE B 1 289 ? 3.152 28.812 6.48 1 96.38 289 ILE B CA 1
ATOM 5269 C C . ILE B 1 289 ? 4.574 28.25 6.488 1 96.38 289 ILE B C 1
ATOM 5271 O O . ILE B 1 289 ? 5.539 29 6.656 1 96.38 289 ILE B O 1
ATOM 5275 N N . VAL B 1 290 ? 4.684 26.938 6.355 1 97 290 VAL B N 1
ATOM 5276 C CA . VAL B 1 290 ? 5.996 26.312 6.312 1 97 290 VAL B CA 1
ATOM 5277 C C . VAL B 1 290 ? 6.824 26.922 5.184 1 97 290 VAL B C 1
ATOM 5279 O O . VAL B 1 290 ? 8 27.234 5.367 1 97 290 VAL B O 1
ATOM 5282 N N . GLU B 1 291 ? 6.18 27.172 4.109 1 97.38 291 GLU B N 1
ATOM 5283 C CA . GLU B 1 291 ? 6.863 27.75 2.955 1 97.38 291 GLU B CA 1
ATOM 5284 C C . GLU B 1 291 ? 7.203 29.234 3.193 1 97.38 291 GLU B C 1
ATOM 5286 O O . GLU B 1 291 ? 8.281 29.688 2.824 1 97.38 291 GLU B O 1
ATOM 5291 N N . LEU B 1 292 ? 6.281 29.906 3.748 1 98.62 292 LEU B N 1
ATOM 5292 C CA . LEU B 1 292 ? 6.531 31.297 4.062 1 98.62 292 LEU B CA 1
ATOM 5293 C C . LEU B 1 292 ? 7.727 31.453 4.996 1 98.62 292 LEU B C 1
ATOM 5295 O O . LEU B 1 292 ? 8.586 32.312 4.785 1 98.62 292 LEU B O 1
ATOM 5299 N N . VAL B 1 293 ? 7.77 30.641 5.992 1 98.69 293 VAL B N 1
ATOM 5300 C CA . VAL B 1 293 ? 8.859 30.672 6.961 1 98.69 293 VAL B CA 1
ATOM 5301 C C . VAL B 1 293 ? 10.18 30.344 6.266 1 98.69 293 VAL B C 1
ATOM 5303 O O . VAL B 1 293 ? 11.195 31 6.508 1 98.69 293 VAL B O 1
ATOM 5306 N N . ARG B 1 294 ? 10.156 29.375 5.41 1 98.19 294 ARG B N 1
ATOM 5307 C CA . ARG B 1 294 ? 11.359 29.016 4.676 1 98.19 294 ARG B CA 1
ATOM 5308 C C . ARG B 1 294 ? 11.852 30.172 3.814 1 98.19 294 ARG B C 1
ATOM 5310 O O . ARG B 1 294 ? 13.031 30.516 3.848 1 98.19 294 ARG B O 1
ATOM 5317 N N . LEU B 1 295 ? 10.992 30.812 3.131 1 98.5 295 LEU B N 1
ATOM 5318 C CA . LEU B 1 295 ? 11.344 31.844 2.16 1 98.5 295 LEU B CA 1
ATOM 5319 C C . LEU B 1 295 ? 11.805 33.125 2.859 1 98.5 295 LEU B C 1
ATOM 5321 O O . LEU B 1 295 ? 12.781 33.75 2.443 1 98.5 295 LE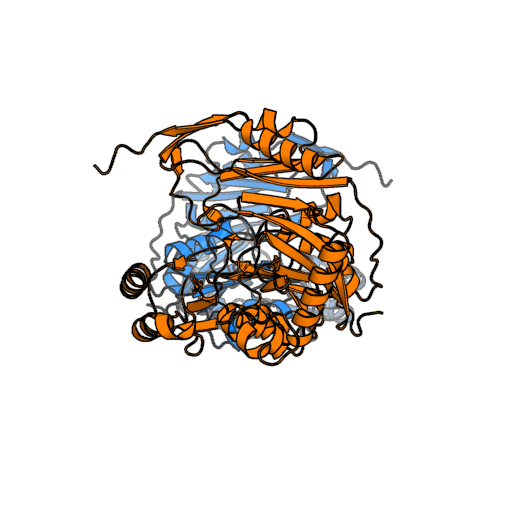U B O 1
ATOM 5325 N N . ALA B 1 296 ? 11.148 33.438 3.953 1 98.69 296 ALA B N 1
ATOM 5326 C CA . ALA B 1 296 ? 11.336 34.781 4.477 1 98.69 296 ALA B CA 1
ATOM 5327 C C . ALA B 1 296 ? 12.125 34.75 5.781 1 98.69 296 ALA B C 1
ATOM 5329 O O . ALA B 1 296 ? 12.898 35.688 6.062 1 98.69 296 ALA B O 1
ATOM 5330 N N . ALA B 1 297 ? 11.859 33.781 6.609 1 98.25 297 ALA B N 1
ATOM 5331 C CA . ALA B 1 297 ? 12.602 33.656 7.863 1 98.25 297 ALA B CA 1
ATOM 5332 C C . ALA B 1 297 ? 13.859 32.812 7.676 1 98.25 297 ALA B C 1
ATOM 5334 O O . ALA B 1 297 ? 14.812 32.938 8.461 1 98.25 297 ALA B O 1
ATOM 5335 N N . GLY B 1 298 ? 13.828 31.891 6.699 1 98.25 298 GLY B N 1
ATOM 5336 C CA . GLY B 1 298 ? 15.031 31.172 6.309 1 98.25 298 GLY B CA 1
ATOM 5337 C C . GLY B 1 298 ? 15.203 29.859 7.043 1 98.25 298 GLY B C 1
ATOM 5338 O O . GLY B 1 298 ? 16.312 29.344 7.137 1 98.25 298 GLY B O 1
ATOM 5339 N N . PHE B 1 299 ? 14.133 29.359 7.625 1 98.19 299 PHE B N 1
ATOM 5340 C CA . PHE B 1 299 ? 14.18 28.078 8.328 1 98.19 299 PHE B CA 1
ATOM 5341 C C . PHE B 1 299 ? 13.328 27.047 7.613 1 98.19 299 PHE B C 1
ATOM 5343 O O . PHE B 1 299 ? 12.148 27.281 7.34 1 98.19 299 PHE B O 1
ATOM 5350 N N . ASP B 1 300 ? 13.914 25.938 7.25 1 97.06 300 ASP B N 1
ATOM 5351 C CA . ASP B 1 300 ? 13.156 24.797 6.773 1 97.06 300 ASP B CA 1
ATOM 5352 C C . ASP B 1 300 ? 12.727 23.891 7.934 1 97.06 300 ASP B C 1
ATOM 5354 O O . ASP B 1 300 ? 13.523 23.094 8.43 1 97.06 300 ASP B O 1
ATOM 5358 N N . ILE B 1 301 ? 11.508 23.984 8.281 1 97.69 301 ILE B N 1
ATOM 5359 C CA . ILE B 1 301 ? 10.984 23.344 9.484 1 97.69 301 ILE B CA 1
ATOM 5360 C C . ILE B 1 301 ? 11.109 21.828 9.352 1 97.69 301 ILE B C 1
ATOM 5362 O O . ILE B 1 301 ? 11.43 21.141 10.328 1 97.69 301 ILE B O 1
ATOM 5366 N N . GLN B 1 302 ? 10.883 21.281 8.164 1 96.25 302 GLN B N 1
ATOM 5367 C CA . GLN B 1 302 ? 11.008 19.844 7.961 1 96.25 302 GLN B CA 1
ATOM 5368 C C . GLN B 1 302 ? 12.453 19.391 8.133 1 96.25 302 GLN B C 1
ATOM 5370 O O . GLN B 1 302 ? 12.727 18.406 8.836 1 96.25 302 GLN B O 1
ATOM 5375 N N . GLU B 1 303 ? 13.312 20.109 7.508 1 95.5 303 GLU B N 1
ATOM 5376 C CA . GLU B 1 303 ? 14.734 19.781 7.629 1 95.5 303 GLU B CA 1
ATOM 5377 C C . GLU B 1 303 ? 15.195 19.859 9.086 1 95.5 303 GLU B C 1
ATOM 5379 O O . GLU B 1 303 ? 15.914 18.969 9.562 1 95.5 303 GLU B O 1
ATOM 5384 N N . LEU B 1 304 ? 14.758 20.875 9.781 1 96.44 304 LEU B N 1
ATOM 5385 C CA . LEU B 1 304 ? 15.102 21.031 11.195 1 96.44 304 LEU B CA 1
ATOM 5386 C C . LEU B 1 304 ? 14.617 19.828 11.992 1 96.44 304 LEU B C 1
ATOM 5388 O O . LEU B 1 304 ? 15.352 19.281 12.828 1 96.44 304 LEU B O 1
ATOM 5392 N N . THR B 1 305 ? 13.43 19.422 11.75 1 97 305 THR B N 1
ATOM 5393 C CA . THR B 1 305 ? 12.789 18.344 12.484 1 97 305 THR B CA 1
ATOM 5394 C C . THR B 1 305 ? 13.578 17.047 12.336 1 97 305 THR B C 1
ATOM 5396 O O . THR B 1 305 ? 13.969 16.438 13.336 1 97 305 THR B O 1
ATOM 5399 N N . PHE B 1 306 ? 13.922 16.703 11.141 1 97 306 PHE B N 1
ATOM 5400 C CA . PHE B 1 306 ? 14.477 15.367 10.93 1 97 306 PHE B CA 1
ATOM 5401 C C . PHE B 1 306 ? 15.984 15.359 11.148 1 97 306 PHE B C 1
ATOM 5403 O O . PHE B 1 306 ? 16.562 14.336 11.531 1 97 306 PHE B O 1
ATOM 5410 N N . THR B 1 307 ? 16.625 16.531 10.953 1 95.19 307 THR B N 1
ATOM 5411 C CA . THR B 1 307 ? 18.031 16.625 11.367 1 95.19 307 THR B CA 1
ATOM 5412 C C . THR B 1 307 ? 18.156 16.438 12.875 1 95.19 307 THR B C 1
ATOM 5414 O O . THR B 1 307 ? 19.016 15.68 13.336 1 95.19 307 THR B O 1
ATOM 5417 N N . TRP B 1 308 ? 17.266 17.062 13.609 1 95.44 308 TRP B N 1
ATOM 5418 C CA . TRP B 1 308 ? 17.25 16.922 15.062 1 95.44 308 TRP B CA 1
ATOM 5419 C C . TRP B 1 308 ? 16.953 15.492 15.469 1 95.44 308 TRP B C 1
ATOM 5421 O O . TRP B 1 308 ? 17.656 14.914 16.297 1 95.44 308 TRP B O 1
ATOM 5431 N N . LEU B 1 309 ? 15.93 14.898 14.906 1 96.12 309 LEU B N 1
ATOM 5432 C CA . LEU B 1 309 ? 15.539 13.531 15.234 1 96.12 309 LEU B CA 1
ATOM 5433 C C . LEU B 1 309 ? 16.672 12.555 14.922 1 96.12 309 LEU B C 1
ATOM 5435 O O . LEU B 1 309 ? 16.859 11.562 15.633 1 96.12 309 LEU B O 1
ATOM 5439 N N . ALA B 1 310 ? 17.422 12.875 13.898 1 95.62 310 ALA B N 1
ATOM 5440 C CA . ALA B 1 310 ? 18.516 12 13.477 1 95.62 310 ALA B CA 1
ATOM 5441 C C . ALA B 1 310 ? 19.703 12.109 14.43 1 95.62 310 ALA B C 1
ATOM 5443 O O . ALA B 1 310 ? 20.703 11.422 14.266 1 95.62 310 ALA B O 1
ATOM 5444 N N . GLY B 1 311 ? 19.609 12.969 15.352 1 94.12 311 GLY B N 1
ATOM 5445 C CA . GLY B 1 311 ? 20.672 13.117 16.344 1 94.12 311 GLY B CA 1
ATOM 5446 C C . GLY B 1 311 ? 21.75 14.102 15.914 1 94.12 311 GLY B C 1
ATOM 5447 O O . GLY B 1 311 ? 22.844 14.102 16.469 1 94.12 311 GLY B O 1
ATOM 5448 N N . LYS B 1 312 ? 21.453 14.844 14.969 1 92.44 312 LYS B N 1
ATOM 5449 C CA . LYS B 1 312 ? 22.391 15.859 14.508 1 92.44 312 LYS B CA 1
ATOM 5450 C C . LYS B 1 312 ? 22.172 17.188 15.219 1 92.44 312 LYS B C 1
ATOM 5452 O O . LYS B 1 312 ? 21.078 17.438 15.75 1 92.44 312 LYS B O 1
ATOM 5457 N N . PRO B 1 313 ? 23.156 18.031 15.195 1 89.94 313 PRO B N 1
ATOM 5458 C CA . PRO B 1 313 ? 22.984 19.328 15.844 1 89.94 313 PRO B CA 1
ATOM 5459 C C . PRO B 1 313 ? 21.984 20.219 15.117 1 89.94 313 PRO B C 1
ATOM 5461 O O . PRO B 1 313 ? 21.938 20.219 13.883 1 89.94 313 PRO B O 1
ATOM 5464 N N . LEU B 1 314 ? 21.312 20.922 15.961 1 88.81 314 LEU B N 1
ATOM 5465 C CA . LEU B 1 314 ? 20.359 21.859 15.391 1 88.81 314 LEU B CA 1
ATOM 5466 C C . LEU B 1 314 ? 21.078 23.047 14.766 1 88.81 314 LEU B C 1
ATOM 5468 O O . LEU B 1 314 ? 21.938 23.672 15.414 1 88.81 314 LEU B O 1
ATOM 5472 N N . ASP B 1 315 ? 20.875 23.297 13.477 1 89.62 315 ASP B N 1
ATOM 5473 C CA . ASP B 1 315 ? 21.359 24.484 12.797 1 89.62 315 ASP B CA 1
ATOM 5474 C C . ASP B 1 315 ? 20.281 25.547 12.68 1 89.62 315 ASP B C 1
ATOM 5476 O O . ASP B 1 315 ? 19.391 25.453 11.836 1 89.62 315 ASP B O 1
ATOM 5480 N N . LEU B 1 316 ? 20.391 26.625 13.516 1 94.62 316 LEU B N 1
ATOM 5481 C CA . LEU B 1 316 ? 19.359 27.672 13.555 1 94.62 316 LEU B CA 1
ATOM 5482 C C . LEU B 1 316 ? 19.844 28.938 12.859 1 94.62 316 LEU B C 1
ATOM 5484 O O . LEU B 1 316 ? 19.344 30.031 13.148 1 94.62 316 LEU B O 1
ATOM 5488 N N . THR B 1 317 ? 20.75 28.781 11.922 1 95.44 317 THR B N 1
ATOM 5489 C CA . THR B 1 317 ? 21.172 29.922 11.117 1 95.44 317 THR B CA 1
ATOM 5490 C C . THR B 1 317 ? 20.141 30.234 10.039 1 95.44 317 THR B C 1
ATOM 5492 O O . THR B 1 317 ? 19.875 29.406 9.172 1 95.44 317 THR B O 1
ATOM 5495 N N . PRO B 1 318 ? 19.578 31.422 10.117 1 96.5 318 PRO B N 1
ATOM 5496 C CA . PRO B 1 318 ? 18.578 31.75 9.102 1 96.5 318 PRO B CA 1
ATOM 5497 C C . PRO B 1 318 ? 19.172 31.938 7.711 1 96.5 318 PRO B C 1
ATOM 5499 O O . PRO B 1 318 ? 20.266 32.5 7.578 1 96.5 318 PRO B O 1
ATOM 5502 N N . ARG B 1 319 ? 18.547 31.406 6.691 1 97 319 ARG B N 1
ATOM 5503 C CA . ARG B 1 319 ? 18.938 31.578 5.293 1 97 319 ARG B CA 1
ATOM 5504 C C . ARG B 1 319 ? 17.734 31.984 4.438 1 97 319 ARG B C 1
ATOM 5506 O O . ARG B 1 319 ? 17.328 31.25 3.547 1 97 319 ARG B O 1
ATOM 5513 N N . PRO B 1 320 ? 17.266 33.219 4.664 1 97.94 320 PRO B N 1
ATOM 5514 C CA . PRO B 1 320 ? 16.094 33.688 3.916 1 97.94 320 PRO B CA 1
ATOM 5515 C C . PRO B 1 320 ? 16.375 33.844 2.422 1 97.94 320 PRO B C 1
ATOM 5517 O O . PRO B 1 320 ? 17.484 34.188 2.027 1 97.94 320 PRO B O 1
ATOM 5520 N N . GLN B 1 321 ? 15.43 33.562 1.625 1 97.19 321 GLN B N 1
ATOM 5521 C CA . GLN B 1 321 ? 15.516 33.75 0.177 1 97.19 321 GLN B CA 1
ATOM 5522 C C . GLN B 1 321 ? 14.898 35.062 -0.262 1 97.19 321 GLN B C 1
ATOM 5524 O O . GLN B 1 321 ? 15.125 35.5 -1.387 1 97.19 321 GLN B O 1
ATOM 5529 N N . ALA B 1 322 ? 14.07 35.688 0.607 1 98.12 322 ALA B N 1
ATOM 5530 C CA . ALA B 1 322 ? 13.43 36.969 0.395 1 98.12 322 ALA B CA 1
ATOM 5531 C C . ALA B 1 322 ? 13.258 37.719 1.714 1 98.12 322 ALA B C 1
ATOM 5533 O O . ALA B 1 322 ? 13.32 37.125 2.789 1 98.12 322 ALA B O 1
ATOM 5534 N N . ALA B 1 323 ? 13.062 39 1.606 1 98.31 323 ALA B N 1
ATOM 5535 C CA . ALA B 1 323 ? 12.867 39.812 2.814 1 98.31 323 ALA B CA 1
ATOM 5536 C C . ALA B 1 323 ? 11.5 39.562 3.432 1 98.31 323 ALA B C 1
ATOM 5538 O O . ALA B 1 323 ? 11.312 39.719 4.641 1 98.31 323 ALA B O 1
ATOM 5539 N N . ALA B 1 324 ? 10.57 39.25 2.547 1 98.81 324 ALA B N 1
ATOM 5540 C CA . ALA B 1 324 ? 9.211 38.969 3.01 1 98.81 324 ALA B CA 1
ATOM 5541 C C . ALA B 1 324 ? 8.484 38.031 2.051 1 98.81 324 ALA B C 1
ATOM 5543 O O . ALA B 1 324 ? 8.82 37.938 0.868 1 98.81 324 ALA B O 1
ATOM 5544 N N . ALA B 1 325 ? 7.496 37.281 2.584 1 98.88 325 ALA B N 1
ATOM 5545 C CA . ALA B 1 325 ? 6.629 36.375 1.82 1 98.88 325 ALA B CA 1
ATOM 5546 C C . ALA B 1 325 ? 5.195 36.438 2.342 1 98.88 325 ALA B C 1
ATOM 5548 O O . ALA B 1 325 ? 4.973 36.531 3.551 1 98.88 325 ALA B O 1
ATOM 5549 N N . ALA B 1 326 ? 4.27 36.375 1.444 1 98.88 326 ALA B N 1
ATOM 5550 C CA . ALA B 1 326 ? 2.855 36.406 1.808 1 98.88 326 ALA B CA 1
ATOM 5551 C C . ALA B 1 326 ? 2.039 35.438 0.938 1 98.88 326 ALA B C 1
ATOM 5553 O O . ALA B 1 326 ? 2.398 35.188 -0.212 1 98.88 326 ALA B O 1
ATOM 5554 N N . ILE B 1 327 ? 1.02 34.906 1.523 1 98.81 327 ILE B N 1
ATOM 5555 C CA . ILE B 1 327 ? 0.031 34.156 0.767 1 98.81 327 ILE B CA 1
ATOM 5556 C C . ILE B 1 327 ? -1.348 34.781 0.936 1 98.81 327 ILE B C 1
ATOM 5558 O O . ILE B 1 327 ? -1.673 35.312 2.008 1 98.81 327 ILE B O 1
ATOM 5562 N N . TRP B 1 328 ? -2.086 34.812 -0.09 1 98.69 328 TRP B N 1
ATOM 5563 C CA . TRP B 1 328 ? -3.473 35.25 -0.091 1 98.69 328 TRP B CA 1
ATOM 5564 C C . TRP B 1 328 ? -4.391 34.219 -0.718 1 98.69 328 TRP B C 1
ATOM 5566 O O . TRP B 1 328 ? -4.023 33.562 -1.707 1 98.69 328 TRP B O 1
ATOM 5576 N N . PHE B 1 329 ? -5.547 34.031 -0.144 1 98.25 329 PHE B N 1
ATOM 5577 C CA . PHE B 1 329 ? -6.449 32.969 -0.596 1 98.25 329 PHE B CA 1
ATOM 5578 C C . PHE B 1 329 ? -7.598 33.562 -1.41 1 98.25 329 PHE B C 1
ATOM 5580 O O . PHE B 1 329 ? -8.078 34.656 -1.116 1 98.25 329 PHE B O 1
ATOM 5587 N N . LEU B 1 330 ? -7.988 32.812 -2.389 1 97.81 330 LEU B N 1
ATOM 5588 C CA . LEU B 1 330 ? -9.141 33.188 -3.201 1 97.81 330 LEU B CA 1
ATOM 5589 C C . LEU B 1 330 ? -10.438 32.688 -2.566 1 97.81 330 LEU B C 1
ATOM 5591 O O . LEU B 1 330 ? -10.578 31.484 -2.309 1 97.81 330 LEU B O 1
ATOM 5595 N N . THR B 1 331 ? -11.312 33.562 -2.307 1 96.75 331 THR B N 1
ATOM 5596 C CA . THR B 1 331 ? -12.656 33.25 -1.826 1 96.75 331 THR B CA 1
ATOM 5597 C C . THR B 1 331 ? -13.711 33.75 -2.816 1 96.75 331 THR B C 1
ATOM 5599 O O . THR B 1 331 ? -13.734 34.938 -3.176 1 96.75 331 THR B O 1
ATOM 5602 N N . LEU B 1 332 ? -14.555 32.812 -3.215 1 96.25 332 LEU B N 1
ATOM 5603 C CA . LEU B 1 332 ? -15.562 33.125 -4.219 1 96.25 332 LEU B CA 1
ATOM 5604 C C . LEU B 1 332 ? -16.938 33.25 -3.58 1 96.25 332 LEU B C 1
ATOM 5606 O O . LEU B 1 332 ? -17.188 32.688 -2.521 1 96.25 332 LEU B O 1
ATOM 5610 N N . PRO B 1 333 ? -17.766 34.062 -4.262 1 95 333 PRO B N 1
ATOM 5611 C CA . PRO B 1 333 ? -19.141 34.094 -3.781 1 95 333 PRO B CA 1
ATOM 5612 C C . PRO B 1 333 ? -19.875 32.781 -4.027 1 95 333 PRO B C 1
ATOM 5614 O O . PRO B 1 333 ? -19.484 31.984 -4.883 1 95 333 PRO B O 1
ATOM 5617 N N . GLU B 1 334 ? -20.938 32.656 -3.264 1 95.81 334 GLU B N 1
ATOM 5618 C CA . GLU B 1 334 ? -21.766 31.469 -3.432 1 95.81 334 GLU B CA 1
ATOM 5619 C C . GLU B 1 334 ? -22.375 31.422 -4.828 1 95.81 334 GLU B C 1
ATOM 5621 O O . GLU B 1 334 ? -22.812 32.438 -5.359 1 95.81 334 GLU B O 1
ATOM 5626 N N . GLY B 1 335 ? -22.359 30.156 -5.41 1 96.81 335 GLY B N 1
ATOM 5627 C CA . GLY B 1 335 ? -22.938 29.984 -6.738 1 96.81 335 GLY B CA 1
ATOM 5628 C C . GLY B 1 335 ? -22.266 28.891 -7.547 1 96.81 335 GLY B C 1
ATOM 5629 O O . GLY B 1 335 ? -21.578 28.031 -6.992 1 96.81 335 GLY B O 1
ATOM 5630 N N . GLU B 1 336 ? -22.609 29 -8.844 1 97.31 336 GLU B N 1
ATOM 5631 C CA . GLU B 1 336 ? -22.031 28.016 -9.758 1 97.31 336 GLU B CA 1
ATOM 5632 C C . GLU B 1 336 ? -20.938 28.641 -10.625 1 97.31 336 GLU B C 1
ATOM 5634 O O . GLU B 1 336 ? -21.141 29.719 -11.188 1 97.31 336 GLU B O 1
ATOM 5639 N N . VAL B 1 337 ? -19.859 27.953 -10.727 1 98.06 337 VAL B N 1
ATOM 5640 C CA . VAL B 1 337 ? -18.75 28.438 -11.531 1 98.06 337 VAL B CA 1
ATOM 5641 C C . VAL B 1 337 ? -19.062 28.234 -13.016 1 98.06 337 VAL B C 1
ATOM 5643 O O . VAL B 1 337 ? -19.328 27.125 -13.453 1 98.06 337 VAL B O 1
ATOM 5646 N N . THR B 1 338 ? -18.938 29.281 -13.742 1 97.62 338 THR B N 1
ATOM 5647 C CA . THR B 1 338 ? -19.281 29.188 -15.156 1 97.62 338 THR B CA 1
ATOM 5648 C C . THR B 1 338 ? -18.062 29.391 -16.031 1 97.62 338 THR B C 1
ATOM 5650 O O . THR B 1 338 ? -18.062 29.016 -17.219 1 97.62 338 THR B O 1
ATOM 5653 N N . ALA B 1 339 ? -17.062 29.969 -15.492 1 97.69 339 ALA B N 1
ATOM 5654 C CA . ALA B 1 339 ? -15.828 30.156 -16.234 1 97.69 339 ALA B CA 1
ATOM 5655 C C . ALA B 1 339 ? -14.641 30.328 -15.289 1 97.69 339 ALA B C 1
ATOM 5657 O O . ALA B 1 339 ? -14.797 30.844 -14.18 1 97.69 339 ALA B O 1
ATOM 5658 N N . VAL B 1 340 ? -13.523 29.891 -15.758 1 98 340 VAL B N 1
ATOM 5659 C CA . VAL B 1 340 ? -12.281 30.078 -15.016 1 98 340 VAL B CA 1
ATOM 5660 C C . VAL B 1 340 ? -11.18 30.547 -15.961 1 98 340 VAL B C 1
ATOM 5662 O O . VAL B 1 340 ? -11.195 30.234 -17.156 1 98 340 VAL B O 1
ATOM 5665 N N . GLY B 1 341 ? -10.258 31.328 -15.5 1 96.75 341 GLY B N 1
ATOM 5666 C CA . GLY B 1 341 ? -9.133 31.828 -16.281 1 96.75 341 GLY B CA 1
ATOM 5667 C C . GLY B 1 341 ? -8.148 32.625 -15.453 1 96.75 341 GLY B C 1
ATOM 5668 O O . GLY B 1 341 ? -8.297 32.75 -14.234 1 96.75 341 GLY B O 1
ATOM 5669 N N . GLY B 1 342 ? -7.062 33.062 -16.078 1 97.56 342 GLY B N 1
ATOM 5670 C CA . GLY B 1 342 ? -6.137 34 -15.5 1 97.56 342 GLY B CA 1
ATOM 5671 C C . GLY B 1 342 ? -5.062 33.344 -14.648 1 97.56 342 GLY B C 1
ATOM 5672 O O . GLY B 1 342 ? -4.18 34.031 -14.125 1 97.56 342 GLY B O 1
ATOM 5673 N N . LEU B 1 343 ? -5.184 32.062 -14.492 1 97.81 343 LEU B N 1
ATOM 5674 C CA . LEU B 1 343 ? -4.242 31.391 -13.609 1 97.81 343 LEU B CA 1
ATOM 5675 C C . LEU B 1 343 ? -2.814 31.547 -14.125 1 97.81 343 LEU B C 1
ATOM 5677 O O . LEU B 1 343 ? -1.888 31.766 -13.336 1 97.81 343 LEU B O 1
ATOM 5681 N N . ASP B 1 344 ? -2.613 31.453 -15.398 1 97.44 344 ASP B N 1
ATOM 5682 C CA . ASP B 1 344 ? -1.28 31.594 -15.977 1 97.44 344 ASP B CA 1
ATOM 5683 C C . ASP B 1 344 ? -0.724 33 -15.734 1 97.44 344 ASP B C 1
ATOM 5685 O O . ASP B 1 344 ? 0.468 33.156 -15.469 1 97.44 344 ASP B O 1
ATOM 5689 N N . GLN B 1 345 ? -1.555 33.938 -15.852 1 97.19 345 GLN B N 1
ATOM 5690 C CA . GLN B 1 345 ? -1.152 35.312 -15.602 1 97.19 345 GLN B CA 1
ATOM 5691 C C . GLN B 1 345 ? -0.771 35.5 -14.133 1 97.19 345 GLN B C 1
ATOM 5693 O O . GLN B 1 345 ? 0.189 36.219 -13.828 1 97.19 345 GLN B O 1
ATOM 5698 N N . ALA B 1 346 ? -1.538 34.906 -13.312 1 98.31 346 ALA B N 1
ATOM 5699 C CA . ALA B 1 346 ? -1.229 34.969 -11.883 1 98.31 346 ALA B CA 1
ATOM 5700 C C . ALA B 1 346 ? 0.138 34.375 -11.586 1 98.31 346 ALA B C 1
ATOM 5702 O O . ALA B 1 346 ? 0.944 34.969 -10.867 1 98.31 346 ALA B O 1
ATOM 5703 N N . ARG B 1 347 ? 0.417 33.25 -12.188 1 98.19 347 ARG B N 1
ATOM 5704 C CA . ARG B 1 347 ? 1.664 32.531 -11.961 1 98.19 347 ARG B CA 1
ATOM 5705 C C . ARG B 1 347 ? 2.855 33.312 -12.508 1 98.19 347 ARG B C 1
ATOM 5707 O O . ARG B 1 347 ? 3.951 33.25 -11.945 1 98.19 347 ARG B O 1
ATOM 5714 N N . ALA B 1 348 ? 2.602 34.094 -13.539 1 97.38 348 ALA B N 1
ATOM 5715 C CA . ALA B 1 348 ? 3.682 34.781 -14.227 1 97.38 348 ALA B CA 1
ATOM 5716 C C . ALA B 1 348 ? 3.936 36.156 -13.609 1 97.38 348 ALA B C 1
ATOM 5718 O O . ALA B 1 348 ? 4.922 36.812 -13.938 1 97.38 348 ALA B O 1
ATOM 5719 N N . ALA B 1 349 ? 3.111 36.5 -12.734 1 97.25 349 ALA B N 1
ATOM 5720 C CA . ALA B 1 349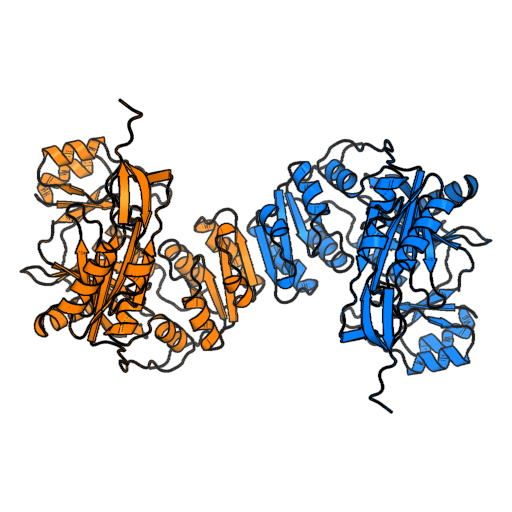 ? 3.219 37.844 -12.164 1 97.25 349 ALA B CA 1
ATOM 5721 C C . ALA B 1 349 ? 4.516 38 -11.367 1 97.25 349 ALA B C 1
ATOM 5723 O O . ALA B 1 349 ? 5.043 37 -10.836 1 97.25 349 ALA B O 1
ATOM 5724 N N . GLU B 1 350 ? 4.941 39.188 -11.281 1 95.38 350 GLU B N 1
ATOM 5725 C CA . GLU B 1 350 ? 6.188 39.469 -10.578 1 95.38 350 GLU B CA 1
ATOM 5726 C C . GLU B 1 350 ? 6.105 39.062 -9.109 1 95.38 350 GLU B C 1
ATOM 5728 O O . GLU B 1 350 ? 5.137 39.406 -8.422 1 95.38 350 GLU B O 1
ATOM 5733 N N . GLY B 1 351 ? 7.141 38.344 -8.672 1 97.94 351 GLY B N 1
ATOM 5734 C CA . GLY B 1 351 ? 7.277 38.031 -7.262 1 97.94 351 GLY B CA 1
ATOM 5735 C C . GLY B 1 351 ? 6.453 36.812 -6.852 1 97.94 351 GLY B C 1
ATOM 5736 O O . GLY B 1 351 ? 6.547 36.344 -5.711 1 97.94 351 GLY B O 1
ATOM 5737 N N . VAL B 1 352 ? 5.668 36.25 -7.785 1 98.56 352 VAL B N 1
ATOM 5738 C CA . VAL B 1 352 ? 4.77 35.156 -7.434 1 98.56 352 VAL B CA 1
ATOM 5739 C C . VAL B 1 352 ? 5.535 33.844 -7.465 1 98.56 352 VAL B C 1
ATOM 5741 O O . VAL B 1 352 ? 6.219 33.531 -8.445 1 98.56 352 VAL B O 1
ATOM 5744 N N . GLU B 1 353 ? 5.438 33.156 -6.371 1 97.81 353 GLU B N 1
ATOM 5745 C CA . GLU B 1 353 ? 6.105 31.859 -6.238 1 97.81 353 GLU B CA 1
ATOM 5746 C C . GLU B 1 353 ? 5.176 30.703 -6.609 1 97.81 353 GLU B C 1
ATOM 5748 O O . GLU B 1 353 ? 5.625 29.656 -7.078 1 97.81 353 GLU B O 1
ATOM 5753 N N . LEU B 1 354 ? 3.914 30.906 -6.344 1 96.25 354 LEU B N 1
ATOM 5754 C CA . LEU B 1 354 ? 2.928 29.906 -6.695 1 96.25 354 LEU B CA 1
ATOM 5755 C C . LEU B 1 354 ? 1.531 30.5 -6.785 1 96.25 354 LEU B C 1
ATOM 5757 O O . LEU B 1 354 ? 1.239 31.5 -6.117 1 96.25 354 LEU B O 1
ATOM 5761 N N . ALA B 1 355 ? 0.72 29.938 -7.621 1 98.25 355 ALA B N 1
ATOM 5762 C CA . ALA B 1 355 ? -0.709 30.219 -7.727 1 98.25 355 ALA B CA 1
ATOM 5763 C C . ALA B 1 355 ? -1.494 28.953 -8.062 1 98.25 355 ALA B C 1
ATOM 5765 O O . ALA B 1 355 ? -1.078 28.156 -8.914 1 98.25 355 ALA B O 1
ATOM 5766 N N . VAL B 1 356 ? -2.527 28.781 -7.332 1 97.62 356 VAL B N 1
ATOM 5767 C CA . VAL B 1 356 ? -3.332 27.578 -7.5 1 97.62 356 VAL B CA 1
ATOM 5768 C C . VAL B 1 356 ? -4.812 27.953 -7.57 1 97.62 356 VAL B C 1
ATOM 5770 O O . VAL B 1 356 ? -5.262 28.875 -6.883 1 97.62 356 VAL B O 1
ATOM 5773 N N . LEU B 1 357 ? -5.539 27.328 -8.398 1 97.94 357 LEU B N 1
ATOM 5774 C CA . LEU B 1 357 ? -6.992 27.422 -8.492 1 97.94 357 LEU B CA 1
ATOM 5775 C C . LEU B 1 357 ? -7.633 26.031 -8.375 1 97.94 357 LEU B C 1
ATOM 5777 O O . LEU B 1 357 ? -7.305 25.125 -9.148 1 97.94 357 LEU B O 1
ATOM 5781 N N . THR B 1 358 ? -8.523 25.891 -7.453 1 96.44 358 THR B N 1
ATOM 5782 C CA . THR B 1 358 ? -9.133 24.578 -7.266 1 96.44 358 THR B CA 1
ATOM 5783 C C . THR B 1 358 ? -10.547 24.547 -7.824 1 96.44 358 THR B C 1
ATOM 5785 O O . THR B 1 358 ? -11.133 23.484 -8.008 1 96.44 358 THR B O 1
ATOM 5788 N N . ALA B 1 359 ? -11.086 25.703 -8.125 1 96.88 359 ALA B N 1
ATOM 5789 C CA . ALA B 1 359 ? -12.422 25.781 -8.703 1 96.88 359 ALA B CA 1
ATOM 5790 C C . ALA B 1 359 ? -12.414 25.344 -10.164 1 96.88 359 ALA B C 1
ATOM 5792 O O . ALA B 1 359 ? -11.477 25.672 -10.906 1 96.88 359 ALA B O 1
ATOM 5793 N N . ALA B 1 360 ? -13.445 24.703 -10.539 1 97 360 ALA B N 1
ATOM 5794 C CA . ALA B 1 360 ? -13.656 24.297 -11.922 1 97 360 ALA B CA 1
ATOM 5795 C C . ALA B 1 360 ? -15.078 24.609 -12.383 1 97 360 ALA B C 1
ATOM 5797 O O . ALA B 1 360 ? -15.984 24.75 -11.562 1 97 360 ALA B O 1
ATOM 5798 N N . VAL B 1 361 ? -15.164 24.703 -13.703 1 97.12 361 VAL B N 1
ATOM 5799 C CA . VAL B 1 361 ? -16.484 24.953 -14.289 1 97.12 361 VAL B CA 1
ATOM 5800 C C . VAL B 1 361 ? -17.453 23.859 -13.859 1 97.12 361 VAL B C 1
ATOM 5802 O O . VAL B 1 361 ? -17.125 22.672 -13.922 1 97.12 361 VAL B O 1
ATOM 5805 N N . GLY B 1 362 ? -18.5 24.344 -13.43 1 97.31 362 GLY B N 1
ATOM 5806 C CA . GLY B 1 362 ? -19.516 23.406 -12.992 1 97.31 362 GLY B CA 1
ATOM 5807 C C . GLY B 1 362 ? -19.562 23.219 -11.484 1 97.31 362 GLY B C 1
ATOM 5808 O O . GLY B 1 362 ? -20.531 22.719 -10.938 1 97.31 362 GLY B O 1
ATOM 5809 N N . ASP B 1 363 ? -18.594 23.656 -10.789 1 96.56 363 ASP B N 1
ATOM 5810 C CA . ASP B 1 363 ? -18.547 23.547 -9.336 1 96.56 363 ASP B CA 1
ATOM 5811 C C . ASP B 1 363 ? -19.609 24.422 -8.672 1 96.56 363 ASP B C 1
ATOM 5813 O O . ASP B 1 363 ? -19.922 25.5 -9.164 1 96.56 363 ASP B O 1
ATOM 5817 N N . LEU B 1 364 ? -20.141 23.906 -7.566 1 97 364 LEU B N 1
ATOM 5818 C CA . LEU B 1 364 ? -21 24.719 -6.691 1 97 364 LEU B CA 1
ATOM 5819 C C . LEU B 1 364 ? -20.203 25.234 -5.5 1 97 364 LEU B C 1
ATOM 5821 O O . LEU B 1 364 ? -19.719 24.453 -4.672 1 97 364 LEU B O 1
ATOM 5825 N N . ILE B 1 365 ? -20.125 26.5 -5.5 1 96.38 365 ILE B N 1
ATOM 5826 C CA . ILE B 1 365 ? -19.359 27.156 -4.434 1 96.38 365 ILE B CA 1
ATOM 5827 C C . ILE B 1 365 ? -20.281 27.391 -3.232 1 96.38 365 ILE B C 1
ATOM 5829 O O . ILE B 1 365 ? -21.281 28.094 -3.346 1 96.38 365 ILE B O 1
ATOM 5833 N N . PRO B 1 366 ? -19.953 26.875 -2.09 1 94.5 366 PRO B N 1
ATOM 5834 C CA . PRO B 1 366 ? -20.719 27.141 -0.875 1 94.5 366 PRO B CA 1
ATOM 5835 C C . PRO B 1 366 ? -20.375 28.484 -0.229 1 94.5 366 PRO B C 1
ATOM 5837 O O . PRO B 1 366 ? -19.406 29.141 -0.637 1 94.5 366 PRO B O 1
ATOM 5840 N N . PRO B 1 367 ? -21.203 28.844 0.81 1 92.5 367 PRO B N 1
ATOM 5841 C CA . PRO B 1 367 ? -20.781 30 1.607 1 92.5 367 PRO B CA 1
ATOM 5842 C C . PRO B 1 367 ? -19.453 29.766 2.334 1 92.5 367 PRO B C 1
ATOM 5844 O O . PRO B 1 367 ? -19.172 28.641 2.748 1 92.5 367 PRO B O 1
ATOM 5847 N N . LEU B 1 368 ? -18.656 30.812 2.43 1 92 368 LEU B N 1
ATOM 5848 C CA . LEU B 1 368 ? -17.375 30.75 3.117 1 92 368 LEU B CA 1
ATOM 5849 C C . LEU B 1 368 ? -17.578 30.578 4.621 1 92 368 LEU B C 1
ATOM 5851 O O . LEU B 1 368 ? -17.984 31.5 5.309 1 92 368 LEU B O 1
ATOM 5855 N N . ARG B 1 369 ? -17.25 29.375 5.168 1 89.12 369 ARG B N 1
ATOM 5856 C CA . ARG B 1 369 ? -17.5 29.109 6.582 1 89.12 369 ARG B CA 1
ATOM 5857 C C . ARG B 1 369 ? -16.234 28.578 7.258 1 89.12 369 ARG B C 1
ATOM 5859 O O . ARG B 1 369 ? -16.125 28.609 8.484 1 89.12 369 ARG B O 1
ATOM 5866 N N . ASN B 1 370 ? -15.383 28.109 6.461 1 90.5 370 ASN B N 1
ATOM 5867 C CA . ASN B 1 370 ? -14.141 27.531 6.965 1 90.5 370 ASN B CA 1
ATOM 5868 C C . ASN B 1 370 ? -13.055 27.516 5.895 1 90.5 370 ASN B C 1
ATOM 5870 O O . ASN B 1 370 ? -13.297 27.922 4.754 1 90.5 370 ASN B O 1
ATOM 5874 N N . SER B 1 371 ? -11.867 27.031 6.27 1 90.56 371 SER B N 1
ATOM 5875 C CA . SER B 1 371 ? -10.695 27.109 5.398 1 90.56 371 SER B CA 1
ATOM 5876 C C . SER B 1 371 ? -10.867 26.234 4.164 1 90.56 371 SER B C 1
ATOM 5878 O O . SER B 1 371 ? -10.211 26.453 3.141 1 90.56 371 SER B O 1
ATOM 5880 N N . TRP B 1 372 ? -11.703 25.219 4.195 1 89.81 372 TRP B N 1
ATOM 5881 C CA . TRP B 1 372 ? -11.883 24.297 3.078 1 89.81 372 TRP B CA 1
ATOM 5882 C C . TRP B 1 372 ? -12.805 24.906 2.021 1 89.81 372 TRP B C 1
ATOM 5884 O O . TRP B 1 372 ? -12.891 24.391 0.903 1 89.81 372 TRP B O 1
ATOM 5894 N N . ASP B 1 373 ? -13.414 26.016 2.346 1 92.38 373 ASP B N 1
ATOM 5895 C CA . ASP B 1 373 ? -14.328 26.688 1.424 1 92.38 373 ASP B CA 1
ATOM 5896 C C . ASP B 1 373 ? -13.578 27.656 0.513 1 92.38 373 ASP B C 1
ATOM 5898 O O . ASP B 1 373 ? -14.195 28.391 -0.265 1 92.38 373 ASP B O 1
ATOM 5902 N N . ARG B 1 374 ? -12.258 27.641 0.6 1 95.25 374 ARG B N 1
ATOM 5903 C CA . ARG B 1 374 ? -11.422 28.469 -0.265 1 95.25 374 ARG B CA 1
ATOM 5904 C C . ARG B 1 374 ? -11.156 27.781 -1.598 1 95.25 374 ARG B C 1
ATOM 5906 O O . ARG B 1 374 ? -11.102 26.547 -1.662 1 95.25 374 ARG B O 1
ATOM 5913 N N . GLN B 1 375 ? -10.945 28.609 -2.711 1 97.19 375 GLN B N 1
ATOM 5914 C CA . GLN B 1 375 ? -10.898 27.984 -4.023 1 97.19 375 GLN B CA 1
ATOM 5915 C C . GLN B 1 375 ? -9.562 28.25 -4.719 1 97.19 375 GLN B C 1
ATOM 5917 O O . GLN B 1 375 ? -9.43 28.016 -5.922 1 97.19 375 GLN B O 1
ATOM 5922 N N . GLY B 1 376 ? -8.672 28.844 -4.078 1 97.19 376 GLY B N 1
ATOM 5923 C CA . GLY B 1 376 ? -7.371 29.125 -4.66 1 97.19 376 GLY B CA 1
ATOM 5924 C C . GLY B 1 376 ? -6.469 29.922 -3.736 1 97.19 376 GLY B C 1
ATOM 5925 O O . GLY B 1 376 ? -6.863 30.266 -2.619 1 97.19 376 GLY B O 1
ATOM 5926 N N . GLU B 1 377 ? -5.262 30.172 -4.234 1 98.38 377 GLU B N 1
ATOM 5927 C CA . GLU B 1 377 ? -4.277 30.906 -3.449 1 98.38 377 GLU B CA 1
ATOM 5928 C C . GLU B 1 377 ? -3.123 31.391 -4.328 1 98.38 377 GLU B C 1
ATOM 5930 O O . GLU B 1 377 ? -2.9 30.844 -5.414 1 98.38 377 GLU B O 1
ATOM 5935 N N . ALA B 1 378 ? -2.488 32.375 -3.85 1 98.69 378 ALA B N 1
ATOM 5936 C CA . ALA B 1 378 ? -1.234 32.812 -4.449 1 98.69 378 ALA B CA 1
ATOM 5937 C C . ALA B 1 378 ? -0.227 33.219 -3.377 1 98.69 378 ALA B C 1
ATOM 5939 O O . ALA B 1 378 ? -0.59 33.844 -2.383 1 98.69 378 ALA B O 1
ATOM 5940 N N . LEU B 1 379 ? 0.96 32.812 -3.574 1 98.81 379 LEU B N 1
ATOM 5941 C CA . LEU B 1 379 ? 2.084 33.125 -2.703 1 98.81 379 LEU B CA 1
ATOM 5942 C C . LEU B 1 379 ? 3.1 34 -3.43 1 98.81 379 LEU B C 1
ATOM 5944 O O . LEU B 1 379 ? 3.494 33.688 -4.559 1 98.81 379 LEU B O 1
ATOM 5948 N N . ALA B 1 380 ? 3.5 35.062 -2.787 1 98.88 380 ALA B N 1
ATOM 5949 C CA . ALA B 1 380 ? 4.449 36 -3.404 1 98.88 380 ALA B CA 1
ATOM 5950 C C . ALA B 1 380 ? 5.531 36.406 -2.412 1 98.88 380 ALA B C 1
ATOM 5952 O O . ALA B 1 380 ? 5.332 36.344 -1.197 1 98.88 380 ALA B O 1
ATOM 5953 N N . ILE B 1 381 ? 6.613 36.812 -2.957 1 98.81 381 ILE B N 1
ATOM 5954 C CA . ILE B 1 381 ? 7.715 37.344 -2.17 1 98.81 381 ILE B CA 1
ATOM 5955 C C . ILE B 1 381 ? 7.98 38.781 -2.576 1 98.81 381 ILE B C 1
ATOM 5957 O O . ILE B 1 381 ? 7.59 39.219 -3.668 1 98.81 381 ILE B O 1
ATOM 5961 N N . GLY B 1 382 ? 8.578 39.594 -1.634 1 98.31 382 GLY B N 1
ATOM 5962 C CA . GLY B 1 382 ? 8.891 41 -1.893 1 98.31 382 GLY B CA 1
ATOM 5963 C C . GLY B 1 382 ? 10.031 41.5 -1.033 1 98.31 382 GLY B C 1
ATOM 5964 O O . GLY B 1 382 ? 10.477 40.844 -0.108 1 98.31 382 GLY B O 1
ATOM 5965 N N . PRO B 1 383 ? 10.461 42.688 -1.343 1 98 383 PRO B N 1
ATOM 5966 C CA . PRO B 1 383 ? 11.578 43.312 -0.611 1 98 383 PRO B CA 1
ATOM 5967 C C . PRO B 1 383 ? 11.18 43.812 0.775 1 98 383 PRO B C 1
ATOM 5969 O O . PRO B 1 383 ? 12.039 44.156 1.577 1 98 383 PRO B O 1
ATOM 5972 N N . ASP B 1 384 ? 9.891 43.844 0.995 1 97.81 384 ASP B N 1
ATOM 5973 C CA . ASP B 1 384 ? 9.352 44.188 2.307 1 97.81 384 ASP B CA 1
ATOM 5974 C C . ASP B 1 384 ? 7.953 43.594 2.504 1 97.81 384 ASP B C 1
ATOM 5976 O O . ASP B 1 384 ? 7.316 43.156 1.54 1 97.81 384 ASP B O 1
ATOM 5980 N N . PRO B 1 385 ? 7.469 43.562 3.738 1 98.62 385 PRO B N 1
ATOM 5981 C CA . PRO B 1 385 ? 6.191 42.906 4.035 1 98.62 385 PRO B CA 1
ATOM 5982 C C . PRO B 1 385 ? 5.027 43.5 3.252 1 98.62 385 PRO B C 1
ATOM 5984 O O . PRO B 1 385 ? 4.191 42.75 2.721 1 98.62 385 PRO B O 1
ATOM 5987 N N . ASP B 1 386 ? 4.988 44.75 3.131 1 98.62 386 ASP B N 1
ATOM 5988 C CA . ASP B 1 386 ? 3.883 45.406 2.436 1 98.62 386 ASP B CA 1
ATOM 5989 C C . ASP B 1 386 ? 3.852 45 0.962 1 98.62 386 ASP B C 1
ATOM 5991 O O . ASP B 1 386 ? 2.785 44.719 0.413 1 98.62 386 ASP B O 1
ATOM 5995 N N . THR B 1 387 ? 4.984 45.031 0.365 1 98.5 387 THR B N 1
ATOM 5996 C CA . THR B 1 387 ? 5.07 44.688 -1.049 1 98.5 387 THR B CA 1
ATOM 5997 C C . THR B 1 387 ? 4.695 43.219 -1.269 1 98.5 387 THR B C 1
ATOM 5999 O O . THR B 1 387 ? 3.961 42.906 -2.205 1 98.5 387 THR B O 1
ATOM 6002 N N . ALA B 1 388 ? 5.227 42.344 -0.463 1 98.75 388 ALA B N 1
ATOM 6003 C CA . ALA B 1 388 ? 4.898 40.938 -0.584 1 98.75 388 ALA B CA 1
ATOM 6004 C C . ALA B 1 388 ? 3.391 40.719 -0.485 1 98.75 388 ALA B C 1
ATOM 6006 O O . ALA B 1 388 ? 2.816 39.938 -1.272 1 98.75 388 ALA B O 1
ATOM 6007 N N . LEU B 1 389 ? 2.785 41.375 0.488 1 98.56 389 LEU B N 1
ATOM 6008 C CA . LEU B 1 389 ? 1.346 41.25 0.697 1 98.56 389 LEU B CA 1
ATOM 6009 C C . LEU B 1 389 ? 0.578 41.75 -0.522 1 98.56 389 LEU B C 1
ATOM 6011 O O . LEU B 1 389 ? -0.354 41.094 -0.987 1 98.56 389 LEU B O 1
ATOM 6015 N N . GLN B 1 390 ? 0.98 42.844 -1.016 1 98.5 390 GLN B N 1
ATOM 6016 C CA . GLN B 1 390 ? 0.336 43.438 -2.182 1 98.5 390 GLN B CA 1
ATOM 6017 C C . GLN B 1 390 ? 0.453 42.531 -3.4 1 98.5 390 GLN B C 1
ATOM 6019 O O . GLN B 1 390 ? -0.513 42.344 -4.145 1 98.5 390 GLN B O 1
ATOM 6024 N N . LEU B 1 391 ? 1.601 42.031 -3.57 1 98.62 391 LEU B N 1
ATOM 6025 C CA . LEU B 1 391 ? 1.842 41.156 -4.719 1 98.62 391 LEU B CA 1
ATOM 6026 C C . LEU B 1 391 ? 0.989 39.906 -4.633 1 98.62 391 LEU B C 1
ATOM 6028 O O . LEU B 1 391 ? 0.445 39.438 -5.641 1 98.62 391 LEU B O 1
ATOM 6032 N N . ALA B 1 392 ? 0.886 39.281 -3.496 1 98.81 392 ALA B N 1
ATOM 6033 C CA . ALA B 1 392 ? 0.048 38.094 -3.316 1 98.81 392 ALA B CA 1
ATOM 6034 C C . ALA B 1 392 ? -1.414 38.406 -3.621 1 98.81 392 ALA B C 1
ATOM 6036 O O . ALA B 1 392 ? -2.084 37.656 -4.324 1 98.81 392 ALA B O 1
ATOM 6037 N N . GLN B 1 393 ? -1.852 39.562 -3.119 1 98.56 393 GLN B N 1
ATOM 6038 C CA . GLN B 1 393 ? -3.23 39.969 -3.34 1 98.56 393 GLN B CA 1
ATOM 6039 C C . GLN B 1 393 ? -3.494 40.25 -4.816 1 98.56 393 GLN B C 1
ATOM 6041 O O . GLN B 1 393 ? -4.539 39.875 -5.348 1 98.56 393 GLN B O 1
ATOM 6046 N N . GLN B 1 394 ? -2.559 40.906 -5.414 1 98.38 394 GLN B N 1
ATOM 6047 C CA . GLN B 1 394 ? -2.684 41.188 -6.836 1 98.38 394 GLN B CA 1
ATOM 6048 C C . GLN B 1 394 ? -2.715 39.906 -7.664 1 98.38 394 GLN B C 1
ATOM 6050 O O . GLN B 1 394 ? -3.461 39.812 -8.641 1 98.38 394 GLN B O 1
ATOM 6055 N N . ALA B 1 395 ? -1.883 39 -7.285 1 98.62 395 ALA B N 1
ATOM 6056 C CA . ALA B 1 395 ? -1.842 37.719 -7.996 1 98.62 395 ALA B CA 1
ATOM 6057 C C . ALA B 1 395 ? -3.186 37.031 -7.918 1 98.62 395 ALA B C 1
ATOM 6059 O O . ALA B 1 395 ? -3.684 36.5 -8.922 1 98.62 395 ALA B O 1
ATOM 6060 N N . VAL B 1 396 ? -3.775 36.969 -6.766 1 98.25 396 VAL B N 1
ATOM 6061 C CA . VAL B 1 396 ? -5.098 36.375 -6.605 1 98.25 396 VAL B CA 1
ATOM 6062 C C . VAL B 1 396 ? -6.113 37.125 -7.461 1 98.25 396 VAL B C 1
ATOM 6064 O O . VAL B 1 396 ? -7.008 36.531 -8.055 1 98.25 396 VAL B O 1
ATOM 6067 N N . GLY B 1 397 ? -5.918 38.406 -7.547 1 97.38 397 GLY B N 1
ATOM 6068 C CA . GLY B 1 397 ? -6.797 39.25 -8.344 1 97.38 397 GLY B CA 1
ATOM 6069 C C . GLY B 1 397 ? -6.734 38.938 -9.828 1 97.38 397 GLY B C 1
ATOM 6070 O O . GLY B 1 397 ? -7.66 39.281 -10.57 1 97.38 397 GLY B O 1
ATOM 6071 N N . ARG B 1 398 ? -5.695 38.344 -10.219 1 97.5 398 ARG B N 1
ATOM 6072 C CA . ARG B 1 398 ? -5.527 38.031 -11.625 1 97.5 398 ARG B CA 1
ATOM 6073 C C . ARG B 1 398 ? -6.281 36.75 -11.977 1 97.5 398 ARG B C 1
ATOM 6075 O O . ARG B 1 398 ? -6.5 36.438 -13.148 1 97.5 398 ARG B O 1
ATOM 6082 N N . ILE B 1 399 ? -6.617 35.969 -11.008 1 97.81 399 ILE B N 1
ATOM 6083 C CA . ILE B 1 399 ? -7.402 34.75 -11.234 1 97.81 399 ILE B CA 1
ATOM 6084 C C . ILE B 1 399 ? -8.859 35.125 -11.508 1 97.81 399 ILE B C 1
ATOM 6086 O O . ILE B 1 399 ? -9.492 35.812 -10.703 1 97.81 399 ILE B O 1
ATOM 6090 N N . GLN B 1 400 ? -9.312 34.719 -12.641 1 96.38 400 GLN B N 1
ATOM 6091 C CA . GLN B 1 400 ? -10.656 35.094 -13.078 1 96.38 400 GLN B CA 1
ATOM 6092 C C . GLN B 1 400 ? -11.617 33.906 -12.953 1 96.38 400 GLN B C 1
ATOM 6094 O O . GLN B 1 400 ? -11.438 32.906 -13.617 1 96.38 400 GLN B O 1
ATOM 6099 N N . VAL B 1 401 ? -12.594 34.062 -12.078 1 97.62 401 VAL B N 1
ATOM 6100 C CA . VAL B 1 401 ? -13.625 33.031 -11.938 1 97.62 401 VAL B CA 1
ATOM 6101 C C . VAL B 1 401 ? -15.008 33.688 -12.016 1 97.62 401 VAL B C 1
ATOM 6103 O O . VAL B 1 401 ? -15.289 34.656 -11.281 1 97.62 401 VAL B O 1
ATOM 6106 N N . GLU B 1 402 ? -15.773 33.25 -12.875 1 97.69 402 GLU B N 1
ATOM 6107 C CA . GLU B 1 402 ? -17.156 33.719 -12.969 1 97.69 402 GLU B CA 1
ATOM 6108 C C . GLU B 1 402 ? -18.109 32.812 -12.219 1 97.69 402 GLU B C 1
ATOM 6110 O O . GLU B 1 402 ? -18.125 31.594 -12.461 1 97.69 402 GLU B O 1
ATOM 6115 N N . VAL B 1 403 ? -18.844 33.406 -11.328 1 97.31 403 VAL B N 1
ATOM 6116 C CA . VAL B 1 403 ? -19.797 32.656 -10.531 1 97.31 403 VAL B CA 1
ATOM 6117 C C . VAL B 1 403 ? -21.203 33.25 -10.703 1 97.31 403 VAL B C 1
ATOM 6119 O O . VAL B 1 403 ? -21.375 34.469 -10.586 1 97.31 403 VAL B O 1
ATOM 6122 N N . VAL B 1 404 ? -22.188 32.375 -11.016 1 96.19 404 VAL B N 1
ATOM 6123 C CA . VAL B 1 404 ? -23.562 32.812 -11.141 1 96.19 404 VAL B CA 1
ATOM 6124 C C . VAL B 1 404 ? -24.406 32.219 -10.023 1 96.19 404 VAL B C 1
ATOM 6126 O O . VAL B 1 404 ? -24.172 31.094 -9.586 1 96.19 404 VAL B O 1
ATOM 6129 N N . PRO B 1 405 ? -25.359 33.094 -9.539 1 91.38 405 PRO B N 1
ATOM 6130 C CA . PRO B 1 405 ? -26.219 32.531 -8.492 1 91.38 405 PRO B CA 1
ATOM 6131 C C . PRO B 1 405 ? -26.984 31.281 -8.938 1 91.38 405 PRO B C 1
ATOM 6133 O O . PRO B 1 405 ? -27.391 31.188 -10.102 1 91.38 405 PRO B O 1
ATOM 6136 N N . SER B 1 406 ? -26.969 30.25 -8.133 1 78.38 406 SER B N 1
ATOM 6137 C CA . SER B 1 406 ? -27.688 29.031 -8.461 1 78.38 406 SER B CA 1
ATOM 6138 C C . SER B 1 406 ? -29.188 29.266 -8.516 1 78.38 406 SER B C 1
ATOM 6140 O O . SER B 1 406 ? -29.75 29.938 -7.645 1 78.38 406 SER B O 1
ATOM 6142 N N . THR B 1 407 ? -29.922 29.312 -9.719 1 62.09 407 THR B N 1
ATOM 6143 C CA . THR B 1 407 ? -31.359 29.422 -9.867 1 62.09 407 THR B CA 1
ATOM 6144 C C . THR B 1 407 ? -32.062 28.25 -9.172 1 62.09 407 THR B C 1
ATOM 6146 O O . THR B 1 407 ? -33.281 28.172 -9.172 1 62.09 407 THR B O 1
ATOM 6149 N N . ALA B 1 408 ? -31.781 27.141 -9 1 46.75 408 ALA B N 1
ATOM 6150 C CA . ALA B 1 408 ? -32.688 26.078 -8.586 1 46.75 408 ALA B CA 1
ATOM 6151 C C . ALA B 1 408 ? -33.531 26.484 -7.371 1 46.75 408 ALA B C 1
ATOM 6153 O O . ALA B 1 408 ? -34.719 26.219 -7.305 1 46.75 408 ALA B O 1
ATOM 6154 N N . SER B 1 409 ? -33.156 26.422 -6.031 1 38.31 409 SER B N 1
ATOM 6155 C CA . SER B 1 409 ? -34.219 26.312 -5.039 1 38.31 409 SER B CA 1
ATOM 6156 C C . SER B 1 409 ? -34.844 27.672 -4.723 1 38.31 409 SER B C 1
ATOM 6158 O O . SER B 1 409 ? -34.219 28.5 -4.043 1 38.31 409 SER B O 1
ATOM 6160 N N . VAL B 1 410 ? -35.344 28.438 -5.754 1 29.62 410 VAL B N 1
ATOM 6161 C CA . VAL B 1 410 ? -36.562 29.062 -5.25 1 29.62 410 VAL B CA 1
ATOM 6162 C C . VAL B 1 410 ? -37.594 28 -4.949 1 29.62 410 VAL B C 1
ATOM 6164 O O . VAL B 1 410 ? -37.844 27.109 -5.766 1 29.62 410 VAL B O 1
#

Solvent-accessible surface area (backbone atoms only — not comparable to full-atom values): 42312 Å² total; per-residue (Å²): 120,62,50,90,68,58,43,52,26,35,33,36,41,47,69,71,76,55,68,58,56,50,32,34,44,74,73,66,34,47,32,30,37,36,31,45,60,88,42,69,44,73,64,52,59,72,61,29,50,31,38,38,27,28,79,63,76,49,52,69,53,44,30,48,40,51,56,32,44,38,75,62,54,72,61,50,39,57,42,51,74,39,78,90,35,47,64,32,32,29,48,41,23,57,77,70,69,36,89,66,53,46,50,69,27,52,50,25,45,59,22,50,58,49,34,51,59,66,49,57,91,51,97,51,56,80,70,61,68,45,76,26,60,39,48,66,47,51,64,54,36,61,79,72,70,41,69,46,22,33,37,30,44,21,74,59,65,60,46,42,69,57,40,79,33,71,47,68,68,54,46,55,51,47,44,72,68,59,77,52,71,47,86,81,62,86,82,57,48,38,27,29,35,29,53,56,80,63,58,57,46,33,36,38,36,33,40,25,58,85,50,45,68,42,81,63,44,45,29,30,54,38,60,46,95,70,55,30,67,41,32,40,28,20,53,38,97,68,51,73,65,55,49,51,50,45,51,52,47,51,46,45,47,39,52,68,51,51,50,24,54,41,37,27,27,30,32,30,31,48,30,95,90,40,51,32,72,72,49,46,36,84,25,61,53,63,84,62,45,54,54,26,34,25,36,19,46,14,45,54,64,49,52,52,43,36,40,32,42,49,36,36,68,75,80,86,70,66,57,49,78,34,60,2,17,14,36,24,48,35,73,64,69,56,19,30,27,72,40,73,45,38,55,68,58,19,41,67,35,79,52,36,77,43,57,50,73,70,69,48,69,71,37,73,41,55,74,77,55,26,54,83,49,48,39,30,35,14,28,9,40,24,88,34,51,68,53,1,43,48,39,4,47,50,29,40,64,41,43,41,69,42,64,41,72,71,71,70,92,117,120,61,49,91,69,58,42,53,27,37,32,37,42,47,69,71,75,54,66,58,57,51,32,33,44,75,75,68,35,47,32,30,37,37,33,45,62,86,41,69,45,74,65,52,58,72,61,28,49,33,40,39,29,29,78,64,75,49,52,68,53,45,31,49,40,51,57,34,43,37,74,63,52,72,61,49,38,57,43,50,72,40,79,90,35,47,63,32,31,30,49,41,23,56,76,71,69,36,88,66,52,47,47,67,28,52,49,25,46,58,22,51,57,49,34,52,59,66,49,56,89,51,95,52,54,80,70,61,67,45,77,25,60,40,49,65,47,51,63,55,36,61,78,71,69,41,69,45,21,32,37,30,44,21,74,55,63,60,47,43,68,58,41,80,32,71,47,68,67,55,46,55,52,47,45,73,66,57,76,55,71,48,86,81,62,85,81,57,49,39,27,29,36,28,52,57,80,62,60,56,45,32,35,37,36,32,41,25,58,85,52,44,69,41,83,62,45,46,30,30,55,38,60,47,96,70,55,29,68,42,32,40,28,20,54,39,96,68,51,73,64,54,49,52,51,45,51,51,49,52,44,46,48,40,52,67,50,51,49,24,56,41,37,27,27,31,33,29,30,46,30,95,89,40,52,32,72,71,50,46,37,82,24,60,52,64,83,62,45,54,54,25,34,25,38,20,45,13,45,53,66,48,51,52,44,37,40,31,42,49,36,35,69,76,80,85,69,66,57,48,78,34,59,3,18,13,38,22,49,35,75,64,67,56,18,30,27,72,41,74,47,39,54,68,57,20,42,67,36,78,50,37,77,43,56,50,72,71,68,47,69,69,37,75,40,54,71,76,56,29,57,82,50,48,38,30,36,12,30,10,39,24,86,35,51,67,53,1,43,49,40,4,47,49,28,40,66,40,43,41,70,42,63,40,72,71,73,71,92,116